Protein AF-0000000077529907 (afdb_homodimer)

Foldseek 3Di:
DFDKDKDFLVPWDKAWDDDDWLDDAFAFPQPCVVQQPDFDWDWQAAPPVRAGATFCLQFWADALLFFQCLLADDDDFQVRDPVQVVVLVVVVFAEEGELVQCLLLLLQLLCQQALQDWFDPPPADPPEDQPDRAADLLSQAKFKWKQAFDPRHTYTGGQLLLAFAFPQVSSFVLVLVVRGDDPVVSSCRTPVRVVVDDPCSSHPDWTWIWIDTHSYIYIATFSHADPVFPWRRTEAEEEFEAPLCVLARPPLVLQLLFAQNDCHDCGSHPSVSVSNCLRYPLSSQLLNCLSRVHFFYKYWYHSSTGTTIIHTAGSLNSCCRSAVGSPCVQVNSSSSVSVVVVVVVVVVQCVLPPRFMWMKMWHWDSDVRIKMKIKIFGDDPVVSCVSVVNSVVNNVVVSCVSNVPPPDDPPPPPPPPPPPPVPPPPDPPPPPPDPPPPPDDPPPVVVVVVCVVVPPTDMKMKMKHKWKDKQRHTDSHDHDDPVPDPPITIMIMMGMGTDDPVVRVVVVVVSVVSNCVSSDDDSVVSVVCSCPPPHRVSSVSSVVSNVVVVVVVVVQVVDQARHYDVDRDGDHPVVSPD/DFDKDKDFLVPWDKAWPDDDWLDDAFAFPQPCVVQQPDFDWDWQAAPPVRAGATFCLQFFAPALLFFQCLLADDDDFQVRDPVQVVVLVVVVFAEEGELVQCLLLLLQLLCFQFLQDWFDPPPADPPADQPDRAADLLSQAKFKWKQAFDPRHTYTGGQLLLAFAFLQVSSFVLVLVVRGDDPVVSSCRTPVRVVVDDPCSSNPDWTWIWIDTHSYIYIATFSHADPVFPWRRTEAEEEFEAPLCVLARPPLVLQLLFAQNDCHDCGSHPSVSVSNCLRYPLSSQLLSCLSRVHFFYKYWYHSSTGTTIIHTAGSLNSCCRSAVGSPCVQVNSSSSVSVVVVVVVVVVLCVLPPRFMWMKMWHWDSDVRIKMKIKIFGDHPVVSCVSVVSSVVSNVVVSCCSNVVVPDDPPPPVPPPVPPPVPPPPPPPDDPDDPDDDDDDPPPPVVVVCCVVPPPGDMKMKMKHKWKDKQNHTDSHDHDDVVPDPPITIMIMMGMGTDDPVVRVVVVVVSVVRNCVSSDDDSVVSVVCSCPPPHNVSSVSSVVSNVVVVVVVVVQVVDQARHYDVDPDGDHPVVSVD

Sequence (1156 aa):
MVDVKVISPRKLKLVPVEEKLAGDVPKLEYNLDRVLFNPGVYQLQDKRSKVFNFDPYLATIMPVEQFDFNALKEYVTSSKDTRLRDLSAKYGKKYCGSTSSLTSMLAHFHFLLSAWRAPSFEHLSRSFNVEFESFTALTRGPAAAFARYKDGVYAIDADKEYDTANILSMLGKSMEKLLTIPKKEFEKYRRTKSHELSEEEKNADEAFHYSTLGDFMLRSQLDAYDPRLPGTGMFDLKTRAVVSIRMDVEGYEKGLGYEIRNRFGEWESFEREYYDMIRAAFLKYSLQVRMGRMDGIFVAFHNTQRIFGFQYISLEEMDRALHGTSDRSVGDQEFKASLKLLNEVLDRASKRFPKRSLRLHIETRPTNPPLTYFFAEPVDEETINRTQETGRTKVEAFEREILGLSRKEKEEESRQLKEELSARVQEDQLDKEALQESTSAEDPQRQKAWDEMMAKRELLGMYITVRNKMDDQVVERVELREDWNEKRRWMVEYSITELPQERAERILAQIRSRRKKTLQSDPEERSRLWYRAWSGGLAKSTAAGQLYRETMKREERKDKGVKVAWTERTIPHRIFRSMVDVKVISPRKLKLVPVEEKLAGDVPKLEYNLDRVLFNPGVYQLQDKRSKVFNFDPYLATIMPVEQFDFNALKEYVTSSKDTRLRDLSAKYGKKYCGSTSSLTSMLAHFHFLLSAWRAPSFEHLSRSFNVEFESFTALTRGPAAAFARYKDGVYAIDADKEYDTANILSMLGKSMEKLLTIPKKEFEKYRRTKSHELSEEEKNADEAFHYSTLGDFMLRSQLDAYDPRLPGTGMFDLKTRAVVSIRMDVEGYEKGLGYEIRNRFGEWESFEREYYDMIRAAFLKYSLQVRMGRMDGIFVAFHNTQRIFGFQYISLEEMDRALHGTSDRSVGDQEFKASLKLLNEVLDRASKRFPKRSLRLHIETRPTNPPLTYFFAEPVDEETINRTQETGRTKVEAFEREILGLSRKEKEEESRQLKEELSARVQEDQLDKEALQESTSAEDPQRQKAWDEMMAKRELLGMYITVRNKMDDQVVERVELREDWNEKRRWMVEYSITELPQERAERILAQIRSRRKKTLQSDPEERSRLWYRAWSGGLAKSTAAGQLYRETMKREERKDKGVKVAWTERTIPHRIFRS

Secondary structure (DSSP, 8-state):
---EEEE-GGG---EE-----SSPPP---TTGGGGGGS-SEEESB-TTT--BSS-GGGGSPPPGGGB-GGGSPPP--GGG-HHHHHHHHHTT-SEEEEHHHHHHHHHHHHHHHTTSPPPP-TTSBTT------S--HHHHS-EEEEEEEETTEEEEEE--TT----HHHHHHHHHHHHHHS-HHHHHTTBTTTGGGS-HHHHTPPPPEEEEEETTEEEEEE--EE-TTSSTT-EEEEEEEE-HHHHTTSTTGGGGTT----BSSSSSSBHHHHHHHHHHHTHHHHHHHHHHTT--EEEEEEE-SS-EEEEEEEEHHHHHHHHHS-S-HHHHHHHHHHHHHHHHHHHHHHHHHSTT--EEEEEEEE--SS-EEEEEEEE--HHHHHHHHHHHHHHHHHHHHHHHHTTSS-TTTTTTTHHHHTTTTTTTTT---SSTT-TT----THHHHHHHHHSTT---EEEEEEEEEEETTEEESS----TT--TTPPEEEEEEEEEPPHHHHHHHHHHHHHHHHHHH---HHHHHHHHHHGGGGHHHHHHHHHHHHHHHHHHHHHHSSSEEETTEEEEEPGGGT--/---EEEE-GGG---EE-----SSPPP---TTGGGGGGS-SEEESB-TTT--BSS-GGGGSPPPGGGB-GGGSPPP--GGG-HHHHHHHHHTT-SEEEEHHHHHHHHHHHHHHHTTSPPPP-TTSBTT------SPPHHHHS-EEEEEEEETTEEEEEE--TT----HHHHHHHHHHHHHHS-HHHHHTTBTTTGGGS-HHHHTPPPPEEEEEETTEEEEEE--EE-TTSSTT-EEEEEEEE-HHHHTTSTTGGGGTT----BSSSSSSBHHHHHHHHHHHTHHHHHHHHHHTT--EEEEEEE-SS-EEEEEEEEHHHHHHHHHS-S-HHHHHHHHHHHHHHHHHHHHHHHHHSTT--EEEEEEEE--SS-EEEEEEEE--HHHHHHHHHHHHHHHHHHHHHHHHTTSS-TTSGGGTHHHHTTTTTTTTT----S---------TTHHHHHHHHSTT---EEEEEEEEEEETTEEESS----TT--TTPPEEEEEEEEEPPHHHHHHHHHHHHHHHHHHH---HHHHHHHHHHGGGGHHHHHHHHHHHHHHHHHHHHHHSSSEEETTEEEEEPGGGT--

Solvent-accessible surface area (backbone atoms only — not comparable to full-atom values): 62400 Å² total; per-residue (Å²): 130,87,64,75,43,79,45,51,27,82,77,56,62,81,39,73,51,90,59,84,55,83,41,86,58,38,37,65,34,77,74,49,58,46,43,71,53,40,75,54,68,44,47,34,50,20,84,82,52,56,28,19,68,42,61,73,60,60,44,53,45,80,50,73,67,46,45,37,67,81,55,44,63,76,85,75,53,39,71,72,28,62,62,61,51,48,51,18,56,74,67,69,20,46,30,32,31,32,47,80,37,45,41,59,56,44,49,34,38,48,37,43,60,39,52,59,59,57,51,50,66,48,80,40,37,51,66,46,76,79,86,67,65,51,59,38,68,70,66,66,42,49,30,52,30,30,34,43,54,56,94,78,28,27,18,29,31,59,56,30,64,69,46,67,56,46,65,64,64,56,48,42,53,56,48,54,49,50,46,41,38,54,67,76,64,46,56,31,39,23,59,92,32,39,83,73,53,47,68,63,67,31,58,49,68,76,24,55,45,41,27,33,45,91,46,34,31,37,38,20,82,53,58,27,43,41,88,65,42,53,87,75,13,28,28,42,73,45,67,42,66,39,69,53,26,68,68,31,53,89,62,29,76,79,19,45,33,35,51,68,81,33,68,64,42,79,56,45,14,55,40,33,54,50,56,48,32,58,33,62,39,39,66,57,50,48,48,42,25,58,68,42,55,35,43,26,37,39,37,39,33,26,40,78,46,35,45,48,29,38,33,35,46,41,45,37,59,45,30,28,28,60,60,68,32,51,62,56,64,59,60,54,32,50,51,47,40,32,52,51,52,52,48,53,53,51,51,49,44,42,66,76,41,65,92,47,18,29,41,35,41,37,42,46,43,94,47,94,72,32,35,31,38,40,36,41,28,70,46,56,69,68,59,50,49,51,39,43,45,58,12,47,51,48,24,51,50,46,51,46,50,59,55,61,64,73,79,80,72,85,80,73,69,80,70,65,69,72,69,61,68,75,67,65,76,73,68,75,80,55,96,78,81,65,90,74,64,89,74,69,88,72,66,66,70,66,54,53,60,49,49,66,75,59,50,95,70,71,64,47,27,33,39,36,39,73,46,35,24,51,71,84,36,76,38,77,40,87,68,72,56,92,77,66,51,92,75,67,45,58,35,38,36,34,35,71,44,75,45,57,64,74,55,29,53,52,52,49,53,51,47,53,50,51,30,46,58,63,64,51,73,57,67,67,57,42,53,54,46,43,52,49,34,80,81,28,45,50,54,52,48,13,52,50,26,40,53,48,49,54,53,50,50,55,53,52,66,70,39,86,38,44,43,39,54,89,46,91,60,65,39,51,57,72,78,62,54,124,130,85,64,73,45,77,42,51,27,84,77,56,60,82,39,71,50,89,58,82,54,82,38,85,58,38,37,65,35,78,73,49,59,47,44,71,56,40,75,54,68,45,47,34,51,21,85,82,52,55,29,19,67,43,59,72,62,58,44,54,45,80,48,74,69,46,45,36,70,80,52,45,62,74,87,74,54,39,72,73,29,61,64,60,48,48,49,18,56,73,70,68,19,46,30,32,30,31,48,82,38,45,39,60,56,43,49,34,39,48,38,44,58,38,51,58,58,57,50,49,67,49,80,39,37,51,65,46,75,79,86,66,63,52,60,39,66,72,67,65,42,50,30,53,28,30,36,43,52,57,93,77,27,28,19,29,31,58,55,29,65,69,45,65,56,44,66,63,64,56,46,40,56,54,49,52,50,51,46,40,36,53,67,77,64,46,56,30,38,24,60,91,33,38,81,75,50,48,68,62,66,32,57,48,67,75,22,54,43,40,27,32,44,91,44,34,31,35,39,18,82,51,59,27,43,41,85,65,42,54,87,75,12,28,29,43,72,44,67,43,64,38,68,53,28,66,66,33,52,90,61,29,74,80,20,45,31,35,50,68,78,34,67,65,42,78,56,46,13,55,41,33,54,50,55,50,31,59,34,60,38,38,66,55,50,50,50,39,25,58,67,44,54,34,42,28,37,39,38,40,34,25,39,78,45,34,45,48,28,38,33,37,46,41,46,37,57,44,29,28,28,58,60,68,31,54,61,55,65,61,61,53,29,50,50,46,41,32,53,51,53,52,50,52,53,49,50,53,45,43,65,73,42,65,90,45,20,28,43,33,40,38,40,46,44,90,48,91,71,32,36,33,40,40,34,38,28,71,45,55,66,66,58,50,48,51,38,44,44,58,12,45,53,46,21,50,50,42,49,45,49,58,56,55,58,70,75,76,67,88,81,68,67,87,66,64,69,70,68,60,66,71,64,62,73,70,66,83,74,69,89,82,72,92,75,71,97,78,83,74,92,75,70,73,71,71,60,57,62,53,56,64,73,62,53,89,75,70,67,47,26,32,37,36,39,72,48,34,23,49,72,84,36,79,38,77,41,87,69,72,55,92,78,64,50,93,74,68,47,60,36,38,36,34,35,74,44,76,45,57,61,73,56,30,53,52,51,50,53,50,47,54,51,50,28,46,60,61,62,53,71,56,66,69,56,43,53,53,45,45,52,47,34,78,81,29,44,47,54,52,47,12,52,50,26,40,52,48,49,54,51,49,51,55,52,52,68,70,38,86,38,43,42,39,55,90,45,91,59,64,37,51,58,71,76,61,52,124

Radius of gyration: 35.5 Å; Cα contacts (8 Å, |Δi|>4): 2057; chains: 2; bounding box: 93×97×99 Å

Structure (mmCIF, N/CA/C/O backbone):
data_AF-0000000077529907-model_v1
#
loop_
_entity.id
_entity.type
_entity.pdbx_description
1 polymer 'Mitochondrial protein Pet127-domain-containing protein'
#
loop_
_atom_site.group_PDB
_atom_site.id
_atom_site.type_symbol
_atom_site.label_atom_id
_atom_site.label_alt_id
_atom_site.label_comp_id
_atom_site.label_asym_id
_atom_site.label_entity_id
_atom_site.label_seq_id
_atom_site.pdbx_PDB_ins_code
_atom_site.Cartn_x
_atom_site.Cartn_y
_atom_site.Cartn_z
_atom_site.occupancy
_atom_site.B_iso_or_equiv
_atom_site.auth_seq_id
_atom_site.auth_comp_id
_atom_site.auth_asym_id
_atom_site.auth_atom_id
_atom_site.pdbx_PDB_model_num
ATOM 1 N N . MET A 1 1 ? -5.785 52.844 17.109 1 43.31 1 MET A N 1
ATOM 2 C CA . MET A 1 1 ? -6.059 52.25 15.805 1 43.31 1 MET A CA 1
ATOM 3 C C . MET A 1 1 ? -5.086 51.094 15.516 1 43.31 1 MET A C 1
ATOM 5 O O . MET A 1 1 ? -3.875 51.25 15.672 1 43.31 1 MET A O 1
ATOM 9 N N . VAL A 1 2 ? -5.59 49.906 15.523 1 66.69 2 VAL A N 1
ATOM 10 C CA . VAL A 1 2 ? -4.734 48.75 15.398 1 66.69 2 VAL A CA 1
ATOM 11 C C . VAL A 1 2 ? -3.998 48.781 14.055 1 66.69 2 VAL A C 1
ATOM 13 O O . VAL A 1 2 ? -4.617 48.969 13.008 1 66.69 2 VAL A O 1
ATOM 16 N N . ASP A 1 3 ? -2.801 48.844 14.023 1 84.44 3 ASP A N 1
ATOM 17 C CA . ASP A 1 3 ? -1.943 48.875 12.844 1 84.44 3 ASP A CA 1
ATOM 18 C C . ASP A 1 3 ? -1.879 47.5 12.172 1 84.44 3 ASP A C 1
ATOM 20 O O . ASP A 1 3 ? -1.378 46.531 12.758 1 84.44 3 ASP A O 1
ATOM 24 N N . VAL A 1 4 ? -2.586 47.438 10.898 1 89.19 4 VAL A N 1
ATOM 25 C CA . VAL A 1 4 ? -2.682 46.188 10.141 1 89.19 4 VAL A CA 1
ATOM 26 C C . VAL A 1 4 ? -1.636 46.188 9.031 1 89.19 4 VAL A C 1
ATOM 28 O O . VAL A 1 4 ? -1.512 47.156 8.281 1 89.19 4 VAL A O 1
ATOM 31 N N . LYS A 1 5 ? -0.941 45.094 9.039 1 95.75 5 LYS A N 1
ATOM 32 C CA . LYS A 1 5 ? 0.073 44.906 8.008 1 95.75 5 LYS A CA 1
ATOM 33 C C . LYS A 1 5 ? -0.243 43.719 7.137 1 95.75 5 LYS A C 1
ATOM 35 O O . LYS A 1 5 ? -1.096 42.875 7.488 1 95.75 5 LYS A O 1
ATOM 40 N N . VAL A 1 6 ? 0.439 43.719 5.82 1 93.5 6 VAL A N 1
ATOM 41 C CA . VAL A 1 6 ? 0.106 42.656 4.859 1 93.5 6 VAL A CA 1
ATOM 42 C C . VAL A 1 6 ? 1.376 41.938 4.43 1 93.5 6 VAL A C 1
ATOM 44 O O . VAL A 1 6 ? 2.412 42.562 4.195 1 93.5 6 VAL A O 1
ATOM 47 N N . ILE A 1 7 ? 1.321 40.594 4.512 1 96.31 7 ILE A N 1
ATOM 48 C CA . ILE A 1 7 ? 2.383 39.75 3.986 1 96.31 7 ILE A CA 1
ATOM 49 C C . ILE A 1 7 ? 1.905 39.062 2.713 1 96.31 7 ILE A C 1
ATOM 51 O O . ILE A 1 7 ? 0.792 38.531 2.664 1 96.31 7 ILE A O 1
ATOM 55 N N . SER A 1 8 ? 2.627 39.219 1.665 1 94.31 8 SER A N 1
ATOM 56 C CA . SER A 1 8 ? 2.477 38.344 0.486 1 94.31 8 SER A CA 1
ATOM 57 C C . SER A 1 8 ? 3.496 37.219 0.486 1 94.31 8 SER A C 1
ATOM 59 O O . SER A 1 8 ? 4.637 37.406 0.062 1 94.31 8 SER A O 1
ATOM 61 N N . PRO A 1 9 ? 3.092 36.125 0.88 1 94.44 9 PRO A N 1
ATOM 62 C CA . PRO A 1 9 ? 4.043 35.031 1.062 1 94.44 9 PRO A CA 1
ATOM 63 C C . PRO A 1 9 ? 4.805 34.688 -0.216 1 94.44 9 PRO A C 1
ATOM 65 O O . PRO A 1 9 ? 5.977 34.312 -0.158 1 94.44 9 PRO A O 1
ATOM 68 N N . ARG A 1 10 ? 4.137 34.781 -1.307 1 92.75 10 ARG A N 1
ATOM 69 C CA . ARG A 1 10 ? 4.762 34.469 -2.584 1 92.75 10 ARG A CA 1
ATOM 70 C C . ARG A 1 10 ? 5.988 35.344 -2.834 1 92.75 10 ARG A C 1
ATOM 72 O O . ARG A 1 10 ? 6.906 34.938 -3.553 1 92.75 10 ARG A O 1
ATOM 79 N N . LYS A 1 11 ? 6.055 36.469 -2.324 1 93.19 11 LYS A N 1
ATOM 80 C CA . LYS A 1 11 ? 7.137 37.438 -2.541 1 93.19 11 LYS A CA 1
ATOM 81 C C . LYS A 1 11 ? 8.32 37.125 -1.621 1 93.19 11 LYS A C 1
ATOM 83 O O . LYS A 1 11 ? 9.414 37.656 -1.824 1 93.19 11 LYS A O 1
ATOM 88 N N . LEU A 1 12 ? 7.973 36.344 -0.637 1 95.69 12 LEU A N 1
ATOM 89 C CA . LEU A 1 12 ? 9.047 35.969 0.279 1 95.69 12 LEU A CA 1
ATOM 90 C C . LEU A 1 12 ? 9.891 34.844 -0.309 1 95.69 12 LEU A C 1
ATOM 92 O O . LEU A 1 12 ? 9.352 33.875 -0.852 1 95.69 12 LEU A O 1
ATOM 96 N N . LYS A 1 13 ? 11.219 35.062 -0.237 1 94.31 13 LYS A N 1
ATOM 97 C CA . LYS A 1 13 ? 12.102 34.062 -0.819 1 94.31 13 LYS A CA 1
ATOM 98 C C . LYS A 1 13 ? 13.18 33.656 0.177 1 94.31 13 LYS A C 1
ATOM 100 O O . LYS A 1 13 ? 13.82 34.5 0.805 1 94.31 13 LYS A O 1
ATOM 105 N N . LEU A 1 14 ? 13.211 32.344 0.325 1 94.19 14 LEU A N 1
ATOM 106 C CA . LEU A 1 14 ? 14.336 31.75 1.045 1 94.19 14 LEU A CA 1
ATOM 107 C C . LEU A 1 14 ? 15.57 31.672 0.149 1 94.19 14 LEU A C 1
ATOM 109 O O . LEU A 1 14 ? 15.562 30.969 -0.866 1 94.19 14 LEU A O 1
ATOM 113 N N . VAL A 1 15 ? 16.641 32.344 0.539 1 93.56 15 VAL A N 1
ATOM 114 C CA . VAL A 1 15 ? 17.797 32.438 -0.338 1 93.56 15 VAL A CA 1
ATOM 115 C C . VAL A 1 15 ? 18.969 31.688 0.258 1 93.56 15 VAL A C 1
ATOM 117 O O . VAL A 1 15 ? 19.391 31.953 1.389 1 93.56 15 VAL A O 1
ATOM 120 N N . PRO A 1 16 ? 19.453 30.797 -0.426 1 93.12 16 PRO A N 1
ATOM 121 C CA . PRO A 1 16 ? 20.656 30.109 0.057 1 93.12 16 PRO A CA 1
ATOM 122 C C . PRO A 1 16 ? 21.875 31.016 0.134 1 93.12 16 PRO A C 1
ATOM 124 O O . PRO A 1 16 ? 22.047 31.906 -0.712 1 93.12 16 PRO A O 1
ATOM 127 N N . VAL A 1 17 ? 22.547 30.891 1.138 1 90.31 17 VAL A N 1
ATOM 128 C CA . VAL A 1 17 ? 23.781 31.625 1.302 1 90.31 17 VAL A CA 1
ATOM 129 C C . VAL A 1 17 ? 24.969 30.75 0.883 1 90.31 17 VAL A C 1
ATOM 131 O O . VAL A 1 17 ? 25.156 29.641 1.415 1 90.31 17 VAL A O 1
ATOM 134 N N . GLU A 1 18 ? 25.266 30.797 -0.386 1 68 18 GLU A N 1
ATOM 135 C CA . GLU A 1 18 ? 26.234 29.938 -1.055 1 68 18 GLU A CA 1
ATOM 136 C C . GLU A 1 18 ? 27.562 29.922 -0.309 1 68 18 GLU A C 1
ATOM 138 O O . GLU A 1 18 ? 28.219 30.969 -0.189 1 68 18 GLU A O 1
ATOM 143 N N . GLU A 1 19 ? 27.641 29.094 0.689 1 65.56 19 GLU A N 1
ATOM 144 C CA . GLU A 1 19 ? 29 28.859 1.199 1 65.56 19 GLU A CA 1
ATOM 145 C C . GLU A 1 19 ? 29.453 27.438 0.902 1 65.56 19 GLU A C 1
ATOM 147 O O . GLU A 1 19 ? 28.625 26.547 0.673 1 65.56 19 GLU A O 1
ATOM 152 N N . LYS A 1 20 ? 30.672 27.344 0.369 1 66.56 20 LYS A N 1
ATOM 153 C CA . LYS A 1 20 ? 31.281 26.031 0.171 1 66.56 20 LYS A CA 1
ATOM 154 C C . LYS A 1 20 ? 30.969 25.109 1.341 1 66.56 20 LYS A C 1
ATOM 156 O O . LYS A 1 20 ? 31.141 25.484 2.502 1 66.56 20 LYS A O 1
ATOM 161 N N . LEU A 1 21 ? 30.234 24.094 1.104 1 69 21 LEU A N 1
ATOM 162 C CA . LEU A 1 21 ? 29.953 23.109 2.129 1 69 21 LEU A CA 1
ATOM 163 C C . LEU A 1 21 ? 31.234 22.609 2.775 1 69 21 LEU A C 1
ATOM 165 O O . LEU A 1 21 ? 32.219 22.328 2.08 1 69 21 LEU A O 1
ATOM 169 N N . ALA A 1 22 ? 31.469 22.844 4.176 1 62.28 22 ALA A N 1
ATOM 170 C CA . ALA A 1 22 ? 32.688 22.484 4.918 1 62.28 22 ALA A CA 1
ATOM 171 C C . ALA A 1 22 ? 33.031 21 4.711 1 62.28 22 ALA A C 1
ATOM 173 O O . ALA A 1 22 ? 34.188 20.594 4.859 1 62.28 22 ALA A O 1
ATOM 174 N N . GLY A 1 23 ? 32.188 20.141 3.844 1 71.5 23 GLY A N 1
ATOM 175 C CA . GLY A 1 23 ? 32.438 18.719 3.635 1 71.5 23 GLY A CA 1
ATOM 176 C C . GLY A 1 23 ? 31.344 18.047 2.812 1 71.5 23 GLY A C 1
ATOM 177 O O . GLY A 1 23 ? 30.312 18.656 2.498 1 71.5 23 GLY A O 1
ATOM 178 N N . ASP A 1 24 ? 31.812 16.703 2.5 1 83.75 24 ASP A N 1
ATOM 179 C CA . ASP A 1 24 ? 30.875 15.938 1.697 1 83.75 24 ASP A CA 1
ATOM 180 C C . ASP A 1 24 ? 29.719 15.414 2.555 1 83.75 24 ASP A C 1
ATOM 182 O O . ASP A 1 24 ? 29.938 14.984 3.693 1 83.75 24 ASP A O 1
ATOM 186 N N . VAL A 1 25 ? 28.547 15.523 2.186 1 91.56 25 VAL A N 1
ATOM 187 C CA . VAL A 1 25 ? 27.375 15 2.871 1 91.56 25 VAL A CA 1
ATOM 188 C C . VAL A 1 25 ? 27.266 13.5 2.635 1 91.56 25 VAL A C 1
ATOM 190 O O . VAL A 1 25 ? 27.359 13.031 1.496 1 91.56 25 VAL A O 1
ATOM 193 N N . PRO A 1 26 ? 27.109 12.766 3.66 1 92.94 26 PRO A N 1
ATOM 194 C CA . PRO A 1 26 ? 27.109 11.305 3.553 1 92.94 26 PRO A CA 1
ATOM 195 C C . PRO A 1 26 ? 25.969 10.781 2.693 1 92.94 26 PRO A C 1
ATOM 197 O O . PRO A 1 26 ? 24.984 11.492 2.467 1 92.94 26 PRO A O 1
ATOM 200 N N . LYS A 1 27 ? 26.203 9.586 2.244 1 95.06 27 LYS A N 1
ATOM 201 C CA . LYS A 1 27 ? 25.172 8.844 1.516 1 95.06 27 LYS A CA 1
ATOM 202 C C . LYS A 1 27 ? 24.75 7.594 2.281 1 95.06 27 LYS A C 1
ATOM 204 O O . LYS A 1 27 ? 25.469 7.133 3.17 1 95.06 27 LYS A O 1
ATOM 209 N N . LEU A 1 28 ? 23.625 7.051 1.925 1 97.19 28 LEU A N 1
ATOM 210 C CA . LEU A 1 28 ? 23.156 5.84 2.584 1 97.19 28 LEU A CA 1
ATOM 211 C C . LEU A 1 28 ? 24.016 4.645 2.215 1 97.19 28 LEU A C 1
ATOM 213 O O . LEU A 1 28 ? 24.5 4.543 1.082 1 97.19 28 LEU A O 1
ATOM 217 N N . GLU A 1 29 ? 24.172 3.77 3.154 1 96.69 29 GLU A N 1
ATOM 218 C CA . GLU A 1 29 ? 24.922 2.529 2.969 1 96.69 29 GLU A CA 1
ATOM 219 C C . GLU A 1 29 ? 24 1.317 2.998 1 96.69 29 GLU A C 1
ATOM 221 O O . GLU A 1 29 ? 22.797 1.456 3.215 1 96.69 29 GLU A O 1
ATOM 226 N N . TYR A 1 30 ? 24.5 0.089 2.643 1 96.06 30 TYR A N 1
ATOM 227 C CA . TYR A 1 30 ? 23.797 -1.185 2.713 1 96.06 30 TYR A CA 1
ATOM 228 C C . TYR A 1 30 ? 22.688 -1.253 1.665 1 96.06 30 TYR A C 1
ATOM 230 O O . TYR A 1 30 ? 21.656 -1.879 1.89 1 96.06 30 TYR A O 1
ATOM 238 N N . ASN A 1 31 ? 22.766 -0.486 0.601 1 95.38 31 ASN A N 1
ATOM 239 C CA . ASN A 1 31 ? 21.812 -0.432 -0.502 1 95.38 31 ASN A CA 1
ATOM 240 C C . ASN A 1 31 ? 20.469 0.116 -0.05 1 95.38 31 ASN A C 1
ATOM 242 O O . ASN A 1 31 ? 19.422 -0.232 -0.617 1 95.38 31 ASN A O 1
ATOM 246 N N . LEU A 1 32 ? 20.547 0.954 0.998 1 97.69 32 LEU A N 1
ATOM 247 C CA . LEU A 1 32 ? 19.328 1.548 1.53 1 97.69 32 LEU A CA 1
ATOM 248 C C . LEU A 1 32 ? 18.812 2.656 0.613 1 97.69 32 LEU A C 1
ATOM 250 O O . LEU A 1 32 ? 17.688 3.111 0.755 1 97.69 32 LEU A O 1
ATOM 254 N N . ASP A 1 33 ? 19.609 3.045 -0.382 1 96.38 33 ASP A N 1
ATOM 255 C CA . ASP A 1 33 ? 19.219 4.121 -1.286 1 96.38 33 ASP A CA 1
ATOM 256 C C . ASP A 1 33 ? 17.984 3.736 -2.102 1 96.38 33 ASP A C 1
ATOM 258 O O . ASP A 1 33 ? 17.234 4.602 -2.549 1 96.38 33 ASP A O 1
ATOM 262 N N . ARG A 1 34 ? 17.703 2.447 -2.268 1 95.25 34 ARG A N 1
ATOM 263 C CA . ARG A 1 34 ? 16.547 2.027 -3.055 1 95.25 34 ARG A CA 1
ATOM 264 C C . ARG A 1 34 ? 15.25 2.428 -2.371 1 95.25 34 ARG A C 1
ATOM 266 O O . ARG A 1 34 ? 14.219 2.588 -3.031 1 95.25 34 ARG A O 1
ATOM 273 N N . VAL A 1 35 ? 15.305 2.588 -1.067 1 97.62 35 VAL A N 1
ATOM 274 C CA . VAL A 1 35 ? 14.133 2.973 -0.288 1 97.62 35 VAL A CA 1
ATOM 275 C C . VAL A 1 35 ? 13.672 4.367 -0.703 1 97.62 35 VAL A C 1
ATOM 277 O O . VAL A 1 35 ? 12.484 4.691 -0.592 1 97.62 35 VAL A O 1
ATOM 280 N N . LEU A 1 36 ? 14.555 5.164 -1.276 1 98.12 36 LEU A N 1
ATOM 281 C CA . LEU A 1 36 ? 14.281 6.562 -1.598 1 98.12 36 LEU A CA 1
ATOM 282 C C . LEU A 1 36 ? 13.312 6.672 -2.77 1 98.12 36 LEU A C 1
ATOM 284 O O . LEU A 1 36 ? 12.656 7.703 -2.943 1 98.12 36 LEU A O 1
ATOM 288 N N . PHE A 1 37 ? 13.195 5.57 -3.586 1 97.25 37 PHE A N 1
ATOM 289 C CA . PHE A 1 37 ? 12.555 5.754 -4.883 1 97.25 37 PHE A CA 1
ATOM 290 C C . PHE A 1 37 ? 11.312 4.887 -5.004 1 97.25 37 PHE A C 1
ATOM 292 O O . PHE A 1 37 ? 10.695 4.82 -6.07 1 97.25 37 PHE A O 1
ATOM 299 N N . ASN A 1 38 ? 10.93 4.203 -3.979 1 95 38 ASN A N 1
ATOM 300 C CA . ASN A 1 38 ? 9.688 3.432 -3.945 1 95 38 ASN A CA 1
ATOM 301 C C . ASN A 1 38 ? 8.875 3.73 -2.689 1 95 38 ASN A C 1
ATOM 303 O O . ASN A 1 38 ? 9.188 3.223 -1.61 1 95 38 ASN A O 1
ATOM 307 N N . PRO A 1 39 ? 7.793 4.516 -2.879 1 93.38 39 PRO A N 1
ATOM 308 C CA . PRO A 1 39 ? 6.988 4.91 -1.721 1 93.38 39 PRO A CA 1
ATOM 309 C C . PRO A 1 39 ? 6.406 3.711 -0.973 1 93.38 39 PRO A C 1
ATOM 311 O O . PRO A 1 39 ? 6.035 2.713 -1.595 1 93.38 39 PRO A O 1
ATOM 314 N N . GLY A 1 40 ? 6.332 3.863 0.361 1 93.75 40 GLY A N 1
ATOM 315 C CA . GLY A 1 40 ? 5.879 2.789 1.23 1 93.75 40 GLY A CA 1
ATOM 316 C C . GLY A 1 40 ? 6.988 2.209 2.088 1 93.75 40 GLY A C 1
ATOM 317 O O . GLY A 1 40 ? 8.133 2.674 2.035 1 93.75 40 GLY A O 1
ATOM 318 N N . VAL A 1 41 ? 6.625 1.144 2.807 1 96.31 41 VAL A N 1
ATOM 319 C CA . VAL A 1 41 ? 7.551 0.579 3.787 1 96.31 41 VAL A CA 1
ATOM 320 C C . VAL A 1 41 ? 8.328 -0.573 3.156 1 96.31 41 VAL A C 1
ATOM 322 O O . VAL A 1 41 ? 7.766 -1.379 2.412 1 96.31 41 VAL A O 1
ATOM 325 N N . TYR A 1 42 ? 9.641 -0.558 3.395 1 97.44 42 TYR A N 1
ATOM 326 C CA . TYR A 1 42 ? 10.484 -1.73 3.182 1 97.44 42 TYR A CA 1
ATOM 327 C C . TYR A 1 42 ? 10.742 -2.463 4.492 1 97.44 42 TYR A C 1
ATOM 329 O O . TYR A 1 42 ? 11.297 -1.89 5.434 1 97.44 42 TYR A O 1
ATOM 337 N N . GLN A 1 43 ? 10.289 -3.656 4.508 1 97.12 43 GLN A N 1
ATOM 338 C CA . GLN A 1 43 ? 10.594 -4.477 5.676 1 97.12 43 GLN A CA 1
ATOM 339 C C . GLN A 1 43 ? 12.031 -4.988 5.633 1 97.12 43 GLN A C 1
ATOM 341 O O . GLN A 1 43 ? 12.523 -5.371 4.57 1 97.12 43 GLN A O 1
ATOM 346 N N . LEU A 1 44 ? 12.633 -4.914 6.762 1 97.69 44 LEU A N 1
ATOM 347 C CA . LEU A 1 44 ? 13.992 -5.441 6.789 1 97.69 44 LEU A CA 1
ATOM 348 C C . LEU A 1 44 ? 14.008 -6.934 6.477 1 97.69 44 LEU A C 1
ATOM 350 O O . LEU A 1 44 ? 14.836 -7.402 5.691 1 97.69 44 LEU A O 1
ATOM 354 N N . GLN A 1 45 ? 13.125 -7.605 7.023 1 96 45 GLN A N 1
ATOM 355 C CA . GLN A 1 45 ? 12.961 -9.039 6.812 1 96 45 GLN A CA 1
ATOM 356 C C . GLN A 1 45 ? 11.484 -9.406 6.629 1 96 45 GLN A C 1
ATOM 358 O O . GLN A 1 45 ? 10.633 -8.984 7.414 1 96 45 GLN A O 1
ATOM 363 N N . ASP A 1 46 ? 11.234 -10.141 5.582 1 95.44 46 ASP A N 1
ATOM 364 C CA . ASP A 1 46 ? 9.875 -10.602 5.324 1 95.44 46 ASP A CA 1
ATOM 365 C C . ASP A 1 46 ? 9.461 -11.672 6.336 1 95.44 46 ASP A C 1
ATOM 367 O O . ASP A 1 46 ? 10.148 -12.68 6.496 1 95.44 46 ASP A O 1
ATOM 371 N N . LYS A 1 47 ? 8.312 -11.461 6.969 1 90.38 47 LYS A N 1
ATOM 372 C CA . LYS A 1 47 ? 7.844 -12.336 8.039 1 90.38 47 LYS A CA 1
ATOM 373 C C . LYS A 1 47 ? 7.469 -13.711 7.496 1 90.38 47 LYS A C 1
ATOM 375 O O . LYS A 1 47 ? 7.672 -14.727 8.172 1 90.38 47 LYS A O 1
ATOM 380 N N . ARG A 1 48 ? 6.992 -13.852 6.277 1 92.19 48 ARG A N 1
ATOM 381 C CA . ARG A 1 48 ? 6.48 -15.102 5.723 1 92.19 48 ARG A CA 1
ATOM 382 C C . ARG A 1 48 ? 7.617 -15.977 5.215 1 92.19 48 ARG A C 1
ATOM 384 O O . ARG A 1 48 ? 7.734 -17.141 5.613 1 92.19 48 ARG A O 1
ATOM 391 N N . SER A 1 49 ? 8.469 -15.352 4.391 1 93.25 49 SER A N 1
ATOM 392 C CA . SER A 1 49 ? 9.523 -16.125 3.752 1 93.25 49 SER A CA 1
ATOM 393 C C . SER A 1 49 ? 10.797 -16.109 4.594 1 93.25 49 SER A C 1
ATOM 395 O O . SER A 1 49 ? 11.711 -16.906 4.359 1 93.25 49 SER A O 1
ATOM 397 N N . LYS A 1 50 ? 10.953 -15.117 5.555 1 92.75 50 LYS A N 1
ATOM 398 C CA . LYS A 1 50 ? 12.109 -14.922 6.418 1 92.75 50 LYS A CA 1
ATOM 399 C C . LYS A 1 50 ? 13.305 -14.414 5.625 1 92.75 50 LYS A C 1
ATOM 401 O O . LYS A 1 50 ? 14.445 -14.492 6.09 1 92.75 50 LYS A O 1
ATOM 406 N N . VAL A 1 51 ? 13 -13.969 4.398 1 95.94 51 VAL A N 1
ATOM 407 C CA . VAL A 1 51 ? 14.047 -13.43 3.539 1 95.94 51 VAL A CA 1
ATOM 408 C C . VAL A 1 51 ? 14.375 -12.008 3.965 1 95.94 51 VAL A C 1
ATOM 410 O O . VAL A 1 51 ? 13.477 -11.188 4.188 1 95.94 51 VAL A O 1
ATOM 413 N N . PHE A 1 52 ? 15.695 -11.656 4.098 1 95.94 52 PHE A N 1
ATOM 414 C CA . PHE A 1 52 ? 16.141 -10.297 4.371 1 95.94 52 PHE A CA 1
ATOM 415 C C . PHE A 1 52 ? 16.188 -9.469 3.09 1 95.94 52 PHE A C 1
ATOM 417 O O . PHE A 1 52 ? 16.828 -9.867 2.113 1 95.94 52 PHE A O 1
ATOM 424 N N . ASN A 1 53 ? 15.523 -8.352 3.113 1 97.06 53 ASN A N 1
ATOM 425 C CA . ASN A 1 53 ? 15.531 -7.438 1.976 1 97.06 53 ASN A CA 1
ATOM 426 C C . ASN A 1 53 ? 16.797 -6.578 1.958 1 97.06 53 ASN A C 1
ATOM 428 O O . ASN A 1 53 ? 17.156 -6.027 0.919 1 97.06 53 ASN A O 1
ATOM 432 N N . PHE A 1 54 ? 17.391 -6.457 3.131 1 96.62 54 PHE A N 1
ATOM 433 C CA . PHE A 1 54 ? 18.656 -5.73 3.295 1 96.62 54 PHE A CA 1
ATOM 434 C C . PHE A 1 54 ? 19.625 -6.523 4.148 1 96.62 54 PHE A C 1
ATOM 436 O O . PHE A 1 54 ? 19.312 -7.613 4.625 1 96.62 54 PHE A O 1
ATOM 443 N N . ASP A 1 55 ? 20.859 -5.953 4.371 1 94.81 55 ASP A N 1
ATOM 444 C CA . ASP A 1 55 ? 21.906 -6.637 5.121 1 94.81 55 ASP A CA 1
ATOM 445 C C . ASP A 1 55 ? 21.422 -7.02 6.52 1 94.81 55 ASP A C 1
ATOM 447 O O . ASP A 1 55 ? 21 -6.156 7.297 1 94.81 55 ASP A O 1
ATOM 451 N N . PRO A 1 56 ? 21.5 -8.336 6.82 1 94 56 PRO A N 1
ATOM 452 C CA . PRO A 1 56 ? 21.047 -8.805 8.133 1 94 56 PRO A CA 1
ATOM 453 C C . PRO A 1 56 ? 21.766 -8.117 9.289 1 94 56 PRO A C 1
ATOM 455 O O . PRO A 1 56 ? 21.266 -8.133 10.422 1 94 56 PRO A O 1
ATOM 458 N N . TYR A 1 57 ? 22.922 -7.473 9.023 1 94.25 57 TYR A N 1
ATOM 459 C CA . TYR A 1 57 ? 23.672 -6.719 10.023 1 94.25 57 TYR A CA 1
ATOM 460 C C . TYR A 1 57 ? 22.828 -5.598 10.609 1 94.25 57 TYR A C 1
ATOM 462 O O . TYR A 1 57 ? 22.969 -5.258 11.789 1 94.25 57 TYR A O 1
ATOM 470 N N . LEU A 1 58 ? 21.891 -5.125 9.859 1 96.31 58 LEU A N 1
ATOM 471 C CA . LEU A 1 58 ? 21.078 -3.992 10.273 1 96.31 58 LEU A CA 1
ATOM 472 C C . LEU A 1 58 ? 20 -4.43 11.273 1 96.31 58 LEU A C 1
ATOM 474 O O . LEU A 1 58 ? 19.375 -3.59 11.914 1 96.31 58 LEU A O 1
ATOM 478 N N . ALA A 1 59 ? 19.812 -5.738 11.438 1 93.44 59 ALA A N 1
ATOM 479 C CA . ALA A 1 59 ? 18.719 -6.258 12.258 1 93.44 59 ALA A CA 1
ATOM 480 C C . ALA A 1 59 ? 18.969 -6.008 13.742 1 93.44 59 ALA A C 1
ATOM 482 O O . ALA A 1 59 ? 18.031 -5.98 14.539 1 93.44 59 ALA A O 1
ATOM 483 N N . THR A 1 60 ? 20.234 -5.82 14.078 1 92.44 60 THR A N 1
ATOM 484 C CA . THR A 1 60 ? 20.578 -5.605 15.477 1 92.44 60 THR A CA 1
ATOM 485 C C . THR A 1 60 ? 21.25 -4.254 15.672 1 92.44 60 THR A C 1
ATOM 487 O O . THR A 1 60 ? 22.25 -3.957 15.016 1 92.44 60 THR A O 1
ATOM 490 N N . ILE A 1 61 ? 20.734 -3.525 16.625 1 95.06 61 ILE A N 1
ATOM 491 C CA . ILE A 1 61 ? 21.297 -2.209 16.938 1 95.06 61 ILE A CA 1
ATOM 492 C C . ILE A 1 61 ? 22.359 -2.338 18.016 1 95.06 61 ILE A C 1
ATOM 494 O O . ILE A 1 61 ? 22.141 -2.986 19.047 1 95.06 61 ILE A O 1
ATOM 498 N N . MET A 1 62 ? 23.547 -1.754 17.766 1 93.75 62 MET A N 1
ATOM 499 C CA . MET A 1 62 ? 24.562 -1.729 18.812 1 93.75 62 MET A CA 1
ATOM 500 C C . MET A 1 62 ? 24.047 -1.055 20.078 1 93.75 62 MET A C 1
ATOM 502 O O . MET A 1 62 ? 23.562 0.079 20.031 1 93.75 62 MET A O 1
ATOM 506 N N . PRO A 1 63 ? 24.062 -1.771 21.141 1 91.5 63 PRO A N 1
ATOM 507 C CA . PRO A 1 63 ? 23.594 -1.159 22.391 1 91.5 63 PRO A CA 1
ATOM 508 C C . PRO A 1 63 ? 24.344 0.129 22.734 1 91.5 63 PRO A C 1
ATOM 510 O O . PRO A 1 63 ? 25.547 0.243 22.453 1 91.5 63 PRO A O 1
ATOM 513 N N . VAL A 1 64 ? 23.672 1.065 23.391 1 89.5 64 VAL A N 1
ATOM 514 C CA . VAL A 1 64 ? 24.219 2.385 23.688 1 89.5 64 VAL A CA 1
ATOM 515 C C . VAL A 1 64 ? 25.438 2.246 24.594 1 89.5 64 VAL A C 1
ATOM 517 O O . VAL A 1 64 ? 26.359 3.057 24.531 1 89.5 64 VAL A O 1
ATOM 520 N N . GLU A 1 65 ? 25.453 1.209 25.344 1 88.25 65 GLU A N 1
ATOM 521 C CA . GLU A 1 65 ? 26.547 1.002 26.281 1 88.25 65 GLU A CA 1
ATOM 522 C C . GLU A 1 65 ? 27.844 0.623 25.562 1 88.25 65 GLU A C 1
ATOM 524 O O . GLU A 1 65 ? 28.938 0.772 26.094 1 88.25 65 GLU A O 1
ATOM 529 N N . GLN A 1 66 ? 27.641 0.196 24.422 1 92.94 66 GLN A N 1
ATOM 530 C CA . GLN A 1 66 ? 28.797 -0.283 23.672 1 92.94 66 GLN A CA 1
ATOM 531 C C . GLN A 1 66 ? 29.266 0.755 22.656 1 92.94 66 GLN A C 1
ATOM 533 O O . GLN A 1 66 ? 30.344 0.617 22.078 1 92.94 66 GLN A O 1
ATOM 538 N N . PHE A 1 67 ? 28.578 1.776 22.453 1 93.25 67 PHE A N 1
ATOM 539 C CA . PHE A 1 67 ? 28.906 2.805 21.469 1 93.25 67 PHE A CA 1
ATOM 540 C C . PHE A 1 67 ? 29.688 3.941 22.125 1 93.25 67 PHE A C 1
ATOM 542 O O . PHE A 1 67 ? 29.328 4.402 23.219 1 93.25 67 PHE A O 1
ATOM 549 N N . ASP A 1 68 ? 30.703 4.355 21.453 1 91.31 68 ASP A N 1
ATOM 550 C CA . ASP A 1 68 ? 31.5 5.469 21.969 1 91.31 68 ASP A CA 1
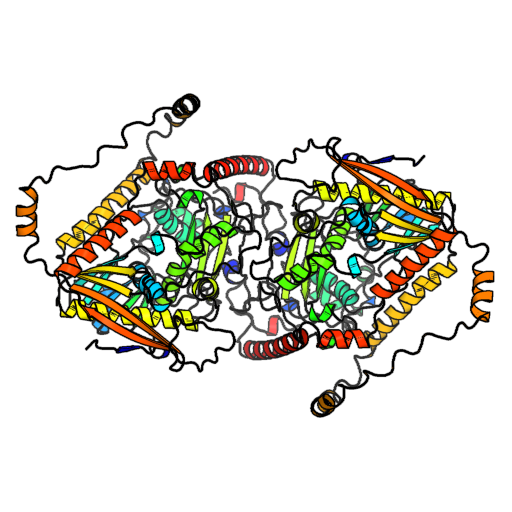ATOM 551 C C . ASP A 1 68 ? 30.969 6.805 21.453 1 91.31 68 ASP A C 1
ATOM 553 O O . ASP A 1 68 ? 31.422 7.293 20.406 1 91.31 68 ASP A O 1
ATOM 557 N N . PHE A 1 69 ? 30.172 7.477 22.188 1 88.06 69 PHE A N 1
ATOM 558 C CA . PHE A 1 69 ? 29.531 8.727 21.797 1 88.06 69 PHE A CA 1
ATOM 559 C C . PHE A 1 69 ? 30.547 9.867 21.797 1 88.06 69 PHE A C 1
ATOM 561 O O . PHE A 1 69 ? 30.312 10.906 21.172 1 88.06 69 PHE A O 1
ATOM 568 N N . ASN A 1 70 ? 31.562 9.734 22.453 1 84.06 70 ASN A N 1
ATOM 569 C CA . ASN A 1 70 ? 32.594 10.766 22.484 1 84.06 70 ASN A CA 1
ATOM 570 C C . ASN A 1 70 ? 33.344 10.844 21.156 1 84.06 70 ASN A C 1
ATOM 572 O O . ASN A 1 70 ? 34.031 11.828 20.875 1 84.06 70 ASN A O 1
ATOM 576 N N . ALA A 1 71 ? 33.219 9.719 20.469 1 86.38 71 ALA A N 1
ATOM 577 C CA . ALA A 1 71 ? 33.875 9.688 19.156 1 86.38 71 ALA A CA 1
ATOM 578 C C . ALA A 1 71 ? 33.062 10.469 18.125 1 86.38 71 ALA A C 1
ATOM 580 O O . ALA A 1 71 ? 33.531 10.664 17 1 86.38 71 ALA A O 1
ATOM 581 N N . LEU A 1 72 ? 31.859 11.031 18.594 1 85.31 72 LEU A N 1
ATOM 582 C CA . LEU A 1 72 ? 31.047 11.828 17.703 1 85.31 72 LEU A CA 1
ATOM 583 C C . LEU A 1 72 ? 31.266 13.32 17.922 1 85.31 72 LEU A C 1
ATOM 585 O O . LEU A 1 72 ? 31.562 13.75 19.031 1 85.31 72 LEU A O 1
ATOM 589 N N . LYS A 1 73 ? 31.156 13.875 16.828 1 78.81 73 LYS A N 1
ATOM 590 C CA . LYS A 1 73 ? 31.266 15.328 16.984 1 78.81 73 LYS A CA 1
ATOM 591 C C . LYS A 1 73 ? 30.047 15.883 17.719 1 78.81 73 LYS A C 1
ATOM 593 O O . LYS A 1 73 ? 28.906 15.461 17.469 1 78.81 73 LYS A O 1
ATOM 598 N N . GLU A 1 74 ? 30.312 16.797 18.625 1 75.38 74 GLU A N 1
ATOM 599 C CA . GLU A 1 74 ? 29.25 17.375 19.453 1 75.38 74 GLU A CA 1
ATOM 600 C C . GLU A 1 74 ? 28.406 18.375 18.672 1 75.38 74 GLU A C 1
ATOM 602 O O . GLU A 1 74 ? 28.938 19.109 17.828 1 75.38 74 GLU A O 1
ATOM 607 N N . TYR A 1 75 ? 27.203 18.312 18.922 1 70.44 75 TYR A N 1
ATOM 608 C CA . TYR A 1 75 ? 26.281 19.297 18.359 1 70.44 75 TYR A CA 1
ATOM 609 C C . TYR A 1 75 ? 26.578 20.688 18.875 1 70.44 75 TYR A C 1
ATOM 611 O O . TYR A 1 75 ? 26.766 20.875 20.078 1 70.44 75 TYR A O 1
ATOM 619 N N . VAL A 1 76 ? 26.594 21.688 17.938 1 76.62 76 VAL A N 1
ATOM 620 C CA . VAL A 1 76 ? 26.891 23.062 18.344 1 76.62 76 VAL A CA 1
ATOM 621 C C . VAL A 1 76 ? 25.625 23.906 18.281 1 76.62 76 VAL A C 1
ATOM 623 O O . VAL A 1 76 ? 25.016 24.031 17.203 1 76.62 76 VAL A O 1
ATOM 626 N N . THR A 1 77 ? 25.234 24.438 19.391 1 80.69 77 THR A N 1
ATOM 627 C CA . THR A 1 77 ? 24.062 25.297 19.453 1 80.69 77 THR A CA 1
ATOM 628 C C . THR A 1 77 ? 24.312 26.594 18.688 1 80.69 77 THR A C 1
ATOM 630 O O . THR A 1 77 ? 25.453 26.969 18.453 1 80.69 77 THR A O 1
ATOM 633 N N . SER A 1 78 ? 23.25 27.328 18.375 1 83.5 78 SER A N 1
ATOM 634 C CA . SER A 1 78 ? 23.344 28.531 17.531 1 83.5 78 SER A CA 1
ATOM 635 C C . SER A 1 78 ? 24.172 29.609 18.203 1 83.5 78 SER A C 1
ATOM 637 O O . SER A 1 78 ? 25.016 30.25 17.547 1 83.5 78 SER A O 1
ATOM 639 N N . SER A 1 79 ? 23.984 29.797 19.422 1 85.38 79 SER A N 1
ATOM 640 C CA . SER A 1 79 ? 24.672 30.891 20.125 1 85.38 79 SER A CA 1
ATOM 641 C C . SER A 1 79 ? 26.172 30.609 20.25 1 85.38 79 SER A C 1
ATOM 643 O O . SER A 1 79 ? 26.969 31.531 20.422 1 85.38 79 SER A O 1
ATOM 645 N N . LYS A 1 80 ? 26.562 29.375 20.141 1 85.12 80 LYS A N 1
ATOM 646 C CA . LYS A 1 80 ? 27.969 28.984 20.281 1 85.12 80 LYS A CA 1
ATOM 647 C C . LYS A 1 80 ? 28.625 28.812 18.922 1 85.12 80 LYS A C 1
ATOM 649 O O . LYS A 1 80 ? 29.844 28.578 18.828 1 85.12 80 LYS A O 1
ATOM 654 N N . ASP A 1 81 ? 27.766 28.953 17.984 1 87.12 81 ASP A N 1
ATOM 655 C CA . ASP A 1 81 ? 28.297 28.812 16.625 1 87.12 81 ASP A CA 1
ATOM 656 C C . ASP A 1 81 ? 28.844 30.141 16.109 1 87.12 81 ASP A C 1
ATOM 658 O O . ASP A 1 81 ? 28.078 30.984 15.633 1 87.12 81 ASP A O 1
ATOM 662 N N . THR A 1 82 ? 30.156 30.219 16.062 1 87.38 82 THR A N 1
ATOM 663 C CA . THR A 1 82 ? 30.797 31.469 15.672 1 87.38 82 THR A CA 1
ATOM 664 C C . THR A 1 82 ? 30.656 31.719 14.172 1 87.38 82 THR A C 1
ATOM 666 O O . THR A 1 82 ? 30.516 32.844 13.734 1 87.38 82 THR A O 1
ATOM 669 N N . ARG A 1 83 ? 30.531 30.672 13.578 1 87.5 83 ARG A N 1
ATOM 670 C CA . ARG A 1 83 ? 30.406 30.828 12.133 1 87.5 83 ARG A CA 1
ATOM 671 C C . ARG A 1 83 ? 29.031 31.344 11.758 1 87.5 83 ARG A C 1
ATOM 673 O O . ARG A 1 83 ? 28.906 32.219 10.891 1 87.5 83 ARG A O 1
ATOM 680 N N . LEU A 1 84 ? 28.188 30.766 12.336 1 91.25 84 LEU A N 1
ATOM 681 C CA . LEU A 1 84 ? 26.812 31.219 12.102 1 91.25 84 LEU A CA 1
ATOM 682 C C . LEU A 1 84 ? 26.672 32.688 12.461 1 91.25 84 LEU A C 1
ATOM 684 O O . LEU A 1 84 ? 26.062 33.469 11.703 1 91.25 84 LEU A O 1
ATOM 688 N N . ARG A 1 85 ? 27.188 33.188 13.5 1 92.06 85 ARG A N 1
ATOM 689 C CA . ARG A 1 85 ? 27.156 34.562 13.922 1 92.06 85 ARG A CA 1
ATOM 690 C C . ARG A 1 85 ? 27.891 35.469 12.938 1 92.06 85 ARG A C 1
ATOM 692 O O . ARG A 1 85 ? 27.406 36.531 12.57 1 92.06 85 ARG A O 1
ATOM 699 N N . ASP A 1 86 ? 29 34.969 12.523 1 89.19 86 ASP A N 1
ATOM 700 C CA . ASP A 1 86 ? 29.812 35.75 11.586 1 89.19 86 ASP A CA 1
ATOM 701 C C . ASP A 1 86 ? 29.078 35.938 10.258 1 89.19 86 ASP A C 1
ATOM 703 O O . ASP A 1 86 ? 29.094 37.031 9.672 1 89.19 86 ASP A O 1
ATOM 707 N N . LEU A 1 87 ? 28.516 34.875 9.914 1 91.75 87 LEU A N 1
ATOM 708 C CA . LEU A 1 87 ? 27.766 34.969 8.664 1 91.75 87 LEU A CA 1
ATOM 709 C C . LEU A 1 87 ? 26.578 35.906 8.812 1 91.75 87 LEU A C 1
ATOM 711 O O . LEU A 1 87 ? 26.281 36.656 7.895 1 91.75 87 LEU A O 1
ATOM 715 N N . SER A 1 88 ? 25.953 35.812 9.867 1 94.06 88 SER A N 1
ATOM 716 C CA . SER A 1 88 ? 24.844 36.719 10.133 1 94.06 88 SER A CA 1
ATOM 717 C C . SER A 1 88 ? 25.297 38.188 10.086 1 94.06 88 SER A C 1
ATOM 719 O O . SER A 1 88 ? 24.641 39.031 9.484 1 94.06 88 SER A O 1
ATOM 721 N N . ALA A 1 89 ? 26.375 38.438 10.773 1 91.75 89 ALA A N 1
ATOM 722 C CA . ALA A 1 89 ? 26.938 39.781 10.781 1 91.75 89 ALA A CA 1
ATOM 723 C C . ALA A 1 89 ? 27.328 40.219 9.367 1 91.75 89 ALA A C 1
ATOM 725 O O . ALA A 1 89 ? 27.031 41.344 8.961 1 91.75 89 ALA A O 1
ATOM 726 N N . LYS A 1 90 ? 27.938 39.312 8.625 1 89.5 90 LYS A N 1
ATOM 727 C CA . LYS A 1 90 ? 28.406 39.594 7.27 1 89.5 90 LYS A CA 1
ATOM 728 C C . LYS A 1 90 ? 27.234 39.969 6.359 1 89.5 90 LYS A C 1
ATOM 730 O O . LYS A 1 90 ? 27.344 40.875 5.531 1 89.5 90 LYS A O 1
ATOM 735 N N . TYR A 1 91 ? 26.203 39.344 6.652 1 93.56 91 TYR A N 1
ATOM 736 C CA . TYR A 1 91 ? 25.062 39.562 5.758 1 93.56 91 TYR A CA 1
ATOM 737 C C . TYR A 1 91 ? 24.062 40.531 6.371 1 93.56 91 TYR A C 1
ATOM 739 O O . TYR A 1 91 ? 22.969 40.719 5.836 1 93.56 91 TYR A O 1
ATOM 747 N N . GLY A 1 92 ? 24.422 41.125 7.453 1 94.06 92 GLY A N 1
ATOM 748 C CA . GLY A 1 92 ? 23.609 42.125 8.094 1 94.06 92 GLY A CA 1
ATOM 749 C C . GLY A 1 92 ? 22.297 41.594 8.633 1 94.06 92 GLY A C 1
ATOM 750 O O . GLY A 1 92 ? 21.266 42.281 8.531 1 94.06 92 GLY A O 1
ATOM 751 N N . LYS A 1 93 ? 22.312 40.406 9.094 1 95.75 93 LYS A N 1
ATOM 752 C CA . LYS A 1 93 ? 21.109 39.781 9.648 1 95.75 93 LYS A CA 1
ATOM 753 C C . LYS A 1 93 ? 21.078 39.938 11.172 1 95.75 93 LYS A C 1
ATOM 755 O O . LYS A 1 93 ? 22.078 39.688 11.844 1 95.75 93 LYS A O 1
ATOM 760 N N . LYS A 1 94 ? 19.984 40.219 11.664 1 96.75 94 LYS A N 1
ATOM 761 C CA . LYS A 1 94 ? 19.828 40.531 13.078 1 96.75 94 LYS A CA 1
ATOM 762 C C . LYS A 1 94 ? 19.641 39.25 13.906 1 96.75 94 LYS A C 1
ATOM 764 O O . LYS A 1 94 ? 20 39.219 15.086 1 96.75 94 LYS A O 1
ATOM 769 N N . TYR A 1 95 ? 19.156 38.281 13.281 1 96.94 95 TYR A N 1
ATOM 770 C CA . TYR A 1 95 ? 18.828 37.062 13.992 1 96.94 95 TYR A CA 1
ATOM 771 C C . TYR A 1 95 ? 19.438 35.844 13.312 1 96.94 95 TYR A C 1
ATOM 773 O O . TYR A 1 95 ? 19.547 35.781 12.086 1 96.94 95 TYR A O 1
ATOM 781 N N . CYS A 1 96 ? 19.766 34.844 14.039 1 95.38 96 CYS A N 1
ATOM 782 C CA . CYS A 1 96 ? 20.219 33.594 13.469 1 95.38 96 CYS A CA 1
ATOM 783 C C . CYS A 1 96 ? 19.75 32.406 14.312 1 95.38 96 CYS A C 1
ATOM 785 O O . CYS A 1 96 ? 19.469 32.562 15.508 1 95.38 96 CYS A O 1
ATOM 787 N N . GLY A 1 97 ? 19.578 31.281 13.742 1 92.88 97 GLY A N 1
ATOM 788 C CA . GLY A 1 97 ? 19.078 30.109 14.461 1 92.88 97 GLY A CA 1
ATOM 789 C C . GLY A 1 97 ? 19.203 28.828 13.672 1 92.88 97 GLY A C 1
ATOM 790 O O . GLY A 1 97 ? 19.328 28.844 12.445 1 92.88 97 GLY A O 1
ATOM 791 N N . SER A 1 98 ? 19.125 27.75 14.328 1 91.38 98 SER A N 1
ATOM 792 C CA . SER A 1 98 ? 19.141 26.422 13.734 1 91.38 98 SER A CA 1
ATOM 793 C C . SER A 1 98 ? 17.734 25.844 13.625 1 91.38 98 SER A C 1
ATOM 795 O O . SER A 1 98 ? 16.797 26.375 14.227 1 91.38 98 SER A O 1
ATOM 797 N N . THR A 1 99 ? 17.594 24.719 12.914 1 88.75 99 THR A N 1
ATOM 798 C CA . THR A 1 99 ? 16.312 24.062 12.688 1 88.75 99 THR A CA 1
ATOM 799 C C . THR A 1 99 ? 15.695 23.609 14.008 1 88.75 99 THR A C 1
ATOM 801 O O . THR A 1 99 ? 14.492 23.766 14.234 1 88.75 99 THR A O 1
ATOM 804 N N . SER A 1 100 ? 16.469 23.203 14.883 1 83.38 100 SER A N 1
ATOM 805 C CA . SER A 1 100 ? 15.961 22.625 16.125 1 83.38 100 SER A CA 1
ATOM 806 C C . SER A 1 100 ? 15.375 23.703 17.031 1 83.38 100 SER A C 1
ATOM 808 O O . SER A 1 100 ? 14.43 23.453 17.781 1 83.38 100 SER A O 1
ATOM 810 N N . SER A 1 101 ? 15.961 24.859 17 1 87.81 101 SER A N 1
ATOM 811 C CA . SER A 1 101 ? 15.547 25.891 17.938 1 87.81 101 SER A CA 1
ATOM 812 C C . SER A 1 101 ? 14.344 26.672 17.406 1 87.81 101 SER A C 1
ATOM 814 O O . SER A 1 101 ? 13.516 27.141 18.188 1 87.81 101 SER A O 1
ATOM 816 N N . LEU A 1 102 ? 14.188 26.719 16.125 1 93.81 102 LEU A N 1
ATOM 817 C CA . LEU A 1 102 ? 13.164 27.562 15.523 1 93.81 102 LEU A CA 1
ATOM 818 C C . LEU A 1 102 ? 11.875 26.781 15.273 1 93.81 102 LEU A C 1
ATOM 820 O O . LEU A 1 102 ? 10.797 27.375 15.195 1 93.81 102 LEU A O 1
ATOM 824 N N . THR A 1 103 ? 11.914 25.469 15.164 1 95.12 103 THR A N 1
ATOM 825 C CA . THR A 1 103 ? 10.812 24.625 14.711 1 95.12 103 THR A CA 1
ATOM 826 C C . THR A 1 103 ? 9.617 24.75 15.648 1 95.12 103 THR A C 1
ATOM 828 O O . THR A 1 103 ? 8.477 24.891 15.195 1 95.12 103 THR A O 1
ATOM 831 N N . SER A 1 104 ? 9.883 24.734 16.891 1 93.62 104 SER A N 1
ATOM 832 C CA . SER A 1 104 ? 8.773 24.766 17.828 1 93.62 104 SER A CA 1
ATOM 833 C C . SER A 1 104 ? 8.039 26.109 17.766 1 93.62 104 SER A C 1
ATOM 835 O O . SER A 1 104 ? 6.812 26.156 17.906 1 93.62 104 SER A O 1
ATOM 837 N N . MET A 1 105 ? 8.766 27.141 17.641 1 96.75 105 MET A N 1
ATOM 838 C CA . MET A 1 105 ? 8.125 28.453 17.516 1 96.75 105 MET A CA 1
ATOM 839 C C . MET A 1 105 ? 7.355 28.562 16.203 1 96.75 105 MET A C 1
ATOM 841 O O . MET A 1 105 ? 6.223 29.047 16.188 1 96.75 105 MET A O 1
ATOM 845 N N . LEU A 1 106 ? 7.922 28.047 15.164 1 97.94 106 LEU A N 1
ATOM 846 C CA . LEU A 1 106 ? 7.289 28.109 13.852 1 97.94 106 LEU A CA 1
ATOM 847 C C . LEU A 1 106 ? 6.027 27.25 13.812 1 97.94 106 LEU A C 1
ATOM 849 O O . LEU A 1 106 ? 5.086 27.562 13.078 1 97.94 106 LEU A O 1
ATOM 853 N N . ALA A 1 107 ? 6.016 26.188 14.617 1 97.81 107 ALA A N 1
ATOM 854 C CA . ALA A 1 107 ? 4.828 25.344 14.68 1 97.81 107 ALA A CA 1
ATOM 855 C C . ALA A 1 107 ? 3.605 26.156 15.117 1 97.81 107 ALA A C 1
ATOM 857 O O . ALA A 1 107 ? 2.496 25.922 14.633 1 97.81 107 ALA A O 1
ATOM 858 N N . HIS A 1 108 ? 3.814 27.094 15.93 1 98.19 108 HIS A N 1
ATOM 859 C CA . HIS A 1 108 ? 2.689 27.891 16.406 1 98.19 108 HIS A CA 1
ATOM 860 C C . HIS A 1 108 ? 2.152 28.812 15.32 1 98.19 108 HIS A C 1
ATOM 862 O O . HIS A 1 108 ? 0.951 29.078 15.266 1 98.19 108 HIS A O 1
ATOM 868 N N . PHE A 1 109 ? 3.02 29.219 14.516 1 98.44 109 PHE A N 1
ATOM 869 C CA . PHE A 1 109 ? 2.521 30.031 13.414 1 98.44 109 PHE A CA 1
ATOM 870 C C . PHE A 1 109 ? 1.778 29.156 12.398 1 98.44 109 PHE A C 1
ATOM 872 O O . PHE A 1 109 ? 0.882 29.641 11.703 1 98.44 109 PHE A O 1
ATOM 879 N N . HIS A 1 110 ? 2.105 27.891 12.297 1 97.94 110 HIS A N 1
ATOM 880 C CA . HIS A 1 110 ? 1.258 26.969 11.555 1 97.94 110 HIS A CA 1
ATOM 881 C C . HIS A 1 110 ? -0.155 26.938 12.125 1 97.94 110 HIS A C 1
ATOM 883 O O . HIS A 1 110 ? -1.134 27.016 11.383 1 97.94 110 HIS A O 1
ATOM 889 N N . PHE A 1 111 ? -0.182 26.812 13.453 1 98.38 111 PHE A N 1
ATOM 890 C CA . PHE A 1 111 ? -1.489 26.75 14.094 1 98.38 111 PHE A CA 1
ATOM 891 C C . PHE A 1 111 ? -2.271 28.031 13.844 1 98.38 111 PHE A C 1
ATOM 893 O O . PHE A 1 111 ? -3.48 28 13.602 1 98.38 111 PHE A O 1
ATOM 900 N N . LEU A 1 112 ? -1.554 29.109 13.812 1 98.62 112 LEU A N 1
ATOM 901 C CA . LEU A 1 112 ? -2.191 30.406 13.609 1 98.62 112 LEU A CA 1
ATOM 902 C C . LEU A 1 112 ? -2.684 30.547 12.172 1 98.62 112 LEU A C 1
ATOM 904 O O . LEU A 1 112 ? -3.869 30.797 11.938 1 98.62 112 LEU A O 1
ATOM 908 N N . LEU A 1 113 ? -1.863 30.344 11.242 1 97.5 113 LEU A N 1
ATOM 909 C CA . LEU A 1 113 ? -2.152 30.594 9.828 1 97.5 113 LEU A CA 1
ATOM 910 C C . LEU A 1 113 ? -3.15 29.562 9.289 1 97.5 113 LEU A C 1
ATOM 912 O O . LEU A 1 113 ? -3.951 29.891 8.406 1 97.5 113 LEU A O 1
ATOM 916 N N . SER A 1 114 ? -3.078 28.344 9.875 1 97.31 114 SER A N 1
ATOM 917 C CA . SER A 1 114 ? -3.963 27.297 9.391 1 97.31 114 SER A CA 1
ATOM 918 C C . SER A 1 114 ? -5.25 27.234 10.211 1 97.31 114 SER A C 1
ATOM 920 O O . SER A 1 114 ? -6.121 26.406 9.945 1 97.31 114 SER A O 1
ATOM 922 N N . ALA A 1 115 ? -5.328 28.094 11.125 1 97 115 ALA A N 1
ATOM 923 C CA . ALA A 1 115 ? -6.469 28.094 12.031 1 97 115 ALA A CA 1
ATOM 924 C C . ALA A 1 115 ? -6.68 26.703 12.641 1 97 115 ALA A C 1
ATOM 926 O O . ALA A 1 115 ? -7.793 26.172 12.617 1 97 115 ALA A O 1
ATOM 927 N N . TRP A 1 116 ? -5.574 26.125 13.102 1 97.31 116 TRP A N 1
ATOM 928 C CA . TRP A 1 116 ? -5.555 24.844 13.797 1 97.31 116 TRP A CA 1
ATOM 929 C C . TRP A 1 116 ? -6.113 23.734 12.914 1 97.31 116 TRP A C 1
ATOM 931 O O . TRP A 1 116 ? -6.844 22.859 13.391 1 97.31 116 TRP A O 1
ATOM 941 N N . ARG A 1 117 ? -5.77 23.719 11.695 1 96.12 117 ARG A N 1
ATOM 942 C CA . ARG A 1 117 ? -6.145 22.641 10.789 1 96.12 117 ARG A CA 1
ATOM 943 C C . ARG A 1 117 ? -5.742 21.297 11.352 1 96.12 117 ARG A C 1
ATOM 945 O O . ARG A 1 117 ? -4.594 21.094 11.766 1 96.12 117 ARG A O 1
ATOM 952 N N . ALA A 1 118 ? -6.68 20.359 11.305 1 95.81 118 ALA A N 1
ATOM 953 C CA . ALA A 1 118 ? -6.391 19 11.781 1 95.81 118 ALA A CA 1
ATOM 954 C C . ALA A 1 118 ? -5.57 18.234 10.758 1 95.81 118 ALA A C 1
ATOM 956 O O . ALA A 1 118 ? -5.738 18.406 9.547 1 95.81 118 ALA A O 1
ATOM 957 N N . PRO A 1 119 ? -4.719 17.375 11.234 1 97.31 119 PRO A N 1
ATOM 958 C CA . PRO A 1 119 ? -4.016 16.5 10.289 1 97.31 119 PRO A CA 1
ATOM 959 C C . PRO A 1 119 ? -4.949 15.539 9.57 1 97.31 119 PRO A C 1
ATOM 961 O O . PRO A 1 119 ? -6.016 15.203 10.094 1 97.31 119 PRO A O 1
ATOM 964 N N . SER A 1 120 ? -4.48 15.156 8.375 1 96.75 120 SER A N 1
ATOM 965 C CA . SER A 1 120 ? -5.262 14.227 7.574 1 96.75 120 SER A CA 1
ATOM 966 C C . SER A 1 120 ? -4.742 12.797 7.719 1 96.75 120 SER A C 1
ATOM 968 O O . SER A 1 120 ? -3.529 12.57 7.711 1 96.75 120 SER A O 1
ATOM 970 N N . PHE A 1 121 ? -5.688 11.812 7.855 1 96.75 121 PHE A N 1
ATOM 971 C CA . PHE A 1 121 ? -5.355 10.398 7.996 1 96.75 121 PHE A CA 1
ATOM 972 C C . PHE A 1 121 ? -5.926 9.594 6.836 1 96.75 121 PHE A C 1
ATOM 974 O O . PHE A 1 121 ? -6.195 8.398 6.977 1 96.75 121 PHE A O 1
ATOM 981 N N . GLU A 1 122 ? -6.094 10.219 5.73 1 95.5 122 GLU A N 1
ATOM 982 C CA . GLU A 1 122 ? -6.848 9.672 4.602 1 95.5 122 GLU A CA 1
ATOM 983 C C . GLU A 1 122 ? -6.125 8.477 3.984 1 95.5 122 GLU A C 1
ATOM 985 O O . GLU A 1 122 ? -6.758 7.605 3.389 1 95.5 122 GLU A O 1
ATOM 990 N N . HIS A 1 123 ? -4.875 8.344 4.113 1 94.25 123 HIS A N 1
ATOM 991 C CA . HIS A 1 123 ? -4.125 7.289 3.443 1 94.25 123 HIS A CA 1
ATOM 992 C C . HIS A 1 123 ? -3.877 6.109 4.379 1 94.25 123 HIS A C 1
ATOM 994 O O . HIS A 1 123 ? -3.201 5.148 4.008 1 94.25 123 HIS A O 1
ATOM 1000 N N . LEU A 1 124 ? -4.453 6.141 5.594 1 97 124 LEU A N 1
ATOM 1001 C CA . LEU A 1 124 ? -4.484 4.953 6.441 1 97 124 LEU A CA 1
ATOM 1002 C C . LEU A 1 124 ? -5.539 3.965 5.949 1 97 124 LEU A C 1
ATOM 1004 O O . LEU A 1 124 ? -6.418 4.328 5.164 1 97 124 LEU A O 1
ATOM 1008 N N . SER A 1 125 ? -5.344 2.748 6.414 1 96.88 125 SER A N 1
ATOM 1009 C CA . SER A 1 125 ? -6.293 1.73 5.98 1 96.88 125 SER A CA 1
ATOM 1010 C C . SER A 1 125 ? -7.68 1.985 6.562 1 96.88 125 SER A C 1
ATOM 1012 O O . SER A 1 125 ? -7.812 2.635 7.602 1 96.88 125 SER A O 1
ATOM 1014 N N . ARG A 1 126 ? -8.688 1.462 5.902 1 93.88 126 ARG A N 1
ATOM 1015 C CA . ARG A 1 126 ? -10.078 1.613 6.328 1 93.88 126 ARG A CA 1
ATOM 1016 C C . ARG A 1 126 ? -10.305 0.961 7.688 1 93.88 126 ARG A C 1
ATOM 1018 O O . ARG A 1 126 ? -11.164 1.403 8.461 1 93.88 126 ARG A O 1
ATOM 1025 N N . SER A 1 127 ? -9.523 0.036 8.023 1 93.06 127 SER A N 1
ATOM 1026 C CA . SER A 1 127 ? -9.727 -0.722 9.25 1 93.06 127 SER A CA 1
ATOM 1027 C C . SER A 1 127 ? -9.039 -0.045 10.438 1 93.06 127 SER A C 1
ATOM 1029 O O . SER A 1 127 ? -9.281 -0.4 11.586 1 93.06 127 SER A O 1
ATOM 1031 N N . PHE A 1 128 ? -8.203 0.945 10.141 1 96.12 128 PHE A N 1
ATOM 1032 C CA . PHE A 1 128 ? -7.473 1.605 11.219 1 96.12 128 PHE A CA 1
ATOM 1033 C C . PHE A 1 128 ? -8.398 2.518 12.016 1 96.12 128 PHE A C 1
ATOM 1035 O O . PHE A 1 128 ? -9.031 3.414 11.461 1 96.12 128 PHE A O 1
ATOM 1042 N N . ASN A 1 129 ? -8.406 2.293 13.25 1 93.94 129 ASN A N 1
ATOM 1043 C CA . ASN A 1 129 ? -9.203 3.154 14.117 1 93.94 129 ASN A CA 1
ATOM 1044 C C . ASN A 1 129 ? -8.422 4.395 14.547 1 93.94 129 ASN A C 1
ATOM 1046 O O . ASN A 1 129 ? -7.512 4.309 15.367 1 93.94 129 ASN A O 1
ATOM 1050 N N . VAL A 1 130 ? -8.766 5.516 14.031 1 93.94 130 VAL A N 1
ATOM 1051 C CA . VAL A 1 130 ? -8.125 6.781 14.375 1 93.94 130 VAL A CA 1
ATOM 1052 C C . VAL A 1 130 ? -8.633 7.27 15.734 1 93.94 130 VAL A C 1
ATOM 1054 O O . VAL A 1 130 ? -9.727 7.832 15.828 1 93.94 130 VAL A O 1
ATOM 1057 N N . GLU A 1 131 ? -7.855 7.164 16.672 1 91.38 131 GLU A N 1
ATOM 1058 C CA . GLU A 1 131 ? -8.211 7.48 18.062 1 91.38 131 GLU A CA 1
ATOM 1059 C C . GLU A 1 131 ? -8.242 8.984 18.297 1 91.38 131 GLU A C 1
ATOM 1061 O O . GLU A 1 131 ? -9.117 9.492 19 1 91.38 131 GLU A O 1
ATOM 1066 N N . PHE A 1 132 ? -7.277 9.656 17.812 1 94.12 132 PHE A N 1
ATOM 1067 C CA . PHE A 1 132 ? -7.145 11.102 17.938 1 94.12 132 PHE A CA 1
ATOM 1068 C C . PHE A 1 132 ? -6.926 11.75 16.578 1 94.12 132 PHE A C 1
ATOM 1070 O O . PHE A 1 132 ? -6.066 11.32 15.805 1 94.12 132 PHE A O 1
ATOM 1077 N N . GLU A 1 133 ? -7.613 12.766 16.375 1 94.75 133 GLU A N 1
ATOM 1078 C CA . GLU A 1 133 ? -7.523 13.438 15.078 1 94.75 133 GLU A CA 1
ATOM 1079 C C . GLU A 1 133 ? -6.695 14.719 15.172 1 94.75 133 GLU A C 1
ATOM 1081 O O . GLU A 1 133 ? -6.492 15.406 14.172 1 94.75 133 GLU A O 1
ATOM 1086 N N . SER A 1 134 ? -6.219 15.016 16.344 1 96.81 134 SER A N 1
ATOM 1087 C CA . SER A 1 134 ? -5.441 16.234 16.562 1 96.81 134 SER A CA 1
ATOM 1088 C C . SER A 1 134 ? -3.959 15.922 16.719 1 96.81 134 SER A C 1
ATOM 1090 O O . SER A 1 134 ? -3.58 14.766 16.891 1 96.81 134 SER A O 1
ATOM 1092 N N . PHE A 1 135 ? -3.201 16.984 16.609 1 97.38 135 PHE A N 1
ATOM 1093 C CA . PHE A 1 135 ? -1.802 16.875 17 1 97.38 135 PHE A CA 1
ATOM 1094 C C . PHE A 1 135 ? -1.68 16.484 18.469 1 97.38 135 PHE A C 1
ATOM 1096 O O . PHE A 1 135 ? -2.615 16.672 19.25 1 97.38 135 PHE A O 1
ATOM 1103 N N . THR A 1 136 ? -0.616 15.922 18.875 1 95.81 136 THR A N 1
ATOM 1104 C CA . THR A 1 136 ? -0.404 15.547 20.266 1 95.81 136 THR A CA 1
ATOM 1105 C C . THR A 1 136 ? -0.305 16.781 21.156 1 95.81 136 THR A C 1
ATOM 1107 O O . THR A 1 136 ? -0.036 17.875 20.672 1 95.81 136 THR A O 1
ATOM 1110 N N . ALA A 1 137 ? -0.466 16.562 22.438 1 93.19 137 ALA A N 1
ATOM 1111 C CA . ALA A 1 137 ? -0.367 17.641 23.406 1 93.19 137 ALA A CA 1
ATOM 1112 C C . ALA A 1 137 ? 1.032 18.25 23.406 1 93.19 137 ALA A C 1
ATOM 1114 O O . ALA A 1 137 ? 1.187 19.469 23.562 1 93.19 137 ALA A O 1
ATOM 1115 N N . LEU A 1 138 ? 1.948 17.516 23.188 1 91.06 138 LEU A N 1
ATOM 1116 C CA . LEU A 1 138 ? 3.328 17.984 23.156 1 91.06 138 LEU A CA 1
ATOM 1117 C C . LEU A 1 138 ? 3.561 18.922 21.984 1 91.06 138 LEU A C 1
ATOM 1119 O O . LEU A 1 138 ? 4.238 19.938 22.109 1 91.06 138 LEU A O 1
ATOM 1123 N N . THR A 1 139 ? 2.984 18.562 20.922 1 93.38 139 THR A N 1
ATOM 1124 C CA . THR A 1 139 ? 3.146 19.359 19.719 1 93.38 139 THR A CA 1
ATOM 1125 C C . THR A 1 139 ? 2.383 20.688 19.844 1 93.38 139 THR A C 1
ATOM 1127 O O . THR A 1 139 ? 2.85 21.719 19.375 1 93.38 139 THR A O 1
ATOM 1130 N N . ARG A 1 140 ? 1.329 20.703 20.422 1 96.56 140 ARG A N 1
ATOM 1131 C CA . ARG A 1 140 ? 0.463 21.875 20.531 1 96.56 140 ARG A CA 1
ATOM 1132 C C . ARG A 1 140 ? 0.9 22.781 21.672 1 96.56 140 ARG A C 1
ATOM 1134 O O . ARG A 1 140 ? 0.496 23.938 21.75 1 96.56 140 ARG A O 1
ATOM 1141 N N . GLY A 1 141 ? 1.724 22.266 22.688 1 95.81 141 GLY A N 1
ATOM 1142 C CA . GLY A 1 141 ? 2.092 23 23.875 1 95.81 141 GLY A CA 1
ATOM 1143 C C . GLY A 1 141 ? 2.938 24.234 23.578 1 95.81 141 GLY A C 1
ATOM 1144 O O . GLY A 1 141 ? 3.527 24.328 22.5 1 95.81 141 GLY A O 1
ATOM 1145 N N . PRO A 1 142 ? 3.035 25.141 24.531 1 97.06 142 PRO A N 1
ATOM 1146 C CA . PRO A 1 142 ? 3.816 26.359 24.359 1 97.06 142 PRO A CA 1
ATOM 1147 C C . PRO A 1 142 ? 5.301 26.094 24.125 1 97.06 142 PRO A C 1
ATOM 1149 O O . PRO A 1 142 ? 5.828 25.078 24.594 1 97.06 142 PRO A O 1
ATOM 1152 N N . ALA A 1 143 ? 5.875 27 23.406 1 96.62 143 ALA A N 1
ATOM 1153 C CA . ALA A 1 143 ? 7.301 26.906 23.109 1 96.62 143 ALA A CA 1
ATOM 1154 C C . ALA A 1 143 ? 8.078 28.047 23.734 1 96.62 143 ALA A C 1
ATOM 1156 O O . ALA A 1 143 ? 7.527 29.125 23.969 1 96.62 143 ALA A O 1
ATOM 1157 N N . ALA A 1 144 ? 9.328 27.812 24.078 1 96 144 ALA A N 1
ATOM 1158 C CA . ALA A 1 144 ? 10.211 28.828 24.641 1 96 144 ALA A CA 1
ATOM 1159 C C . ALA A 1 144 ? 11.602 28.75 24.016 1 96 144 ALA A C 1
ATOM 1161 O O . ALA A 1 144 ? 12.031 27.672 23.578 1 96 144 ALA A O 1
ATOM 1162 N N . ALA A 1 145 ? 12.258 29.922 23.922 1 96.75 145 ALA A N 1
ATOM 1163 C CA . ALA A 1 145 ? 13.602 30.047 23.359 1 96.75 145 ALA A CA 1
ATOM 1164 C C . ALA A 1 145 ? 14.328 31.266 23.938 1 96.75 145 ALA A C 1
ATOM 1166 O O . ALA A 1 145 ? 13.727 32.062 24.656 1 96.75 145 ALA A O 1
ATOM 1167 N N . PHE A 1 146 ? 15.578 31.312 23.703 1 96.12 146 PHE A N 1
ATOM 1168 C CA . PHE A 1 146 ? 16.391 32.469 24.047 1 96.12 146 PHE A CA 1
ATOM 1169 C C . PHE A 1 146 ? 16.922 33.156 22.797 1 96.12 146 PHE A C 1
ATOM 1171 O O . PHE A 1 146 ? 17.328 32.469 21.844 1 96.12 146 PHE A O 1
ATOM 1178 N N . ALA A 1 147 ? 16.797 34.406 22.797 1 97.12 147 ALA A N 1
ATOM 1179 C CA . ALA A 1 147 ? 17.547 35.188 21.828 1 97.12 147 ALA A CA 1
ATOM 1180 C C . ALA A 1 147 ? 18.766 35.844 22.484 1 97.12 147 ALA A C 1
ATOM 1182 O O . ALA A 1 147 ? 18.672 36.875 23.156 1 97.12 147 ALA A O 1
ATOM 1183 N N . ARG A 1 148 ? 19.906 35.25 22.234 1 94.56 148 ARG A N 1
ATOM 1184 C CA . ARG A 1 148 ? 21.141 35.688 22.891 1 94.56 148 ARG A CA 1
ATOM 1185 C C . ARG A 1 148 ? 21.875 36.719 22.047 1 94.56 148 ARG A C 1
ATOM 1187 O O . ARG A 1 148 ? 22.266 36.438 20.906 1 94.56 148 ARG A O 1
ATOM 1194 N N . TYR A 1 149 ? 22.078 37.844 22.703 1 94.88 149 TYR A N 1
ATOM 1195 C CA . TYR A 1 149 ? 22.703 38.969 21.969 1 94.88 149 TYR A CA 1
ATOM 1196 C C . TYR A 1 149 ? 24.219 38.938 22.125 1 94.88 149 TYR A C 1
ATOM 1198 O O . TYR A 1 149 ? 24.734 38.875 23.25 1 94.88 149 TYR A O 1
ATOM 1206 N N . LYS A 1 150 ? 24.859 38.969 21.109 1 92.56 150 LYS A N 1
ATOM 1207 C CA . LYS A 1 150 ? 26.312 39.094 21.078 1 92.56 150 LYS A CA 1
ATOM 1208 C C . LYS A 1 150 ? 26.781 39.75 19.781 1 92.56 150 LYS A C 1
ATOM 1210 O O . LYS A 1 150 ? 26.469 39.25 18.688 1 92.56 150 LYS A O 1
ATOM 1215 N N . ASP A 1 151 ? 27.422 40.906 19.844 1 89.69 151 ASP A N 1
ATOM 1216 C CA . ASP A 1 151 ? 28.062 41.625 18.734 1 89.69 151 ASP A CA 1
ATOM 1217 C C . ASP A 1 151 ? 27.062 41.969 17.641 1 89.69 151 ASP A C 1
ATOM 1219 O O . ASP A 1 151 ? 27.312 41.719 16.453 1 89.69 151 ASP A O 1
ATOM 1223 N N . GLY A 1 152 ? 25.953 42.25 18.062 1 91.44 152 GLY A N 1
ATOM 1224 C CA . GLY A 1 152 ? 24.984 42.812 17.109 1 91.44 152 GLY A CA 1
ATOM 1225 C C . GLY A 1 152 ? 24.031 41.781 16.562 1 91.44 152 GLY A C 1
ATOM 1226 O O . GLY A 1 152 ? 23.141 42.094 15.773 1 91.44 152 GLY A O 1
ATOM 1227 N N . VAL A 1 153 ? 24.219 40.531 16.922 1 95.38 153 VAL A N 1
ATOM 1228 C CA . VAL A 1 153 ? 23.375 39.469 16.391 1 95.38 153 VAL A CA 1
ATOM 1229 C C . VAL A 1 153 ? 22.672 38.75 17.547 1 95.38 153 VAL A C 1
ATOM 1231 O O . VAL A 1 153 ? 23.297 38.469 18.578 1 95.38 153 VAL A O 1
ATOM 1234 N N . TYR A 1 154 ? 21.391 38.406 17.438 1 96.38 154 TYR A N 1
ATOM 1235 C CA . TYR A 1 154 ? 20.641 37.594 18.375 1 96.38 154 TYR A CA 1
ATOM 1236 C C . TYR A 1 154 ? 20.594 36.125 17.922 1 96.38 154 TYR A C 1
ATOM 1238 O O . TYR A 1 154 ? 19.984 35.812 16.891 1 96.38 154 TYR A O 1
ATOM 1246 N N . ALA A 1 155 ? 21.172 35.281 18.547 1 95.69 155 ALA A N 1
ATOM 1247 C CA . ALA A 1 155 ? 21.141 33.875 18.25 1 95.69 155 ALA A CA 1
ATOM 1248 C C . ALA A 1 155 ? 20.016 33.156 19.016 1 95.69 155 ALA A C 1
ATOM 1250 O O . ALA A 1 155 ? 19.953 33.25 20.25 1 95.69 155 ALA A O 1
ATOM 1251 N N . ILE A 1 156 ? 19.266 32.406 18.297 1 96 156 ILE A N 1
ATOM 1252 C CA . ILE A 1 156 ? 18.125 31.75 18.906 1 96 156 ILE A CA 1
ATOM 1253 C C . ILE A 1 156 ? 18.531 30.359 19.375 1 96 156 ILE A C 1
ATOM 1255 O O . ILE A 1 156 ? 18.953 29.516 18.578 1 96 156 ILE A O 1
ATOM 1259 N N . ASP A 1 157 ? 18.359 30.141 20.562 1 93 157 ASP A N 1
ATOM 1260 C CA . ASP A 1 157 ? 18.641 28.844 21.172 1 93 157 ASP A CA 1
ATOM 1261 C C . ASP A 1 157 ? 17.375 28.234 21.766 1 93 157 ASP A C 1
ATOM 1263 O O . ASP A 1 157 ? 16.547 28.953 22.344 1 93 157 ASP A O 1
ATOM 1267 N N . ALA A 1 158 ? 17.312 26.984 21.766 1 89.75 158 ALA A N 1
ATOM 1268 C CA . ALA A 1 158 ? 16.188 26.297 22.391 1 89.75 158 ALA A CA 1
ATOM 1269 C C . ALA A 1 158 ? 16.266 26.375 23.906 1 89.75 158 ALA A C 1
ATOM 1271 O O . ALA A 1 158 ? 17.359 26.297 24.484 1 89.75 158 ALA A O 1
ATOM 1272 N N . ASP A 1 159 ? 15.172 26.656 24.438 1 91.38 159 ASP A N 1
ATOM 1273 C CA . ASP A 1 159 ? 15.078 26.641 25.906 1 91.38 159 ASP A CA 1
ATOM 1274 C C . ASP A 1 159 ? 15.062 25.219 26.438 1 91.38 159 ASP A C 1
ATOM 1276 O O . ASP A 1 159 ? 14.086 24.5 26.25 1 91.38 159 ASP A O 1
ATOM 1280 N N . LYS A 1 160 ? 16.062 24.797 27.234 1 85.69 160 LYS A N 1
ATOM 1281 C CA . LYS A 1 160 ? 16.234 23.406 27.672 1 85.69 160 LYS A CA 1
ATOM 1282 C C . LYS A 1 160 ? 15.859 23.234 29.141 1 85.69 160 LYS A C 1
ATOM 1284 O O . LYS A 1 160 ? 16.359 22.328 29.797 1 85.69 160 LYS A O 1
ATOM 1289 N N . GLU A 1 161 ? 15.055 24.109 29.578 1 85.06 161 GLU A N 1
ATOM 1290 C CA . GLU A 1 161 ? 14.656 24.078 30.969 1 85.06 161 GLU A CA 1
ATOM 1291 C C . GLU A 1 161 ? 14.078 22.719 31.359 1 85.06 161 GLU A C 1
ATOM 1293 O O . GLU A 1 161 ? 14.367 22.203 32.438 1 85.06 161 GLU A O 1
ATOM 1298 N N . TYR A 1 162 ? 13.352 22.141 30.469 1 83.12 162 TYR A N 1
ATOM 1299 C CA . TYR A 1 162 ? 12.648 20.906 30.812 1 83.12 162 TYR A CA 1
ATOM 1300 C C . TYR A 1 162 ? 13.188 19.734 30.016 1 83.12 162 TYR A C 1
ATOM 1302 O O . TYR A 1 162 ? 12.547 18.688 29.922 1 83.12 162 TYR A O 1
ATOM 1310 N N . ASP A 1 163 ? 14.289 19.969 29.406 1 77.44 163 ASP A N 1
ATOM 1311 C CA . ASP A 1 163 ? 14.867 18.906 28.594 1 77.44 163 ASP A CA 1
ATOM 1312 C C . ASP A 1 163 ? 15.367 17.75 29.453 1 77.44 163 ASP A C 1
ATOM 1314 O O . ASP A 1 163 ? 15.906 17.969 30.547 1 77.44 163 ASP A O 1
ATOM 1318 N N . THR A 1 164 ? 14.938 16.547 29.109 1 70.19 164 THR A N 1
ATOM 1319 C CA . THR A 1 164 ? 15.469 15.359 29.766 1 70.19 164 THR A CA 1
ATOM 1320 C C . THR A 1 164 ? 16.172 14.445 28.781 1 70.19 164 THR A C 1
ATOM 1322 O O . THR A 1 164 ? 15.797 14.383 27.609 1 70.19 164 THR A O 1
ATOM 1325 N N . ALA A 1 165 ? 17.453 14.133 29.141 1 64.44 165 ALA A N 1
ATOM 1326 C CA . ALA A 1 165 ? 18.156 13.188 28.266 1 64.44 165 ALA A CA 1
ATOM 1327 C C . ALA A 1 165 ? 17.344 11.906 28.094 1 64.44 165 ALA A C 1
ATOM 1329 O O . ALA A 1 165 ? 16.688 11.445 29.031 1 64.44 165 ALA A O 1
ATOM 1330 N N . ASN A 1 166 ? 17.234 11.469 26.781 1 78.38 166 ASN A N 1
ATOM 1331 C CA . ASN A 1 166 ? 16.531 10.188 26.625 1 78.38 166 ASN A CA 1
ATOM 1332 C C . ASN A 1 166 ? 17.25 9.281 25.625 1 78.38 166 ASN A C 1
ATOM 1334 O O . ASN A 1 166 ? 18.109 9.734 24.875 1 78.38 166 ASN A O 1
ATOM 1338 N N . ILE A 1 167 ? 17.141 8.125 25.812 1 84.56 167 ILE A N 1
ATOM 1339 C CA . ILE A 1 167 ? 17.766 7.031 25.094 1 84.56 167 ILE A CA 1
ATOM 1340 C C . ILE A 1 167 ? 17.562 7.215 23.594 1 84.56 167 ILE A C 1
ATOM 1342 O O . ILE A 1 167 ? 18.422 6.832 22.797 1 84.56 167 ILE A O 1
ATOM 1346 N N . LEU A 1 168 ? 16.547 7.828 23.203 1 88.62 168 LEU A N 1
ATOM 1347 C CA . LEU A 1 168 ? 16.203 7.973 21.797 1 88.62 168 LEU A CA 1
ATOM 1348 C C . LEU A 1 168 ? 17.125 8.977 21.109 1 88.62 168 LEU A C 1
ATOM 1350 O O . LEU A 1 168 ? 17.484 8.805 19.938 1 88.62 168 LEU A O 1
ATOM 1354 N N . SER A 1 169 ? 17.516 10.039 21.797 1 87.38 169 SER A N 1
ATOM 1355 C CA . SER A 1 169 ? 18.469 11 21.234 1 87.38 169 SER A CA 1
ATOM 1356 C C . SER A 1 169 ? 19.828 10.352 21 1 87.38 169 SER A C 1
ATOM 1358 O O . SER A 1 169 ? 20.469 10.594 19.969 1 87.38 169 SER A O 1
ATOM 1360 N N . MET A 1 170 ? 20.234 9.492 21.922 1 88.25 170 MET A N 1
ATOM 1361 C CA . MET A 1 170 ? 21.516 8.789 21.781 1 88.25 170 MET A CA 1
ATOM 1362 C C . MET A 1 170 ? 21.469 7.801 20.625 1 88.25 170 MET A C 1
ATOM 1364 O O . MET A 1 170 ? 22.344 7.805 19.766 1 88.25 170 MET A O 1
ATOM 1368 N N . LEU A 1 171 ? 20.453 7.113 20.625 1 91.94 171 LEU A N 1
ATOM 1369 C CA . LEU A 1 171 ? 20.312 6.113 19.562 1 91.94 171 LEU A CA 1
ATOM 1370 C C . LEU A 1 171 ? 20.172 6.785 18.203 1 91.94 171 LEU A C 1
ATOM 1372 O O . LEU A 1 171 ? 20.641 6.246 17.188 1 91.94 171 LEU A O 1
ATOM 1376 N N . GLY A 1 172 ? 19.5 7.938 18.156 1 92.62 172 GLY A N 1
ATOM 1377 C CA . GLY A 1 172 ? 19.406 8.68 16.922 1 92.62 172 GLY A CA 1
ATOM 1378 C C . GLY A 1 172 ? 20.75 9.016 16.312 1 92.62 172 GLY A C 1
ATOM 1379 O O . GLY A 1 172 ? 20.953 8.844 15.102 1 92.62 172 GLY A O 1
ATOM 1380 N N . LYS A 1 173 ? 21.703 9.328 17.188 1 90.44 173 LYS A N 1
ATOM 1381 C CA . LYS A 1 173 ? 23.031 9.664 16.719 1 90.44 173 LYS A CA 1
ATOM 1382 C C . LYS A 1 173 ? 23.766 8.422 16.219 1 90.44 173 LYS A C 1
ATOM 1384 O O . LYS A 1 173 ? 24.391 8.438 15.156 1 90.44 173 LYS A O 1
ATOM 1389 N N . SER A 1 174 ? 23.703 7.453 17.016 1 94.19 174 SER A N 1
ATOM 1390 C CA . SER A 1 174 ? 24.391 6.219 16.656 1 94.19 174 SER A CA 1
ATOM 1391 C C . SER A 1 174 ? 23.812 5.609 15.391 1 94.19 174 SER A C 1
ATOM 1393 O O . SER A 1 174 ? 24.562 5.172 14.508 1 94.19 174 SER A O 1
ATOM 1395 N N . MET A 1 175 ? 22.531 5.621 15.219 1 96 175 MET A N 1
ATOM 1396 C CA . MET A 1 175 ? 21.891 5 14.055 1 96 175 MET A CA 1
ATOM 1397 C C . MET A 1 175 ? 22.094 5.855 12.805 1 96 175 MET A C 1
ATOM 1399 O O . MET A 1 175 ? 22.172 5.328 11.695 1 96 175 MET A O 1
ATOM 1403 N N . GLU A 1 176 ? 22.125 7.148 12.984 1 94.19 176 GLU A N 1
ATOM 1404 C CA . GLU A 1 176 ? 22.469 8 11.852 1 94.19 176 GLU A CA 1
ATOM 1405 C C . GLU A 1 176 ? 23.828 7.633 11.273 1 94.19 176 GLU A C 1
ATOM 1407 O O . GLU A 1 176 ? 23.984 7.582 10.047 1 94.19 176 GLU A O 1
ATOM 1412 N N . LYS A 1 177 ? 24.766 7.379 12.141 1 93.62 177 LYS A N 1
ATOM 1413 C CA . LYS A 1 177 ? 26.094 6.945 11.711 1 93.62 177 LYS A CA 1
ATOM 1414 C C . LYS A 1 177 ? 26.031 5.559 11.078 1 93.62 177 LYS A C 1
ATOM 1416 O O . LYS A 1 177 ? 26.656 5.316 10.039 1 93.62 177 LYS A O 1
ATOM 1421 N N . LEU A 1 178 ? 25.281 4.73 11.633 1 96.5 178 LEU A N 1
ATOM 1422 C CA . LEU A 1 178 ? 25.125 3.371 11.133 1 96.5 178 LEU A CA 1
ATOM 1423 C C . LEU A 1 178 ? 24.641 3.377 9.688 1 96.5 178 LEU A C 1
ATOM 1425 O O . LEU A 1 178 ? 25.172 2.658 8.844 1 96.5 178 LEU A O 1
ATOM 1429 N N . LEU A 1 179 ? 23.656 4.211 9.336 1 97.62 179 LEU A N 1
ATOM 1430 C CA . LEU A 1 179 ? 22.969 4.199 8.055 1 97.62 179 LEU A CA 1
ATOM 1431 C C . LEU A 1 179 ? 23.844 4.816 6.965 1 97.62 179 LEU A C 1
ATOM 1433 O O . LEU A 1 179 ? 23.562 4.66 5.773 1 97.62 179 LEU A O 1
ATOM 1437 N N . THR A 1 180 ? 25 5.477 7.355 1 96.12 180 THR A N 1
ATOM 1438 C CA . THR A 1 180 ? 25.703 6.273 6.359 1 96.12 180 THR A CA 1
ATOM 1439 C C . THR A 1 180 ? 27.172 5.867 6.285 1 96.12 180 THR A C 1
ATOM 1441 O O . THR A 1 180 ? 27.953 6.496 5.574 1 96.12 180 THR A O 1
ATOM 1444 N N . ILE A 1 181 ? 27.656 4.84 7.055 1 94 181 ILE A N 1
ATOM 1445 C CA . ILE A 1 181 ? 29.031 4.367 6.922 1 94 181 ILE A CA 1
ATOM 1446 C C . ILE A 1 181 ? 29.047 2.848 6.805 1 94 181 ILE A C 1
ATOM 1448 O O . ILE A 1 181 ? 28.141 2.172 7.301 1 94 181 ILE A O 1
ATOM 1452 N N . PRO A 1 182 ? 29.984 2.355 6.172 1 94.69 182 PRO A N 1
ATOM 1453 C CA . PRO A 1 182 ? 30.047 0.901 6.023 1 94.69 182 PRO A CA 1
ATOM 1454 C C . PRO A 1 182 ? 30.219 0.181 7.359 1 94.69 182 PRO A C 1
ATOM 1456 O O . PRO A 1 182 ? 30.719 0.771 8.328 1 94.69 182 PRO A O 1
ATOM 1459 N N . LYS A 1 183 ? 29.891 -1.007 7.387 1 93.5 183 LYS A N 1
ATOM 1460 C CA . LYS A 1 183 ? 29.891 -1.854 8.57 1 93.5 183 LYS A CA 1
ATOM 1461 C C . LYS A 1 183 ? 31.234 -1.821 9.281 1 93.5 183 LYS A C 1
ATOM 1463 O O . LYS A 1 183 ? 31.312 -1.61 10.492 1 93.5 183 LYS A O 1
ATOM 1468 N N . LYS A 1 184 ? 32.344 -2.023 8.492 1 92.81 184 LYS A N 1
ATOM 1469 C CA . LYS A 1 184 ? 33.688 -2.082 9.07 1 92.81 184 LYS A CA 1
ATOM 1470 C C . LYS A 1 184 ? 34.031 -0.777 9.773 1 92.81 184 LYS A C 1
ATOM 1472 O O . LYS A 1 184 ? 34.625 -0.792 10.859 1 92.81 184 LYS A O 1
ATOM 1477 N N . GLU A 1 185 ? 33.656 0.277 9.195 1 93.38 185 GLU A N 1
ATOM 1478 C CA . GLU A 1 185 ? 33.938 1.582 9.789 1 93.38 185 GLU A CA 1
ATOM 1479 C C . GLU A 1 185 ? 33.031 1.849 10.992 1 93.38 185 GLU A C 1
ATOM 1481 O O . GLU A 1 185 ? 33.5 2.428 11.984 1 93.38 185 GLU A O 1
ATOM 1486 N N . PHE A 1 186 ? 31.828 1.415 10.977 1 94 186 PHE A N 1
ATOM 1487 C CA . PHE A 1 186 ? 30.906 1.629 12.078 1 94 186 PHE A CA 1
ATOM 1488 C C . PHE A 1 186 ? 31.344 0.867 13.32 1 94 186 PHE A C 1
ATOM 1490 O O . PHE A 1 186 ? 31.219 1.367 14.438 1 94 186 PHE A O 1
ATOM 1497 N N . GLU A 1 187 ? 31.859 -0.267 13.117 1 93.56 187 GLU A N 1
ATOM 1498 C CA . GLU A 1 187 ? 32.281 -1.1 14.234 1 93.56 187 GLU A CA 1
ATOM 1499 C C . GLU A 1 187 ? 33.438 -0.447 14.992 1 93.56 187 GLU A C 1
ATOM 1501 O O . GLU A 1 187 ? 33.688 -0.779 16.156 1 93.56 187 GLU A O 1
ATOM 1506 N N . LYS A 1 188 ? 34.125 0.438 14.32 1 94.38 188 LYS A N 1
ATOM 1507 C CA . LYS A 1 188 ? 35.219 1.151 14.992 1 94.38 188 LYS A CA 1
ATOM 1508 C C . LYS A 1 188 ? 34.656 2.09 16.062 1 94.38 188 LYS A C 1
ATOM 1510 O O . LYS A 1 188 ? 35.406 2.549 16.938 1 94.38 188 LYS A O 1
ATOM 1515 N N . TYR A 1 189 ? 33.438 2.424 16.031 1 93.75 189 TYR A N 1
ATOM 1516 C CA . TYR A 1 189 ? 32.844 3.328 17.016 1 93.75 189 TYR A CA 1
ATOM 1517 C C . TYR A 1 189 ? 32.469 2.584 18.281 1 93.75 189 TYR A C 1
ATOM 1519 O O . TYR A 1 189 ? 31.953 3.182 19.234 1 93.75 189 TYR A O 1
ATOM 1527 N N . ARG A 1 190 ? 32.719 1.353 18.359 1 93.12 190 ARG A N 1
ATOM 1528 C CA . ARG A 1 190 ? 32.594 0.632 19.625 1 93.12 190 ARG A CA 1
ATOM 1529 C C . ARG A 1 190 ? 33.594 1.155 20.641 1 93.12 190 ARG A C 1
ATOM 1531 O O . ARG A 1 190 ? 34.719 1.491 20.297 1 93.12 190 ARG A O 1
ATOM 1538 N N . ARG A 1 191 ? 33.188 1.126 21.859 1 91.69 191 ARG A N 1
ATOM 1539 C CA . ARG A 1 191 ? 34.062 1.615 22.922 1 91.69 191 ARG A CA 1
ATOM 1540 C C . ARG A 1 191 ? 35.406 0.856 22.938 1 91.69 191 ARG A C 1
ATOM 1542 O O . ARG A 1 191 ? 36.438 1.438 23.203 1 91.69 191 ARG A O 1
ATOM 1549 N N . THR A 1 192 ? 35.344 -0.361 22.578 1 91.44 192 THR A N 1
ATOM 1550 C CA . THR A 1 192 ? 36.531 -1.211 22.609 1 91.44 192 THR A CA 1
ATOM 1551 C C . THR A 1 192 ? 37.438 -0.942 21.406 1 91.44 192 THR A C 1
ATOM 1553 O O . THR A 1 192 ? 38.594 -1.316 21.406 1 91.44 192 THR A O 1
ATOM 1556 N N . LYS A 1 193 ? 36.875 -0.208 20.406 1 91.75 193 LYS A N 1
ATOM 1557 C CA . LYS A 1 193 ? 37.625 -0.059 19.172 1 91.75 193 LYS A CA 1
ATOM 1558 C C . LYS A 1 193 ? 37.781 1.411 18.797 1 91.75 193 LYS A C 1
ATOM 1560 O O . LYS A 1 193 ? 38.406 1.736 17.781 1 91.75 193 LYS A O 1
ATOM 1565 N N . SER A 1 194 ? 37.281 2.281 19.531 1 88.5 194 SER A N 1
ATOM 1566 C CA . SER A 1 194 ? 37.219 3.689 19.172 1 88.5 194 SER A CA 1
ATOM 1567 C C . SER A 1 194 ? 38.594 4.324 19.078 1 88.5 194 SER A C 1
ATOM 1569 O O . SER A 1 194 ? 38.75 5.383 18.469 1 88.5 194 SER A O 1
ATOM 1571 N N . HIS A 1 195 ? 39.531 3.652 19.609 1 87.94 195 HIS A N 1
ATOM 1572 C CA . HIS A 1 195 ? 40.906 4.137 19.516 1 87.94 195 HIS A CA 1
ATOM 1573 C C . HIS A 1 195 ? 41.438 4.031 18.078 1 87.94 195 HIS A C 1
ATOM 1575 O O . HIS A 1 195 ? 42.406 4.691 17.719 1 87.94 195 HIS A O 1
ATOM 1581 N N . GLU A 1 196 ? 40.719 3.283 17.312 1 87.62 196 GLU A N 1
ATOM 1582 C CA . GLU A 1 196 ? 41.125 3.09 15.922 1 87.62 196 GLU A CA 1
ATOM 1583 C C . GLU A 1 196 ? 40.656 4.238 15.039 1 87.62 196 GLU A C 1
ATOM 1585 O O . GLU A 1 196 ? 41.094 4.367 13.891 1 87.62 196 GLU A O 1
ATOM 1590 N N . LEU A 1 197 ? 39.875 5.094 15.555 1 89.81 197 LEU A N 1
ATOM 1591 C CA . LEU A 1 197 ? 39.375 6.238 14.805 1 89.81 197 LEU A CA 1
ATOM 1592 C C . LEU A 1 197 ? 40.406 7.367 14.797 1 89.81 197 LEU A C 1
ATOM 1594 O O . LEU A 1 197 ? 40.969 7.703 15.836 1 89.81 197 LEU A O 1
ATOM 1598 N N . SER A 1 198 ? 40.625 7.809 13.664 1 86.38 198 SER A N 1
ATOM 1599 C CA . SER A 1 198 ? 41.562 8.938 13.57 1 86.38 198 SER A CA 1
ATOM 1600 C C . SER A 1 198 ? 40.906 10.219 14.078 1 86.38 198 SER A C 1
ATOM 1602 O O . SER A 1 198 ? 39.688 10.305 14.18 1 86.38 198 SER A O 1
ATOM 1604 N N . GLU A 1 199 ? 41.656 11.094 14.297 1 83.75 199 GLU A N 1
ATOM 1605 C CA . GLU A 1 199 ? 41.188 12.391 14.773 1 83.75 199 GLU A CA 1
ATOM 1606 C C . GLU A 1 199 ? 40.375 13.102 13.695 1 83.75 199 GLU A C 1
ATOM 1608 O O . GLU A 1 199 ? 39.406 13.812 14.008 1 83.75 199 GLU A O 1
ATOM 1613 N N . GLU A 1 200 ? 40.75 12.797 12.625 1 80.5 200 GLU A N 1
ATOM 1614 C CA . GLU A 1 200 ? 40.031 13.391 11.508 1 80.5 200 GLU A CA 1
ATOM 1615 C C . GLU A 1 200 ? 38.625 12.836 11.406 1 80.5 200 GLU A C 1
ATOM 1617 O O . GLU A 1 200 ? 37.688 13.578 11.148 1 80.5 200 GLU A O 1
ATOM 1622 N N . GLU A 1 201 ? 38.625 11.562 11.742 1 80.44 201 GLU A N 1
ATOM 1623 C CA . GLU A 1 201 ? 37.312 10.922 11.688 1 80.44 201 GLU A CA 1
ATOM 1624 C C . GLU A 1 201 ? 36.406 11.391 12.828 1 80.44 201 GLU A C 1
ATOM 1626 O O . GLU A 1 201 ? 35.219 11.609 12.633 1 80.44 201 GLU A O 1
ATOM 1631 N N . LYS A 1 202 ? 36.938 11.648 13.922 1 80.56 202 LYS A N 1
ATOM 1632 C CA . LYS A 1 202 ? 36.219 12.055 15.109 1 80.56 202 LYS A CA 1
ATOM 1633 C C . LYS A 1 202 ? 35.75 13.516 15.008 1 80.56 202 LYS A C 1
ATOM 1635 O O . LYS A 1 202 ? 34.688 13.875 15.5 1 80.56 202 LYS A O 1
ATOM 1640 N N . ASN A 1 203 ? 36.625 14.242 14.25 1 76.31 203 ASN A N 1
ATOM 1641 C CA . ASN A 1 203 ? 36.375 15.68 14.219 1 76.31 203 ASN A CA 1
ATOM 1642 C C . ASN A 1 203 ? 35.844 16.125 12.859 1 76.31 203 ASN A C 1
ATOM 1644 O O . ASN A 1 203 ? 35.906 17.297 12.516 1 76.31 203 ASN A O 1
ATOM 1648 N N . ALA A 1 204 ? 35.469 15.148 12.234 1 72.94 204 ALA A N 1
ATOM 1649 C CA . ALA A 1 204 ? 34.969 15.5 10.906 1 72.94 204 ALA A CA 1
ATOM 1650 C C . ALA A 1 204 ? 33.781 16.469 11 1 72.94 204 ALA A C 1
ATOM 1652 O O . ALA A 1 204 ? 32.875 16.266 11.812 1 72.94 204 ALA A O 1
ATOM 1653 N N . ASP A 1 205 ? 34 17.531 10.203 1 72.19 205 ASP A N 1
ATOM 1654 C CA . ASP A 1 205 ? 33 18.609 10.266 1 72.19 205 ASP A CA 1
ATOM 1655 C C . ASP A 1 205 ? 31.672 18.156 9.672 1 72.19 205 ASP A C 1
ATOM 1657 O O . ASP A 1 205 ? 31.625 17.391 8.719 1 72.19 205 ASP A O 1
ATOM 1661 N N . GLU A 1 206 ? 30.656 18.609 10.359 1 79.06 206 GLU A N 1
ATOM 1662 C CA . GLU A 1 206 ? 29.312 18.406 9.836 1 79.06 206 GLU A CA 1
ATOM 1663 C C . GLU A 1 206 ? 28.969 19.438 8.773 1 79.06 206 GLU A C 1
ATOM 1665 O O . GLU A 1 206 ? 29.438 20.578 8.836 1 79.06 206 GLU A O 1
ATOM 1670 N N . ALA A 1 207 ? 28.297 18.969 7.734 1 84.12 207 ALA A N 1
ATOM 1671 C CA . ALA A 1 207 ? 27.891 19.859 6.652 1 84.12 207 ALA A CA 1
ATOM 1672 C C . ALA A 1 207 ? 26.578 20.562 6.977 1 84.12 207 ALA A C 1
ATOM 1674 O O . ALA A 1 207 ? 25.656 19.953 7.539 1 84.12 207 ALA A O 1
ATOM 1675 N N . PHE A 1 208 ? 26.625 21.922 6.668 1 88.44 208 PHE A N 1
ATOM 1676 C CA . PHE A 1 208 ? 25.438 22.719 6.941 1 88.44 208 PHE A CA 1
ATOM 1677 C C . PHE A 1 208 ? 24.984 23.469 5.695 1 88.44 208 PHE A C 1
ATOM 1679 O O . PHE A 1 208 ? 25.812 23.875 4.875 1 88.44 208 PHE A O 1
ATOM 1686 N N . HIS A 1 209 ? 23.672 23.641 5.547 1 89.81 209 HIS A N 1
ATOM 1687 C CA . HIS A 1 209 ? 23.094 24.656 4.664 1 89.81 209 HIS A CA 1
ATOM 1688 C C . HIS A 1 209 ? 22.75 25.922 5.434 1 89.81 209 HIS A C 1
ATOM 1690 O O . HIS A 1 209 ? 22.25 25.859 6.562 1 89.81 209 HIS A O 1
ATOM 1696 N N . TYR A 1 210 ? 23.156 27.031 4.844 1 93.19 210 TYR A N 1
ATOM 1697 C CA . TYR A 1 210 ? 22.766 28.344 5.363 1 93.19 210 TYR A CA 1
ATOM 1698 C C . TYR A 1 210 ? 21.797 29.047 4.406 1 93.19 210 TYR A C 1
ATOM 1700 O O . TYR A 1 210 ? 22.031 29.062 3.195 1 93.19 210 TYR A O 1
ATOM 1708 N N . SER A 1 211 ? 20.688 29.5 4.992 1 95.12 211 SER A N 1
ATOM 1709 C CA . SER A 1 211 ? 19.688 30.25 4.211 1 95.12 211 SER A CA 1
ATOM 1710 C C . SER A 1 211 ? 19.219 31.5 4.953 1 95.12 211 SER A C 1
ATOM 1712 O O . SER A 1 211 ? 19.297 31.562 6.18 1 95.12 211 SER A O 1
ATOM 1714 N N . THR A 1 212 ? 18.875 32.438 4.098 1 95.62 212 THR A N 1
ATOM 1715 C CA . THR A 1 212 ? 18.406 33.688 4.734 1 95.62 212 THR A CA 1
ATOM 1716 C C . THR A 1 212 ? 17 34.031 4.254 1 95.62 212 THR A C 1
ATOM 1718 O O . THR A 1 212 ? 16.656 33.75 3.104 1 95.62 212 THR A O 1
ATOM 1721 N N . LEU A 1 213 ? 16.25 34.625 5.168 1 97.19 213 LEU A N 1
ATOM 1722 C CA . LEU A 1 213 ? 14.953 35.219 4.91 1 97.19 213 LEU A CA 1
ATOM 1723 C C . LEU A 1 213 ? 14.664 36.344 5.91 1 97.19 213 LEU A C 1
ATOM 1725 O O . LEU A 1 213 ? 14.773 36.125 7.121 1 97.19 213 LEU A O 1
ATOM 1729 N N . GLY A 1 214 ? 14.391 37.531 5.273 1 95.56 214 GLY A N 1
ATOM 1730 C CA . GLY A 1 214 ? 14.289 38.688 6.156 1 95.56 214 GLY A CA 1
ATOM 1731 C C . GLY A 1 214 ? 15.57 38.969 6.922 1 95.56 214 GLY A C 1
ATOM 1732 O O . GLY A 1 214 ? 16.641 39.094 6.324 1 95.56 214 GLY A O 1
ATOM 1733 N N . ASP A 1 215 ? 15.32 39.031 8.234 1 97.12 215 ASP A N 1
ATOM 1734 C CA . ASP A 1 215 ? 16.5 39.312 9.047 1 97.12 215 ASP A CA 1
ATOM 1735 C C . ASP A 1 215 ? 17.078 38.031 9.664 1 97.12 215 ASP A C 1
ATOM 1737 O O . ASP A 1 215 ? 17.906 38.094 10.57 1 97.12 215 ASP A O 1
ATOM 1741 N N . PHE A 1 216 ? 16.672 36.906 9.055 1 96.06 216 PHE A N 1
ATOM 1742 C CA . PHE A 1 216 ? 17.094 35.656 9.641 1 96.06 216 PHE A CA 1
ATOM 1743 C C . PHE A 1 216 ? 18.234 35.031 8.828 1 96.06 216 PHE A C 1
ATOM 1745 O O . PHE A 1 216 ? 18.203 35.062 7.598 1 96.06 216 PHE A O 1
ATOM 1752 N N . MET A 1 217 ? 19.203 34.469 9.5 1 95.69 217 MET A N 1
ATOM 1753 C CA . MET A 1 217 ? 20.141 33.5 8.992 1 95.69 217 MET A CA 1
ATOM 1754 C C . MET A 1 217 ? 19.859 32.125 9.586 1 95.69 217 MET A C 1
ATOM 1756 O O . MET A 1 217 ? 19.969 31.922 10.797 1 95.69 217 MET A O 1
ATOM 1760 N N . LEU A 1 218 ? 19.531 31.203 8.688 1 94.81 218 LEU A N 1
ATOM 1761 C CA . LEU A 1 218 ? 19.125 29.875 9.125 1 94.81 218 LEU A CA 1
ATOM 1762 C C . LEU A 1 218 ? 20.219 28.859 8.805 1 94.81 218 LEU A C 1
ATOM 1764 O O . LEU A 1 218 ? 20.812 28.891 7.723 1 94.81 218 LEU A O 1
ATOM 1768 N N . ARG A 1 219 ? 20.453 27.984 9.703 1 93.75 219 ARG A N 1
ATOM 1769 C CA . ARG A 1 219 ? 21.406 26.906 9.523 1 93.75 219 ARG A CA 1
ATOM 1770 C C . ARG A 1 219 ? 20.719 25.547 9.641 1 93.75 219 ARG A C 1
ATOM 1772 O O . ARG A 1 219 ? 19.922 25.328 10.562 1 93.75 219 ARG A O 1
ATOM 1779 N N . SER A 1 220 ? 21.016 24.641 8.812 1 91.88 220 SER A N 1
ATOM 1780 C CA . SER A 1 220 ? 20.453 23.297 8.852 1 91.88 220 SER A CA 1
ATOM 1781 C C . SER A 1 220 ? 21.547 22.25 8.648 1 91.88 220 SER A C 1
ATOM 1783 O O . SER A 1 220 ? 22.281 22.297 7.668 1 91.88 220 SER A O 1
ATOM 1785 N N . GLN A 1 221 ? 21.516 21.328 9.594 1 88.81 221 GLN A N 1
ATOM 1786 C CA . GLN A 1 221 ? 22.453 20.219 9.484 1 88.81 221 GLN A CA 1
ATOM 1787 C C . GLN A 1 221 ? 22.031 19.25 8.375 1 88.81 221 GLN A C 1
ATOM 1789 O O . GLN A 1 221 ? 20.844 18.969 8.211 1 88.81 221 GLN A O 1
ATOM 1794 N N . LEU A 1 222 ? 23.016 18.766 7.629 1 91 222 LEU A N 1
ATOM 1795 C CA . LEU A 1 222 ? 22.734 17.859 6.52 1 91 222 LEU A CA 1
ATOM 1796 C C . LEU A 1 222 ? 23.141 16.438 6.871 1 91 222 LEU A C 1
ATOM 1798 O O . LEU A 1 222 ? 24.328 16.156 7.078 1 91 222 LEU A O 1
ATOM 1802 N N . ASP A 1 223 ? 22.172 15.484 6.852 1 93 223 ASP A N 1
ATOM 1803 C CA . ASP A 1 223 ? 22.422 14.102 7.262 1 93 223 ASP A CA 1
ATOM 1804 C C . ASP A 1 223 ? 22.812 13.242 6.066 1 93 223 ASP A C 1
ATOM 1806 O O . ASP A 1 223 ? 23.703 12.383 6.176 1 93 223 ASP A O 1
ATOM 1810 N N . ALA A 1 224 ? 22.078 13.469 4.949 1 96.69 224 ALA A N 1
ATOM 1811 C CA . ALA A 1 224 ? 22.344 12.586 3.818 1 96.69 224 ALA A CA 1
ATOM 1812 C C . ALA A 1 224 ? 21.984 13.258 2.498 1 96.69 224 ALA A C 1
ATOM 1814 O O . ALA A 1 224 ? 21.234 14.242 2.479 1 96.69 224 ALA A O 1
ATOM 1815 N N . TYR A 1 225 ? 22.625 12.703 1.388 1 95.25 225 TYR A N 1
ATOM 1816 C CA . TYR A 1 225 ? 22.531 13.273 0.051 1 95.25 225 TYR A CA 1
ATOM 1817 C C . TYR A 1 225 ? 22.422 12.18 -1.006 1 95.25 225 TYR A C 1
ATOM 1819 O O . TYR A 1 225 ? 23.062 11.133 -0.894 1 95.25 225 TYR A O 1
ATOM 1827 N N . ASP A 1 226 ? 21.516 12.352 -1.93 1 96.88 226 ASP A N 1
ATOM 1828 C CA . ASP A 1 226 ? 21.406 11.523 -3.131 1 96.88 226 ASP A CA 1
ATOM 1829 C C . ASP A 1 226 ? 21.047 12.375 -4.348 1 96.88 226 ASP A C 1
ATOM 1831 O O . ASP A 1 226 ? 19.969 12.969 -4.398 1 96.88 226 ASP A O 1
ATOM 1835 N N . PRO A 1 227 ? 21.969 12.391 -5.312 1 94 227 PRO A N 1
ATOM 1836 C CA . PRO A 1 227 ? 21.766 13.297 -6.441 1 94 227 PRO A CA 1
ATOM 1837 C C . PRO A 1 227 ? 20.547 12.93 -7.277 1 94 227 PRO A C 1
ATOM 1839 O O . PRO A 1 227 ? 20.078 13.727 -8.102 1 94 227 PRO A O 1
ATOM 1842 N N . ARG A 1 228 ? 19.922 11.805 -7.074 1 95.38 228 ARG A N 1
ATOM 1843 C CA . ARG A 1 228 ? 18.797 11.367 -7.883 1 95.38 228 ARG A CA 1
ATOM 1844 C C . ARG A 1 228 ? 17.484 11.906 -7.332 1 95.38 228 ARG A C 1
ATOM 1846 O O . ARG A 1 228 ? 16.453 11.867 -8.016 1 95.38 228 ARG A O 1
ATOM 1853 N N . LEU A 1 229 ? 17.516 12.367 -6.137 1 96.5 229 LEU A N 1
ATOM 1854 C CA . LEU A 1 229 ? 16.312 12.969 -5.547 1 96.5 229 LEU A CA 1
ATOM 1855 C C . LEU A 1 229 ? 16.062 14.359 -6.117 1 96.5 229 LEU A C 1
ATOM 1857 O O . LEU A 1 229 ? 17 15.039 -6.543 1 96.5 229 LEU A O 1
ATOM 1861 N N . PRO A 1 230 ? 14.82 14.844 -6.156 1 94.44 230 PRO A N 1
ATOM 1862 C CA . PRO A 1 230 ? 14.516 16.188 -6.641 1 94.44 230 PRO A CA 1
ATOM 1863 C C . PRO A 1 230 ? 15.148 17.281 -5.777 1 94.44 230 PRO A C 1
ATOM 1865 O O . PRO A 1 230 ? 15.469 17.047 -4.609 1 94.44 230 PRO A O 1
ATOM 1868 N N . GLY A 1 231 ? 15.305 18.438 -6.355 1 93.12 231 GLY A N 1
ATOM 1869 C CA . GLY A 1 231 ? 15.828 19.578 -5.621 1 93.12 231 GLY A CA 1
ATOM 1870 C C . GLY A 1 231 ? 17.312 19.469 -5.324 1 93.12 231 GLY A C 1
ATOM 1871 O O . GLY A 1 231 ? 18.109 19.188 -6.219 1 93.12 231 GLY A O 1
ATOM 1872 N N . THR A 1 232 ? 17.672 19.688 -4.039 1 94.38 232 THR A N 1
ATOM 1873 C CA . THR A 1 232 ? 19.078 19.703 -3.643 1 94.38 232 THR A CA 1
ATOM 1874 C C . THR A 1 232 ? 19.625 18.281 -3.467 1 94.38 232 THR A C 1
ATOM 1876 O O . THR A 1 232 ? 20.828 18.078 -3.359 1 94.38 232 THR A O 1
ATOM 1879 N N . GLY A 1 233 ? 18.719 17.359 -3.428 1 95.94 233 GLY A N 1
ATOM 1880 C CA . GLY A 1 233 ? 19.125 15.977 -3.197 1 95.94 233 GLY A CA 1
ATOM 1881 C C . GLY A 1 233 ? 19.359 15.656 -1.733 1 95.94 233 GLY A C 1
ATOM 1882 O O . GLY A 1 233 ? 19.656 14.516 -1.381 1 95.94 233 GLY A O 1
ATOM 1883 N N . MET A 1 234 ? 19.203 16.688 -0.932 1 96.44 234 MET A N 1
ATOM 1884 C CA . MET A 1 234 ? 19.422 16.531 0.502 1 96.44 234 MET A CA 1
ATOM 1885 C C . MET A 1 234 ? 18.188 15.961 1.179 1 96.44 234 MET A C 1
ATOM 1887 O O . MET A 1 234 ? 17.062 16.281 0.79 1 96.44 234 MET A O 1
ATOM 1891 N N . PHE A 1 235 ? 18.375 15.117 2.17 1 97.81 235 PHE A N 1
ATOM 1892 C CA . PHE A 1 235 ? 17.266 14.633 2.99 1 97.81 235 PHE A CA 1
ATOM 1893 C C . PHE A 1 235 ? 17.75 14.312 4.402 1 97.81 235 PHE A C 1
ATOM 1895 O O . PHE A 1 235 ? 18.953 14.195 4.648 1 97.81 235 PHE A O 1
ATOM 1902 N N . ASP A 1 236 ? 16.781 14.258 5.309 1 97.31 236 ASP A N 1
ATOM 1903 C CA . ASP A 1 236 ? 17.078 14.039 6.723 1 97.31 236 ASP A CA 1
ATOM 1904 C C . ASP A 1 236 ? 16.906 12.562 7.098 1 97.31 236 ASP A C 1
ATOM 1906 O O . ASP A 1 236 ? 16.125 11.844 6.477 1 97.31 236 ASP A O 1
ATOM 1910 N N . LEU A 1 237 ? 17.75 12.094 8.062 1 97.88 237 LEU A N 1
ATOM 1911 C CA . LEU A 1 237 ? 17.656 10.75 8.617 1 97.88 237 LEU A CA 1
ATOM 1912 C C . LEU A 1 237 ? 17.016 10.781 10 1 97.88 237 LEU A C 1
ATOM 1914 O O . LEU A 1 237 ? 17.469 11.516 10.883 1 97.88 237 LEU A O 1
ATOM 1918 N N . LYS A 1 238 ? 15.922 10.078 10.102 1 97.25 238 LYS A N 1
ATOM 1919 C CA . LYS A 1 238 ? 15.234 9.984 11.391 1 97.25 238 LYS A CA 1
ATOM 1920 C C . LYS A 1 238 ? 15.062 8.531 11.82 1 97.25 238 LYS A C 1
ATOM 1922 O O . LYS A 1 238 ? 14.961 7.641 10.977 1 97.25 238 LYS A O 1
ATOM 1927 N N . THR A 1 239 ? 15.102 8.312 13.047 1 97.12 239 THR A N 1
ATOM 1928 C CA . THR A 1 239 ? 14.766 7.02 13.625 1 97.12 239 THR A CA 1
ATOM 1929 C C . THR A 1 239 ? 13.469 7.109 14.43 1 97.12 239 THR A C 1
ATOM 1931 O O . THR A 1 239 ? 13.227 8.102 15.117 1 97.12 239 THR A O 1
ATOM 1934 N N . ARG A 1 240 ? 12.633 6.148 14.266 1 97.25 240 ARG A N 1
ATOM 1935 C CA . ARG A 1 240 ? 11.328 6.145 14.922 1 97.25 240 ARG A CA 1
ATOM 1936 C C . ARG A 1 240 ? 11.164 4.918 15.812 1 97.25 240 ARG A C 1
ATOM 1938 O O . ARG A 1 240 ? 11 3.803 15.312 1 97.25 240 ARG A O 1
ATOM 1945 N N . ALA A 1 241 ? 11.18 5.215 17.125 1 97.19 241 ALA A N 1
ATOM 1946 C CA . ALA A 1 241 ? 10.93 4.133 18.078 1 97.19 241 ALA A CA 1
ATOM 1947 C C . ALA A 1 241 ? 9.461 3.729 18.078 1 97.19 241 ALA A C 1
ATOM 1949 O O . ALA A 1 241 ? 8.578 4.559 17.828 1 97.19 241 ALA A O 1
ATOM 1950 N N . VAL A 1 242 ? 9.188 2.496 18.375 1 97.56 242 VAL A N 1
ATOM 1951 C CA . VAL A 1 242 ? 7.824 1.97 18.422 1 97.56 242 VAL A CA 1
ATOM 1952 C C . VAL A 1 242 ? 7.066 2.596 19.594 1 97.56 242 VAL A C 1
ATOM 1954 O O . VAL A 1 242 ? 7.676 3.152 20.5 1 97.56 242 VAL A O 1
ATOM 1957 N N . VAL A 1 243 ? 5.785 2.494 19.531 1 95.12 243 VAL A N 1
ATOM 1958 C CA . VAL A 1 243 ? 4.867 3.178 20.438 1 95.12 243 VAL A CA 1
ATOM 1959 C C . VAL A 1 243 ? 5.137 2.738 21.875 1 95.12 243 VAL A C 1
ATOM 1961 O O . VAL A 1 243 ? 5.027 3.539 22.812 1 95.12 243 VAL A O 1
ATOM 1964 N N . SER A 1 244 ? 5.574 1.525 22.125 1 95.62 244 SER A N 1
ATOM 1965 C CA . SER A 1 244 ? 5.805 1.037 23.484 1 95.62 244 SER A CA 1
ATOM 1966 C C . SER A 1 244 ? 6.957 1.778 24.156 1 95.62 244 SER A C 1
ATOM 1968 O O . SER A 1 244 ? 6.965 1.958 25.375 1 95.62 244 SER A O 1
ATOM 1970 N N . ILE A 1 245 ? 7.891 2.225 23.344 1 94.69 245 ILE A N 1
ATOM 1971 C CA . ILE A 1 245 ? 9.047 2.957 23.859 1 94.69 245 ILE A CA 1
ATOM 1972 C C . ILE A 1 245 ? 8.695 4.438 24 1 94.69 245 ILE A C 1
ATOM 1974 O O . ILE A 1 245 ? 8.992 5.062 25.016 1 94.69 245 ILE A O 1
ATOM 1978 N N . ARG A 1 246 ? 8.023 5.035 23.047 1 92.81 246 ARG A N 1
ATOM 1979 C CA . ARG A 1 246 ? 7.719 6.461 23.016 1 92.81 246 ARG A CA 1
ATOM 1980 C C . ARG A 1 246 ? 6.789 6.852 24.156 1 92.81 246 ARG A C 1
ATOM 1982 O O . ARG A 1 246 ? 6.84 7.98 24.656 1 92.81 246 ARG A O 1
ATOM 1989 N N . MET A 1 247 ? 5.941 5.879 24.609 1 90.38 247 MET A N 1
ATOM 1990 C CA . MET A 1 247 ? 4.969 6.184 25.656 1 90.38 247 MET A CA 1
ATOM 1991 C C . MET A 1 247 ? 5.66 6.355 27 1 90.38 247 MET A C 1
ATOM 1993 O O . MET A 1 247 ? 5.121 7.004 27.906 1 90.38 247 MET A O 1
ATOM 1997 N N . ASP A 1 248 ? 6.805 5.773 27.094 1 88.56 248 ASP A N 1
ATOM 1998 C CA . ASP A 1 248 ? 7.625 5.98 28.281 1 88.56 248 ASP A CA 1
ATOM 1999 C C . ASP A 1 248 ? 9.109 5.812 27.953 1 88.56 248 ASP A C 1
ATOM 2001 O O . ASP A 1 248 ? 9.688 4.754 28.219 1 88.56 248 ASP A O 1
ATOM 2005 N N . VAL A 1 249 ? 9.727 6.879 27.609 1 87.06 249 VAL A N 1
ATOM 2006 C CA . VAL A 1 249 ? 11.102 6.867 27.125 1 87.06 249 VAL A CA 1
ATOM 2007 C C . VAL A 1 249 ? 12.062 6.66 28.281 1 87.06 249 VAL A C 1
ATOM 2009 O O . VAL A 1 249 ? 13.117 6.039 28.125 1 87.06 249 VAL A O 1
ATOM 2012 N N . GLU A 1 250 ? 11.75 7.168 29.453 1 83.56 250 GLU A N 1
ATOM 2013 C CA . GLU A 1 250 ? 12.617 7.008 30.625 1 83.56 250 GLU A CA 1
ATOM 2014 C C . GLU A 1 250 ? 12.641 5.559 31.094 1 83.56 250 GLU A C 1
ATOM 2016 O O . GLU A 1 250 ? 13.695 5.047 31.5 1 83.56 250 GLU A O 1
ATOM 2021 N N . GLY A 1 251 ? 11.461 4.98 31.031 1 86.5 251 GLY A N 1
ATOM 2022 C CA . GLY A 1 251 ? 11.375 3.566 31.375 1 86.5 251 GLY A CA 1
ATOM 2023 C C . GLY A 1 251 ? 11.227 2.676 30.141 1 86.5 251 GLY A C 1
ATOM 2024 O O . GLY A 1 251 ? 10.352 1.808 30.109 1 86.5 251 GLY A O 1
ATOM 2025 N N . TYR A 1 252 ? 12.117 2.934 29.203 1 88.19 252 TYR A N 1
ATOM 2026 C CA . TYR A 1 252 ? 11.953 2.338 27.891 1 88.19 252 TYR A CA 1
ATOM 2027 C C . TYR A 1 252 ? 12.141 0.827 27.938 1 88.19 252 TYR A C 1
ATOM 2029 O O . TYR A 1 252 ? 11.672 0.102 27.062 1 88.19 252 TYR A O 1
ATOM 2037 N N . GLU A 1 253 ? 12.734 0.247 28.953 1 89.38 253 GLU A N 1
ATOM 2038 C CA . GLU A 1 253 ? 13.109 -1.162 29.016 1 89.38 253 GLU A CA 1
ATOM 2039 C C . GLU A 1 253 ? 11.875 -2.059 29.031 1 89.38 253 GLU A C 1
ATOM 2041 O O . GLU A 1 253 ? 11.906 -3.174 28.516 1 89.38 253 GLU A O 1
ATOM 2046 N N . LYS A 1 254 ? 10.82 -1.525 29.609 1 91 254 LYS A N 1
ATOM 2047 C CA . LYS A 1 254 ? 9.609 -2.344 29.719 1 91 254 LYS A CA 1
ATOM 2048 C C . LYS A 1 254 ? 8.953 -2.533 28.344 1 91 254 LYS A C 1
ATOM 2050 O O . LYS A 1 254 ? 8.109 -3.412 28.188 1 91 254 LYS A O 1
ATOM 2055 N N . GLY A 1 255 ? 9.359 -1.685 27.391 1 94 255 GLY A N 1
ATOM 2056 C CA . GLY A 1 255 ? 8.711 -1.73 26.078 1 94 255 GLY A CA 1
ATOM 2057 C C . GLY A 1 255 ? 9.57 -2.379 25.016 1 94 255 GLY A C 1
ATOM 2058 O O . GLY A 1 255 ? 9.195 -2.41 23.844 1 94 255 GLY A O 1
ATOM 2059 N N . LEU A 1 256 ? 10.68 -3.057 25.359 1 93.25 256 LEU A N 1
ATOM 2060 C CA . LEU A 1 256 ? 11.672 -3.547 24.406 1 93.25 256 LEU A CA 1
ATOM 2061 C C . LEU A 1 256 ? 11.133 -4.727 23.609 1 93.25 256 LEU A C 1
ATOM 2063 O O . LEU A 1 256 ? 11.547 -4.953 22.469 1 93.25 256 LEU A O 1
ATOM 2067 N N . GLY A 1 257 ? 10.234 -5.395 24.125 1 95.19 257 GLY A N 1
ATOM 2068 C CA . GLY A 1 257 ? 9.742 -6.609 23.5 1 95.19 257 GLY A CA 1
ATOM 2069 C C . GLY A 1 257 ? 8.781 -6.344 22.359 1 95.19 257 GLY A C 1
ATOM 2070 O O . GLY A 1 257 ? 8.539 -7.223 21.516 1 95.19 257 GLY A O 1
ATOM 2071 N N . TYR A 1 258 ? 8.234 -5.176 22.312 1 97 258 TYR A N 1
ATOM 2072 C CA . TYR A 1 258 ? 7.266 -4.824 21.281 1 97 258 TYR A CA 1
ATOM 2073 C C . TYR A 1 258 ? 7.906 -4.848 19.891 1 97 258 TYR A C 1
ATOM 2075 O O . TYR A 1 258 ? 8.969 -4.262 19.688 1 97 258 TYR A O 1
ATOM 2083 N N . GLU A 1 259 ? 7.281 -5.578 18.891 1 96.62 259 GLU A N 1
ATOM 2084 C CA . GLU A 1 259 ? 7.809 -5.66 17.531 1 96.62 259 GLU A CA 1
ATOM 2085 C C . GLU A 1 259 ? 6.746 -5.27 16.516 1 96.62 259 GLU A C 1
ATOM 2087 O O . GLU A 1 259 ? 5.551 -5.473 16.734 1 96.62 259 GLU A O 1
ATOM 2092 N N . ILE A 1 260 ? 7.25 -4.676 15.445 1 97.19 260 ILE A N 1
ATOM 2093 C CA . ILE A 1 260 ? 6.379 -4.465 14.289 1 97.19 260 ILE A CA 1
ATOM 2094 C C . ILE A 1 260 ? 6.32 -5.738 13.453 1 97.19 260 ILE A C 1
ATOM 2096 O O . ILE A 1 260 ? 7.336 -6.168 12.898 1 97.19 260 ILE A O 1
ATOM 2100 N N . ARG A 1 261 ? 5.172 -6.262 13.297 1 93.75 261 ARG A N 1
ATOM 2101 C CA . ARG A 1 261 ? 5.051 -7.539 12.594 1 93.75 261 ARG A CA 1
ATOM 2102 C C . ARG A 1 261 ? 4.109 -7.422 11.406 1 93.75 261 ARG A C 1
ATOM 2104 O O . ARG A 1 261 ? 4.07 -8.312 10.547 1 93.75 261 ARG A O 1
ATOM 2111 N N . ASN A 1 262 ? 3.336 -6.289 11.359 1 93.38 262 ASN A N 1
ATOM 2112 C CA . ASN A 1 262 ? 2.316 -6.152 10.328 1 93.38 262 ASN A CA 1
ATOM 2113 C C . ASN A 1 262 ? 2.43 -4.816 9.602 1 93.38 262 ASN A C 1
ATOM 2115 O O . ASN A 1 262 ? 2.91 -3.836 10.164 1 93.38 262 ASN A O 1
ATOM 2119 N N . ARG A 1 263 ? 1.961 -4.789 8.344 1 94.62 263 ARG A N 1
ATOM 2120 C CA . ARG A 1 263 ? 1.907 -3.533 7.602 1 94.62 263 ARG A CA 1
ATOM 2121 C C . ARG A 1 263 ? 0.757 -2.658 8.086 1 94.62 263 ARG A C 1
ATOM 2123 O O . ARG A 1 263 ? 0.922 -1.45 8.266 1 94.62 263 ARG A O 1
ATOM 2130 N N . PHE A 1 264 ? -0.374 -3.352 8.344 1 95.31 264 PHE A N 1
ATOM 2131 C CA . PHE A 1 264 ? -1.587 -2.643 8.734 1 95.31 264 PHE A CA 1
ATOM 2132 C C . PHE A 1 264 ? -2.033 -3.057 10.125 1 95.31 264 PHE A C 1
ATOM 2134 O O . PHE A 1 264 ? -1.718 -4.16 10.586 1 95.31 264 PHE A O 1
ATOM 2141 N N . GLY A 1 265 ? -2.746 -2.16 10.75 1 93.31 265 GLY A N 1
ATOM 2142 C CA . GLY A 1 265 ? -3.338 -2.473 12.039 1 93.31 265 GLY A CA 1
ATOM 2143 C C . GLY A 1 265 ? -3.059 -1.421 13.102 1 93.31 265 GLY A C 1
ATOM 2144 O O . GLY A 1 265 ? -2.113 -0.64 12.969 1 93.31 265 GLY A O 1
ATOM 2145 N N . GLU A 1 266 ? -3.752 -1.518 14.18 1 91.62 266 GLU A N 1
ATOM 2146 C CA . GLU A 1 266 ? -3.656 -0.52 15.242 1 91.62 266 GLU A CA 1
ATOM 2147 C C . GLU A 1 266 ? -2.471 -0.802 16.156 1 91.62 266 GLU A C 1
ATOM 2149 O O . GLU A 1 266 ? -2.049 0.07 16.922 1 91.62 266 GLU A O 1
ATOM 2154 N N . TRP A 1 267 ? -1.972 -2.029 16 1 91.19 267 TRP A N 1
ATOM 2155 C CA . TRP A 1 267 ? -0.843 -2.414 16.844 1 91.19 267 TRP A CA 1
ATOM 2156 C C . TRP A 1 267 ? 0.164 -3.246 16.062 1 91.19 267 TRP A C 1
ATOM 2158 O O . TRP A 1 267 ? -0.188 -3.873 15.062 1 91.19 267 TRP A O 1
ATOM 2168 N N . GLU A 1 268 ? 1.377 -3.17 16.562 1 95.69 268 GLU A N 1
ATOM 2169 C CA . GLU A 1 268 ? 2.451 -3.98 15.992 1 95.69 268 GLU A CA 1
ATOM 2170 C C . GLU A 1 268 ? 2.514 -3.832 14.477 1 95.69 268 GLU A C 1
ATOM 2172 O O . GLU A 1 268 ? 2.65 -4.824 13.758 1 95.69 268 GLU A O 1
ATOM 2177 N N . SER A 1 269 ? 2.254 -2.594 14.047 1 96.81 269 SER A N 1
ATOM 2178 C CA . SER A 1 269 ? 2.201 -2.357 12.602 1 96.81 269 SER A CA 1
ATOM 2179 C C . SER A 1 269 ? 2.941 -1.077 12.227 1 96.81 269 SER A C 1
ATOM 2181 O O . SER A 1 269 ? 3.08 -0.169 13.047 1 96.81 269 SER A O 1
ATOM 2183 N N . PHE A 1 270 ? 3.471 -1.011 11.023 1 97.94 270 PHE A N 1
ATOM 2184 C CA . PHE A 1 270 ? 4.043 0.217 10.484 1 97.94 270 PHE A CA 1
ATOM 2185 C C . PHE A 1 270 ? 2.988 1.315 10.406 1 97.94 270 PHE A C 1
ATOM 2187 O O . PHE A 1 270 ? 3.299 2.494 10.586 1 97.94 270 PHE A O 1
ATOM 2194 N N . GLU A 1 271 ? 1.736 0.895 10.195 1 97.75 271 GLU A N 1
ATOM 2195 C CA . GLU A 1 271 ? 0.635 1.847 10.078 1 97.75 271 GLU A CA 1
ATOM 2196 C C . GLU A 1 271 ? 0.412 2.594 11.391 1 97.75 271 GLU A C 1
ATOM 2198 O O . GLU A 1 271 ? 0.14 3.797 11.383 1 97.75 271 GLU A O 1
ATOM 2203 N N . ARG A 1 272 ? 0.581 1.902 12.484 1 97.25 272 ARG A N 1
ATOM 2204 C CA . ARG A 1 272 ? 0.472 2.543 13.797 1 97.25 272 ARG A CA 1
ATOM 2205 C C . ARG A 1 272 ? 1.537 3.619 13.969 1 97.25 272 ARG A C 1
ATOM 2207 O O . ARG A 1 272 ? 1.235 4.734 14.398 1 97.25 272 ARG A O 1
ATOM 2214 N N . GLU A 1 273 ? 2.688 3.279 13.633 1 98.06 273 GLU A N 1
ATOM 2215 C CA . GLU A 1 273 ? 3.785 4.234 13.75 1 98.06 273 GLU A CA 1
ATOM 2216 C C . GLU A 1 273 ? 3.596 5.414 12.805 1 98.06 273 GLU A C 1
ATOM 2218 O O . GLU A 1 273 ? 3.912 6.555 13.148 1 98.06 273 GLU A O 1
ATOM 2223 N N . TYR A 1 274 ? 3.115 5.141 11.633 1 98.25 274 TYR A N 1
ATOM 2224 C CA . TYR A 1 274 ? 2.842 6.191 10.656 1 98.25 274 TYR A CA 1
ATOM 2225 C C . TYR A 1 274 ? 1.765 7.141 11.172 1 98.25 274 TYR A C 1
ATOM 2227 O O . TYR A 1 274 ? 1.898 8.359 11.055 1 98.25 274 TYR A O 1
ATOM 2235 N N . TYR A 1 275 ? 0.696 6.578 11.766 1 98.31 275 TYR A N 1
ATOM 2236 C CA . TYR A 1 275 ? -0.365 7.363 12.383 1 98.31 275 TYR A CA 1
ATOM 2237 C C . TYR A 1 275 ? 0.195 8.281 13.461 1 98.31 275 TYR A C 1
ATOM 2239 O O . TYR A 1 275 ? -0.113 9.477 13.492 1 98.31 275 TYR A O 1
ATOM 2247 N N . ASP A 1 276 ? 0.987 7.75 14.219 1 97.56 276 ASP A N 1
ATOM 2248 C CA . ASP A 1 276 ? 1.589 8.531 15.297 1 97.56 276 ASP A CA 1
ATOM 2249 C C . ASP A 1 276 ? 2.516 9.609 14.742 1 97.56 276 ASP A C 1
ATOM 2251 O O . ASP A 1 276 ? 2.623 10.695 15.32 1 97.56 276 ASP A O 1
ATOM 2255 N N . MET A 1 277 ? 3.191 9.344 13.672 1 98.25 277 MET A N 1
ATOM 2256 C CA . MET A 1 277 ? 4.082 10.336 13.086 1 98.25 277 MET A CA 1
ATOM 2257 C C . MET A 1 277 ? 3.289 11.5 12.5 1 98.25 277 MET A C 1
ATOM 2259 O O . MET A 1 277 ? 3.715 12.656 12.586 1 98.25 277 MET A O 1
ATOM 2263 N N . ILE A 1 278 ? 2.168 11.195 11.945 1 98.5 278 ILE A N 1
ATOM 2264 C CA . ILE A 1 278 ? 1.323 12.266 11.43 1 98.5 278 ILE A CA 1
ATOM 2265 C C . ILE A 1 278 ? 0.959 13.227 12.555 1 98.5 278 ILE A C 1
ATOM 2267 O O . ILE A 1 278 ? 1.015 14.445 12.383 1 98.5 278 ILE A O 1
ATOM 2271 N N . ARG A 1 279 ? 0.712 12.75 13.711 1 97.94 279 ARG A N 1
ATOM 2272 C CA . ARG A 1 279 ? 0.214 13.562 14.82 1 97.94 279 ARG A CA 1
ATOM 2273 C C . ARG A 1 279 ? 1.358 14.258 15.555 1 97.94 279 ARG A C 1
ATOM 2275 O O . ARG A 1 279 ? 1.214 15.391 16.016 1 97.94 279 ARG A O 1
ATOM 2282 N N . ALA A 1 280 ? 2.484 13.562 15.531 1 96.75 280 ALA A N 1
ATOM 2283 C CA . ALA A 1 280 ? 3.469 14 16.516 1 96.75 280 ALA A CA 1
ATOM 2284 C C . ALA A 1 280 ? 4.758 14.461 15.836 1 96.75 280 ALA A C 1
ATOM 2286 O O . ALA A 1 280 ? 5.539 15.219 16.422 1 96.75 280 ALA A O 1
ATOM 2287 N N . ALA A 1 281 ? 5.031 14.039 14.594 1 97.19 281 ALA A N 1
ATOM 2288 C CA . ALA A 1 281 ? 6.379 14.242 14.07 1 97.19 281 ALA A CA 1
ATOM 2289 C C . ALA A 1 281 ? 6.348 15 12.75 1 97.19 281 ALA A C 1
ATOM 2291 O O . ALA A 1 281 ? 7.234 15.812 12.469 1 97.19 281 ALA A O 1
ATOM 2292 N N . PHE A 1 282 ? 5.332 14.875 11.891 1 98.5 282 PHE A N 1
ATOM 2293 C CA . PHE A 1 282 ? 5.34 15.367 10.516 1 98.5 282 PHE A CA 1
ATOM 2294 C C . PHE A 1 282 ? 5.461 16.891 10.484 1 98.5 282 PHE A C 1
ATOM 2296 O O . PHE A 1 282 ? 6.125 17.438 9.602 1 98.5 282 PHE A O 1
ATOM 2303 N N . LEU A 1 283 ? 4.797 17.578 11.438 1 98.38 283 LEU A N 1
ATOM 2304 C CA . LEU A 1 283 ? 4.891 19.031 11.43 1 98.38 283 LEU A CA 1
ATOM 2305 C C . LEU A 1 283 ? 6.328 19.484 11.664 1 98.38 283 LEU A C 1
ATOM 2307 O O . LEU A 1 283 ? 6.859 20.297 10.906 1 98.38 283 LEU A O 1
ATOM 2311 N N . LYS A 1 284 ? 6.926 18.906 12.625 1 97.12 284 LYS A N 1
ATOM 2312 C CA . LYS A 1 284 ? 8.32 19.203 12.914 1 97.12 284 LYS A CA 1
ATOM 2313 C C . LYS A 1 284 ? 9.219 18.844 11.727 1 97.12 284 LYS A C 1
ATOM 2315 O O . LYS A 1 284 ? 10.055 19.656 11.305 1 97.12 284 LYS A O 1
ATOM 2320 N N . TYR A 1 285 ? 9.008 17.656 11.219 1 98 285 TYR A N 1
ATOM 2321 C CA . TYR A 1 285 ? 9.82 17.172 10.109 1 98 285 TYR A CA 1
ATOM 2322 C C . TYR A 1 285 ? 9.664 18.078 8.891 1 98 285 TYR A C 1
ATOM 2324 O O . TYR A 1 285 ? 10.648 18.422 8.234 1 98 285 TYR A O 1
ATOM 2332 N N . SER A 1 286 ? 8.5 18.531 8.562 1 98.5 286 SER A N 1
ATOM 2333 C CA . SER A 1 286 ? 8.25 19.328 7.375 1 98.5 286 SER A CA 1
ATOM 2334 C C . SER A 1 286 ? 8.922 20.703 7.48 1 98.5 286 SER A C 1
ATOM 2336 O O . SER A 1 286 ? 9.445 21.219 6.492 1 98.5 286 SER A O 1
ATOM 2338 N N . LEU A 1 287 ? 8.953 21.266 8.688 1 98.25 287 LEU A N 1
ATOM 2339 C CA . LEU A 1 287 ? 9.602 22.562 8.906 1 98.25 287 LEU A CA 1
ATOM 2340 C C . LEU A 1 287 ? 11.117 22.438 8.805 1 98.25 287 LEU A C 1
ATOM 2342 O O . LEU A 1 287 ? 11.781 23.297 8.227 1 98.25 287 LEU A O 1
ATOM 2346 N N . GLN A 1 288 ? 11.578 21.375 9.32 1 97.06 288 GLN A N 1
ATOM 2347 C CA . GLN A 1 288 ? 13.016 21.141 9.234 1 97.06 288 GLN A CA 1
ATOM 2348 C C . GLN A 1 288 ? 13.445 20.922 7.785 1 97.06 288 GLN A C 1
ATOM 2350 O O . GLN A 1 288 ? 14.477 21.453 7.359 1 97.06 288 GLN A O 1
ATOM 2355 N N . VAL A 1 289 ? 12.672 20.203 7.02 1 97.69 289 VAL A N 1
ATOM 2356 C CA . VAL A 1 289 ? 12.961 19.938 5.613 1 97.69 289 VAL A CA 1
ATOM 2357 C C . VAL A 1 289 ? 12.953 21.234 4.82 1 97.69 289 VAL A C 1
ATOM 2359 O O . VAL A 1 289 ? 13.828 21.469 3.979 1 97.69 289 VAL A O 1
ATOM 2362 N N . ARG A 1 290 ? 12.039 22.188 5.184 1 97.88 290 ARG A N 1
ATOM 2363 C CA . ARG A 1 290 ? 11.945 23.453 4.465 1 97.88 290 ARG A CA 1
ATOM 2364 C C . ARG A 1 290 ? 13.102 24.375 4.824 1 97.88 290 ARG A C 1
ATOM 2366 O O . ARG A 1 290 ? 13.711 24.984 3.943 1 97.88 290 ARG A O 1
ATOM 2373 N N . MET A 1 291 ? 13.461 24.422 5.996 1 96.06 291 MET A N 1
ATOM 2374 C CA . MET A 1 291 ? 14.578 25.266 6.43 1 96.06 291 MET A CA 1
ATOM 2375 C C . MET A 1 291 ? 15.883 24.781 5.801 1 96.06 291 MET A C 1
ATOM 2377 O O . MET A 1 291 ? 16.75 25.609 5.461 1 96.06 291 MET A O 1
ATOM 2381 N N . GLY A 1 292 ? 15.938 23.453 5.695 1 94.5 292 GLY A N 1
ATOM 2382 C CA . GLY A 1 292 ? 17.156 22.875 5.16 1 94.5 292 GLY A CA 1
ATOM 2383 C C . GLY A 1 292 ? 17.141 22.703 3.654 1 94.5 292 GLY A C 1
ATOM 2384 O O . GLY A 1 292 ? 18.078 22.172 3.068 1 94.5 292 GLY A O 1
ATOM 2385 N N . ARG A 1 293 ? 16.062 23.109 3.033 1 96.06 293 ARG A N 1
ATOM 2386 C CA . ARG A 1 293 ? 15.883 22.938 1.595 1 96.06 293 ARG A CA 1
ATOM 2387 C C . ARG A 1 293 ? 16.125 21.484 1.184 1 96.06 293 ARG A C 1
ATOM 2389 O O . ARG A 1 293 ? 16.875 21.219 0.247 1 96.06 293 ARG A O 1
ATOM 2396 N N . MET A 1 294 ? 15.469 20.641 1.942 1 96.88 294 MET A N 1
ATOM 2397 C CA . MET A 1 294 ? 15.594 19.188 1.737 1 96.88 294 MET A CA 1
ATOM 2398 C C . MET A 1 294 ? 14.375 18.641 1.007 1 96.88 294 MET A C 1
ATOM 2400 O O . MET A 1 294 ? 13.375 19.344 0.849 1 96.88 294 MET A O 1
ATOM 2404 N N . ASP A 1 295 ? 14.562 17.297 0.567 1 98 295 ASP A N 1
ATOM 2405 C CA . ASP A 1 295 ? 13.5 16.656 -0.201 1 98 295 ASP A CA 1
ATOM 2406 C C . ASP A 1 295 ? 12.523 15.938 0.716 1 98 295 ASP A C 1
ATOM 2408 O O . ASP A 1 295 ? 11.32 15.875 0.433 1 98 295 ASP A O 1
ATOM 2412 N N . GLY A 1 296 ? 12.992 15.344 1.649 1 98 296 GLY A N 1
ATOM 2413 C CA . GLY A 1 296 ? 12.164 14.57 2.564 1 98 296 GLY A CA 1
ATOM 2414 C C . GLY A 1 296 ? 12.961 13.93 3.688 1 98 296 GLY A C 1
ATOM 2415 O O . GLY A 1 296 ? 14.039 14.406 4.047 1 98 296 GLY A O 1
ATOM 2416 N N . ILE A 1 297 ? 12.312 12.875 4.297 1 98.44 297 ILE A N 1
ATOM 2417 C CA . ILE A 1 297 ? 12.914 12.234 5.465 1 98.44 297 ILE A CA 1
ATOM 2418 C C . ILE A 1 297 ? 12.969 10.727 5.254 1 98.44 297 ILE A C 1
ATOM 2420 O O . ILE A 1 297 ? 12.016 10.125 4.746 1 98.44 297 ILE A O 1
ATOM 2424 N N . PHE A 1 298 ? 14.188 10.156 5.52 1 98.69 298 PHE A N 1
ATOM 2425 C CA . PHE A 1 298 ? 14.367 8.711 5.598 1 98.69 298 PHE A CA 1
ATOM 2426 C C . PHE A 1 298 ? 14.18 8.219 7.027 1 98.69 298 PHE A C 1
ATOM 2428 O O . PHE A 1 298 ? 14.875 8.664 7.941 1 98.69 298 PHE A O 1
ATOM 2435 N N . VAL A 1 299 ? 13.234 7.234 7.258 1 98.62 299 VAL A N 1
ATOM 2436 C CA . VAL A 1 299 ? 12.891 6.82 8.609 1 98.62 299 VAL A CA 1
ATOM 2437 C C . VAL A 1 299 ? 13.258 5.352 8.812 1 98.62 299 VAL A C 1
ATOM 2439 O O . VAL A 1 299 ? 12.938 4.504 7.973 1 98.62 299 VAL A O 1
ATOM 2442 N N . ALA A 1 300 ? 13.938 5.066 9.867 1 98.69 300 ALA A N 1
ATOM 2443 C CA . ALA A 1 300 ? 14.188 3.701 10.32 1 98.69 300 ALA A CA 1
ATOM 2444 C C . ALA A 1 300 ? 13.344 3.367 11.547 1 98.69 300 ALA A C 1
ATOM 2446 O O . ALA A 1 300 ? 13.445 4.039 12.578 1 98.69 300 ALA A O 1
ATOM 2447 N N . PHE A 1 301 ? 12.531 2.312 11.531 1 98.5 301 PHE A N 1
ATOM 2448 C CA . PHE A 1 301 ? 11.656 1.911 12.625 1 98.5 301 PHE A CA 1
ATOM 2449 C C . PHE A 1 301 ? 12.352 0.896 13.531 1 98.5 301 PHE A C 1
ATOM 2451 O O . PHE A 1 301 ? 12.883 -0.105 13.047 1 98.5 301 PHE A O 1
ATOM 2458 N N . HIS A 1 302 ? 12.289 1.156 14.852 1 98.12 302 HIS A N 1
ATOM 2459 C CA . HIS A 1 302 ? 13.055 0.267 15.719 1 98.12 302 HIS A CA 1
ATOM 2460 C C . HIS A 1 302 ? 12.445 0.205 17.109 1 98.12 302 HIS A C 1
ATOM 2462 O O . HIS A 1 302 ? 11.594 1.027 17.469 1 98.12 302 HIS A O 1
ATOM 2468 N N . ASN A 1 303 ? 12.82 -0.779 17.906 1 96.81 303 ASN A N 1
ATOM 2469 C CA . ASN A 1 303 ? 12.445 -0.876 19.312 1 96.81 303 ASN A CA 1
ATOM 2470 C C . ASN A 1 303 ? 13.656 -0.763 20.234 1 96.81 303 ASN A C 1
ATOM 2472 O O . ASN A 1 303 ? 13.703 -1.395 21.297 1 96.81 303 ASN A O 1
ATOM 2476 N N . THR A 1 304 ? 14.742 -0.043 19.719 1 95.19 304 THR A N 1
ATOM 2477 C CA . THR A 1 304 ? 15.992 0.245 20.406 1 95.19 304 THR A CA 1
ATOM 2478 C C . THR A 1 304 ? 16.953 -0.933 20.281 1 95.19 304 THR A C 1
ATOM 2480 O O . THR A 1 304 ? 18.172 -0.765 20.422 1 95.19 304 THR A O 1
ATOM 2483 N N . GLN A 1 305 ? 16.406 -2.074 19.969 1 94.94 305 GLN A N 1
ATOM 2484 C CA . GLN A 1 305 ? 17.266 -3.25 19.859 1 94.94 305 GLN A CA 1
ATOM 2485 C C . GLN A 1 305 ? 17.359 -3.717 18.406 1 94.94 305 GLN A C 1
ATOM 2487 O O . GLN A 1 305 ? 18.391 -4.227 17.969 1 94.94 305 GLN A O 1
ATOM 2492 N N . ARG A 1 306 ? 16.234 -3.557 17.797 1 96.06 306 ARG A N 1
ATOM 2493 C CA . ARG A 1 306 ? 16.156 -4.09 16.438 1 96.06 306 ARG A CA 1
ATOM 2494 C C . ARG A 1 306 ? 15.484 -3.088 15.492 1 96.06 306 ARG A C 1
ATOM 2496 O O . ARG A 1 306 ? 14.562 -2.375 15.891 1 96.06 306 ARG A O 1
ATOM 2503 N N . ILE A 1 307 ? 15.992 -3.064 14.25 1 97.88 307 ILE A N 1
ATOM 2504 C CA . ILE A 1 307 ? 15.336 -2.307 13.195 1 97.88 307 ILE A CA 1
ATOM 2505 C C . ILE A 1 307 ? 14.344 -3.203 12.461 1 97.88 307 ILE A C 1
ATOM 2507 O O . ILE A 1 307 ? 14.648 -4.352 12.141 1 97.88 307 ILE A O 1
ATOM 2511 N N . PHE A 1 308 ? 13.141 -2.73 12.164 1 98.06 308 PHE A N 1
ATOM 2512 C CA . PHE A 1 308 ? 12.086 -3.529 11.547 1 98.06 308 PHE A CA 1
ATOM 2513 C C . PHE A 1 308 ? 11.945 -3.191 10.07 1 98.06 308 PHE A C 1
ATOM 2515 O O . PHE A 1 308 ? 11.539 -4.039 9.273 1 98.06 308 PHE A O 1
ATOM 2522 N N . GLY A 1 309 ? 12.227 -1.942 9.742 1 98.38 309 GLY A N 1
ATOM 2523 C CA . GLY A 1 309 ? 12.039 -1.523 8.359 1 98.38 309 GLY A CA 1
ATOM 2524 C C . GLY A 1 309 ? 12.336 -0.053 8.141 1 98.38 309 GLY A C 1
ATOM 2525 O O . GLY A 1 309 ? 12.719 0.657 9.07 1 98.38 309 GLY A O 1
ATOM 2526 N N . PHE A 1 310 ? 12.203 0.382 6.879 1 98.5 310 PHE A N 1
ATOM 2527 C CA . PHE A 1 310 ? 12.57 1.72 6.434 1 98.5 310 PHE A CA 1
ATOM 2528 C C . PHE A 1 310 ? 11.477 2.316 5.551 1 98.5 310 PHE A C 1
ATOM 2530 O O . PHE A 1 310 ? 10.727 1.584 4.902 1 98.5 310 PHE A O 1
ATOM 2537 N N . GLN A 1 311 ? 11.43 3.568 5.559 1 98.5 311 GLN A N 1
ATOM 2538 C CA . GLN A 1 311 ? 10.484 4.273 4.699 1 98.5 311 GLN A CA 1
ATOM 2539 C C . GLN A 1 311 ? 11 5.668 4.348 1 98.5 311 GLN A C 1
ATOM 2541 O O . GLN A 1 311 ? 11.586 6.352 5.191 1 98.5 311 GLN A O 1
ATOM 2546 N N . TYR A 1 312 ? 10.922 6.043 3.062 1 98.31 312 TYR A N 1
ATOM 2547 C CA . TYR A 1 312 ? 11.18 7.418 2.66 1 98.31 312 TYR A CA 1
ATOM 2548 C C . TYR A 1 312 ? 9.883 8.211 2.551 1 98.31 312 TYR A C 1
ATOM 2550 O O . TYR A 1 312 ? 8.953 7.797 1.857 1 98.31 312 TYR A O 1
ATOM 2558 N N . ILE A 1 313 ? 9.781 9.266 3.256 1 98.56 313 ILE A N 1
ATOM 2559 C CA . ILE A 1 313 ? 8.602 10.117 3.293 1 98.56 313 ILE A CA 1
ATOM 2560 C C . ILE A 1 313 ? 8.938 11.5 2.727 1 98.56 313 ILE A C 1
ATOM 2562 O O . ILE A 1 313 ? 9.633 12.289 3.373 1 98.56 313 ILE A O 1
ATOM 2566 N N . SER A 1 314 ? 8.406 11.812 1.569 1 98.06 314 SER A N 1
ATOM 2567 C CA . SER A 1 314 ? 8.695 13.07 0.897 1 98.06 314 SER A CA 1
ATOM 2568 C C . SER A 1 314 ? 7.961 14.234 1.556 1 98.06 314 SER A C 1
ATOM 2570 O O . SER A 1 314 ? 7.035 14.023 2.34 1 98.06 314 SER A O 1
ATOM 2572 N N . LEU A 1 315 ? 8.422 15.414 1.311 1 98.5 315 LEU A N 1
ATOM 2573 C CA . LEU A 1 315 ? 7.746 16.609 1.811 1 98.5 315 LEU A CA 1
ATOM 2574 C C . LEU A 1 315 ? 6.312 16.672 1.297 1 98.5 315 LEU A C 1
ATOM 2576 O O . LEU A 1 315 ? 5.402 17.078 2.029 1 98.5 315 LEU A O 1
ATOM 2580 N N . GLU A 1 316 ? 6.102 16.219 0.048 1 97.06 316 GLU A N 1
ATOM 2581 C CA . GLU A 1 316 ? 4.758 16.203 -0.523 1 97.06 316 GLU A CA 1
ATOM 2582 C C . GLU A 1 316 ? 3.834 15.289 0.28 1 97.06 316 GLU A C 1
ATOM 2584 O O . GLU A 1 316 ? 2.672 15.625 0.515 1 97.06 316 GLU A O 1
ATOM 2589 N N . GLU A 1 317 ? 4.391 14.227 0.654 1 97.19 317 GLU A N 1
ATOM 2590 C CA . GLU A 1 317 ? 3.602 13.289 1.438 1 97.19 317 GLU A CA 1
ATOM 2591 C C . GLU A 1 317 ? 3.268 13.852 2.814 1 97.19 317 GLU A C 1
ATOM 2593 O O . GLU A 1 317 ? 2.148 13.695 3.303 1 97.19 317 GLU A O 1
ATOM 2598 N N . MET A 1 318 ? 4.168 14.5 3.43 1 98.44 318 MET A N 1
ATOM 2599 C CA . MET A 1 318 ? 3.889 15.141 4.707 1 98.44 318 MET A CA 1
ATOM 2600 C C . MET A 1 318 ? 2.875 16.266 4.539 1 98.44 318 MET A C 1
ATOM 2602 O O . MET A 1 318 ? 1.988 16.438 5.375 1 98.44 318 MET A O 1
ATOM 2606 N N . ASP A 1 319 ? 3.023 17.016 3.508 1 97.75 319 ASP A N 1
ATOM 2607 C CA . ASP A 1 319 ? 2.092 18.109 3.248 1 97.75 319 ASP A CA 1
ATOM 2608 C C . ASP A 1 319 ? 0.667 17.594 3.074 1 97.75 319 ASP A C 1
ATOM 2610 O O . ASP A 1 319 ? -0.294 18.266 3.467 1 97.75 319 ASP A O 1
ATOM 2614 N N . ARG A 1 320 ? 0.575 16.453 2.467 1 95.94 320 ARG A N 1
ATOM 2615 C CA . ARG A 1 320 ? -0.76 15.875 2.32 1 95.94 320 ARG A CA 1
ATOM 2616 C C . ARG A 1 320 ? -1.417 15.664 3.68 1 95.94 320 ARG A C 1
ATOM 2618 O O . ARG A 1 320 ? -2.607 15.938 3.85 1 95.94 320 ARG A O 1
ATOM 2625 N N . ALA A 1 321 ? -0.698 15.25 4.57 1 97.5 321 ALA A N 1
ATOM 2626 C CA . ALA A 1 321 ? -1.218 15.008 5.914 1 97.5 321 ALA A CA 1
ATOM 2627 C C . ALA A 1 321 ? -1.453 16.328 6.652 1 97.5 321 ALA A C 1
ATOM 2629 O O . ALA A 1 321 ? -2.432 16.469 7.391 1 97.5 321 ALA A O 1
ATOM 2630 N N . LEU A 1 322 ? -0.573 17.344 6.453 1 98.12 322 LEU A N 1
ATOM 2631 C CA . LEU A 1 322 ? -0.582 18.562 7.262 1 98.12 322 LEU A CA 1
ATOM 2632 C C . LEU A 1 322 ? -1.478 19.625 6.637 1 98.12 322 LEU A C 1
ATOM 2634 O O . LEU A 1 322 ? -2.125 20.391 7.352 1 98.12 322 LEU A O 1
ATOM 2638 N N . HIS A 1 323 ? -1.481 19.641 5.254 1 96.62 323 HIS A N 1
ATOM 2639 C CA . HIS A 1 323 ? -2.141 20.75 4.582 1 96.62 323 HIS A CA 1
ATOM 2640 C C . HIS A 1 323 ? -3.281 20.266 3.695 1 96.62 323 HIS A C 1
ATOM 2642 O O . HIS A 1 323 ? -3.967 21.062 3.061 1 96.62 323 HIS A O 1
ATOM 2648 N N . GLY A 1 324 ? -3.49 18.969 3.621 1 92.69 324 GLY A N 1
ATOM 2649 C CA . GLY A 1 324 ? -4.578 18.406 2.832 1 92.69 324 GLY A CA 1
ATOM 2650 C C . GLY A 1 324 ? -4.266 18.344 1.351 1 92.69 324 GLY A C 1
ATOM 2651 O O . GLY A 1 324 ? -5.148 18.047 0.539 1 92.69 324 GLY A O 1
ATOM 2652 N N . THR A 1 325 ? -3.002 18.625 0.946 1 93.19 325 THR A N 1
ATOM 2653 C CA . THR A 1 325 ? -2.592 18.594 -0.453 1 93.19 325 THR A CA 1
ATOM 2654 C C . THR A 1 325 ? -1.107 18.266 -0.574 1 93.19 325 THR A C 1
ATOM 2656 O O . THR A 1 325 ? -0.31 18.625 0.292 1 93.19 325 THR A O 1
ATOM 2659 N N . SER A 1 326 ? -0.779 17.609 -1.603 1 92.5 326 SER A N 1
ATOM 2660 C CA . SER A 1 326 ? 0.619 17.297 -1.874 1 92.5 326 SER A CA 1
ATOM 2661 C C . SER A 1 326 ? 1.315 18.438 -2.602 1 92.5 326 SER A C 1
ATOM 2663 O O . SER A 1 326 ? 2.525 18.391 -2.828 1 92.5 326 SER A O 1
ATOM 2665 N N . ASP A 1 327 ? 0.504 19.391 -3.02 1 92.31 327 ASP A N 1
ATOM 2666 C CA . ASP A 1 327 ? 1.097 20.594 -3.611 1 92.31 327 ASP A CA 1
ATOM 2667 C C . ASP A 1 327 ? 1.88 21.391 -2.57 1 92.31 327 ASP A C 1
ATOM 2669 O O . ASP A 1 327 ? 1.301 21.906 -1.613 1 92.31 327 ASP A O 1
ATOM 2673 N N . ARG A 1 328 ? 3.152 21.609 -2.74 1 94.25 328 ARG A N 1
ATOM 2674 C CA . ARG A 1 328 ? 4.055 22.188 -1.747 1 94.25 328 ARG A CA 1
ATOM 2675 C C . ARG A 1 328 ? 3.824 23.688 -1.604 1 94.25 328 ARG A C 1
ATOM 2677 O O . ARG A 1 328 ? 4.312 24.297 -0.656 1 94.25 328 ARG A O 1
ATOM 2684 N N . SER A 1 329 ? 3.041 24.266 -2.521 1 92.88 329 SER A N 1
ATOM 2685 C CA . SER A 1 329 ? 2.885 25.719 -2.521 1 92.88 329 SER A CA 1
ATOM 2686 C C . SER A 1 329 ? 2.275 26.203 -1.213 1 92.88 329 SER A C 1
ATOM 2688 O O . SER A 1 329 ? 2.713 27.219 -0.657 1 92.88 329 SER A O 1
ATOM 2690 N N . VAL A 1 330 ? 1.37 25.438 -0.71 1 94.25 330 VAL A N 1
ATOM 2691 C CA . VAL A 1 330 ? 0.713 25.859 0.521 1 94.25 330 VAL A CA 1
ATOM 2692 C C . VAL A 1 330 ? 1.698 25.781 1.686 1 94.25 330 VAL A C 1
ATOM 2694 O O . VAL A 1 330 ? 1.891 26.766 2.408 1 94.25 330 VAL A O 1
ATOM 2697 N N . GLY A 1 331 ? 2.307 24.703 1.771 1 96.5 331 GLY A N 1
ATOM 2698 C CA . GLY A 1 331 ? 3.26 24.516 2.854 1 96.5 331 GLY A CA 1
ATOM 2699 C C . GLY A 1 331 ? 4.457 25.438 2.752 1 96.5 331 GLY A C 1
ATOM 2700 O O . GLY A 1 331 ? 4.91 26 3.756 1 96.5 331 GLY A O 1
ATOM 2701 N N . ASP A 1 332 ? 5.004 25.672 1.589 1 96.69 332 ASP A N 1
ATOM 2702 C CA . ASP A 1 332 ? 6.16 26.547 1.384 1 96.69 332 ASP A CA 1
ATOM 2703 C C . ASP A 1 332 ? 5.82 27.984 1.721 1 96.69 332 ASP A C 1
ATOM 2705 O O . ASP A 1 332 ? 6.598 28.672 2.391 1 96.69 332 ASP A O 1
ATOM 2709 N N . GLN A 1 333 ? 4.688 28.438 1.239 1 96 333 GLN A N 1
ATOM 2710 C CA . GLN A 1 333 ? 4.285 29.812 1.502 1 96 333 GLN A CA 1
ATOM 2711 C C . GLN A 1 333 ? 3.971 30.016 2.98 1 96 333 GLN A C 1
ATOM 2713 O O . GLN A 1 333 ? 4.32 31.062 3.557 1 96 333 GLN A O 1
ATOM 2718 N N . GLU A 1 334 ? 3.342 29.047 3.578 1 97.5 334 GLU A N 1
ATOM 2719 C CA . GLU A 1 334 ? 3.059 29.156 5.008 1 97.5 334 GLU A CA 1
ATOM 2720 C C . GLU A 1 334 ? 4.348 29.234 5.82 1 97.5 334 GLU A C 1
ATOM 2722 O O . GLU A 1 334 ? 4.441 30 6.781 1 97.5 334 GLU A O 1
ATOM 2727 N N . PHE A 1 335 ? 5.293 28.5 5.434 1 97.81 335 PHE A N 1
ATOM 2728 C CA . PHE A 1 335 ? 6.594 28.5 6.09 1 97.81 335 PHE A CA 1
ATOM 2729 C C . PHE A 1 335 ? 7.238 29.875 6.016 1 97.81 335 PHE A C 1
ATOM 2731 O O . PHE A 1 335 ? 7.703 30.406 7.027 1 97.81 335 PHE A O 1
ATOM 2738 N N . LYS A 1 336 ? 7.266 30.453 4.879 1 98.12 336 LYS A N 1
ATOM 2739 C CA . LYS A 1 336 ? 7.863 31.781 4.684 1 98.12 336 LYS A CA 1
ATOM 2740 C C . LYS A 1 336 ? 7.094 32.844 5.449 1 98.12 336 LYS A C 1
ATOM 2742 O O . LYS A 1 336 ? 7.695 33.75 6.055 1 98.12 336 LYS A O 1
ATOM 2747 N N . ALA A 1 337 ? 5.828 32.719 5.402 1 97.94 337 ALA A N 1
ATOM 2748 C CA . ALA A 1 337 ? 5.016 33.656 6.172 1 97.94 337 ALA A CA 1
ATOM 2749 C C . ALA A 1 337 ? 5.281 33.531 7.668 1 97.94 337 ALA A C 1
ATOM 2751 O O . ALA A 1 337 ? 5.293 34.531 8.398 1 97.94 337 ALA A O 1
ATOM 2752 N N . SER A 1 338 ? 5.469 32.344 8.133 1 98.31 338 SER A N 1
ATOM 2753 C CA . SER A 1 338 ? 5.773 32.062 9.539 1 98.31 338 SER A CA 1
ATOM 2754 C C . SER A 1 338 ? 7.082 32.75 9.953 1 98.31 338 SER A C 1
ATOM 2756 O O . SER A 1 338 ? 7.152 33.375 11.008 1 98.31 338 SER A O 1
ATOM 2758 N N . LEU A 1 339 ? 8.062 32.688 9.164 1 97.88 339 LEU A N 1
ATOM 2759 C CA . LEU A 1 339 ? 9.352 33.312 9.453 1 97.88 339 LEU A CA 1
ATOM 2760 C C . LEU A 1 339 ? 9.234 34.812 9.477 1 97.88 339 LEU A C 1
ATOM 2762 O O . LEU A 1 339 ? 9.852 35.469 10.32 1 97.88 339 LEU A O 1
ATOM 2766 N N . LYS A 1 340 ? 8.422 35.312 8.547 1 97.88 340 LYS A N 1
ATOM 2767 C CA . LYS A 1 340 ? 8.227 36.781 8.508 1 97.88 340 LYS A CA 1
ATOM 2768 C C . LYS A 1 340 ? 7.527 37.25 9.773 1 97.88 340 LYS A C 1
ATOM 2770 O O . LYS A 1 340 ? 7.902 38.281 10.328 1 97.88 340 LYS A O 1
ATOM 2775 N N . LEU A 1 341 ? 6.598 36.562 10.211 1 98 341 LEU A N 1
ATOM 2776 C CA . LEU A 1 341 ? 5.883 36.938 11.422 1 98 341 LEU A CA 1
ATOM 2777 C C . LEU A 1 341 ? 6.793 36.844 12.641 1 98 341 LEU A C 1
ATOM 2779 O O . LEU A 1 341 ? 6.766 37.719 13.516 1 98 341 LEU A O 1
ATOM 2783 N N . LEU A 1 342 ? 7.535 35.812 12.688 1 98.06 342 LEU A N 1
ATOM 2784 C CA . LEU A 1 342 ? 8.5 35.688 13.773 1 98.06 342 LEU A CA 1
ATOM 2785 C C . LEU A 1 342 ? 9.5 36.844 13.758 1 98.06 342 LEU A C 1
ATOM 2787 O O . LEU A 1 342 ? 9.852 37.375 14.805 1 98.06 342 LEU A O 1
ATOM 2791 N N . ASN A 1 343 ? 9.945 37.25 12.555 1 97.44 343 ASN A N 1
ATOM 2792 C CA . ASN A 1 343 ? 10.836 38.375 12.383 1 97.44 343 ASN A CA 1
ATOM 2793 C C . ASN A 1 343 ? 10.211 39.656 12.953 1 97.44 343 ASN A C 1
ATOM 2795 O O . ASN A 1 343 ? 10.883 40.438 13.648 1 97.44 343 ASN A O 1
ATOM 2799 N N . GLU A 1 344 ? 8.953 39.844 12.734 1 96.94 344 GLU A N 1
ATOM 2800 C CA . GLU A 1 344 ? 8.25 41.062 13.172 1 96.94 344 GLU A CA 1
ATOM 2801 C C . GLU A 1 344 ? 8.211 41.156 14.695 1 96.94 344 GLU A C 1
ATOM 2803 O O . GLU A 1 344 ? 8.477 42.219 15.266 1 96.94 344 GLU A O 1
ATOM 2808 N N . VAL A 1 345 ? 8.016 40.156 15.25 1 97.06 345 VAL A N 1
ATOM 2809 C CA . VAL A 1 345 ? 7.879 40.188 16.703 1 97.06 345 VAL A CA 1
ATOM 2810 C C . VAL A 1 345 ? 9.266 40.281 17.344 1 97.06 345 VAL A C 1
ATOM 2812 O O . VAL A 1 345 ? 9.438 40.938 18.375 1 97.06 345 VAL A O 1
ATOM 2815 N N . LEU A 1 346 ? 10.227 39.656 16.797 1 97.56 346 LEU A N 1
ATOM 2816 C CA . LEU A 1 346 ? 11.586 39.75 17.312 1 97.56 346 LEU A CA 1
ATOM 2817 C C . LEU A 1 346 ? 12.125 41.188 17.141 1 97.56 346 LEU A C 1
ATOM 2819 O O . LEU A 1 346 ? 12.859 41.688 18 1 97.56 346 LEU A O 1
ATOM 2823 N N . ASP A 1 347 ? 11.766 41.812 16.047 1 97.12 347 ASP A N 1
ATOM 2824 C CA . ASP A 1 347 ? 12.172 43.188 15.844 1 97.12 347 ASP A CA 1
ATOM 2825 C C . ASP A 1 347 ? 11.578 44.125 16.922 1 97.12 347 ASP A C 1
ATOM 2827 O O . ASP A 1 347 ? 12.266 45 17.438 1 97.12 347 ASP A O 1
ATOM 2831 N N . ARG A 1 348 ? 10.414 43.844 17.297 1 96.38 348 ARG A N 1
ATOM 2832 C CA . ARG A 1 348 ? 9.781 44.625 18.344 1 96.38 348 ARG A CA 1
ATOM 2833 C C . ARG A 1 348 ? 10.43 44.375 19.703 1 96.38 348 ARG A C 1
ATOM 2835 O O . ARG A 1 348 ? 10.648 45.312 20.484 1 96.38 348 ARG A O 1
ATOM 2842 N N . ALA A 1 349 ? 10.656 43.25 19.844 1 96.81 349 ALA A N 1
ATOM 2843 C CA . ALA A 1 349 ? 11.305 42.906 21.109 1 96.81 349 ALA A CA 1
ATOM 2844 C C . ALA A 1 349 ? 12.695 43.5 21.188 1 96.81 349 ALA A C 1
ATOM 2846 O O . ALA A 1 349 ? 13.078 44.062 22.219 1 96.81 349 ALA A O 1
ATOM 2847 N N . SER A 1 350 ? 13.477 43.406 20.156 1 96.06 350 SER A N 1
ATOM 2848 C CA . SER A 1 350 ? 14.836 43.938 20.188 1 96.06 350 SER A CA 1
ATOM 2849 C C . SER A 1 350 ? 14.836 45.469 20.203 1 96.06 350 SER A C 1
ATOM 2851 O O . SER A 1 350 ? 15.805 46.062 20.656 1 96.06 350 SER A O 1
ATOM 2853 N N . LYS A 1 351 ? 13.797 46.062 19.688 1 95.62 351 LYS A N 1
ATOM 2854 C CA . LYS A 1 351 ? 13.656 47.5 19.781 1 95.62 351 LYS A CA 1
ATOM 2855 C C . LYS A 1 351 ? 13.32 47.938 21.203 1 95.62 351 LYS A C 1
ATOM 2857 O O . LYS A 1 351 ? 13.828 48.938 21.688 1 95.62 351 LYS A O 1
ATOM 2862 N N . ARG A 1 352 ? 12.453 47.156 21.891 1 95.12 352 ARG A N 1
ATOM 2863 C CA . ARG A 1 352 ? 12.055 47.469 23.266 1 95.12 352 ARG A CA 1
ATOM 2864 C C . ARG A 1 352 ? 13.227 47.25 24.219 1 95.12 352 ARG A C 1
ATOM 2866 O O . ARG A 1 352 ? 13.398 48.031 25.172 1 95.12 352 ARG A O 1
ATOM 2873 N N . PHE A 1 353 ? 13.969 46.281 23.906 1 95 353 PHE A N 1
ATOM 2874 C CA . PHE A 1 353 ? 15.109 45.938 24.75 1 95 353 PHE A CA 1
ATOM 2875 C C . PHE A 1 353 ? 16.375 45.844 23.922 1 95 353 PHE A C 1
ATOM 2877 O O . PHE A 1 353 ? 16.906 44.75 23.75 1 95 353 PHE A O 1
ATOM 2884 N N . PRO A 1 354 ? 17 46.875 23.547 1 94.31 354 PRO A N 1
ATOM 2885 C CA . PRO A 1 354 ? 18.125 46.844 22.625 1 94.31 354 PRO A CA 1
ATOM 2886 C C . PRO A 1 354 ? 19.391 46.25 23.25 1 94.31 354 PRO A C 1
ATOM 2888 O O . PRO A 1 354 ? 19.719 46.562 24.391 1 94.31 354 PRO A O 1
ATOM 2891 N N . LYS A 1 355 ? 20 45.406 22.562 1 93.88 355 LYS A N 1
ATOM 2892 C CA . LYS A 1 355 ? 21.312 44.812 22.859 1 93.88 355 LYS A CA 1
ATOM 2893 C C . LYS A 1 355 ? 21.266 44.031 24.156 1 93.88 355 LYS A C 1
ATOM 2895 O O . LYS A 1 355 ? 22.234 44 24.922 1 93.88 355 LYS A O 1
ATOM 2900 N N . ARG A 1 356 ? 20.125 43.344 24.5 1 94.5 356 ARG A N 1
ATOM 2901 C CA . ARG A 1 356 ? 19.969 42.438 25.641 1 94.5 356 ARG A CA 1
ATOM 2902 C C . ARG A 1 356 ? 19.484 41.062 25.203 1 94.5 356 ARG A C 1
ATOM 2904 O O . ARG A 1 356 ? 18.688 40.938 24.281 1 94.5 356 ARG A O 1
ATOM 2911 N N . SER A 1 357 ? 20 40.281 25.719 1 96.12 357 SER A N 1
ATOM 2912 C CA . SER A 1 357 ? 19.469 38.938 25.5 1 96.12 357 SER A CA 1
ATOM 2913 C C . SER A 1 357 ? 18.047 38.812 26.047 1 96.12 357 SER A C 1
ATOM 2915 O O . SER A 1 357 ? 17.703 39.469 27.047 1 96.12 357 SER A O 1
ATOM 2917 N N . LEU A 1 358 ? 17.266 37.906 25.453 1 97.06 358 LEU A N 1
ATOM 2918 C CA . LEU A 1 358 ? 15.844 37.844 25.766 1 97.06 358 LEU A CA 1
ATOM 2919 C C . LEU A 1 358 ? 15.414 36.375 25.953 1 97.06 358 LEU A C 1
ATOM 2921 O O . LEU A 1 358 ? 15.875 35.5 25.234 1 97.06 358 LEU A O 1
ATOM 2925 N N . ARG A 1 359 ? 14.648 36.156 26.766 1 96.81 359 ARG A N 1
ATOM 2926 C CA . ARG A 1 359 ? 13.9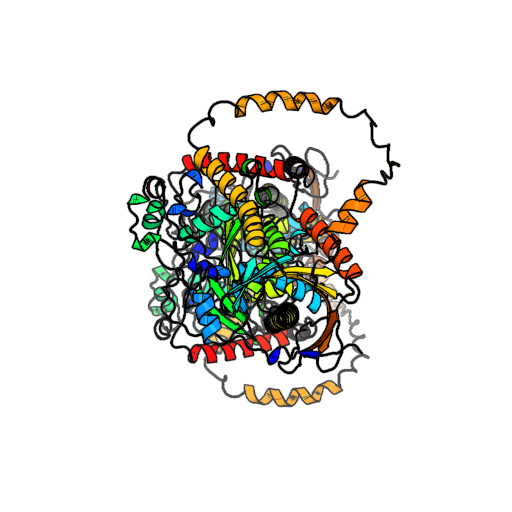06 34.906 26.875 1 96.81 359 ARG A CA 1
ATOM 2927 C C . ARG A 1 359 ? 12.523 35.031 26.234 1 96.81 359 ARG A C 1
ATOM 2929 O O . ARG A 1 359 ? 11.75 35.906 26.594 1 96.81 359 ARG A O 1
ATOM 2936 N N . LEU A 1 360 ? 12.188 34.125 25.438 1 97.62 360 LEU A N 1
ATOM 2937 C CA . LEU A 1 360 ? 10.992 34.219 24.609 1 97.62 360 LEU A CA 1
ATOM 2938 C C . LEU A 1 360 ? 10.008 33.094 24.938 1 97.62 360 LEU A C 1
ATOM 2940 O O . LEU A 1 360 ? 10.422 31.969 25.188 1 97.62 360 LEU A O 1
ATOM 2944 N N . HIS A 1 361 ? 8.703 33.312 24.922 1 97.56 361 HIS A N 1
ATOM 2945 C CA . HIS A 1 361 ? 7.613 32.344 25.016 1 97.56 361 HIS A CA 1
ATOM 2946 C C . HIS A 1 361 ? 6.555 32.625 23.953 1 97.56 361 HIS A C 1
ATOM 2948 O O . HIS A 1 361 ? 6.23 33.781 23.656 1 97.56 361 HIS A O 1
ATOM 2954 N N . ILE A 1 362 ? 6.207 31.5 23.359 1 97.94 362 ILE A N 1
ATOM 2955 C CA . ILE A 1 362 ? 5.199 31.625 22.312 1 97.94 362 ILE A CA 1
ATOM 2956 C C . ILE A 1 362 ? 4.145 30.531 22.469 1 97.94 362 ILE A C 1
ATOM 2958 O O . ILE A 1 362 ? 4.477 29.391 22.781 1 97.94 362 ILE A O 1
ATOM 2962 N N . GLU A 1 363 ? 2.775 30.844 22.234 1 98.25 363 GLU A N 1
ATOM 2963 C CA . GLU A 1 363 ? 1.653 29.906 22.266 1 98.25 363 GLU A CA 1
ATOM 2964 C C . GLU A 1 363 ? 0.49 30.422 21.422 1 98.25 363 GLU A C 1
ATOM 2966 O O . GLU A 1 363 ? 0.125 31.594 21.5 1 98.25 363 GLU A O 1
ATOM 2971 N N . THR A 1 364 ? 0.047 29.516 20.594 1 98.38 364 THR A N 1
ATOM 2972 C CA . THR A 1 364 ? -1.164 29.828 19.844 1 98.38 364 THR A CA 1
ATOM 2973 C C . THR A 1 364 ? -2.389 29.203 20.5 1 98.38 364 THR A C 1
ATOM 2975 O O . THR A 1 364 ? -2.43 28 20.734 1 98.38 364 THR A O 1
ATOM 2978 N N . ARG A 1 365 ? -3.254 30.016 20.797 1 97.69 365 ARG A N 1
ATOM 2979 C CA . ARG A 1 365 ? -4.484 29.562 21.438 1 97.69 365 ARG A CA 1
ATOM 2980 C C . ARG A 1 365 ? -5.59 29.344 20.406 1 97.69 365 ARG A C 1
ATOM 2982 O O . ARG A 1 365 ? -5.73 30.109 19.469 1 97.69 365 ARG A O 1
ATOM 2989 N N . PRO A 1 366 ? -6.348 28.312 20.734 1 94.5 366 PRO A N 1
ATOM 2990 C CA . PRO A 1 366 ? -7.422 28.016 19.781 1 94.5 366 PRO A CA 1
ATOM 2991 C C . PRO A 1 366 ? -8.664 28.875 20 1 94.5 366 PRO A C 1
ATOM 2993 O O . PRO A 1 366 ? -9.773 28.344 20.125 1 94.5 366 PRO A O 1
ATOM 2996 N N . THR A 1 367 ? -8.453 30.172 19.969 1 94.31 367 THR A N 1
ATOM 2997 C CA . THR A 1 367 ? -9.578 31.094 19.953 1 94.31 367 THR A CA 1
ATOM 2998 C C . THR A 1 367 ? -10.148 31.219 18.531 1 94.31 367 THR A C 1
ATOM 3000 O O . THR A 1 367 ? -9.609 30.641 17.594 1 94.31 367 THR A O 1
ATOM 3003 N N . ASN A 1 368 ? -11.266 31.891 18.547 1 90.88 368 ASN A N 1
ATOM 3004 C CA . ASN A 1 368 ? -11.859 32.125 17.219 1 90.88 368 ASN A CA 1
ATOM 3005 C C . ASN A 1 368 ? -11.984 33.594 16.922 1 90.88 368 ASN A C 1
ATOM 3007 O O . ASN A 1 368 ? -12.891 34.281 17.406 1 90.88 368 ASN A O 1
ATOM 3011 N N . PRO A 1 369 ? -11.125 34 15.969 1 91.19 369 PRO A N 1
ATOM 3012 C CA . PRO A 1 369 ? -9.977 33.375 15.305 1 91.19 369 PRO A CA 1
ATOM 3013 C C . PRO A 1 369 ? -8.82 33.094 16.266 1 91.19 369 PRO A C 1
ATOM 3015 O O . PRO A 1 369 ? -8.758 33.688 17.344 1 91.19 369 PRO A O 1
ATOM 3018 N N . PRO A 1 370 ? -7.977 32.344 15.766 1 96.19 370 PRO A N 1
ATOM 3019 C CA . PRO A 1 370 ? -6.844 32.062 16.641 1 96.19 370 PRO A CA 1
ATOM 3020 C C . PRO A 1 370 ? -5.922 33.25 16.844 1 96.19 370 PRO A C 1
ATOM 3022 O O . PRO A 1 370 ? -5.906 34.156 16.031 1 96.19 370 PRO A O 1
ATOM 3025 N N . LEU A 1 371 ? -5.246 33.219 17.953 1 97.56 371 LEU A N 1
ATOM 3026 C CA . LEU A 1 371 ? -4.254 34.25 18.234 1 97.56 371 LEU A CA 1
ATOM 3027 C C . LEU A 1 371 ? -2.982 33.656 18.812 1 97.56 371 LEU A C 1
ATOM 3029 O O . LEU A 1 371 ? -3.041 32.656 19.547 1 97.56 371 LEU A O 1
ATOM 3033 N N . THR A 1 372 ? -1.895 34.219 18.516 1 98.62 372 THR A N 1
ATOM 3034 C CA . THR A 1 372 ? -0.598 33.781 19.031 1 98.62 372 THR A CA 1
ATOM 3035 C C . THR A 1 372 ? -0.042 34.812 20.016 1 98.62 372 THR A C 1
ATOM 3037 O O . THR A 1 372 ? 0.121 35.969 19.688 1 98.62 372 THR A O 1
ATOM 3040 N N . TYR A 1 373 ? 0.182 34.312 21.156 1 98.5 373 TYR A N 1
ATOM 3041 C CA . TYR A 1 373 ? 0.869 35.125 22.156 1 98.5 373 TYR A CA 1
ATOM 3042 C C . TYR A 1 373 ? 2.381 35.031 22 1 98.5 373 TYR A C 1
ATOM 3044 O O . TYR A 1 373 ? 2.91 33.938 21.734 1 98.5 373 TYR A O 1
ATOM 3052 N N . PHE A 1 374 ? 3.035 36.125 22.234 1 98.69 374 PHE A N 1
ATOM 3053 C CA . PHE A 1 374 ? 4.492 36.219 22.188 1 98.69 374 PHE A CA 1
ATOM 3054 C C . PHE A 1 374 ? 5.023 37.094 23.312 1 98.69 374 PHE A C 1
ATOM 3056 O O . PHE A 1 374 ? 4.578 38.25 23.469 1 98.69 374 PHE A O 1
ATOM 3063 N N . PHE A 1 375 ? 5.973 36.625 24 1 98.25 375 PHE A N 1
ATOM 3064 C CA . PHE A 1 375 ? 6.531 37.344 25.125 1 98.25 375 PHE A CA 1
ATOM 3065 C C . PHE A 1 375 ? 8.055 37.375 25.047 1 98.25 375 PHE A C 1
ATOM 3067 O O . PHE A 1 375 ? 8.68 36.406 24.672 1 98.25 375 PHE A O 1
ATOM 3074 N N . ALA A 1 376 ? 8.641 38.5 25.438 1 98.25 376 ALA A N 1
ATOM 3075 C CA . ALA A 1 376 ? 10.086 38.688 25.531 1 98.25 376 ALA A CA 1
ATOM 3076 C C . ALA A 1 376 ? 10.477 39.344 26.859 1 98.25 376 ALA A C 1
ATOM 3078 O O . ALA A 1 376 ? 9.953 40.406 27.219 1 98.25 376 ALA A O 1
ATOM 3079 N N . GLU A 1 377 ? 11.352 38.688 27.531 1 95.62 377 GLU A N 1
ATOM 3080 C CA . GLU A 1 377 ? 11.891 39.156 28.797 1 95.62 377 GLU A CA 1
ATOM 3081 C C . GLU A 1 377 ? 13.414 39.281 28.75 1 95.62 377 GLU A C 1
ATOM 3083 O O . GLU A 1 377 ? 14.094 38.312 28.406 1 95.62 377 GLU A O 1
ATOM 3088 N N . PRO A 1 378 ? 13.961 40.5 29.016 1 96.31 378 PRO A N 1
ATOM 3089 C CA . PRO A 1 378 ? 15.422 40.562 29.078 1 96.31 378 PRO A CA 1
ATOM 3090 C C . PRO A 1 378 ? 16.016 39.719 30.203 1 96.31 378 PRO A C 1
ATOM 3092 O O . PRO A 1 378 ? 15.484 39.688 31.312 1 96.31 378 PRO A O 1
ATOM 3095 N N . VAL A 1 379 ? 16.984 39.094 29.781 1 94.25 379 VAL A N 1
ATOM 3096 C CA . VAL A 1 379 ? 17.641 38.219 30.75 1 94.25 379 VAL A CA 1
ATOM 3097 C C . VAL A 1 379 ? 19.156 38.344 30.594 1 94.25 379 VAL A C 1
ATOM 3099 O O . VAL A 1 379 ? 19.656 38.594 29.5 1 94.25 379 VAL A O 1
ATOM 3102 N N . ASP A 1 380 ? 19.828 38.156 31.75 1 92.62 380 ASP A N 1
ATOM 3103 C CA . ASP A 1 380 ? 21.281 38.188 31.703 1 92.62 380 ASP A CA 1
ATOM 3104 C C . ASP A 1 380 ? 21.859 36.844 31.328 1 92.62 380 ASP A C 1
ATOM 3106 O O . ASP A 1 380 ? 21.156 35.812 31.375 1 92.62 380 ASP A O 1
ATOM 3110 N N . GLU A 1 381 ? 23.031 36.875 30.953 1 90.69 381 GLU A N 1
ATOM 3111 C CA . GLU A 1 381 ? 23.703 35.656 30.484 1 90.69 381 GLU A CA 1
ATOM 3112 C C . GLU A 1 381 ? 23.797 34.625 31.578 1 90.69 381 GLU A C 1
ATOM 3114 O O . GLU A 1 381 ? 23.734 33.406 31.312 1 90.69 381 GLU A O 1
ATOM 3119 N N . GLU A 1 382 ? 24 34.969 32.75 1 89.12 382 GLU A N 1
ATOM 3120 C CA . GLU A 1 382 ? 24.078 34.031 33.875 1 89.12 382 GLU A CA 1
ATOM 3121 C C . GLU A 1 382 ? 22.781 33.25 34.031 1 89.12 382 GLU A C 1
ATOM 3123 O O . GLU A 1 382 ? 22.797 32.031 34.281 1 89.12 382 GLU A O 1
ATOM 3128 N N . THR A 1 383 ? 21.688 34 33.938 1 88.56 383 THR A N 1
ATOM 3129 C CA . THR A 1 383 ? 20.375 33.375 34.062 1 88.56 383 THR A CA 1
ATOM 3130 C C . THR A 1 383 ? 20.156 32.375 32.906 1 88.56 383 THR A C 1
ATOM 3132 O O . THR A 1 383 ? 19.609 31.281 33.125 1 88.56 383 THR A O 1
ATOM 3135 N N . ILE A 1 384 ? 20.531 32.688 31.75 1 91.5 384 ILE A N 1
ATOM 3136 C CA . ILE A 1 384 ? 20.422 31.797 30.594 1 91.5 384 ILE A CA 1
ATOM 3137 C C . ILE A 1 384 ? 21.234 30.531 30.828 1 91.5 384 ILE A C 1
ATOM 3139 O O . ILE A 1 384 ? 20.734 29.422 30.656 1 91.5 384 ILE A O 1
ATOM 3143 N N . ASN A 1 385 ? 22.453 30.734 31.234 1 89.25 385 ASN A N 1
ATOM 3144 C CA . ASN A 1 385 ? 23.344 29.609 31.453 1 89.25 385 ASN A CA 1
ATOM 3145 C C . ASN A 1 385 ? 22.812 28.703 32.562 1 89.25 385 ASN A C 1
ATOM 3147 O O . ASN A 1 385 ? 22.922 27.469 32.469 1 89.25 385 ASN A O 1
ATOM 3151 N N . ARG A 1 386 ? 22.234 29.234 33.531 1 86.94 386 ARG A N 1
ATOM 3152 C CA . ARG A 1 386 ? 21.656 28.438 34.625 1 86.94 386 ARG A CA 1
ATOM 3153 C C . ARG A 1 386 ? 20.5 27.594 34.125 1 86.94 386 ARG A C 1
ATOM 3155 O O . ARG A 1 386 ? 20.391 26.406 34.469 1 86.94 386 ARG A O 1
ATOM 3162 N N . THR A 1 387 ? 19.766 28.25 33.312 1 86 387 THR A N 1
ATOM 3163 C CA . THR A 1 387 ? 18.625 27.516 32.75 1 86 387 THR A CA 1
ATOM 3164 C C . THR A 1 387 ? 19.078 26.391 31.828 1 86 387 THR A C 1
ATOM 3166 O O . THR A 1 387 ? 18.578 25.266 31.906 1 86 387 THR A O 1
ATOM 3169 N N . GLN A 1 388 ? 20.016 26.688 31.031 1 85.06 388 GLN A N 1
ATOM 3170 C CA . GLN A 1 388 ? 20.547 25.719 30.078 1 85.06 388 GLN A CA 1
ATOM 3171 C C . GLN A 1 388 ? 21.281 24.594 30.781 1 85.06 388 GLN A C 1
ATOM 3173 O O . GLN A 1 388 ? 21.234 23.438 30.328 1 85.06 388 GLN A O 1
ATOM 3178 N N . GLU A 1 389 ? 22 24.938 31.844 1 80.81 389 GLU A N 1
ATOM 3179 C CA . GLU A 1 389 ? 22.797 23.953 32.594 1 80.81 389 GLU A CA 1
ATOM 3180 C C . GLU A 1 389 ? 21.906 23 33.375 1 80.81 389 GLU A C 1
ATOM 3182 O O . GLU A 1 389 ? 22.25 21.828 33.531 1 80.81 389 GLU A O 1
ATOM 3187 N N . THR A 1 390 ? 20.828 23.547 33.875 1 77.19 390 THR A N 1
ATOM 3188 C CA . THR A 1 390 ? 19.906 22.672 34.594 1 77.19 390 THR A CA 1
ATOM 3189 C C . THR A 1 390 ? 19.453 21.516 33.688 1 77.19 390 THR A C 1
ATOM 3191 O O . THR A 1 390 ? 19.438 20.359 34.125 1 77.19 390 THR A O 1
ATOM 3194 N N . GLY A 1 391 ? 19.156 21.781 32.531 1 68.69 391 GLY A N 1
ATOM 3195 C CA . GLY A 1 391 ? 18.781 20.75 31.578 1 68.69 391 GLY A CA 1
ATOM 3196 C C . GLY A 1 391 ? 19.922 19.828 31.203 1 68.69 391 GLY A C 1
ATOM 3197 O O . GLY A 1 391 ? 19.75 18.609 31.125 1 68.69 391 GLY A O 1
ATOM 3198 N N . ARG A 1 392 ? 21.156 20.344 31.062 1 72 392 ARG A N 1
ATOM 3199 C CA . ARG A 1 392 ? 22.328 19.578 30.672 1 72 392 ARG A CA 1
ATOM 3200 C C . ARG A 1 392 ? 22.734 18.594 31.766 1 72 392 ARG A C 1
ATOM 3202 O O . ARG A 1 392 ? 23.125 17.453 31.453 1 72 392 ARG A O 1
ATOM 3209 N N . THR A 1 393 ? 22.609 18.984 33 1 72.94 393 THR A N 1
ATOM 3210 C CA . THR A 1 393 ? 22.969 18.109 34.094 1 72.94 393 THR A CA 1
ATOM 3211 C C . THR A 1 393 ? 22.078 16.875 34.156 1 72.94 393 THR A C 1
ATOM 3213 O O . THR A 1 393 ? 22.547 15.773 34.438 1 72.94 393 THR A O 1
ATOM 3216 N N . LYS A 1 394 ? 20.875 17.109 33.844 1 71.44 394 LYS A N 1
ATOM 3217 C CA . LYS A 1 394 ? 19.969 15.977 33.844 1 71.44 394 LYS A CA 1
ATOM 3218 C C . LYS A 1 394 ? 20.281 15.023 32.688 1 71.44 394 LYS A C 1
ATOM 3220 O O . LYS A 1 394 ? 20.25 13.797 32.844 1 71.44 394 LYS A O 1
ATOM 3225 N N . VAL A 1 395 ? 20.641 15.586 31.609 1 69.62 395 VAL A N 1
ATOM 3226 C CA . VAL A 1 395 ? 21 14.789 30.438 1 69.62 395 VAL A CA 1
ATOM 3227 C C . VAL A 1 395 ? 22.297 14.031 30.703 1 69.62 395 VAL A C 1
ATOM 3229 O O . VAL A 1 395 ? 22.375 12.828 30.422 1 69.62 395 VAL A O 1
ATOM 3232 N N . GLU A 1 396 ? 23.25 14.727 31.297 1 71.5 396 GLU A N 1
ATOM 3233 C CA . GLU A 1 396 ? 24.531 14.094 31.609 1 71.5 396 GLU A CA 1
ATOM 3234 C C . GLU A 1 396 ? 24.359 12.992 32.656 1 71.5 396 GLU A C 1
ATOM 3236 O O . GLU A 1 396 ? 25.016 11.953 32.562 1 71.5 396 GLU A O 1
ATOM 3241 N N . ALA A 1 397 ? 23.547 13.266 33.594 1 72.06 397 ALA A N 1
ATOM 3242 C CA . ALA A 1 397 ? 23.297 12.25 34.625 1 72.06 397 ALA A CA 1
ATOM 3243 C C . ALA A 1 397 ? 22.703 10.984 34 1 72.06 397 ALA A C 1
ATOM 3245 O O . ALA A 1 397 ? 23.109 9.867 34.344 1 72.06 397 ALA A O 1
ATOM 3246 N N . PHE A 1 398 ? 21.844 11.164 33.156 1 70.88 398 PHE A N 1
ATOM 3247 C CA . PHE A 1 398 ? 21.25 10.023 32.469 1 70.88 398 PHE A CA 1
ATOM 3248 C C . PHE A 1 398 ? 22.281 9.289 31.641 1 70.88 398 PHE A C 1
ATOM 3250 O O . PHE A 1 398 ? 22.344 8.055 31.656 1 70.88 398 PHE A O 1
ATOM 3257 N N . GLU A 1 399 ? 23.078 9.984 30.875 1 72.5 399 GLU A N 1
ATOM 3258 C CA . GLU A 1 399 ? 24.109 9.383 30.047 1 72.5 399 GLU A CA 1
ATOM 3259 C C . GLU A 1 399 ? 25.109 8.594 30.891 1 72.5 399 GLU A C 1
ATOM 3261 O O . GLU A 1 399 ? 25.516 7.5 30.516 1 72.5 399 GLU A O 1
ATOM 3266 N N . ARG A 1 400 ? 25.438 9.117 32.062 1 72.31 400 ARG A N 1
ATOM 3267 C CA . ARG A 1 400 ? 26.344 8.438 32.969 1 72.31 400 ARG A CA 1
ATOM 3268 C C . ARG A 1 400 ? 25.719 7.16 33.5 1 72.31 400 ARG A C 1
ATOM 3270 O O . ARG A 1 400 ? 26.406 6.141 33.656 1 72.31 400 ARG A O 1
ATOM 3277 N N . GLU A 1 401 ? 24.531 7.305 33.844 1 69.75 401 GLU A N 1
ATOM 3278 C CA . GLU A 1 401 ? 23.844 6.137 34.375 1 69.75 401 GLU A CA 1
ATOM 3279 C C . GLU A 1 401 ? 23.781 5.012 33.344 1 69.75 401 GLU A C 1
ATOM 3281 O O . GLU A 1 401 ? 24.016 3.85 33.688 1 69.75 401 GLU A O 1
ATOM 3286 N N . ILE A 1 402 ? 23.406 5.371 32.156 1 65.88 402 ILE A N 1
ATOM 3287 C CA . ILE A 1 402 ? 23.25 4.367 31.125 1 65.88 402 ILE A CA 1
ATOM 3288 C C . ILE A 1 402 ? 24.625 3.82 30.734 1 65.88 402 ILE A C 1
ATOM 3290 O O . ILE A 1 402 ? 24.766 2.615 30.516 1 65.88 402 ILE A O 1
ATOM 3294 N N . LEU A 1 403 ? 25.625 4.672 30.641 1 64.81 403 LEU A N 1
ATOM 3295 C CA . LEU A 1 403 ? 26.953 4.246 30.219 1 64.81 403 LEU A CA 1
ATOM 3296 C C . LEU A 1 403 ? 27.688 3.555 31.359 1 64.81 403 LEU A C 1
ATOM 3298 O O . LEU A 1 403 ? 28.578 2.729 31.141 1 64.81 403 LEU A O 1
ATOM 3302 N N . GLY A 1 404 ? 27.547 3.812 32.719 1 51.69 404 GLY A N 1
ATOM 3303 C CA . GLY A 1 404 ? 28.141 3.193 33.875 1 51.69 404 GLY A CA 1
ATOM 3304 C C . GLY A 1 404 ? 27.5 1.866 34.25 1 51.69 404 GLY A C 1
ATOM 3305 O O . GLY A 1 404 ? 28.109 1.063 34.969 1 51.69 404 GLY A O 1
ATOM 3306 N N . LEU A 1 405 ? 26.156 1.63 34.25 1 45.12 405 LEU A N 1
ATOM 3307 C CA . LEU A 1 405 ? 25.453 0.408 34.625 1 45.12 405 LEU A CA 1
ATOM 3308 C C . LEU A 1 405 ? 25.984 -0.786 33.844 1 45.12 405 LEU A C 1
ATOM 3310 O O . LEU A 1 405 ? 25.484 -1.905 34 1 45.12 405 LEU A O 1
ATOM 3314 N N . SER A 1 406 ? 26.688 -0.807 32.844 1 40.06 406 SER A N 1
ATOM 3315 C CA . SER A 1 406 ? 27.047 -2.008 32.094 1 40.06 406 SER A CA 1
ATOM 3316 C C . SER A 1 406 ? 27.734 -3.031 32.969 1 40.06 406 SER A C 1
ATOM 3318 O O . SER A 1 406 ? 28.062 -4.137 32.531 1 40.06 406 SER A O 1
ATOM 3320 N N . ARG A 1 407 ? 28.703 -2.766 33.969 1 34.66 407 ARG A N 1
ATOM 3321 C CA . ARG A 1 407 ? 29.531 -3.768 34.625 1 34.66 407 ARG A CA 1
ATOM 3322 C C . ARG A 1 407 ? 28.703 -4.699 35.5 1 34.66 407 ARG A C 1
ATOM 3324 O O . ARG A 1 407 ? 29.016 -5.883 35.625 1 34.66 407 ARG A O 1
ATOM 3331 N N . LYS A 1 408 ? 27.812 -4.297 36.594 1 32.69 408 LYS A N 1
ATOM 3332 C CA . LYS A 1 408 ? 27.547 -5.105 37.781 1 32.69 408 LYS A CA 1
ATOM 3333 C C . LYS A 1 408 ? 26.453 -6.137 37.5 1 32.69 408 LYS A C 1
ATOM 3335 O O . LYS A 1 408 ? 26.641 -7.328 37.75 1 32.69 408 LYS A O 1
ATOM 3340 N N . GLU A 1 409 ? 25.109 -6.121 38.031 1 31.38 409 GLU A N 1
ATOM 3341 C CA . GLU A 1 409 ? 24.141 -6.938 38.75 1 31.38 409 GLU A CA 1
ATOM 3342 C C . GLU A 1 409 ? 23.141 -7.582 37.812 1 31.38 409 GLU A C 1
ATOM 3344 O O . GLU A 1 409 ? 22.016 -7.906 38.219 1 31.38 409 GLU A O 1
ATOM 3349 N N . LYS A 1 410 ? 23.328 -7.758 36.531 1 33.47 410 LYS A N 1
ATOM 3350 C CA . LYS A 1 410 ? 22.172 -8.273 35.812 1 33.47 410 LYS A CA 1
ATOM 3351 C C . LYS A 1 410 ? 21.766 -9.648 36.344 1 33.47 410 LYS A C 1
ATOM 3353 O O . LYS A 1 410 ? 20.875 -10.305 35.781 1 33.47 410 LYS A O 1
ATOM 3358 N N . GLU A 1 411 ? 22.578 -10.484 37.031 1 30.94 411 GLU A N 1
ATOM 3359 C CA . GLU A 1 411 ? 22.234 -11.875 37.281 1 30.94 411 GLU A CA 1
ATOM 3360 C C . GLU A 1 411 ? 20.969 -11.969 38.125 1 30.94 411 GLU A C 1
ATOM 3362 O O . GLU A 1 411 ? 20.141 -12.859 37.938 1 30.94 411 GLU A O 1
ATOM 3367 N N . GLU A 1 412 ? 20.844 -11.359 39.438 1 29.62 412 GLU A N 1
ATOM 3368 C CA . GLU A 1 412 ? 20.062 -11.82 40.594 1 29.62 412 GLU A CA 1
ATOM 3369 C C . GLU A 1 412 ? 18.578 -11.539 40.406 1 29.62 412 GLU A C 1
ATOM 3371 O O . GLU A 1 412 ? 17.734 -12.336 40.812 1 29.62 412 GLU A O 1
ATOM 3376 N N . GLU A 1 413 ? 18.125 -10.359 40 1 29.31 413 GLU A N 1
ATOM 3377 C CA . GLU A 1 413 ? 16.844 -9.812 40.406 1 29.31 413 GLU A CA 1
ATOM 3378 C C . GLU A 1 413 ? 15.711 -10.305 39.531 1 29.31 413 GLU A C 1
ATOM 3380 O O . GLU A 1 413 ? 14.539 -10.039 39.781 1 29.31 413 GLU A O 1
ATOM 3385 N N . SER A 1 414 ? 15.945 -10.977 38.469 1 27.78 414 SER A N 1
ATOM 3386 C CA . SER A 1 414 ? 14.805 -11.234 37.625 1 27.78 414 SER A CA 1
ATOM 3387 C C . SER A 1 414 ? 13.852 -12.25 38.219 1 27.78 414 SER A C 1
ATOM 3389 O O . SER A 1 414 ? 12.75 -12.461 37.719 1 27.78 414 SER A O 1
ATOM 3391 N N . ARG A 1 415 ? 14.336 -13.109 39.156 1 29.91 415 ARG A N 1
ATOM 3392 C CA . ARG A 1 415 ? 13.523 -14.211 39.656 1 29.91 415 ARG A CA 1
ATOM 3393 C C . ARG A 1 415 ? 12.383 -13.703 40.562 1 29.91 415 ARG A C 1
ATOM 3395 O O . ARG A 1 415 ? 11.328 -14.328 40.625 1 29.91 415 ARG A O 1
ATOM 3402 N N . GLN A 1 416 ? 12.547 -12.75 41.469 1 27.84 416 GLN A N 1
ATOM 3403 C CA . GLN A 1 416 ? 11.688 -12.492 42.625 1 27.84 416 GLN A CA 1
ATOM 3404 C C . GLN A 1 416 ? 10.352 -11.906 42.188 1 27.84 416 GLN A C 1
ATOM 3406 O O . GLN A 1 416 ? 9.344 -12.055 42.906 1 27.84 416 GLN A O 1
ATOM 3411 N N . LEU A 1 417 ? 10.188 -11.141 41.156 1 26.3 417 LEU A N 1
ATOM 3412 C CA . LEU A 1 417 ? 9.023 -10.266 41.031 1 26.3 417 LEU A CA 1
ATOM 3413 C C . LEU A 1 417 ? 7.797 -11.047 40.562 1 26.3 417 LEU A C 1
ATOM 3415 O O . LEU A 1 417 ? 6.695 -10.492 40.5 1 26.3 417 LEU A O 1
ATOM 3419 N N . LYS A 1 418 ? 7.918 -12.398 40.156 1 30.56 418 LYS A N 1
ATOM 3420 C CA . LYS A 1 418 ? 6.719 -13.125 39.75 1 30.56 418 LYS A CA 1
ATOM 3421 C C . LYS A 1 418 ? 5.723 -13.242 40.906 1 30.56 418 LYS A C 1
ATOM 3423 O O . LYS A 1 418 ? 4.516 -13.344 40.688 1 30.56 418 LYS A O 1
ATOM 3428 N N . GLU A 1 419 ? 6.219 -13.578 42.125 1 27.92 419 GLU A N 1
ATOM 3429 C CA . GLU A 1 419 ? 5.414 -14.023 43.25 1 27.92 419 GLU A CA 1
ATOM 3430 C C . GLU A 1 419 ? 4.484 -12.914 43.75 1 27.92 419 GLU A C 1
ATOM 3432 O O . GLU A 1 419 ? 3.363 -13.18 44.188 1 27.92 419 GLU A O 1
ATOM 3437 N N . GLU A 1 420 ? 4.906 -11.633 43.75 1 27.92 420 GLU A N 1
ATOM 3438 C CA . GLU A 1 420 ? 4.223 -10.664 44.625 1 27.92 420 GLU A CA 1
ATOM 3439 C C . GLU A 1 420 ? 2.963 -10.133 43.938 1 27.92 420 GLU A C 1
ATOM 3441 O O . GLU A 1 420 ? 2.068 -9.609 44.625 1 27.92 420 GLU A O 1
ATOM 3446 N N . LEU A 1 421 ? 2.84 -10.188 42.625 1 29.03 421 LEU A N 1
ATOM 3447 C CA . LEU A 1 421 ? 1.736 -9.422 42.031 1 29.03 421 LEU A CA 1
ATOM 3448 C C . LEU A 1 421 ? 0.406 -10.133 42.281 1 29.03 421 LEU A C 1
ATOM 3450 O O . LEU A 1 421 ? -0.652 -9.602 41.938 1 29.03 421 LEU A O 1
ATOM 3454 N N . SER A 1 422 ? 0.408 -11.484 42.625 1 27.36 422 SER A N 1
ATOM 3455 C CA . SER A 1 422 ? -0.876 -12.125 42.875 1 27.36 422 SER A CA 1
ATOM 3456 C C . SER A 1 422 ? -1.63 -11.406 44 1 27.36 422 SER A C 1
ATOM 3458 O O . SER A 1 422 ? -2.855 -11.508 44.094 1 27.36 422 SER A O 1
ATOM 3460 N N . ALA A 1 423 ? -0.888 -10.938 45.062 1 26.2 423 ALA A N 1
ATOM 3461 C CA . ALA A 1 423 ? -1.558 -10.625 46.312 1 26.2 423 ALA A CA 1
ATOM 3462 C C . ALA A 1 423 ? -2.352 -9.328 46.219 1 26.2 423 ALA A C 1
ATOM 3464 O O . ALA A 1 423 ? -3.41 -9.188 46.844 1 26.2 423 ALA A O 1
ATOM 3465 N N . ARG A 1 424 ? -1.806 -8.188 45.562 1 26.61 424 ARG A N 1
ATOM 3466 C CA . ARG A 1 424 ? -2.256 -6.871 46 1 26.61 424 ARG A CA 1
ATOM 3467 C C . ARG A 1 424 ? -3.541 -6.469 45.281 1 26.61 424 ARG A C 1
ATOM 3469 O O . ARG A 1 424 ? -3.936 -5.301 45.312 1 26.61 424 ARG A O 1
ATOM 3476 N N . VAL A 1 425 ? -4.172 -7.293 44.344 1 26.09 425 VAL A N 1
ATOM 3477 C CA . VAL A 1 425 ? -5.332 -6.777 43.625 1 26.09 425 VAL A CA 1
ATOM 3478 C C . VAL A 1 425 ? -6.441 -6.434 44.594 1 26.09 425 VAL A C 1
ATOM 3480 O O . VAL A 1 425 ? -7.5 -5.934 44.219 1 26.09 425 VAL A O 1
ATOM 3483 N N . GLN A 1 426 ? -6.336 -7.07 45.812 1 23.22 426 GLN A N 1
ATOM 3484 C CA . GLN A 1 426 ? -7.555 -6.969 46.625 1 23.22 426 GLN A CA 1
ATOM 3485 C C . GLN A 1 426 ? -7.828 -5.523 47.031 1 23.22 426 GLN A C 1
ATOM 3487 O O . GLN A 1 426 ? -8.984 -5.094 47.062 1 23.22 426 GLN A O 1
ATOM 3492 N N . GLU A 1 427 ? -6.727 -4.75 47.562 1 22.73 427 GLU A N 1
ATOM 3493 C CA . GLU A 1 427 ? -7.066 -3.75 48.562 1 22.73 427 GLU A CA 1
ATOM 3494 C C . GLU A 1 427 ? -7.5 -2.438 47.906 1 22.73 427 GLU A C 1
ATOM 3496 O O . GLU A 1 427 ? -8.07 -1.57 48.562 1 22.73 427 GLU A O 1
ATOM 3501 N N . ASP A 1 428 ? -7.082 -2.068 46.656 1 22.61 428 ASP A N 1
ATOM 3502 C CA . ASP A 1 428 ? -6.961 -0.636 46.375 1 22.61 428 ASP A CA 1
ATOM 3503 C C . ASP A 1 428 ? -8.32 -0.02 46.062 1 22.61 428 ASP A C 1
ATOM 3505 O O . ASP A 1 428 ? -8.398 1.063 45.5 1 22.61 428 ASP A O 1
ATOM 3509 N N . GLN A 1 429 ? -9.414 -0.649 46.312 1 23.03 429 GLN A N 1
ATOM 3510 C CA . GLN A 1 429 ? -10.672 0.046 46.062 1 23.03 429 GLN A CA 1
ATOM 3511 C C . GLN A 1 429 ? -10.727 1.377 46.781 1 23.03 429 GLN A C 1
ATOM 3513 O O . GLN A 1 429 ? -11.617 2.195 46.531 1 23.03 429 GLN A O 1
ATOM 3518 N N . LEU A 1 430 ? -9.93 1.538 48 1 18.12 430 LEU A N 1
ATOM 3519 C CA . LEU A 1 430 ? -10.5 2.457 49 1 18.12 430 LEU A CA 1
ATOM 3520 C C . LEU A 1 430 ? -10.242 3.906 48.594 1 18.12 430 LEU A C 1
ATOM 3522 O O . LEU A 1 430 ? -11.109 4.762 48.75 1 18.12 430 LEU A O 1
ATOM 3526 N N . ASP A 1 431 ? -8.805 4.598 48.406 1 19.59 431 ASP A N 1
ATOM 3527 C CA . ASP A 1 431 ? -8.383 5.824 49.062 1 19.59 431 ASP A CA 1
ATOM 3528 C C . ASP A 1 431 ? -8.703 7.051 48.219 1 19.59 431 ASP A C 1
ATOM 3530 O O . ASP A 1 431 ? -7.812 7.625 47.594 1 19.59 431 ASP A O 1
ATOM 3534 N N . LYS A 1 432 ? -10.164 7.281 47.812 1 24.05 432 LYS A N 1
ATOM 3535 C CA . LYS A 1 432 ? -11.609 7.469 47.906 1 24.05 432 LYS A CA 1
ATOM 3536 C C . LYS A 1 432 ? -11.992 8.102 49.25 1 24.05 432 LYS A C 1
ATOM 3538 O O . LYS A 1 432 ? -13.164 8.422 49.469 1 24.05 432 LYS A O 1
ATOM 3543 N N . GLU A 1 433 ? -11.586 8.43 50.531 1 20.84 433 GLU A N 1
ATOM 3544 C CA . GLU A 1 433 ? -11.953 9.656 51.219 1 20.84 433 GLU A CA 1
ATOM 3545 C C . GLU A 1 433 ? -11.07 10.82 50.781 1 20.84 433 GLU A C 1
ATOM 3547 O O . GLU A 1 433 ? -11.555 11.93 50.531 1 20.84 433 GLU A O 1
ATOM 3552 N N . ALA A 1 434 ? -9.703 11.016 51.25 1 21 434 ALA A N 1
ATOM 3553 C CA . ALA A 1 434 ? -9.094 12.133 51.938 1 21 434 ALA A CA 1
ATOM 3554 C C . ALA A 1 434 ? -8.578 13.195 50.969 1 21 434 ALA A C 1
ATOM 3556 O O . ALA A 1 434 ? -8.078 14.242 51.406 1 21 434 ALA A O 1
ATOM 3557 N N . LEU A 1 435 ? -8.148 12.922 49.781 1 19.81 435 LEU A N 1
ATOM 3558 C CA . LEU A 1 435 ? -7.047 13.805 49.406 1 19.81 435 LEU A CA 1
ATOM 3559 C C . LEU A 1 435 ? -7.551 15.211 49.094 1 19.81 435 LEU A C 1
ATOM 3561 O O . LEU A 1 435 ? -7.441 15.688 47.969 1 19.81 435 LEU A O 1
ATOM 3565 N N . GLN A 1 436 ? -8.844 15.57 49.656 1 18.94 436 GLN A N 1
ATOM 3566 C CA . GLN A 1 436 ? -9.414 16.875 49.344 1 18.94 436 GLN A CA 1
ATOM 3567 C C . GLN A 1 436 ? -8.539 18 49.875 1 18.94 436 GLN A C 1
ATOM 3569 O O . GLN A 1 436 ? -8.812 19.188 49.625 1 18.94 436 GLN A O 1
ATOM 3574 N N . GLU A 1 437 ? -7.871 17.781 51.094 1 19.33 437 GLU A N 1
ATOM 3575 C CA . GLU A 1 437 ? -7.703 18.938 51.969 1 19.33 437 GLU A CA 1
ATOM 3576 C C . GLU A 1 437 ? -6.691 19.922 51.406 1 19.33 437 GLU A C 1
ATOM 3578 O O . GLU A 1 437 ? -6.414 20.953 52.031 1 19.33 437 GLU A O 1
ATOM 3583 N N . SER A 1 438 ? -5.578 19.594 50.656 1 19.86 438 SER A N 1
ATOM 3584 C CA . SER A 1 438 ? -4.387 20.391 50.938 1 19.86 438 SER A CA 1
ATOM 3585 C C . SER A 1 438 ? -4.523 21.812 50.375 1 19.86 438 SER A C 1
ATOM 3587 O O . SER A 1 438 ? -3.91 22.156 49.375 1 19.86 438 SER A O 1
ATOM 3589 N N . THR A 1 439 ? -5.695 22.609 50.375 1 20.8 439 THR A N 1
ATOM 3590 C CA . THR A 1 439 ? -5.848 23.938 49.812 1 20.8 439 THR A CA 1
ATOM 3591 C C . THR A 1 439 ? -4.977 24.953 50.531 1 20.8 439 THR A C 1
ATOM 3593 O O . THR A 1 439 ? -4.926 26.125 50.156 1 20.8 439 THR A O 1
ATOM 3596 N N . SER A 1 440 ? -4.754 24.844 51.875 1 21.12 440 SER A N 1
ATOM 3597 C CA . SER A 1 440 ? -4.723 26.078 52.656 1 21.12 440 SER A CA 1
ATOM 3598 C C . SER A 1 440 ? -3.521 26.938 52.281 1 21.12 440 SER A C 1
ATOM 3600 O O . SER A 1 440 ? -3.648 28.156 52.156 1 21.12 440 SER A O 1
ATOM 3602 N N . ALA A 1 441 ? -2.264 26.766 52.844 1 26.58 441 ALA A N 1
ATOM 3603 C CA . ALA A 1 441 ? -1.658 27.703 53.781 1 26.58 441 ALA A CA 1
ATOM 3604 C C . ALA A 1 441 ? -0.891 28.797 53.031 1 26.58 441 ALA A C 1
ATOM 3606 O O . ALA A 1 441 ? 0.021 28.5 52.281 1 26.58 441 ALA A O 1
ATOM 3607 N N . GLU A 1 442 ? -1.523 30.062 52.812 1 28.98 442 GLU A N 1
ATOM 3608 C CA . GLU A 1 442 ? -1.214 31.391 52.312 1 28.98 442 GLU A CA 1
ATOM 3609 C C . GLU A 1 442 ? 0.107 31.922 52.875 1 28.98 442 GLU A C 1
ATOM 3611 O O . GLU A 1 442 ? 0.14 32.5 53.938 1 28.98 442 GLU A O 1
ATOM 3616 N N . ASP A 1 443 ? 1.182 31.125 53.094 1 28.38 443 ASP A N 1
ATOM 3617 C CA . ASP A 1 443 ? 2.031 31.844 54.031 1 28.38 443 ASP A CA 1
ATOM 3618 C C . ASP A 1 443 ? 2.363 33.25 53.531 1 28.38 443 ASP A C 1
ATOM 3620 O O . ASP A 1 443 ? 2.787 33.406 52.406 1 28.38 443 ASP A O 1
ATOM 3624 N N . PRO A 1 444 ? 1.887 34.344 54.031 1 33.41 444 PRO A N 1
ATOM 3625 C CA . PRO A 1 444 ? 1.924 35.781 53.781 1 33.41 444 PRO A CA 1
ATOM 3626 C C . PRO A 1 444 ? 3.297 36.281 53.344 1 33.41 444 PRO A C 1
ATOM 3628 O O . PRO A 1 444 ? 3.395 37.281 52.594 1 33.41 444 PRO A O 1
ATOM 3631 N N . GLN A 1 445 ? 4.355 35.75 54.031 1 33.84 445 GLN A N 1
ATOM 3632 C CA . GLN A 1 445 ? 5.648 36.438 54.094 1 33.84 445 GLN A CA 1
ATOM 3633 C C . GLN A 1 445 ? 6.367 36.344 52.75 1 33.84 445 GLN A C 1
ATOM 3635 O O . GLN A 1 445 ? 7.25 37.156 52.438 1 33.84 445 GLN A O 1
ATOM 3640 N N . ARG A 1 446 ? 6.18 35.219 52 1 33.06 446 ARG A N 1
ATOM 3641 C CA . ARG A 1 446 ? 6.648 34.75 50.688 1 33.06 446 ARG A CA 1
ATOM 3642 C C . ARG A 1 446 ? 6.004 35.562 49.562 1 33.06 446 ARG A C 1
ATOM 3644 O O . ARG A 1 446 ? 6.426 35.5 48.406 1 33.06 446 ARG A O 1
ATOM 3651 N N . GLN A 1 447 ? 4.738 36.031 49.75 1 35.06 447 GLN A N 1
ATOM 3652 C CA . GLN A 1 447 ? 4.145 36.969 48.812 1 35.06 447 GLN A CA 1
ATOM 3653 C C . GLN A 1 447 ? 4.961 38.281 48.75 1 35.06 447 GLN A C 1
ATOM 3655 O O . GLN A 1 447 ? 5.113 38.875 47.688 1 35.06 447 GLN A O 1
ATOM 3660 N N . LYS A 1 448 ? 5.375 38.781 50.031 1 37.56 448 LYS A N 1
ATOM 3661 C CA . LYS A 1 448 ? 6.016 40.094 50.188 1 37.56 448 LYS A CA 1
ATOM 3662 C C . LYS A 1 448 ? 7.32 40.188 49.406 1 37.56 448 LYS A C 1
ATOM 3664 O O . LYS A 1 448 ? 7.598 41.188 48.781 1 37.56 448 LYS A O 1
ATOM 3669 N N . ALA A 1 449 ? 8.234 39.125 49.688 1 37.53 449 ALA A N 1
ATOM 3670 C CA . ALA A 1 449 ? 9.578 39.062 49.125 1 37.53 449 ALA A CA 1
ATOM 3671 C C . ALA A 1 449 ? 9.523 38.969 47.594 1 37.53 449 ALA A C 1
ATOM 3673 O O . ALA A 1 449 ? 10.438 39.406 46.906 1 37.53 449 ALA A O 1
ATOM 3674 N N . TRP A 1 450 ? 8.492 38.188 47.062 1 35.28 450 TRP A N 1
ATOM 3675 C CA . TRP A 1 450 ? 8.094 38 45.656 1 35.28 450 TRP A CA 1
ATOM 3676 C C . TRP A 1 450 ? 7.703 39.344 45.031 1 35.28 450 TRP A C 1
ATOM 3678 O O . TRP A 1 450 ? 8.102 39.656 43.906 1 35.28 450 TRP A O 1
ATOM 3688 N N . ASP A 1 451 ? 6.789 40.062 45.75 1 37.66 451 ASP A N 1
ATOM 3689 C CA . ASP A 1 451 ? 6.328 41.375 45.312 1 37.66 451 ASP A CA 1
ATOM 3690 C C . ASP A 1 451 ? 7.5 42.344 45.125 1 37.66 451 ASP A C 1
ATOM 3692 O O . ASP A 1 451 ? 7.512 43.125 44.188 1 37.66 451 ASP A O 1
ATOM 3696 N N . GLU A 1 452 ? 8.391 42.469 46.219 1 39.34 452 GLU A N 1
ATOM 3697 C CA . GLU A 1 452 ? 9.5 43.406 46.219 1 39.34 452 GLU A CA 1
ATOM 3698 C C . GLU A 1 452 ? 10.484 43.094 45.094 1 39.34 452 GLU A C 1
ATOM 3700 O O . GLU A 1 452 ? 11.07 44 44.5 1 39.34 452 GLU A O 1
ATOM 3705 N N . MET A 1 453 ? 10.891 41.719 44.906 1 36.5 453 MET A N 1
ATOM 3706 C CA . MET A 1 453 ? 11.766 41.281 43.844 1 36.5 453 MET A CA 1
ATOM 3707 C C . MET A 1 453 ? 11.102 41.469 42.469 1 36.5 453 MET A C 1
ATOM 3709 O O . MET A 1 453 ? 11.781 41.5 41.438 1 36.5 453 MET A O 1
ATOM 3713 N N . MET A 1 454 ? 9.68 41.156 42.281 1 39.78 454 MET A N 1
ATOM 3714 C CA . MET A 1 454 ? 8.852 41.344 41.062 1 39.78 454 MET A CA 1
ATOM 3715 C C . MET A 1 454 ? 8.758 42.812 40.688 1 39.78 454 MET A C 1
ATOM 3717 O O . MET A 1 454 ? 7.965 43.188 39.844 1 39.78 454 MET A O 1
ATOM 3721 N N . ALA A 1 455 ? 8.867 43.719 41.562 1 42.47 455 ALA A N 1
ATOM 3722 C CA . ALA A 1 455 ? 8.781 45.156 41.312 1 42.47 455 ALA A CA 1
ATOM 3723 C C . ALA A 1 455 ? 9.227 45.5 39.906 1 42.47 455 ALA A C 1
ATOM 3725 O O . ALA A 1 455 ? 8.438 46.031 39.125 1 42.47 455 ALA A O 1
ATOM 3726 N N . LYS A 1 456 ? 10.391 46.219 39.562 1 49.56 456 LYS A N 1
ATOM 3727 C CA . LYS A 1 456 ? 10.617 47.031 38.375 1 49.56 456 LYS A CA 1
ATOM 3728 C C . LYS A 1 456 ? 10.906 46.156 37.156 1 49.56 456 LYS A C 1
ATOM 3730 O O . LYS A 1 456 ? 12.023 46.188 36.625 1 49.56 456 LYS A O 1
ATOM 3735 N N . ARG A 1 457 ? 10.305 44.656 36.906 1 64.31 457 ARG A N 1
ATOM 3736 C CA . ARG A 1 457 ? 10.805 43.781 35.844 1 64.31 457 ARG A CA 1
ATOM 3737 C C . ARG A 1 457 ? 10.383 44.25 34.469 1 64.31 457 ARG A C 1
ATOM 3739 O O . ARG A 1 457 ? 9.219 44.562 34.25 1 64.31 457 ARG A O 1
ATOM 3746 N N . GLU A 1 458 ? 11.125 44.281 33.562 1 88.25 458 GLU A N 1
ATOM 3747 C CA . GLU A 1 458 ? 10.961 44.719 32.188 1 88.25 458 GLU A CA 1
ATOM 3748 C C . GLU A 1 458 ? 10.438 43.562 31.312 1 88.25 458 GLU A C 1
ATOM 3750 O O . GLU A 1 458 ? 11.078 42.5 31.219 1 88.25 458 GLU A O 1
ATOM 3755 N N . LEU A 1 459 ? 9.109 43.438 30.859 1 93.88 459 LEU A N 1
ATOM 3756 C CA . LEU A 1 459 ? 8.43 42.406 30.078 1 93.88 459 LEU A CA 1
ATOM 3757 C C . LEU A 1 459 ? 7.656 43.031 28.922 1 93.88 459 LEU A C 1
ATOM 3759 O O . LEU A 1 459 ? 6.957 44.031 29.109 1 93.88 459 LEU A O 1
ATOM 3763 N N . LEU A 1 460 ? 7.918 42.438 27.781 1 96.81 460 LEU A N 1
ATOM 3764 C CA . LEU A 1 460 ? 7.109 42.781 26.625 1 96.81 460 LEU A CA 1
ATOM 3765 C C . LEU A 1 460 ? 6.164 41.656 26.266 1 96.81 460 LEU A C 1
ATOM 3767 O O . LEU A 1 460 ? 6.602 40.531 26.031 1 96.81 460 LEU A O 1
ATOM 3771 N N . GLY A 1 461 ? 4.949 41.906 26.234 1 97.69 461 GLY A N 1
ATOM 3772 C CA . GLY A 1 461 ? 3.918 40.969 25.828 1 97.69 461 GLY A CA 1
ATOM 3773 C C . GLY A 1 461 ? 3.104 41.469 24.641 1 97.69 461 GLY A C 1
ATOM 3774 O O . GLY A 1 461 ? 2.697 42.656 24.609 1 97.69 461 GLY A O 1
ATOM 3775 N N . MET A 1 462 ? 2.896 40.469 23.703 1 96.81 462 MET A N 1
ATOM 3776 C CA . MET A 1 462 ? 2.111 40.844 22.516 1 96.81 462 MET A CA 1
ATOM 3777 C C . MET A 1 462 ? 1.254 39.656 22.062 1 96.81 462 MET A C 1
ATOM 3779 O O . MET A 1 462 ? 1.506 38.5 22.453 1 96.81 462 MET A O 1
ATOM 3783 N N . TYR A 1 463 ? 0.242 39.938 21.391 1 96.56 463 TYR A N 1
ATOM 3784 C CA . TYR A 1 463 ? -0.474 38.875 20.688 1 96.56 463 TYR A CA 1
ATOM 3785 C C . TYR A 1 463 ? -0.652 39.219 19.203 1 96.56 463 TYR A C 1
ATOM 3787 O O . TYR A 1 463 ? -0.733 40.406 18.859 1 96.56 463 TYR A O 1
ATOM 3795 N N . ILE A 1 464 ? -0.617 38.219 18.344 1 96.88 464 ILE A N 1
ATOM 3796 C CA . ILE A 1 464 ? -0.698 38.344 16.891 1 96.88 464 ILE A CA 1
ATOM 3797 C C . ILE A 1 464 ? -2.008 37.719 16.391 1 96.88 464 ILE A C 1
ATOM 3799 O O . ILE A 1 464 ? -2.381 36.625 16.797 1 96.88 464 ILE A O 1
ATOM 3803 N N . THR A 1 465 ? -2.643 38.469 15.578 1 97.12 465 THR A N 1
ATOM 3804 C CA . THR A 1 465 ? -3.82 38 14.859 1 97.12 465 THR A CA 1
ATOM 3805 C C . THR A 1 465 ? -3.605 38.062 13.352 1 97.12 465 THR A C 1
ATOM 3807 O O . THR A 1 465 ? -2.902 38.969 12.875 1 97.12 465 THR A O 1
ATOM 3810 N N . VAL A 1 466 ? -4.301 36.969 12.727 1 95.06 466 VAL A N 1
ATOM 3811 C CA . VAL A 1 466 ? -4.125 36.969 11.281 1 95.06 466 VAL A CA 1
ATOM 3812 C C . VAL A 1 466 ? -5.477 36.781 10.602 1 95.06 466 VAL A C 1
ATOM 3814 O O . VAL A 1 466 ? -6.395 36.188 11.188 1 95.06 466 VAL A O 1
ATOM 3817 N N . ARG A 1 467 ? -5.512 37.375 9.352 1 95.38 467 ARG A N 1
ATOM 3818 C CA . ARG A 1 467 ? -6.598 37.125 8.406 1 95.38 467 ARG A CA 1
ATOM 3819 C C . ARG A 1 467 ? -6.055 36.719 7.039 1 95.38 467 ARG A C 1
ATOM 3821 O O . ARG A 1 467 ? -5.309 37.469 6.41 1 95.38 467 ARG A O 1
ATOM 3828 N N . ASN A 1 468 ? -6.457 35.5 6.703 1 94.88 468 ASN A N 1
ATOM 3829 C CA . ASN A 1 468 ? -6.023 35 5.41 1 94.88 468 ASN A CA 1
ATOM 3830 C C . ASN A 1 468 ? -6.957 35.438 4.289 1 94.88 468 ASN A C 1
ATOM 3832 O O . ASN A 1 468 ? -8.18 35.438 4.445 1 94.88 468 ASN A O 1
ATOM 3836 N N . LYS A 1 469 ? -6.352 35.844 3.193 1 93.94 469 LYS A N 1
ATOM 3837 C CA . LYS A 1 469 ? -7.113 36.25 2.012 1 93.94 469 LYS A CA 1
ATOM 3838 C C . LYS A 1 469 ? -6.609 35.5 0.768 1 93.94 469 LYS A C 1
ATOM 3840 O O . LYS A 1 469 ? -5.406 35.469 0.505 1 93.94 469 LYS A O 1
ATOM 3845 N N . MET A 1 470 ? -7.473 34.938 0.134 1 90.06 470 MET A N 1
ATOM 3846 C CA . MET A 1 470 ? -7.207 34.375 -1.189 1 90.06 470 MET A CA 1
ATOM 3847 C C . MET A 1 470 ? -7.879 35.219 -2.275 1 90.06 470 MET A C 1
ATOM 3849 O O . MET A 1 470 ? -9.109 35.281 -2.344 1 90.06 470 MET A O 1
ATOM 3853 N N . ASP A 1 471 ? -7.102 35.75 -3.207 1 85.5 471 ASP A N 1
ATOM 3854 C CA . ASP A 1 471 ? -7.609 36.688 -4.215 1 85.5 471 ASP A CA 1
ATOM 3855 C C . ASP A 1 471 ? -8.602 37.656 -3.605 1 85.5 471 ASP A C 1
ATOM 3857 O O . ASP A 1 471 ? -9.703 37.844 -4.117 1 85.5 471 ASP A O 1
ATOM 3861 N N . ASP A 1 472 ? -8.492 38.188 -2.584 1 85.81 472 ASP A N 1
ATOM 3862 C CA . ASP A 1 472 ? -9.18 39.281 -1.888 1 85.81 472 ASP A CA 1
ATOM 3863 C C . ASP A 1 472 ? -10.375 38.75 -1.094 1 85.81 472 ASP A C 1
ATOM 3865 O O . ASP A 1 472 ? -11.172 39.531 -0.57 1 85.81 472 ASP A O 1
ATOM 3869 N N . GLN A 1 473 ? -10.445 37.469 -1.091 1 91.12 473 GLN A N 1
ATOM 3870 C CA . GLN A 1 473 ? -11.477 36.875 -0.245 1 91.12 473 GLN A CA 1
ATOM 3871 C C . GLN A 1 473 ? -10.875 36.312 1.043 1 91.12 473 GLN A C 1
ATOM 3873 O O . GLN A 1 473 ? -9.883 35.594 1.006 1 91.12 473 GLN A O 1
ATOM 3878 N N . VAL A 1 474 ? -11.547 36.656 2 1 93.44 474 VAL A N 1
ATOM 3879 C CA . VAL A 1 474 ? -11.102 36.219 3.314 1 93.44 474 VAL A CA 1
ATOM 3880 C C . VAL A 1 474 ? -11.445 34.75 3.51 1 93.44 474 VAL A C 1
ATOM 3882 O O . VAL A 1 474 ? -12.578 34.312 3.25 1 93.44 474 VAL A O 1
ATOM 3885 N N . VAL A 1 475 ? -10.516 34.062 3.904 1 93.56 475 VAL A N 1
ATOM 3886 C CA . VAL A 1 475 ? -10.719 32.656 4.164 1 93.56 475 VAL A CA 1
ATOM 3887 C C . VAL A 1 475 ? -10.133 32.281 5.527 1 93.56 475 VAL A C 1
ATOM 3889 O O . VAL A 1 475 ? -9.234 32.969 6.027 1 93.56 475 VAL A O 1
ATOM 3892 N N . GLU A 1 476 ? -10.664 31.234 6.062 1 92.06 476 GLU A N 1
ATOM 3893 C CA . GLU A 1 476 ? -10.188 30.766 7.363 1 92.06 476 GLU A CA 1
ATOM 3894 C C . GLU A 1 476 ? -8.75 30.266 7.277 1 92.06 476 GLU A C 1
ATOM 3896 O O . GLU A 1 476 ? -7.941 30.531 8.172 1 92.06 476 GLU A O 1
ATOM 3901 N N . ARG A 1 477 ? -8.609 29.531 6.25 1 92.75 477 ARG A N 1
ATOM 3902 C CA . ARG A 1 477 ? -7.285 29.016 5.934 1 92.75 477 ARG A CA 1
ATOM 3903 C C . ARG A 1 477 ? -7.145 28.734 4.441 1 92.75 477 ARG A C 1
ATOM 3905 O O . ARG A 1 477 ? -8.148 28.641 3.727 1 92.75 477 ARG A O 1
ATOM 3912 N N . VAL A 1 478 ? -5.898 28.641 4.039 1 91.38 478 VAL A N 1
ATOM 3913 C CA . VAL A 1 478 ? -5.652 28.359 2.631 1 91.38 478 VAL A CA 1
ATOM 3914 C C . VAL A 1 478 ? -5.855 26.875 2.361 1 91.38 478 VAL A C 1
ATOM 3916 O O . VAL A 1 478 ? -5.285 26.031 3.053 1 91.38 478 VAL A O 1
ATOM 3919 N N . GLU A 1 479 ? -6.73 26.516 1.442 1 87.56 479 GLU A N 1
ATOM 3920 C CA . GLU A 1 479 ? -6.98 25.156 0.988 1 87.56 479 GLU A CA 1
ATOM 3921 C C . GLU A 1 479 ? -6.895 25.062 -0.533 1 87.56 479 GLU A C 1
ATOM 3923 O O . GLU A 1 479 ? -7.387 25.938 -1.245 1 87.56 479 GLU A O 1
ATOM 3928 N N . LEU A 1 480 ? -5.953 24.281 -0.895 1 78.75 480 LEU A N 1
ATOM 3929 C CA . LEU A 1 480 ? -5.859 24.109 -2.342 1 78.75 480 LEU A CA 1
ATOM 3930 C C . LEU A 1 480 ? -6.777 22.984 -2.822 1 78.75 480 LEU A C 1
ATOM 3932 O O . LEU A 1 480 ? -6.652 21.844 -2.377 1 78.75 480 LEU A O 1
ATOM 3936 N N . ARG A 1 481 ? -7.84 23.406 -3.273 1 64.06 481 ARG A N 1
ATOM 3937 C CA . ARG A 1 481 ? -8.641 22.453 -4.023 1 64.06 481 ARG A CA 1
ATOM 3938 C C . ARG A 1 481 ? -8.086 22.25 -5.43 1 64.06 481 ARG A C 1
ATOM 3940 O O . ARG A 1 481 ? -7.293 23.062 -5.91 1 64.06 481 ARG A O 1
ATOM 3947 N N . GLU A 1 482 ? -8.141 21.203 -6.09 1 55.97 482 GLU A N 1
ATOM 3948 C CA . GLU A 1 482 ? -7.598 20.719 -7.352 1 55.97 482 GLU A CA 1
ATOM 3949 C C . GLU A 1 482 ? -7.328 21.859 -8.32 1 55.97 482 GLU A C 1
ATOM 3951 O O . GLU A 1 482 ? -6.379 21.812 -9.102 1 55.97 482 GLU A O 1
ATOM 3956 N N . ASP A 1 483 ? -8.203 22.922 -8.336 1 51.81 483 ASP A N 1
ATOM 3957 C CA . ASP A 1 483 ? -8.023 23.812 -9.469 1 51.81 483 ASP A CA 1
ATOM 3958 C C . ASP A 1 483 ? -7.059 24.953 -9.117 1 51.81 483 ASP A C 1
ATOM 3960 O O . ASP A 1 483 ? -7.25 26.094 -9.547 1 51.81 483 ASP A O 1
ATOM 3964 N N . TRP A 1 484 ? -6.23 24.75 -8.164 1 53.66 484 TRP A N 1
ATOM 3965 C CA . TRP A 1 484 ? -5.379 25.875 -7.84 1 53.66 484 TRP A CA 1
ATOM 3966 C C . TRP A 1 484 ? -4.5 26.25 -9.031 1 53.66 484 TRP A C 1
ATOM 3968 O O . TRP A 1 484 ? -3.682 25.453 -9.484 1 53.66 484 TRP A O 1
ATOM 3978 N N . ASN A 1 485 ? -5.012 27.109 -9.812 1 57.31 485 ASN A N 1
ATOM 3979 C CA . ASN A 1 485 ? -4.18 27.781 -10.805 1 57.31 485 ASN A CA 1
ATOM 3980 C C . ASN A 1 485 ? -3.148 28.703 -10.148 1 57.31 485 ASN A C 1
ATOM 3982 O O . ASN A 1 485 ? -3.436 29.344 -9.141 1 57.31 485 ASN A O 1
ATOM 3986 N N . GLU A 1 486 ? -1.94 28.469 -10.312 1 57.69 486 GLU A N 1
ATOM 3987 C CA . GLU A 1 486 ? -0.777 29.266 -9.93 1 57.69 486 GLU A CA 1
ATOM 3988 C C . GLU A 1 486 ? -1.13 30.75 -9.828 1 57.69 486 GLU A C 1
ATOM 3990 O O . GLU A 1 486 ? -0.407 31.531 -9.195 1 57.69 486 GLU A O 1
ATOM 3995 N N . LYS A 1 487 ? -2.426 30.906 -10.188 1 63.69 487 LYS A N 1
ATOM 3996 C CA . LYS A 1 487 ? -2.715 32.344 -10.344 1 63.69 487 LYS A CA 1
ATOM 3997 C C . LYS A 1 487 ? -3.334 32.906 -9.07 1 63.69 487 LYS A C 1
ATOM 3999 O O . LYS A 1 487 ? -3.426 34.125 -8.906 1 63.69 487 LYS A O 1
ATOM 4004 N N . ARG A 1 488 ? -3.664 32 -8.133 1 77.19 488 ARG A N 1
ATOM 4005 C CA . ARG A 1 488 ? -4.293 32.562 -6.949 1 77.19 488 ARG A CA 1
ATOM 4006 C C . ARG A 1 488 ? -3.246 33.094 -5.969 1 77.19 488 ARG A C 1
ATOM 4008 O O . ARG A 1 488 ? -2.168 32.5 -5.84 1 77.19 488 ARG A O 1
ATOM 4015 N N . ARG A 1 489 ? -3.734 34.344 -5.523 1 86.75 489 ARG A N 1
ATOM 4016 C CA . ARG A 1 489 ? -2.785 35.062 -4.68 1 86.75 489 ARG A CA 1
ATOM 4017 C C . ARG A 1 489 ? -3.189 34.969 -3.211 1 86.75 489 ARG A C 1
ATOM 4019 O O . ARG A 1 489 ? -4.309 35.344 -2.848 1 86.75 489 ARG A O 1
ATOM 4026 N N . TRP A 1 490 ? -2.283 34.375 -2.381 1 93.25 490 TRP A N 1
ATOM 4027 C CA . TRP A 1 490 ? -2.451 34.281 -0.933 1 93.25 490 TRP A CA 1
ATOM 4028 C C . TRP A 1 490 ? -1.795 35.5 -0.246 1 93.25 490 TRP A C 1
ATOM 4030 O O . TRP A 1 490 ? -0.631 35.812 -0.507 1 93.25 490 TRP A O 1
ATOM 4040 N N . MET A 1 491 ? -2.623 36.25 0.495 1 96.19 491 MET A N 1
ATOM 4041 C CA . MET A 1 491 ? -2.139 37.344 1.323 1 96.19 491 MET A CA 1
ATOM 4042 C C . MET A 1 491 ? -2.504 37.125 2.787 1 96.19 491 MET A C 1
ATOM 4044 O O . MET A 1 491 ? -3.58 36.625 3.094 1 96.19 491 MET A O 1
ATOM 4048 N N . VAL A 1 492 ? -1.627 37.562 3.666 1 97.31 492 VAL A N 1
ATOM 4049 C CA . VAL A 1 492 ? -1.862 37.469 5.105 1 97.31 492 VAL A CA 1
ATOM 4050 C C . VAL A 1 492 ? -1.901 38.875 5.707 1 97.31 492 VAL A C 1
ATOM 4052 O O . VAL A 1 492 ? -0.895 39.594 5.703 1 97.31 492 VAL A O 1
ATOM 4055 N N . GLU A 1 493 ? -3.02 39.219 6.121 1 96.69 493 GLU A N 1
ATOM 4056 C CA . GLU A 1 493 ? -3.127 40.438 6.945 1 96.69 493 GLU A CA 1
ATOM 4057 C C . GLU A 1 493 ? -2.904 40.094 8.422 1 96.69 493 GLU A C 1
ATOM 4059 O O . GLU A 1 493 ? -3.482 39.156 8.945 1 96.69 493 GLU A O 1
ATOM 4064 N N . TYR A 1 494 ? -1.992 40.938 9.047 1 97.69 494 TYR A N 1
ATOM 4065 C CA . TYR A 1 494 ? -1.717 40.625 10.445 1 97.69 494 TYR A CA 1
ATOM 4066 C C . TYR A 1 494 ? -1.593 41.906 11.273 1 97.69 494 TYR A C 1
ATOM 4068 O O . TYR A 1 494 ? -1.346 42.969 10.734 1 97.69 494 TYR A O 1
ATOM 4076 N N . SER A 1 495 ? -1.968 41.719 12.453 1 97.06 495 SER A N 1
ATOM 4077 C CA . SER A 1 495 ? -1.827 42.781 13.438 1 97.06 495 SER A CA 1
ATOM 4078 C C . SER A 1 495 ? -1.12 42.281 14.695 1 97.06 495 SER A C 1
ATOM 4080 O O . SER A 1 495 ? -1.313 41.125 15.109 1 97.06 495 SER A O 1
ATOM 4082 N N . ILE A 1 496 ? -0.275 43.094 15.273 1 96.94 496 ILE A N 1
ATOM 4083 C CA . ILE A 1 496 ? 0.435 42.812 16.516 1 96.94 496 ILE A CA 1
ATOM 4084 C C . ILE A 1 496 ? 0.05 43.875 17.578 1 96.94 496 ILE A C 1
ATOM 4086 O O . ILE A 1 496 ? 0.231 45.062 17.359 1 96.94 496 ILE A O 1
ATOM 4090 N N . THR A 1 497 ? -0.414 43.344 18.625 1 95.5 497 THR A N 1
ATOM 4091 C CA . THR A 1 497 ? -0.882 44.219 19.672 1 95.5 497 THR A CA 1
ATOM 4092 C C . THR A 1 497 ? -0.117 43.969 20.969 1 95.5 497 THR A C 1
ATOM 4094 O O . THR A 1 497 ? 0.033 42.812 21.391 1 95.5 497 THR A O 1
ATOM 4097 N N . GLU A 1 498 ? 0.323 45.062 21.578 1 95.69 498 GLU A N 1
ATOM 4098 C CA . GLU A 1 498 ? 1.034 44.938 22.844 1 95.69 498 GLU A CA 1
ATOM 4099 C C . GLU A 1 498 ? 0.062 44.875 24.031 1 95.69 498 GLU A C 1
ATOM 4101 O O . GLU A 1 498 ? -0.948 45.594 24.031 1 95.69 498 GLU A O 1
ATOM 4106 N N . LEU A 1 499 ? 0.464 44.156 24.922 1 95.12 499 LEU A N 1
ATOM 4107 C CA . LEU A 1 499 ? -0.362 43.969 26.109 1 95.12 499 LEU A CA 1
ATOM 4108 C C . LEU A 1 499 ? 0.101 44.906 27.234 1 95.12 499 LEU A C 1
ATOM 4110 O O . LEU A 1 499 ? 1.3 45.125 27.406 1 95.12 499 LEU A O 1
ATOM 4114 N N . PRO A 1 500 ? -0.938 45.375 28 1 95.12 500 PRO A N 1
ATOM 4115 C CA . PRO A 1 500 ? -0.529 46.062 29.234 1 95.12 500 PRO A CA 1
ATOM 4116 C C . PRO A 1 500 ? 0.282 45.156 30.156 1 95.12 500 PRO A C 1
ATOM 4118 O O . PRO A 1 500 ? 0.074 43.938 30.188 1 95.12 500 PRO A O 1
ATOM 4121 N N . GLN A 1 501 ? 1.371 45.812 30.781 1 90.38 501 GLN A N 1
ATOM 4122 C CA . GLN A 1 501 ? 2.391 45.125 31.578 1 90.38 501 GLN A CA 1
ATOM 4123 C C . GLN A 1 501 ? 1.761 44.125 32.531 1 90.38 501 GLN A C 1
ATOM 4125 O O . GLN A 1 501 ? 2.213 42.969 32.594 1 90.38 501 GLN A O 1
ATOM 4130 N N . GLU A 1 502 ? 0.533 44.469 33.375 1 91.31 502 GLU A N 1
ATOM 4131 C CA . GLU A 1 502 ? -0.098 43.562 34.344 1 91.31 502 GLU A CA 1
ATOM 4132 C C . GLU A 1 502 ? -0.708 42.344 33.656 1 91.31 502 GLU A C 1
ATOM 4134 O O . GLU A 1 502 ? -0.568 41.219 34.125 1 91.31 502 GLU A O 1
ATOM 4139 N N . ARG A 1 503 ? -1.29 42.594 32.5 1 93.19 503 ARG A N 1
ATOM 4140 C CA . ARG A 1 503 ? -1.902 41.5 31.719 1 93.19 503 ARG A CA 1
ATOM 4141 C C . ARG A 1 503 ? -0.84 40.594 31.125 1 93.19 503 ARG A C 1
ATOM 4143 O O . ARG A 1 503 ? -1.009 39.375 31.078 1 93.19 503 ARG A O 1
ATOM 4150 N N . ALA A 1 504 ? 0.069 41.125 30.688 1 95.88 504 ALA A N 1
ATOM 4151 C CA . ALA A 1 504 ? 1.182 40.344 30.125 1 95.88 504 ALA A CA 1
ATOM 4152 C C . ALA A 1 504 ? 1.775 39.406 31.156 1 95.88 504 ALA A C 1
ATOM 4154 O O . ALA A 1 504 ? 2.053 38.25 30.844 1 95.88 504 ALA A O 1
ATOM 4155 N N . GLU A 1 505 ? 1.987 39.969 32.312 1 96.19 505 GLU A N 1
ATOM 4156 C CA . GLU A 1 505 ? 2.559 39.156 33.375 1 96.19 505 GLU A CA 1
ATOM 4157 C C . GLU A 1 505 ? 1.639 37.969 33.719 1 96.19 505 GLU A C 1
ATOM 4159 O O . GLU A 1 505 ? 2.105 36.844 33.938 1 96.19 505 GLU A O 1
ATOM 4164 N N . ARG A 1 506 ? 0.443 38.125 33.75 1 94.44 506 ARG A N 1
ATOM 4165 C CA . ARG A 1 506 ? -0.523 37.062 34.062 1 94.44 506 ARG A CA 1
ATOM 4166 C C . ARG A 1 506 ? -0.547 36 32.969 1 94.44 506 ARG A C 1
ATOM 4168 O O . ARG A 1 506 ? -0.506 34.812 33.25 1 94.44 506 ARG A O 1
ATOM 4175 N N . ILE A 1 507 ? -0.641 36.5 31.75 1 96.69 507 ILE A N 1
ATOM 4176 C CA . ILE A 1 507 ? -0.724 35.562 30.641 1 96.69 507 ILE A CA 1
ATOM 4177 C C . ILE A 1 507 ? 0.571 34.75 30.547 1 96.69 507 ILE A C 1
ATOM 4179 O O . ILE A 1 507 ? 0.544 33.562 30.281 1 96.69 507 ILE A O 1
ATOM 4183 N N . LEU A 1 508 ? 1.682 35.375 30.719 1 97.5 508 LEU A N 1
ATOM 4184 C CA . LEU A 1 508 ? 2.961 34.688 30.688 1 97.5 508 LEU A CA 1
ATOM 4185 C C . LEU A 1 508 ? 3.023 33.625 31.766 1 97.5 508 LEU A C 1
ATOM 4187 O O . LEU A 1 508 ? 3.537 32.5 31.531 1 97.5 508 LEU A O 1
ATOM 4191 N N . ALA A 1 509 ? 2.537 33.969 32.938 1 96.62 509 ALA A N 1
ATOM 4192 C CA . ALA A 1 509 ? 2.516 33 34 1 96.62 509 ALA A CA 1
ATOM 4193 C C . ALA A 1 509 ? 1.67 31.781 33.625 1 96.62 509 ALA A C 1
ATOM 4195 O O . ALA A 1 509 ? 2.025 30.641 33.969 1 96.62 509 ALA A O 1
ATOM 4196 N N . GLN A 1 510 ? 0.598 32 32.969 1 96.75 510 GLN A N 1
ATOM 4197 C CA . GLN A 1 510 ? -0.262 30.906 32.5 1 96.75 510 GLN A CA 1
ATOM 4198 C C . GLN A 1 510 ? 0.44 30.062 31.469 1 96.75 510 GLN A C 1
ATOM 4200 O O . GLN A 1 510 ? 0.335 28.828 31.484 1 96.75 510 GLN A O 1
ATOM 4205 N N . ILE A 1 511 ? 1.163 30.656 30.609 1 97.06 511 ILE A N 1
ATOM 4206 C CA . ILE A 1 511 ? 1.888 29.969 29.547 1 97.06 511 ILE A CA 1
ATOM 4207 C C . ILE A 1 511 ? 2.982 29.094 30.156 1 97.06 511 ILE A C 1
ATOM 4209 O O . ILE A 1 511 ? 3.158 27.938 29.75 1 97.06 511 ILE A O 1
ATOM 4213 N N . ARG A 1 512 ? 3.68 29.688 31.094 1 95.94 512 ARG A N 1
ATOM 4214 C CA . ARG A 1 512 ? 4.73 28.938 31.781 1 95.94 512 ARG A CA 1
ATOM 4215 C C . ARG A 1 512 ? 4.156 27.719 32.5 1 95.94 512 ARG A C 1
ATOM 4217 O O . ARG A 1 512 ? 4.766 26.656 32.5 1 95.94 512 ARG A O 1
ATOM 4224 N N . SER A 1 513 ? 3.012 27.891 33.031 1 95.75 513 SER A N 1
ATOM 4225 C CA . SER A 1 513 ? 2.355 26.797 33.75 1 95.75 513 SER A CA 1
ATOM 4226 C C . SER A 1 513 ? 1.935 25.688 32.781 1 95.75 513 SER A C 1
ATOM 4228 O O . SER A 1 513 ? 2.131 24.5 33.062 1 95.75 513 SER A O 1
ATOM 4230 N N . ARG A 1 514 ? 1.34 25.953 31.672 1 94.62 514 ARG A N 1
ATOM 4231 C CA . ARG A 1 514 ? 0.925 24.969 30.688 1 94.62 514 ARG A CA 1
ATOM 4232 C C . ARG A 1 514 ? 2.131 24.25 30.094 1 94.62 514 ARG A C 1
ATOM 4234 O O . ARG A 1 514 ? 2.07 23.047 29.812 1 94.62 514 ARG A O 1
ATOM 4241 N N . ARG A 1 515 ? 3.207 25.047 29.891 1 95.25 515 ARG A N 1
ATOM 4242 C CA . ARG A 1 515 ? 4.438 24.453 29.375 1 95.25 515 ARG A CA 1
ATOM 4243 C C . ARG A 1 515 ? 4.988 23.422 30.359 1 95.25 515 ARG A C 1
ATOM 4245 O O . ARG A 1 515 ? 5.371 22.328 29.953 1 95.25 515 ARG A O 1
ATOM 4252 N N . LYS A 1 516 ? 4.992 23.797 31.609 1 91.75 516 LYS A N 1
ATOM 4253 C CA . LYS A 1 516 ? 5.457 22.891 32.656 1 91.75 516 LYS A CA 1
ATOM 4254 C C . LYS A 1 516 ? 4.598 21.625 32.688 1 91.75 516 LYS A C 1
ATOM 4256 O O . LYS A 1 516 ? 5.121 20.516 32.781 1 91.75 516 LYS A O 1
ATOM 4261 N N . LYS A 1 517 ? 3.332 21.797 32.594 1 89.75 517 LYS A N 1
ATOM 4262 C CA . LYS A 1 517 ? 2.404 20.672 32.656 1 89.75 517 LYS A CA 1
ATOM 4263 C C . LYS A 1 517 ? 2.586 19.734 31.453 1 89.75 517 LYS A C 1
ATOM 4265 O O . LYS A 1 517 ? 2.484 18.516 31.594 1 89.75 517 LYS A O 1
ATOM 4270 N N . THR A 1 518 ? 2.814 20.297 30.375 1 89.19 518 THR A N 1
ATOM 4271 C CA . THR A 1 518 ? 2.947 19.531 29.141 1 89.19 518 THR A CA 1
ATOM 4272 C C . THR A 1 518 ? 4.27 18.766 29.125 1 89.19 518 THR A C 1
ATOM 4274 O O . THR A 1 518 ? 4.328 17.625 28.656 1 89.19 518 THR A O 1
ATOM 4277 N N . LEU A 1 519 ? 5.387 19.344 29.641 1 87.31 519 LEU A N 1
ATOM 4278 C CA . LEU A 1 519 ? 6.727 18.797 29.469 1 87.31 519 LEU A CA 1
ATOM 4279 C C . LEU A 1 519 ? 7.164 18 30.703 1 87.31 519 LEU A C 1
ATOM 4281 O O . LEU A 1 519 ? 8.062 17.172 30.625 1 87.31 519 LEU A O 1
ATOM 4285 N N . GLN A 1 520 ? 6.52 18.359 31.766 1 83.31 520 GLN A N 1
ATOM 4286 C CA . GLN A 1 520 ? 6.938 17.688 33 1 83.31 520 GLN A CA 1
ATOM 4287 C C . GLN A 1 520 ? 5.91 16.656 33.438 1 83.31 520 GLN A C 1
ATOM 4289 O O . GLN A 1 520 ? 4.711 16.938 33.5 1 83.31 520 GLN A O 1
ATOM 4294 N N . SER A 1 521 ? 6.371 15.438 33.5 1 78.88 521 SER A N 1
ATOM 4295 C CA . SER A 1 521 ? 5.5 14.383 34 1 78.88 521 SER A CA 1
ATOM 4296 C C . SER A 1 521 ? 6.203 13.562 35.094 1 78.88 521 SER A C 1
ATOM 4298 O O . SER A 1 521 ? 7.426 13.414 35.062 1 78.88 521 SER A O 1
ATOM 4300 N N . ASP A 1 522 ? 5.43 13.18 35.906 1 81.5 522 ASP A N 1
ATOM 4301 C CA . ASP A 1 522 ? 5.93 12.305 36.969 1 81.5 522 ASP A CA 1
ATOM 4302 C C . ASP A 1 522 ? 6.254 10.914 36.406 1 81.5 522 ASP A C 1
ATOM 4304 O O . ASP A 1 522 ? 5.391 10.25 35.844 1 81.5 522 ASP A O 1
ATOM 4308 N N . PRO A 1 523 ? 7.457 10.477 36.688 1 81.19 523 PRO A N 1
ATOM 4309 C CA . PRO A 1 523 ? 7.871 9.188 36.156 1 81.19 523 PRO A CA 1
ATOM 4310 C C . PRO A 1 523 ? 6.988 8.031 36.625 1 81.19 523 PRO A C 1
ATOM 4312 O O . PRO A 1 523 ? 6.699 7.113 35.844 1 81.19 523 PRO A O 1
ATOM 4315 N N . GLU A 1 524 ? 6.602 8.086 37.781 1 82.44 524 GLU A N 1
ATOM 4316 C CA . GLU A 1 524 ? 5.75 7.023 38.312 1 82.44 524 GLU A CA 1
ATOM 4317 C C . GLU A 1 524 ? 4.375 7.039 37.656 1 82.44 524 GLU A C 1
ATOM 4319 O O . GLU A 1 524 ? 3.83 5.988 37.312 1 82.44 524 GLU A O 1
ATOM 4324 N N . GLU A 1 525 ? 3.934 8.133 37.5 1 84.56 525 GLU A N 1
ATOM 4325 C CA . GLU A 1 525 ? 2.639 8.258 36.844 1 84.56 525 GLU A CA 1
ATOM 4326 C C . GLU A 1 525 ? 2.723 7.82 35.375 1 84.56 525 GLU A C 1
ATOM 4328 O O . GLU A 1 525 ? 1.815 7.156 34.875 1 84.56 525 GLU A O 1
ATOM 4333 N N . ARG A 1 526 ? 3.75 8.141 34.844 1 85.62 526 ARG A N 1
ATOM 4334 C CA . ARG A 1 526 ? 3.945 7.754 33.438 1 85.62 526 ARG A CA 1
ATOM 4335 C C . ARG A 1 526 ? 4.008 6.234 33.312 1 85.62 526 ARG A C 1
ATOM 4337 O O . ARG A 1 526 ? 3.428 5.668 32.375 1 85.62 526 ARG A O 1
ATOM 4344 N N . SER A 1 527 ? 4.688 5.633 34.188 1 85.31 527 SER A N 1
ATOM 4345 C CA . SER A 1 527 ? 4.781 4.176 34.156 1 85.31 527 SER A CA 1
ATOM 4346 C C . SER A 1 527 ? 3.42 3.533 34.406 1 85.31 527 SER A C 1
ATOM 4348 O O . SER A 1 527 ? 3.061 2.572 33.719 1 85.31 527 SER A O 1
ATOM 4350 N N . ARG A 1 528 ? 2.646 4.082 35.281 1 84.38 528 ARG A N 1
ATOM 4351 C CA . ARG A 1 528 ? 1.307 3.568 35.531 1 84.38 528 ARG A CA 1
ATOM 4352 C C . ARG A 1 528 ? 0.412 3.73 34.312 1 84.38 528 ARG A C 1
ATOM 4354 O O . ARG A 1 528 ? -0.32 2.809 33.938 1 84.38 528 ARG A O 1
ATOM 4361 N N . LEU A 1 529 ? 0.595 4.789 33.719 1 85.81 529 LEU A N 1
ATOM 4362 C CA . LEU A 1 529 ? -0.216 5.062 32.531 1 85.81 529 LEU A CA 1
ATOM 4363 C C . LEU A 1 529 ? 0.182 4.148 31.391 1 85.81 529 LEU A C 1
ATOM 4365 O O . LEU A 1 529 ? -0.671 3.727 30.609 1 85.81 529 LEU A O 1
ATOM 4369 N N . TRP A 1 530 ? 1.362 3.816 31.344 1 88.19 530 TRP A N 1
ATOM 4370 C CA . TRP A 1 530 ? 1.863 2.916 30.312 1 88.19 530 TRP A CA 1
ATOM 4371 C C . TRP A 1 530 ? 1.229 1.535 30.438 1 88.19 530 TRP A C 1
ATOM 4373 O O . TRP A 1 530 ? 0.767 0.964 29.438 1 88.19 530 TRP A O 1
ATOM 4383 N N . TYR A 1 531 ? 1.102 0.999 31.625 1 85.12 531 TYR A N 1
ATOM 4384 C CA . TYR A 1 531 ? 0.561 -0.339 31.844 1 85.12 531 TYR A CA 1
ATOM 4385 C C . TYR A 1 531 ? -0.954 -0.348 31.672 1 85.12 531 TYR A C 1
ATOM 4387 O O . TYR A 1 531 ? -1.539 -1.37 31.312 1 85.12 531 TYR A O 1
ATOM 4395 N N . ARG A 1 532 ? -1.517 0.827 31.781 1 84.5 532 ARG A N 1
ATOM 4396 C CA . ARG A 1 532 ? -2.971 0.913 31.703 1 84.5 532 ARG A CA 1
ATOM 4397 C C . ARG A 1 532 ? -3.412 1.335 30.297 1 84.5 532 ARG A C 1
ATOM 4399 O O . ARG A 1 532 ? -4.586 1.203 29.953 1 84.5 532 ARG A O 1
ATOM 4406 N N . ALA A 1 533 ? -2.441 1.747 29.641 1 85.44 533 ALA A N 1
ATOM 4407 C CA . ALA A 1 533 ? -2.773 2.277 28.328 1 85.44 533 ALA A CA 1
ATOM 4408 C C . ALA A 1 533 ? -3.467 1.221 27.469 1 85.44 533 ALA A C 1
ATOM 4410 O O . ALA A 1 533 ? -3.031 0.068 27.422 1 85.44 533 ALA A O 1
ATOM 4411 N N 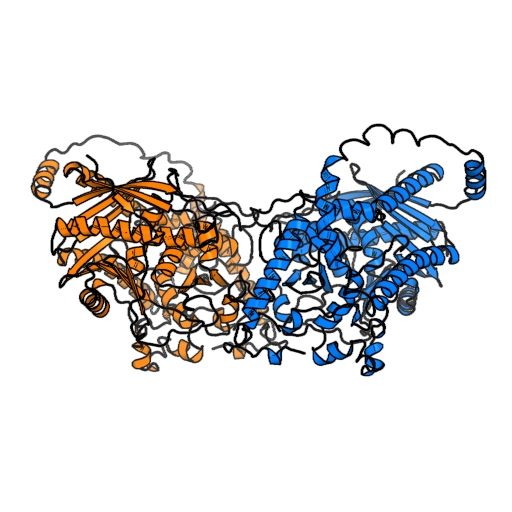. TRP A 1 534 ? -4.617 1.633 26.922 1 86 534 TRP A N 1
ATOM 4412 C CA . TRP A 1 534 ? -5.434 0.792 26.062 1 86 534 TRP A CA 1
ATOM 4413 C C . TRP A 1 534 ? -5.766 -0.531 26.734 1 86 534 TRP A C 1
ATOM 4415 O O . TRP A 1 534 ? -5.629 -1.598 26.141 1 86 534 TRP A O 1
ATOM 4425 N N . SER A 1 535 ? -6.074 -0.429 27.891 1 86.62 535 SER A N 1
ATOM 4426 C CA . SER A 1 535 ? -6.504 -1.55 28.719 1 86.62 535 SER A CA 1
ATOM 4427 C C . SER A 1 535 ? -5.426 -2.627 28.797 1 86.62 535 SER A C 1
ATOM 4429 O O . SER A 1 535 ? -5.715 -3.812 28.609 1 86.62 535 SER A O 1
ATOM 4431 N N . GLY A 1 536 ? -4.199 -2.139 28.953 1 89.06 536 GLY A N 1
ATOM 4432 C CA . GLY A 1 536 ? -3.072 -3.049 29.094 1 89.06 536 GLY A CA 1
ATOM 4433 C C . GLY A 1 536 ? -2.553 -3.564 27.766 1 89.06 536 GLY A C 1
ATOM 4434 O O . GLY A 1 536 ? -1.765 -4.512 27.734 1 89.06 536 GLY A O 1
ATOM 4435 N N . GLY A 1 537 ? -2.975 -3.01 26.766 1 90.06 537 GLY A N 1
ATOM 4436 C CA . GLY A 1 537 ? -2.637 -3.463 25.422 1 90.06 537 GLY A CA 1
ATOM 4437 C C . GLY A 1 537 ? -1.154 -3.371 25.125 1 90.06 537 GLY A C 1
ATOM 4438 O O . GLY A 1 537 ? -0.6 -4.242 24.453 1 90.06 537 GLY A O 1
ATOM 4439 N N . LEU A 1 538 ? -0.52 -2.432 25.672 1 92.75 538 LEU A N 1
ATOM 4440 C CA . LEU A 1 538 ? 0.906 -2.25 25.422 1 92.75 538 LEU A CA 1
ATOM 4441 C C . LEU A 1 538 ? 1.716 -3.377 26.062 1 92.75 538 LEU A C 1
ATOM 4443 O O . LEU A 1 538 ? 2.604 -3.945 25.422 1 92.75 538 LEU A O 1
ATOM 4447 N N . ALA A 1 539 ? 1.389 -3.643 27.25 1 92.69 539 ALA A N 1
ATOM 4448 C CA . ALA A 1 539 ? 2.1 -4.707 27.953 1 92.69 539 ALA A CA 1
ATOM 4449 C C . ALA A 1 539 ? 1.872 -6.059 27.281 1 92.69 539 ALA A C 1
ATOM 4451 O O . ALA A 1 539 ? 2.811 -6.84 27.109 1 92.69 539 ALA A O 1
ATOM 4452 N N . LYS A 1 540 ? 0.66 -6.281 26.891 1 93.38 540 LYS A N 1
ATOM 4453 C CA . LYS A 1 540 ? 0.326 -7.539 26.234 1 93.38 540 LYS A CA 1
ATOM 4454 C C . LYS A 1 540 ? 1.064 -7.676 24.906 1 93.38 540 LYS A C 1
ATOM 4456 O O . LYS A 1 540 ? 1.644 -8.727 24.609 1 93.38 540 LYS A O 1
ATOM 4461 N N . SER A 1 541 ? 1.085 -6.621 24.109 1 94.5 541 SER A N 1
ATOM 4462 C CA . SER A 1 541 ? 1.755 -6.645 22.812 1 94.5 541 SER A CA 1
ATOM 4463 C C . SER A 1 541 ? 3.266 -6.785 22.984 1 94.5 541 SER A C 1
ATOM 4465 O O . SER A 1 541 ? 3.926 -7.43 22.156 1 94.5 541 SER A O 1
ATOM 4467 N N . THR A 1 542 ? 3.803 -6.23 24 1 95.5 542 THR A N 1
ATOM 4468 C CA . THR A 1 542 ? 5.234 -6.336 24.266 1 95.5 542 THR A CA 1
ATOM 4469 C C . THR A 1 542 ? 5.609 -7.77 24.641 1 95.5 542 THR A C 1
ATOM 4471 O O . THR A 1 542 ? 6.605 -8.297 24.141 1 95.5 542 THR A O 1
ATOM 4474 N N . ALA A 1 543 ? 4.816 -8.312 25.469 1 94.31 543 ALA A N 1
ATOM 4475 C CA . ALA A 1 543 ? 5.059 -9.703 25.844 1 94.31 543 ALA A CA 1
ATOM 4476 C C . ALA A 1 543 ? 4.941 -10.633 24.641 1 94.31 543 ALA A C 1
ATOM 4478 O O . ALA A 1 543 ? 5.758 -11.539 24.469 1 94.31 543 ALA A O 1
ATOM 4479 N N . ALA A 1 544 ? 3.943 -10.375 23.859 1 93.31 544 ALA A N 1
ATOM 4480 C CA . ALA A 1 544 ? 3.748 -11.18 22.656 1 93.31 544 ALA A CA 1
ATOM 4481 C C . ALA A 1 544 ? 4.934 -11.039 21.719 1 93.31 544 ALA A C 1
ATOM 4483 O O . ALA A 1 544 ? 5.359 -12.016 21.094 1 93.31 544 ALA A O 1
ATOM 4484 N N . GLY A 1 545 ? 5.445 -9.82 21.609 1 94.25 545 GLY A N 1
ATOM 4485 C CA . GLY A 1 545 ? 6.605 -9.594 20.766 1 94.25 545 GLY A CA 1
ATOM 4486 C C . GLY A 1 545 ? 7.848 -10.32 21.25 1 94.25 545 GLY A C 1
ATOM 4487 O O . GLY A 1 545 ? 8.625 -10.844 20.453 1 94.25 545 GLY A O 1
ATOM 4488 N N . GLN A 1 546 ? 7.984 -10.422 22.531 1 94.19 546 GLN A N 1
ATOM 4489 C CA . GLN A 1 546 ? 9.125 -11.133 23.094 1 94.19 546 GLN A CA 1
ATOM 4490 C C . GLN A 1 546 ? 9.047 -12.625 22.797 1 94.19 546 GLN A C 1
ATOM 4492 O O . GLN A 1 546 ? 10.047 -13.242 22.406 1 94.19 546 GLN A O 1
ATOM 4497 N N . LEU A 1 547 ? 7.867 -13.109 22.984 1 94 547 LEU A N 1
ATOM 4498 C CA . LEU A 1 547 ? 7.668 -14.531 22.703 1 94 547 LEU A CA 1
ATOM 4499 C C . LEU A 1 547 ? 7.883 -14.828 21.219 1 94 547 LEU A C 1
ATOM 4501 O O . LEU A 1 547 ? 8.523 -15.82 20.875 1 94 547 LEU A O 1
ATOM 4505 N N . TYR A 1 548 ? 7.398 -14 20.453 1 92.81 548 TYR A N 1
ATOM 4506 C CA . TYR A 1 548 ? 7.57 -14.148 19.016 1 92.81 548 TYR A CA 1
ATOM 4507 C C . TYR A 1 548 ? 9.047 -14.156 18.641 1 92.81 548 TYR A C 1
ATOM 4509 O O . TYR A 1 548 ? 9.492 -15 17.859 1 92.81 548 TYR A O 1
ATOM 4517 N N . ARG A 1 549 ? 9.766 -13.289 19.156 1 92.75 549 ARG A N 1
ATOM 4518 C CA . ARG A 1 549 ? 11.195 -13.188 18.859 1 92.75 549 ARG A CA 1
ATOM 4519 C C . ARG A 1 549 ? 11.938 -14.438 19.297 1 92.75 549 ARG A C 1
ATOM 4521 O O . ARG A 1 549 ? 12.812 -14.93 18.594 1 92.75 549 ARG A O 1
ATOM 4528 N N . GLU A 1 550 ? 11.594 -14.898 20.422 1 92.81 550 GLU A N 1
ATOM 4529 C CA . GLU A 1 550 ? 12.227 -16.125 20.906 1 92.81 550 GLU A CA 1
ATOM 4530 C C . GLU A 1 550 ? 11.945 -17.297 19.984 1 92.81 550 GLU A C 1
ATOM 4532 O O . GLU A 1 550 ? 12.844 -18.094 19.688 1 92.81 550 GLU A O 1
ATOM 4537 N N . THR A 1 551 ? 10.75 -17.375 19.547 1 91.31 551 THR A N 1
ATOM 4538 C CA . THR A 1 551 ? 10.375 -18.438 18.625 1 91.31 551 THR A CA 1
ATOM 4539 C C . THR A 1 551 ? 11.117 -18.297 17.297 1 91.31 551 THR A C 1
ATOM 4541 O O . THR A 1 551 ? 11.625 -19.281 16.75 1 91.31 551 THR A O 1
ATOM 4544 N N . MET A 1 552 ? 11.234 -17.047 16.828 1 89.38 552 MET A N 1
ATOM 4545 C CA . MET A 1 552 ? 11.922 -16.797 15.562 1 89.38 552 MET A CA 1
ATOM 4546 C C . MET A 1 552 ? 13.398 -17.141 15.672 1 89.38 552 MET A C 1
ATOM 4548 O O . MET A 1 552 ? 13.977 -17.734 14.75 1 89.38 552 MET A O 1
ATOM 4552 N N . LYS A 1 553 ? 13.945 -16.859 16.75 1 87.62 553 LYS A N 1
ATOM 4553 C CA . LYS A 1 553 ? 15.359 -17.156 16.953 1 87.62 553 LYS A CA 1
ATOM 4554 C C . LYS A 1 553 ? 15.594 -18.672 17 1 87.62 553 LYS A C 1
ATOM 4556 O O . LYS A 1 553 ? 16.594 -19.156 16.469 1 87.62 553 LYS A O 1
ATOM 4561 N N . ARG A 1 554 ? 14.711 -19.312 17.594 1 89.75 554 ARG A N 1
ATOM 4562 C CA . ARG A 1 554 ? 14.82 -20.766 17.656 1 89.75 554 ARG A CA 1
ATOM 4563 C C . ARG A 1 554 ? 14.711 -21.375 16.266 1 89.75 554 ARG A C 1
ATOM 4565 O O . ARG A 1 554 ? 15.461 -22.297 15.922 1 89.75 554 ARG A O 1
ATOM 4572 N N . GLU A 1 555 ? 13.805 -20.859 15.516 1 86.75 555 GLU A N 1
ATOM 4573 C CA . GLU A 1 555 ? 13.617 -21.359 14.156 1 86.75 555 GLU A CA 1
ATOM 4574 C C . GLU A 1 555 ? 14.82 -21.031 13.273 1 86.75 555 GLU A C 1
ATOM 4576 O O . GLU A 1 555 ? 15.25 -21.859 12.469 1 86.75 555 GLU A O 1
ATOM 4581 N N . GLU A 1 556 ? 15.328 -19.844 13.398 1 84.25 556 GLU A N 1
ATOM 4582 C CA . GLU A 1 556 ? 16.469 -19.406 12.594 1 84.25 556 GLU A CA 1
ATOM 4583 C C . GLU A 1 556 ? 17.719 -20.219 12.922 1 84.25 556 GLU A C 1
ATOM 4585 O O . GLU A 1 556 ? 18.562 -20.453 12.047 1 84.25 556 GLU A O 1
ATOM 4590 N N . ARG A 1 557 ? 17.812 -20.625 14.133 1 83.75 557 ARG A N 1
ATOM 4591 C CA . ARG A 1 557 ? 18.969 -21.438 14.539 1 83.75 557 ARG A CA 1
ATOM 4592 C C . ARG A 1 557 ? 18.922 -22.812 13.883 1 83.75 557 ARG A C 1
ATOM 4594 O O . ARG A 1 557 ? 19.953 -23.438 13.641 1 83.75 557 ARG A O 1
ATOM 4601 N N . LYS A 1 558 ? 17.719 -23.219 13.617 1 85.75 558 LYS A N 1
ATOM 4602 C CA . LYS A 1 558 ? 17.562 -24.531 12.992 1 85.75 558 LYS A CA 1
ATOM 4603 C C . LYS A 1 558 ? 17.812 -24.453 11.484 1 85.75 558 LYS A C 1
ATOM 4605 O O . LYS A 1 558 ? 18.125 -25.469 10.852 1 85.75 558 LYS A O 1
ATOM 4610 N N . ASP A 1 559 ? 17.797 -23.25 11.023 1 85.25 559 ASP A N 1
ATOM 4611 C CA . ASP A 1 559 ? 17.969 -23.078 9.586 1 85.25 559 ASP A CA 1
ATOM 4612 C C . ASP A 1 559 ? 19.453 -23.156 9.203 1 85.25 559 ASP A C 1
ATOM 4614 O O . ASP A 1 559 ? 20.328 -22.812 10 1 85.25 559 ASP A O 1
ATOM 4618 N N . LYS A 1 560 ? 19.703 -23.688 8.055 1 81.5 560 LYS A N 1
ATOM 4619 C CA . LYS A 1 560 ? 21.078 -23.875 7.574 1 81.5 560 LYS A CA 1
ATOM 4620 C C . LYS A 1 560 ? 21.766 -22.547 7.336 1 81.5 560 LYS A C 1
ATOM 4622 O O . LYS A 1 560 ? 23 -22.469 7.309 1 81.5 560 LYS A O 1
ATOM 4627 N N . GLY A 1 561 ? 20.938 -21.516 7.211 1 89.62 561 GLY A N 1
ATOM 4628 C CA . GLY A 1 561 ? 21.5 -20.203 6.938 1 89.62 561 GLY A CA 1
ATOM 4629 C C . GLY A 1 561 ? 20.453 -19.125 6.836 1 89.62 561 GLY A C 1
ATOM 4630 O O . GLY A 1 561 ? 19.312 -19.312 7.273 1 89.62 561 GLY A O 1
ATOM 4631 N N . VAL A 1 562 ? 20.938 -18.047 6.344 1 91.12 562 VAL A N 1
ATOM 4632 C CA . VAL A 1 562 ? 20.078 -16.875 6.238 1 91.12 562 VAL A CA 1
ATOM 4633 C C . VAL A 1 562 ? 19.703 -16.641 4.781 1 91.12 562 VAL A C 1
ATOM 4635 O O . VAL A 1 562 ? 20.547 -16.688 3.893 1 91.12 562 VAL A O 1
ATOM 4638 N N . LYS A 1 563 ? 18.438 -16.469 4.504 1 93.19 563 LYS A N 1
ATOM 4639 C CA . LYS A 1 563 ? 17.953 -16.156 3.166 1 93.19 563 LYS A CA 1
ATOM 4640 C C . LYS A 1 563 ? 17.922 -14.641 2.932 1 93.19 563 LYS A C 1
ATOM 4642 O O . LYS A 1 563 ? 17.484 -13.883 3.797 1 93.19 563 LYS A O 1
ATOM 4647 N N . VAL A 1 564 ? 18.469 -14.242 1.738 1 92.94 564 VAL A N 1
ATOM 4648 C CA . VAL A 1 564 ? 18.5 -12.828 1.41 1 92.94 564 VAL A CA 1
ATOM 4649 C C . VAL A 1 564 ? 17.891 -12.594 0.032 1 92.94 564 VAL A C 1
ATOM 4651 O O . VAL A 1 564 ? 17.828 -13.508 -0.791 1 92.94 564 VAL A O 1
ATOM 4654 N N . ALA A 1 565 ? 17.453 -11.398 -0.316 1 92.88 565 ALA A N 1
ATOM 4655 C CA . ALA A 1 565 ? 16.656 -11.07 -1.502 1 92.88 565 ALA A CA 1
ATOM 4656 C C . ALA A 1 565 ? 17.547 -11 -2.744 1 92.88 565 ALA A C 1
ATOM 4658 O O . ALA A 1 565 ? 17.047 -11.047 -3.871 1 92.88 565 ALA A O 1
ATOM 4659 N N . TRP A 1 566 ? 18.859 -10.836 -2.623 1 90.38 566 TRP A N 1
ATOM 4660 C CA . TRP A 1 566 ? 19.688 -10.539 -3.787 1 90.38 566 TRP A CA 1
ATOM 4661 C C . TRP A 1 566 ? 20.438 -11.781 -4.254 1 90.38 566 TRP A C 1
ATOM 4663 O O . TRP A 1 566 ? 21.203 -11.727 -5.215 1 90.38 566 TRP A O 1
ATOM 4673 N N . THR A 1 567 ? 20.266 -12.93 -3.523 1 89.75 567 THR A N 1
ATOM 4674 C CA . THR A 1 567 ? 20.797 -14.203 -4 1 89.75 567 THR A CA 1
ATOM 4675 C C . THR A 1 567 ? 19.891 -15.359 -3.58 1 89.75 567 THR A C 1
ATOM 4677 O O . THR A 1 567 ? 19.266 -15.312 -2.518 1 89.75 567 THR A O 1
ATOM 4680 N N . GLU A 1 568 ? 19.859 -16.328 -4.391 1 86.62 568 GLU A N 1
ATOM 4681 C CA . GLU A 1 568 ? 19.016 -17.484 -4.117 1 86.62 568 GLU A CA 1
ATOM 4682 C C . GLU A 1 568 ? 19.672 -18.438 -3.115 1 86.62 568 GLU A C 1
ATOM 4684 O O . GLU A 1 568 ? 19 -19.266 -2.512 1 86.62 568 GLU A O 1
ATOM 4689 N N . ARG A 1 569 ? 20.859 -18.266 -2.949 1 86.38 569 ARG A N 1
ATOM 4690 C CA . ARG A 1 569 ? 21.594 -19.156 -2.057 1 86.38 569 ARG A CA 1
ATOM 4691 C C . ARG A 1 569 ? 21.453 -18.719 -0.604 1 86.38 569 ARG A C 1
ATOM 4693 O O . ARG A 1 569 ? 21.469 -17.516 -0.313 1 86.38 569 ARG A O 1
ATOM 4700 N N . THR A 1 570 ? 21.234 -19.688 0.212 1 86.75 570 THR A N 1
ATOM 4701 C CA . THR A 1 570 ? 21.219 -19.422 1.646 1 86.75 570 THR A CA 1
ATOM 4702 C C . THR A 1 570 ? 22.625 -19.125 2.156 1 86.75 570 THR A C 1
ATOM 4704 O O . THR A 1 570 ? 23.562 -19.875 1.879 1 86.75 570 THR A O 1
ATOM 4707 N N . ILE A 1 571 ? 22.734 -18.016 2.875 1 88.44 571 ILE A N 1
ATOM 4708 C CA . ILE A 1 571 ? 24.047 -17.594 3.363 1 88.44 571 ILE A CA 1
ATOM 4709 C C . ILE A 1 571 ? 24.266 -18.109 4.785 1 88.44 571 ILE A C 1
ATOM 4711 O O . ILE A 1 571 ? 23.406 -17.906 5.652 1 88.44 571 ILE A O 1
ATOM 4715 N N . PRO A 1 572 ? 25.391 -18.75 5.016 1 86.31 572 PRO A N 1
ATOM 4716 C CA . PRO A 1 572 ? 25.672 -19.25 6.363 1 86.31 572 PRO A CA 1
ATOM 4717 C C . PRO A 1 572 ? 25.641 -18.141 7.422 1 86.31 572 PRO A C 1
ATOM 4719 O O . PRO A 1 572 ? 26.031 -17.016 7.141 1 86.31 572 PRO A O 1
ATOM 4722 N N . HIS A 1 573 ? 25.234 -18.422 8.539 1 81.06 573 HIS A N 1
ATOM 4723 C CA . HIS A 1 573 ? 25.078 -17.484 9.648 1 81.06 573 HIS A CA 1
ATOM 4724 C C . HIS A 1 573 ? 26.391 -16.797 9.977 1 81.06 573 HIS A C 1
ATOM 4726 O O . HIS A 1 573 ? 26.391 -15.633 10.398 1 81.06 573 HIS A O 1
ATOM 4732 N N . ARG A 1 574 ? 27.484 -17.484 9.828 1 75.25 574 ARG A N 1
ATOM 4733 C CA . ARG A 1 574 ? 28.797 -17.016 10.234 1 75.25 574 ARG A CA 1
ATOM 4734 C C . ARG A 1 574 ? 29.188 -15.742 9.477 1 75.25 574 ARG A C 1
ATOM 4736 O O . ARG A 1 574 ? 30 -14.953 9.969 1 75.25 574 ARG A O 1
ATOM 4743 N N . ILE A 1 575 ? 28.547 -15.547 8.344 1 70.56 575 ILE A N 1
ATOM 4744 C CA . ILE A 1 575 ? 28.938 -14.422 7.504 1 70.56 575 ILE A CA 1
ATOM 4745 C C . ILE A 1 575 ? 28.375 -13.125 8.086 1 70.56 575 ILE A C 1
ATOM 4747 O O . ILE A 1 575 ? 28.969 -12.055 7.922 1 70.56 575 ILE A O 1
ATOM 4751 N N . PHE A 1 576 ? 27.328 -13.281 8.836 1 70.88 576 PHE A N 1
ATOM 4752 C CA . PHE A 1 576 ? 26.719 -12.055 9.344 1 70.88 576 PHE A CA 1
ATOM 4753 C C . PHE A 1 576 ? 27.047 -11.859 10.812 1 70.88 576 PHE A C 1
ATOM 4755 O O . PHE A 1 576 ? 26.703 -10.836 11.406 1 70.88 576 PHE A O 1
ATOM 4762 N N . ARG A 1 577 ? 27.734 -12.914 11.414 1 58.09 577 ARG A N 1
ATOM 4763 C CA . ARG A 1 577 ? 28.141 -12.789 12.812 1 58.09 577 ARG A CA 1
ATOM 4764 C C . ARG A 1 577 ? 29.391 -11.914 12.938 1 58.09 577 ARG A C 1
ATOM 4766 O O . ARG A 1 577 ? 30.328 -12.055 12.164 1 58.09 577 ARG A O 1
ATOM 4773 N N . SER A 1 578 ? 29.109 -10.562 13.188 1 49.41 578 SER A N 1
ATOM 4774 C CA . SER A 1 578 ? 30.312 -9.797 13.508 1 49.41 578 SER A CA 1
ATOM 4775 C C . SER A 1 578 ? 31.125 -10.492 14.586 1 49.41 578 SER A C 1
ATOM 4777 O O . SER A 1 578 ? 30.594 -11.219 15.422 1 49.41 578 SER A O 1
ATOM 4779 N N . MET B 1 1 ? -37.5 -38.812 1.965 1 45.38 1 MET B N 1
ATOM 4780 C CA . MET B 1 1 ? -36.594 -38.406 3.023 1 45.38 1 MET B CA 1
ATOM 4781 C C . MET B 1 1 ? -35.25 -37.906 2.441 1 45.38 1 MET B C 1
ATOM 4783 O O . MET B 1 1 ? -34.688 -38.562 1.569 1 45.38 1 MET B O 1
ATOM 4787 N N . VAL B 1 2 ? -35.094 -36.625 2.594 1 66.56 2 VAL B N 1
ATOM 4788 C CA . VAL B 1 2 ? -33.938 -36.031 1.99 1 66.56 2 VAL B CA 1
ATOM 4789 C C . VAL B 1 2 ? -32.656 -36.656 2.582 1 66.56 2 VAL B C 1
ATOM 4791 O O . VAL B 1 2 ? -32.531 -36.719 3.805 1 66.56 2 VAL B O 1
ATOM 4794 N N . ASP B 1 3 ? -31.891 -37.375 1.894 1 84.31 3 ASP B N 1
ATOM 4795 C CA . ASP B 1 3 ? -30.641 -38.031 2.277 1 84.31 3 ASP B CA 1
ATOM 4796 C C . ASP B 1 3 ? -29.547 -36.969 2.529 1 84.31 3 ASP B C 1
ATOM 4798 O O . ASP B 1 3 ? -29.156 -36.25 1.614 1 84.31 3 ASP B O 1
ATOM 4802 N N . VAL B 1 4 ? -29.344 -36.781 3.887 1 93.19 4 VAL B N 1
ATOM 4803 C CA . VAL B 1 4 ? -28.359 -35.812 4.32 1 93.19 4 VAL B CA 1
ATOM 4804 C C . VAL B 1 4 ? -27.016 -36.469 4.527 1 93.19 4 VAL B C 1
ATOM 4806 O O . VAL B 1 4 ? -26.922 -37.5 5.195 1 93.19 4 VAL B O 1
ATOM 4809 N N . LYS B 1 5 ? -25.969 -35.906 3.934 1 96.69 5 LYS B N 1
ATOM 4810 C CA . LYS B 1 5 ? -24.594 -36.406 4.062 1 96.69 5 LYS B CA 1
ATOM 4811 C C . LYS B 1 5 ? -23.703 -35.375 4.73 1 96.69 5 LYS B C 1
ATOM 4813 O O . LYS B 1 5 ? -24.078 -34.188 4.848 1 96.69 5 LYS B O 1
ATOM 4818 N N . VAL B 1 6 ? -22.578 -35.875 5.215 1 95.88 6 VAL B N 1
ATOM 4819 C CA . VAL B 1 6 ? -21.703 -35 5.984 1 95.88 6 VAL B CA 1
ATOM 4820 C C . VAL B 1 6 ? -20.297 -35.031 5.406 1 95.88 6 VAL B C 1
ATOM 4822 O O . VAL B 1 6 ? -19.781 -36.094 5.059 1 95.88 6 VAL B O 1
ATOM 4825 N N . ILE B 1 7 ? -19.703 -33.906 5.309 1 97 7 ILE B N 1
ATOM 4826 C CA . ILE B 1 7 ? -18.312 -33.719 4.91 1 97 7 ILE B CA 1
ATOM 4827 C C . ILE B 1 7 ? -17.516 -33.125 6.062 1 97 7 ILE B C 1
ATOM 4829 O O . ILE B 1 7 ? -17.953 -32.156 6.691 1 97 7 ILE B O 1
ATOM 4833 N N . SER B 1 8 ? -16.453 -33.75 6.379 1 95.5 8 SER B N 1
ATOM 4834 C CA . SER B 1 8 ? -15.43 -33.188 7.238 1 95.5 8 SER B CA 1
ATOM 4835 C C . SER B 1 8 ? -14.242 -32.656 6.426 1 95.5 8 SER B C 1
ATOM 4837 O O . SER B 1 8 ? -13.352 -33.438 6.07 1 95.5 8 SER B O 1
ATOM 4839 N N . PRO B 1 9 ? -14.234 -31.375 6.223 1 95.12 9 PRO B N 1
ATOM 4840 C CA . PRO B 1 9 ? -13.227 -30.844 5.309 1 95.12 9 PRO B CA 1
ATOM 4841 C C . PRO B 1 9 ? -11.797 -31.125 5.766 1 95.12 9 PRO B C 1
ATOM 4843 O O . PRO B 1 9 ? -10.906 -31.344 4.938 1 95.12 9 PRO B O 1
ATOM 4846 N N . ARG B 1 10 ? -11.508 -31.188 7.004 1 92.62 10 ARG B N 1
ATOM 4847 C CA . ARG B 1 10 ? -10.172 -31.406 7.547 1 92.62 10 ARG B CA 1
ATOM 4848 C C . ARG B 1 10 ? -9.641 -32.781 7.137 1 92.62 10 ARG B C 1
ATOM 4850 O O . ARG B 1 10 ? -8.43 -33 7.051 1 92.62 10 ARG B O 1
ATOM 4857 N N . LYS B 1 11 ? -10.555 -33.688 6.887 1 94.19 11 LYS B N 1
ATOM 4858 C CA . LYS B 1 11 ? -10.164 -35.062 6.547 1 94.19 11 LYS B CA 1
ATOM 4859 C C . LYS B 1 11 ? -9.836 -35.188 5.062 1 94.19 11 LYS B C 1
ATOM 4861 O O . LYS B 1 11 ? -9.25 -36.188 4.633 1 94.19 11 LYS B O 1
ATOM 4866 N N . LEU B 1 12 ? -10.281 -34.188 4.387 1 96.38 12 LEU B N 1
ATOM 4867 C CA . LEU B 1 12 ? -9.977 -34.188 2.957 1 96.38 12 LEU B CA 1
ATOM 4868 C C . LEU B 1 12 ? -8.555 -33.719 2.697 1 96.38 12 LEU B C 1
ATOM 4870 O O . LEU B 1 12 ? -8.117 -32.719 3.281 1 96.38 12 LEU B O 1
ATOM 4874 N N . LYS B 1 13 ? -7.828 -34.5 1.87 1 94.44 13 LYS B N 1
ATOM 4875 C CA . LYS B 1 13 ? -6.438 -34.125 1.597 1 94.44 13 LYS B CA 1
ATOM 4876 C C . LYS B 1 13 ? -6.168 -34.094 0.095 1 94.44 13 LYS B C 1
ATOM 4878 O O . LYS B 1 13 ? -6.539 -35 -0.638 1 94.44 13 LYS B O 1
ATOM 4883 N N . LEU B 1 14 ? -5.625 -32.938 -0.285 1 94.69 14 LEU B N 1
ATOM 4884 C CA . LEU B 1 14 ? -5.074 -32.844 -1.633 1 94.69 14 LEU B CA 1
ATOM 4885 C C . LEU B 1 14 ? -3.699 -33.5 -1.71 1 94.69 14 LEU B C 1
ATOM 4887 O O . LEU B 1 14 ? -2.76 -33.062 -1.041 1 94.69 14 LEU B O 1
ATOM 4891 N N . VAL B 1 15 ? -3.57 -34.5 -2.531 1 94.25 15 VAL B N 1
ATOM 4892 C CA . VAL B 1 15 ? -2.355 -35.312 -2.561 1 94.25 15 VAL B CA 1
ATOM 4893 C C . VAL B 1 15 ? -1.612 -35.062 -3.875 1 94.25 15 VAL B C 1
ATOM 4895 O O . VAL B 1 15 ? -2.172 -35.281 -4.957 1 94.25 15 VAL B O 1
ATOM 4898 N N . PRO B 1 16 ? -0.43 -34.625 -3.764 1 92.62 16 PRO B N 1
ATOM 4899 C CA . PRO B 1 16 ? 0.351 -34.469 -4.996 1 92.62 16 PRO B CA 1
ATOM 4900 C C . PRO B 1 16 ? 0.656 -35.812 -5.648 1 92.62 16 PRO B C 1
ATOM 4902 O O . PRO B 1 16 ? 0.877 -36.812 -4.949 1 92.62 16 PRO B O 1
ATOM 4905 N N . VAL B 1 17 ? 0.464 -35.906 -6.949 1 89.69 17 VAL B N 1
ATOM 4906 C CA . VAL B 1 17 ? 0.828 -37.094 -7.715 1 89.69 17 VAL B CA 1
ATOM 4907 C C . VAL B 1 17 ? 2.246 -36.938 -8.266 1 89.69 17 VAL B C 1
ATOM 4909 O O . VAL B 1 17 ? 2.545 -35.969 -8.969 1 89.69 17 VAL B O 1
ATOM 4912 N N . GLU B 1 18 ? 3.209 -37.281 -7.387 1 69.94 18 GLU B N 1
ATOM 4913 C CA . GLU B 1 18 ? 4.641 -37.094 -7.629 1 69.94 18 GLU B CA 1
ATOM 4914 C C . GLU B 1 18 ? 5.023 -37.562 -9.031 1 69.94 18 GLU B C 1
ATOM 4916 O O . GLU B 1 18 ? 4.879 -38.719 -9.367 1 69.94 18 GLU B O 1
ATOM 4921 N N . GLU B 1 19 ? 4.859 -36.719 -9.984 1 65.69 19 GLU B N 1
ATOM 4922 C CA . GLU B 1 19 ? 5.523 -37.031 -11.25 1 65.69 19 GLU B CA 1
ATOM 4923 C C . GLU B 1 19 ? 6.656 -36.031 -11.531 1 65.69 19 GLU B C 1
ATOM 4925 O O . GLU B 1 19 ? 6.672 -34.938 -11 1 65.69 19 GLU B O 1
ATOM 4930 N N . LYS B 1 20 ? 7.762 -36.656 -11.922 1 66.19 20 LYS B N 1
ATOM 4931 C CA . LYS B 1 20 ? 8.883 -35.844 -12.367 1 66.19 20 LYS B CA 1
ATOM 4932 C C . LYS B 1 20 ? 8.398 -34.656 -13.219 1 66.19 20 LYS B C 1
ATOM 4934 O O . LYS B 1 20 ? 7.613 -34.875 -14.156 1 66.19 20 LYS B O 1
ATOM 4939 N N . LEU B 1 21 ? 8.578 -33.531 -12.75 1 70.44 21 LEU B N 1
ATOM 4940 C CA . LEU B 1 21 ? 8.227 -32.344 -13.539 1 70.44 21 LEU B CA 1
ATOM 4941 C C . LEU B 1 21 ? 8.891 -32.375 -14.906 1 70.44 21 LEU B C 1
ATOM 4943 O O . LEU B 1 21 ? 10.062 -32.75 -15.031 1 70.44 21 LEU B O 1
ATOM 4947 N N . ALA B 1 22 ? 8.016 -32.469 -16.094 1 62.75 22 ALA B N 1
ATOM 4948 C CA . ALA B 1 22 ? 8.508 -32.562 -17.453 1 62.75 22 ALA B CA 1
ATOM 4949 C C . ALA B 1 22 ? 9.555 -31.484 -17.75 1 62.75 22 ALA B C 1
ATOM 4951 O O . ALA B 1 22 ? 10.43 -31.672 -18.594 1 62.75 22 ALA B O 1
ATOM 4952 N N . GLY B 1 23 ? 9.938 -30.531 -16.719 1 71.44 23 GLY B N 1
ATOM 4953 C CA . GLY B 1 23 ? 10.891 -29.453 -16.953 1 71.44 23 GLY B CA 1
ATOM 4954 C C . GLY B 1 23 ? 11.031 -28.516 -15.773 1 71.44 23 GLY B C 1
ATOM 4955 O O . GLY B 1 23 ? 10.289 -28.625 -14.797 1 71.44 23 GLY B O 1
ATOM 4956 N N . ASP B 1 24 ? 12.133 -27.688 -16.094 1 83.38 24 ASP B N 1
ATOM 4957 C CA . ASP B 1 24 ? 12.391 -26.719 -15.039 1 83.38 24 ASP B CA 1
ATOM 4958 C C . ASP B 1 24 ? 11.367 -25.594 -15.07 1 83.38 24 ASP B C 1
ATOM 4960 O O . ASP B 1 24 ? 10.992 -25.109 -16.141 1 83.38 24 ASP B O 1
ATOM 4964 N N . VAL B 1 25 ? 10.836 -25.266 -13.992 1 91.88 25 VAL B N 1
ATOM 4965 C CA . VAL B 1 25 ? 9.906 -24.141 -13.891 1 91.88 25 VAL B CA 1
ATOM 4966 C C . VAL B 1 25 ? 10.68 -22.828 -13.898 1 91.88 25 VAL B C 1
ATOM 4968 O O . VAL B 1 25 ? 11.656 -22.672 -13.156 1 91.88 25 VAL B O 1
ATOM 4971 N N . PRO B 1 26 ? 10.266 -21.906 -14.742 1 93.38 26 PRO B N 1
ATOM 4972 C CA . PRO B 1 26 ? 11.016 -20.672 -14.914 1 93.38 26 PRO B CA 1
ATOM 4973 C C . PRO B 1 26 ? 11.062 -19.828 -13.633 1 93.38 26 PRO B C 1
ATOM 4975 O O . PRO B 1 26 ? 10.25 -20.031 -12.734 1 93.38 26 PRO B O 1
ATOM 4978 N N . LYS B 1 27 ? 12.086 -18.984 -13.641 1 94.62 27 LYS B N 1
ATOM 4979 C CA . LYS B 1 27 ? 12.234 -18 -12.57 1 94.62 27 LYS B CA 1
ATOM 4980 C C . LYS B 1 27 ? 12.078 -16.578 -13.117 1 94.62 27 LYS B C 1
ATOM 4982 O O . LYS B 1 27 ? 12.188 -16.359 -14.32 1 94.62 27 LYS B O 1
ATOM 4987 N N . LEU B 1 28 ? 11.781 -15.695 -12.203 1 97.25 28 LEU B N 1
ATOM 4988 C CA . LEU B 1 28 ? 11.633 -14.312 -12.633 1 97.25 28 LEU B CA 1
ATOM 4989 C C . LEU B 1 28 ? 12.977 -13.742 -13.086 1 97.25 28 LEU B C 1
ATOM 4991 O O . LEU B 1 28 ? 14.023 -14.07 -12.516 1 97.25 28 LEU B O 1
ATOM 4995 N N . GLU B 1 29 ? 12.938 -12.875 -14.117 1 96.69 29 GLU B N 1
ATOM 4996 C CA . GLU B 1 29 ? 14.102 -12.18 -14.648 1 96.69 29 GLU B CA 1
ATOM 4997 C C . GLU B 1 29 ? 14.062 -10.695 -14.312 1 96.69 29 GLU B C 1
ATOM 4999 O O . GLU B 1 29 ? 13.109 -10.219 -13.695 1 96.69 29 GLU B O 1
ATOM 5004 N N . TYR B 1 30 ? 15.172 -9.945 -14.477 1 96 30 TYR B N 1
ATOM 5005 C CA . TYR B 1 30 ? 15.273 -8.5 -14.312 1 96 30 TYR B CA 1
ATOM 5006 C C . TYR B 1 30 ? 15.25 -8.117 -12.844 1 96 30 TYR B C 1
ATOM 5008 O O . TYR B 1 30 ? 14.75 -7.047 -12.484 1 96 30 TYR B O 1
ATOM 5016 N N . ASN B 1 31 ? 15.594 -9.016 -11.992 1 95.38 31 ASN B N 1
ATOM 5017 C CA . ASN B 1 31 ? 15.648 -8.82 -10.547 1 95.38 31 ASN B CA 1
ATOM 5018 C C . ASN B 1 31 ? 14.258 -8.586 -9.961 1 95.38 31 ASN B C 1
ATOM 5020 O O . ASN B 1 31 ? 14.109 -7.902 -8.945 1 95.38 31 ASN B O 1
ATOM 5024 N N . LEU B 1 32 ? 13.266 -9.125 -10.625 1 97.69 32 LEU B N 1
ATOM 5025 C CA . LEU B 1 32 ? 11.883 -8.977 -10.172 1 97.69 32 LEU B CA 1
ATOM 5026 C C . LEU B 1 32 ? 11.609 -9.859 -8.961 1 97.69 32 LEU B C 1
ATOM 5028 O O . LEU B 1 32 ? 10.586 -9.695 -8.289 1 97.69 32 LEU B O 1
ATOM 5032 N N . ASP B 1 33 ? 12.547 -10.758 -8.648 1 96.31 33 ASP B N 1
ATOM 5033 C CA . ASP B 1 33 ? 12.352 -11.672 -7.531 1 96.31 33 ASP B CA 1
ATOM 5034 C C . ASP B 1 33 ? 12.25 -10.906 -6.211 1 96.31 33 ASP B C 1
ATOM 5036 O O . ASP B 1 33 ? 11.648 -11.391 -5.254 1 96.31 33 ASP B O 1
ATOM 5040 N N . ARG B 1 34 ? 12.805 -9.703 -6.148 1 95.06 34 ARG B N 1
ATOM 5041 C CA . ARG B 1 34 ? 12.758 -8.945 -4.906 1 95.06 34 ARG B CA 1
ATOM 5042 C C . ARG B 1 34 ? 11.32 -8.57 -4.551 1 95.06 34 ARG B C 1
ATOM 5044 O O . ARG B 1 34 ? 11 -8.352 -3.383 1 95.06 34 ARG B O 1
ATOM 5051 N N . VAL B 1 35 ? 10.461 -8.469 -5.504 1 97.56 35 VAL B N 1
ATOM 5052 C CA . VAL B 1 35 ? 9.062 -8.117 -5.309 1 97.56 35 VAL B CA 1
ATOM 5053 C C . VAL B 1 35 ? 8.375 -9.18 -4.461 1 97.56 35 VAL B C 1
ATOM 5055 O O . VAL B 1 35 ? 7.398 -8.891 -3.76 1 97.56 35 VAL B O 1
ATOM 5058 N N . LEU B 1 36 ? 8.93 -10.406 -4.469 1 98.12 36 LEU B N 1
ATOM 5059 C CA . LEU B 1 36 ? 8.297 -11.547 -3.816 1 98.12 36 LEU B CA 1
ATOM 5060 C C . LEU B 1 36 ? 8.344 -11.398 -2.299 1 98.12 36 LEU B C 1
ATOM 5062 O O . LEU B 1 36 ? 7.559 -12.031 -1.588 1 98.12 36 LEU B O 1
ATOM 5066 N N . PHE B 1 37 ? 9.289 -10.539 -1.801 1 97.19 37 PHE B N 1
ATOM 5067 C CA . PHE B 1 37 ? 9.602 -10.641 -0.379 1 97.19 37 PHE B CA 1
ATOM 5068 C C . PHE B 1 37 ? 9.281 -9.336 0.339 1 97.19 37 PHE B C 1
ATOM 5070 O O . PHE B 1 37 ? 9.578 -9.18 1.524 1 97.19 37 PHE B O 1
ATOM 5077 N N . ASN B 1 38 ? 8.727 -8.383 -0.274 1 95.19 38 ASN B N 1
ATOM 5078 C CA . ASN B 1 38 ? 8.273 -7.129 0.331 1 95.19 38 ASN B CA 1
ATOM 5079 C C . ASN B 1 38 ? 6.844 -6.793 -0.076 1 95.19 38 ASN B C 1
ATOM 5081 O O . ASN B 1 38 ? 6.605 -6.332 -1.192 1 95.19 38 ASN B O 1
ATOM 5085 N N . PRO B 1 39 ? 5.914 -6.992 0.845 1 93.62 39 PRO B N 1
ATOM 5086 C CA . PRO B 1 39 ? 4.504 -6.75 0.521 1 93.62 39 PRO B CA 1
ATOM 5087 C C . PRO B 1 39 ? 4.234 -5.309 0.095 1 93.62 39 PRO B C 1
ATOM 5089 O O . PRO B 1 39 ? 4.844 -4.379 0.627 1 93.62 39 PRO B O 1
ATOM 5092 N N . GLY B 1 40 ? 3.289 -5.145 -0.866 1 93.81 40 GLY B N 1
ATOM 5093 C CA . GLY B 1 40 ? 2.973 -3.848 -1.443 1 93.81 40 GLY B CA 1
ATOM 5094 C C . GLY B 1 40 ? 3.424 -3.709 -2.885 1 93.81 40 GLY B C 1
ATOM 5095 O O . GLY B 1 40 ? 3.947 -4.66 -3.471 1 93.81 40 GLY B O 1
ATOM 5096 N N . VAL B 1 41 ? 3.244 -2.521 -3.41 1 96.62 41 VAL B N 1
ATOM 5097 C CA . VAL B 1 41 ? 3.492 -2.301 -4.832 1 96.62 41 VAL B CA 1
ATOM 5098 C C . VAL B 1 41 ? 4.914 -1.784 -5.035 1 96.62 41 VAL B C 1
ATOM 5100 O O . VAL B 1 41 ? 5.395 -0.948 -4.266 1 96.62 41 VAL B O 1
ATOM 5103 N N . TYR B 1 42 ? 5.594 -2.332 -6 1 97.38 42 TYR B N 1
ATOM 5104 C CA . TYR B 1 42 ? 6.805 -1.739 -6.551 1 97.38 42 TYR B CA 1
ATOM 5105 C C . TYR B 1 42 ? 6.504 -0.985 -7.84 1 97.38 42 TYR B C 1
ATOM 5107 O O . TYR B 1 42 ? 6.012 -1.57 -8.805 1 97.38 42 TYR B O 1
ATOM 5115 N N . GLN B 1 43 ? 6.746 0.224 -7.832 1 97.19 43 GLN B N 1
ATOM 5116 C CA . GLN B 1 43 ? 6.602 1.003 -9.062 1 97.19 43 GLN B CA 1
ATOM 5117 C C . GLN B 1 43 ? 7.781 0.778 -10 1 97.19 43 GLN B C 1
ATOM 5119 O O . GLN B 1 43 ? 8.93 0.69 -9.547 1 97.19 43 GLN B O 1
ATOM 5124 N N . LEU B 1 44 ? 7.445 0.634 -11.18 1 97.75 44 LEU B N 1
ATOM 5125 C CA . LEU B 1 44 ? 8.531 0.46 -12.141 1 97.75 44 LEU B CA 1
ATOM 5126 C C . LEU B 1 44 ? 9.438 1.69 -12.164 1 97.75 44 LEU B C 1
ATOM 5128 O O . LEU B 1 44 ? 10.664 1.567 -12.148 1 97.75 44 LEU B O 1
ATOM 5132 N N . GLN B 1 45 ? 8.836 2.805 -12.164 1 95.88 45 GLN B N 1
ATOM 5133 C CA . GLN B 1 45 ? 9.523 4.09 -12.148 1 95.88 45 GLN B CA 1
ATOM 5134 C C . GLN B 1 45 ? 8.867 5.055 -11.164 1 95.88 45 GLN B C 1
ATOM 5136 O O . GLN B 1 45 ? 7.648 5.215 -11.156 1 95.88 45 GLN B O 1
ATOM 5141 N N . ASP B 1 46 ? 9.711 5.617 -10.359 1 95.31 46 ASP B N 1
ATOM 5142 C CA . ASP B 1 46 ? 9.227 6.609 -9.406 1 95.31 46 ASP B CA 1
ATOM 5143 C C . ASP B 1 46 ? 8.844 7.91 -10.109 1 95.31 46 ASP B C 1
ATOM 5145 O O . ASP B 1 46 ? 9.656 8.492 -10.828 1 95.31 46 ASP B O 1
ATOM 5149 N N . LYS B 1 47 ? 7.621 8.398 -9.844 1 90.31 47 LYS B N 1
ATOM 5150 C CA . LYS B 1 47 ? 7.07 9.555 -10.539 1 90.31 47 LYS B CA 1
ATOM 5151 C C . LYS B 1 47 ? 7.805 10.836 -10.133 1 90.31 47 LYS B C 1
ATOM 5153 O O . LYS B 1 47 ? 7.992 11.734 -10.953 1 90.31 47 LYS B O 1
ATOM 5158 N N . ARG B 1 48 ? 8.305 10.898 -8.961 1 92.06 48 ARG B N 1
ATOM 5159 C CA . ARG B 1 48 ? 8.898 12.133 -8.438 1 92.06 48 ARG B CA 1
ATOM 5160 C C . ARG B 1 48 ? 10.344 12.273 -8.898 1 92.06 48 ARG B C 1
ATOM 5162 O O . ARG B 1 48 ? 10.719 13.297 -9.477 1 92.06 48 ARG B O 1
ATOM 5169 N N . SER B 1 49 ? 11.094 11.227 -8.641 1 93.38 49 SER B N 1
ATOM 5170 C CA . SER B 1 49 ? 12.516 11.289 -8.938 1 93.38 49 SER B CA 1
ATOM 5171 C C . SER B 1 49 ? 12.805 10.844 -10.367 1 93.38 49 SER B C 1
ATOM 5173 O O . SER B 1 49 ? 13.898 11.062 -10.883 1 93.38 49 SER B O 1
ATOM 5175 N N . LYS B 1 50 ? 11.852 10.078 -11.047 1 92.62 50 LYS B N 1
ATOM 5176 C CA . LYS B 1 50 ? 11.961 9.516 -12.391 1 92.62 50 LYS B CA 1
ATOM 5177 C C . LYS B 1 50 ? 12.984 8.383 -12.422 1 92.62 50 LYS B C 1
ATOM 5179 O O . LYS B 1 50 ? 13.469 8.008 -13.492 1 92.62 50 LYS B O 1
ATOM 5184 N N . VAL B 1 51 ? 13.312 7.891 -11.188 1 95.88 51 VAL B N 1
ATOM 5185 C CA . VAL B 1 51 ? 14.266 6.785 -11.078 1 95.88 51 VAL B CA 1
ATOM 5186 C C . VAL B 1 51 ? 13.547 5.465 -11.359 1 95.88 51 VAL B C 1
ATOM 5188 O O . VAL B 1 51 ? 12.461 5.215 -10.836 1 95.88 51 VAL B O 1
ATOM 5191 N N . PHE B 1 52 ? 14.141 4.602 -12.227 1 96 52 PHE B N 1
ATOM 5192 C CA . PHE B 1 52 ? 13.625 3.262 -12.477 1 96 52 PHE B CA 1
ATOM 5193 C C . PHE B 1 52 ? 14.062 2.299 -11.375 1 96 52 PHE B C 1
ATOM 5195 O O . PHE B 1 52 ? 15.258 2.166 -11.102 1 96 52 PHE B O 1
ATOM 5202 N N . ASN B 1 53 ? 13.094 1.626 -10.781 1 97.06 53 ASN B N 1
ATOM 5203 C CA . ASN B 1 53 ? 13.383 0.625 -9.758 1 97.06 53 ASN B CA 1
ATOM 5204 C C . ASN B 1 53 ? 13.789 -0.709 -10.375 1 97.06 53 ASN B C 1
ATOM 5206 O O . ASN B 1 53 ? 14.398 -1.545 -9.711 1 97.06 53 ASN B O 1
ATOM 5210 N N . PHE B 1 54 ? 13.391 -0.897 -11.664 1 96.62 54 PHE B N 1
ATOM 5211 C CA . PHE B 1 54 ? 13.75 -2.084 -12.43 1 96.62 54 PHE B CA 1
ATOM 5212 C C . PHE B 1 54 ? 14.219 -1.705 -13.828 1 96.62 54 PHE B C 1
ATOM 5214 O O . PHE B 1 54 ? 14.242 -0.524 -14.188 1 96.62 54 PHE B O 1
ATOM 5221 N N . ASP B 1 55 ? 14.594 -2.707 -14.625 1 94.62 55 ASP B N 1
ATOM 5222 C CA . ASP B 1 55 ? 15.125 -2.461 -15.961 1 94.62 55 ASP B CA 1
ATOM 5223 C C . ASP B 1 55 ? 14.125 -1.662 -16.812 1 94.62 55 ASP B C 1
ATOM 5225 O O . ASP B 1 55 ? 12.992 -2.088 -17 1 94.62 55 ASP B O 1
ATOM 5229 N N . PRO B 1 56 ? 14.609 -0.491 -17.312 1 93.94 56 PRO B N 1
ATOM 5230 C CA . PRO B 1 56 ? 13.734 0.362 -18.109 1 93.94 56 PRO B CA 1
ATOM 5231 C C . PRO B 1 56 ? 13.164 -0.363 -19.328 1 93.94 56 PRO B C 1
ATOM 5233 O O . PRO B 1 56 ? 12.164 0.079 -19.891 1 93.94 56 PRO B O 1
ATOM 5236 N N . TYR B 1 57 ? 13.75 -1.528 -19.734 1 94.31 57 TYR B N 1
ATOM 5237 C CA . TYR B 1 57 ? 13.258 -2.354 -20.828 1 94.31 57 TYR B CA 1
ATOM 5238 C C . TYR B 1 57 ? 11.836 -2.826 -20.562 1 94.31 57 TYR B C 1
ATOM 5240 O O . TYR B 1 57 ? 11.039 -2.975 -21.484 1 94.31 57 TYR B O 1
ATOM 5248 N N . LEU B 1 58 ? 11.492 -2.887 -19.297 1 96.12 58 LEU B N 1
ATOM 5249 C CA . LEU B 1 58 ? 10.188 -3.414 -18.906 1 96.12 58 LEU B CA 1
ATOM 5250 C C . LEU B 1 58 ? 9.102 -2.359 -19.078 1 96.12 58 LEU B C 1
ATOM 5252 O O . LEU B 1 58 ? 7.91 -2.676 -19.047 1 96.12 58 LEU B O 1
ATOM 5256 N N . ALA B 1 59 ? 9.484 -1.12 -19.328 1 93.81 59 ALA B N 1
ATOM 5257 C CA . ALA B 1 59 ? 8.539 -0.008 -19.375 1 93.81 59 ALA B CA 1
ATOM 5258 C C . ALA B 1 59 ? 7.664 -0.08 -20.625 1 93.81 59 ALA B C 1
ATOM 5260 O O . ALA B 1 59 ? 6.57 0.484 -20.656 1 93.81 59 ALA B O 1
ATOM 5261 N N . THR B 1 60 ? 8.164 -0.767 -21.672 1 92.5 60 THR B N 1
ATOM 5262 C CA . THR B 1 60 ? 7.422 -0.865 -22.922 1 92.5 60 THR B CA 1
ATOM 5263 C C . THR B 1 60 ? 7.105 -2.32 -23.25 1 92.5 60 THR B C 1
ATOM 5265 O O . THR B 1 60 ? 8.008 -3.16 -23.312 1 92.5 60 THR B O 1
ATOM 5268 N N . ILE B 1 61 ? 5.836 -2.506 -23.484 1 95.12 61 ILE B N 1
ATOM 5269 C CA . ILE B 1 61 ? 5.387 -3.85 -23.828 1 95.12 61 ILE B CA 1
ATOM 5270 C C . ILE B 1 61 ? 5.461 -4.043 -25.344 1 95.12 61 ILE B C 1
ATOM 5272 O O . ILE B 1 61 ? 4.996 -3.191 -26.109 1 95.12 61 ILE B O 1
ATOM 5276 N N . MET B 1 62 ? 6.102 -5.199 -25.828 1 93.94 62 MET B N 1
ATOM 5277 C CA . MET B 1 62 ? 6.105 -5.508 -27.25 1 93.94 62 MET B CA 1
ATOM 5278 C C . MET B 1 62 ? 4.684 -5.629 -27.781 1 93.94 62 MET B C 1
ATOM 5280 O O . MET B 1 62 ? 3.883 -6.406 -27.266 1 93.94 62 MET B O 1
ATOM 5284 N N . PRO B 1 63 ? 4.375 -4.758 -28.719 1 91.75 63 PRO B N 1
ATOM 5285 C CA . PRO B 1 63 ? 3.031 -4.848 -29.281 1 91.75 63 PRO B CA 1
ATOM 5286 C C . PRO B 1 63 ? 2.693 -6.25 -29.781 1 91.75 63 PRO B C 1
ATOM 5288 O O . PRO B 1 63 ? 3.57 -6.961 -30.281 1 91.75 63 PRO B O 1
ATOM 5291 N N . VAL B 1 64 ? 1.416 -6.617 -29.688 1 89.75 64 VAL B N 1
ATOM 5292 C CA . VAL B 1 64 ? 0.966 -7.961 -30.016 1 89.75 64 VAL B CA 1
ATOM 5293 C C . VAL B 1 64 ? 1.244 -8.242 -31.5 1 89.75 64 VAL B C 1
ATOM 5295 O O . VAL B 1 64 ? 1.504 -9.383 -31.875 1 89.75 64 VAL B O 1
ATOM 5298 N N . GLU B 1 65 ? 1.256 -7.191 -32.281 1 88.38 65 GLU B N 1
ATOM 5299 C CA . GLU B 1 65 ? 1.476 -7.348 -33.719 1 88.38 65 GLU B CA 1
ATOM 5300 C C . GLU B 1 65 ? 2.918 -7.75 -34 1 88.38 65 GLU B C 1
ATOM 5302 O O . GLU B 1 65 ? 3.211 -8.289 -35.094 1 88.38 65 GLU B O 1
ATOM 5307 N N . GLN B 1 66 ? 3.762 -7.488 -33.094 1 92.69 66 GLN B N 1
ATOM 5308 C CA . GLN B 1 66 ? 5.184 -7.742 -33.312 1 92.69 66 GLN B CA 1
ATOM 5309 C C . GLN B 1 66 ? 5.617 -9.047 -32.656 1 92.69 66 GLN B C 1
ATOM 5311 O O . GLN B 1 66 ? 6.723 -9.531 -32.906 1 92.69 66 GLN B O 1
ATOM 5316 N N . PHE B 1 67 ? 4.777 -9.648 -31.891 1 93.38 67 PHE B N 1
ATOM 5317 C CA . PHE B 1 67 ? 5.105 -10.867 -31.172 1 93.38 67 PHE B CA 1
ATOM 5318 C C . PHE B 1 67 ? 4.66 -12.094 -31.953 1 93.38 67 PHE B C 1
ATOM 5320 O O . PHE B 1 67 ? 3.547 -12.133 -32.469 1 93.38 67 PHE B O 1
ATOM 5327 N N . ASP B 1 68 ? 5.559 -13.086 -32 1 91.19 68 ASP B N 1
ATOM 5328 C CA . ASP B 1 68 ? 5.223 -14.32 -32.688 1 91.19 68 ASP B CA 1
ATOM 5329 C C . ASP B 1 68 ? 4.582 -15.336 -31.75 1 91.19 68 ASP B C 1
ATOM 5331 O O . ASP B 1 68 ? 5.273 -16.156 -31.156 1 91.19 68 ASP B O 1
ATOM 5335 N N . PHE B 1 69 ? 3.262 -15.359 -31.719 1 88.12 69 PHE B N 1
ATOM 5336 C CA . PHE B 1 69 ? 2.516 -16.219 -30.812 1 88.12 69 PHE B CA 1
ATOM 5337 C C . PHE B 1 69 ? 2.621 -17.688 -31.234 1 88.12 69 PHE B C 1
ATOM 5339 O O . PHE B 1 69 ? 2.373 -18.594 -30.438 1 88.12 69 PHE B O 1
ATOM 5346 N N . ASN B 1 70 ? 3.012 -17.906 -32.406 1 83.88 70 ASN B N 1
ATOM 5347 C CA . ASN B 1 70 ? 3.17 -19.266 -32.875 1 83.88 70 ASN B CA 1
ATOM 5348 C C . ASN B 1 70 ? 4.426 -19.922 -32.312 1 83.88 70 ASN B C 1
ATOM 5350 O O . ASN B 1 70 ? 4.574 -21.141 -32.344 1 83.88 70 ASN B O 1
ATOM 5354 N N . ALA B 1 71 ? 5.219 -19.062 -31.859 1 86.81 71 ALA B N 1
ATOM 5355 C CA . ALA B 1 71 ? 6.449 -19.578 -31.266 1 86.81 71 ALA B CA 1
ATOM 5356 C C . ALA B 1 71 ? 6.211 -20.078 -29.844 1 86.81 71 ALA B C 1
ATOM 5358 O O . ALA B 1 71 ? 7.102 -20.656 -29.219 1 86.81 71 ALA B O 1
ATOM 5359 N N . LEU B 1 72 ? 4.969 -19.859 -29.406 1 85.75 72 LEU B N 1
ATOM 5360 C CA . LEU B 1 72 ? 4.613 -20.328 -28.062 1 85.75 72 LEU B CA 1
ATOM 5361 C C . LEU B 1 72 ? 3.928 -21.688 -28.141 1 85.75 72 LEU B C 1
ATOM 5363 O O . LEU B 1 72 ? 3.232 -22 -29.109 1 85.75 72 LEU B O 1
ATOM 5367 N N . LYS B 1 73 ? 4.211 -22.391 -27.125 1 78.75 73 LYS B N 1
ATOM 5368 C CA . LYS B 1 73 ? 3.496 -23.672 -27.047 1 78.75 73 LYS B CA 1
ATOM 5369 C C . LYS B 1 73 ? 2.012 -23.453 -26.766 1 78.75 73 LYS B C 1
ATOM 5371 O O . LYS B 1 73 ? 1.645 -22.594 -25.953 1 78.75 73 LYS B O 1
ATOM 5376 N N . GLU B 1 74 ? 1.295 -24.125 -27.469 1 75.56 74 GLU B N 1
ATOM 5377 C CA . GLU B 1 74 ? -0.153 -23.984 -27.344 1 75.56 74 GLU B CA 1
ATOM 5378 C C . GLU B 1 74 ? -0.669 -24.594 -26.047 1 75.56 74 GLU B C 1
ATOM 5380 O O . GLU B 1 74 ? -0.167 -25.625 -25.609 1 75.56 74 GLU B O 1
ATOM 5385 N N . TYR B 1 75 ? -1.633 -23.969 -25.531 1 71.88 75 TYR B N 1
ATOM 5386 C CA . TYR B 1 75 ? -2.328 -24.484 -24.359 1 71.88 75 TYR B CA 1
ATOM 5387 C C . TYR B 1 75 ? -3.113 -25.75 -24.719 1 71.88 75 TYR B C 1
ATOM 5389 O O . TYR B 1 75 ? -3.82 -25.781 -25.719 1 71.88 75 TYR B O 1
ATOM 5397 N N . VAL B 1 76 ? -2.975 -26.75 -23.844 1 77 76 VAL B N 1
ATOM 5398 C CA . VAL B 1 76 ? -3.68 -28 -24.094 1 77 76 VAL B CA 1
ATOM 5399 C C . VAL B 1 76 ? -4.836 -28.156 -23.109 1 77 76 VAL B C 1
ATOM 5401 O O . VAL B 1 76 ? -4.621 -28.172 -21.891 1 77 76 VAL B O 1
ATOM 5404 N N . THR B 1 77 ? -6 -28.219 -23.641 1 80.38 77 THR B N 1
ATOM 5405 C CA . THR B 1 77 ? -7.184 -28.406 -22.812 1 80.38 77 THR B CA 1
ATOM 5406 C C . THR B 1 77 ? -7.16 -29.781 -22.156 1 80.38 77 THR B C 1
ATOM 5408 O O . THR B 1 77 ? -6.449 -30.688 -22.609 1 80.38 77 THR B O 1
ATOM 5411 N N . SER B 1 78 ? -7.961 -29.984 -21.109 1 84.31 78 SER B N 1
ATOM 5412 C CA . SER B 1 78 ? -7.949 -31.219 -20.328 1 84.31 78 SER B CA 1
ATOM 5413 C C . SER B 1 78 ? -8.328 -32.406 -21.172 1 84.31 78 SER B C 1
ATOM 5415 O O . SER B 1 78 ? -7.695 -33.469 -21.094 1 84.31 78 SER B O 1
ATOM 5417 N N . SER B 1 79 ? -9.305 -32.281 -22.031 1 86.38 79 SER B N 1
ATOM 5418 C CA . SER B 1 79 ? -9.797 -33.406 -22.812 1 86.38 79 SER B CA 1
ATOM 5419 C C . SER B 1 79 ? -8.789 -33.844 -23.875 1 86.38 79 SER B C 1
ATOM 5421 O O . SER B 1 79 ? -8.812 -34.969 -24.344 1 86.38 79 SER B O 1
ATOM 5423 N N . LYS B 1 80 ? -7.918 -32.969 -24.203 1 85.56 80 LYS B N 1
ATOM 5424 C CA . LYS B 1 80 ? -6.93 -33.25 -25.234 1 85.56 80 LYS B CA 1
ATOM 5425 C C . LYS B 1 80 ? -5.59 -33.656 -24.609 1 85.56 80 LYS B C 1
ATOM 5427 O O . LYS B 1 80 ? -4.652 -34 -25.328 1 85.56 80 LYS B O 1
ATOM 5432 N N . ASP B 1 81 ? -5.566 -33.594 -23.375 1 87.38 81 ASP B N 1
ATOM 5433 C CA . ASP B 1 81 ? -4.336 -33.938 -22.672 1 87.38 81 ASP B CA 1
ATOM 5434 C C . ASP B 1 81 ? -4.285 -35.438 -22.375 1 87.38 81 ASP B C 1
ATOM 5436 O O . ASP B 1 81 ? -4.883 -35.906 -21.406 1 87.38 81 ASP B O 1
ATOM 5440 N N . THR B 1 82 ? -3.533 -36.094 -23.125 1 87.38 82 THR B N 1
ATOM 5441 C CA . THR B 1 82 ? -3.463 -37.531 -23 1 87.38 82 THR B CA 1
ATOM 5442 C C . THR B 1 82 ? -2.75 -37.938 -21.703 1 87.38 82 THR B C 1
ATOM 5444 O O . THR B 1 82 ? -3.105 -38.938 -21.078 1 87.38 82 THR B O 1
ATOM 5447 N N . ARG B 1 83 ? -1.872 -37.125 -21.391 1 87.56 83 ARG B N 1
ATOM 5448 C CA . ARG B 1 83 ? -1.146 -37.438 -20.172 1 87.56 83 ARG B CA 1
ATOM 5449 C C . ARG B 1 83 ? -2.051 -37.312 -18.953 1 87.56 83 ARG B C 1
ATOM 5451 O O . ARG B 1 83 ? -2.008 -38.156 -18.062 1 87.56 83 ARG B O 1
ATOM 5458 N N . LEU B 1 84 ? -2.758 -36.312 -18.922 1 91.75 84 LEU B N 1
ATOM 5459 C CA . LEU B 1 84 ? -3.709 -36.125 -17.828 1 91.75 84 LEU B CA 1
ATOM 5460 C C . LEU B 1 84 ? -4.691 -37.281 -17.766 1 91.75 84 LEU B C 1
ATOM 5462 O O . LEU B 1 84 ? -4.973 -37.812 -16.688 1 91.75 84 LEU B O 1
ATOM 5466 N N . ARG B 1 85 ? -5.152 -37.75 -18.844 1 92.06 85 ARG B N 1
ATOM 5467 C CA . ARG B 1 85 ? -6.078 -38.875 -18.906 1 92.06 85 ARG B CA 1
ATOM 5468 C C . ARG B 1 85 ? -5.402 -40.156 -18.453 1 92.06 85 ARG B C 1
ATOM 5470 O O . ARG B 1 85 ? -5.984 -40.938 -17.672 1 92.06 85 ARG B O 1
ATOM 5477 N N . ASP B 1 86 ? -4.254 -40.312 -18.938 1 89.69 86 ASP B N 1
ATOM 5478 C CA . ASP B 1 86 ? -3.525 -41.5 -18.578 1 89.69 86 ASP B CA 1
ATOM 5479 C C . ASP B 1 86 ? -3.264 -41.562 -17.078 1 89.69 86 ASP B C 1
ATOM 5481 O O . ASP B 1 86 ? -3.41 -42.625 -16.453 1 89.69 86 ASP B O 1
ATOM 5485 N N . LEU B 1 87 ? -2.914 -40.5 -16.578 1 92.06 87 LEU B N 1
ATOM 5486 C CA . LEU B 1 87 ? -2.68 -40.438 -15.141 1 92.06 87 LEU B CA 1
ATOM 5487 C C . LEU B 1 87 ? -3.969 -40.688 -14.367 1 92.06 87 LEU B C 1
ATOM 5489 O O . LEU B 1 87 ? -3.957 -41.375 -13.344 1 92.06 87 LEU B O 1
ATOM 5493 N N . SER B 1 88 ? -5.016 -40.094 -14.859 1 94.62 88 SER B N 1
ATOM 5494 C CA . SER B 1 88 ? -6.309 -40.344 -14.227 1 94.62 88 SER B CA 1
ATOM 5495 C C . SER B 1 88 ? -6.664 -41.812 -14.227 1 94.62 88 SER B C 1
ATOM 5497 O O . SER B 1 88 ? -7.105 -42.344 -13.211 1 94.62 88 SER B O 1
ATOM 5499 N N . ALA B 1 89 ? -6.434 -42.406 -15.344 1 91.38 89 ALA B N 1
ATOM 5500 C CA . ALA B 1 89 ? -6.711 -43.844 -15.453 1 91.38 89 ALA B CA 1
ATOM 5501 C C . ALA B 1 89 ? -5.805 -44.656 -14.523 1 91.38 89 ALA B C 1
ATOM 5503 O O . ALA B 1 89 ? -6.262 -45.562 -13.828 1 91.38 89 ALA B O 1
ATOM 5504 N N . LYS B 1 90 ? -4.602 -44.25 -14.531 1 90.25 90 LYS B N 1
ATOM 5505 C CA . LYS B 1 90 ? -3.609 -44.969 -13.727 1 90.25 90 LYS B CA 1
ATOM 5506 C C . LYS B 1 90 ? -3.965 -44.906 -12.242 1 90.25 90 LYS B C 1
ATOM 5508 O O . LYS B 1 90 ? -3.805 -45.875 -11.516 1 90.25 90 LYS B O 1
ATOM 5513 N N . TYR B 1 91 ? -4.492 -43.875 -11.852 1 93.69 91 TYR B N 1
ATOM 5514 C CA . TYR B 1 91 ? -4.777 -43.688 -10.438 1 93.69 91 TYR B CA 1
ATOM 5515 C C . TYR B 1 91 ? -6.246 -43.938 -10.133 1 93.69 91 TYR B C 1
ATOM 5517 O O . TYR B 1 91 ? -6.711 -43.719 -9.016 1 93.69 91 TYR B O 1
ATOM 5525 N N . GLY B 1 92 ? -6.934 -44.406 -11.133 1 93.69 92 GLY B N 1
ATOM 5526 C CA . GLY B 1 92 ? -8.32 -44.812 -10.961 1 93.69 92 GLY B CA 1
ATOM 5527 C C . GLY B 1 92 ? -9.242 -43.656 -10.648 1 93.69 92 GLY B C 1
ATOM 5528 O O . GLY B 1 92 ? -10.156 -43.781 -9.828 1 93.69 92 GLY B O 1
ATOM 5529 N N . LYS B 1 93 ? -8.906 -42.531 -11.266 1 96.25 93 LYS B N 1
ATOM 5530 C CA . LYS B 1 93 ? -9.734 -41.344 -11.07 1 96.25 93 LYS B CA 1
ATOM 5531 C C . LYS B 1 93 ? -10.758 -41.219 -12.188 1 96.25 93 LYS B C 1
ATOM 5533 O O . LYS B 1 93 ? -10.414 -41.344 -13.367 1 96.25 93 LYS B O 1
ATOM 5538 N N . LYS B 1 94 ? -11.914 -40.844 -11.852 1 96.69 94 LYS B N 1
ATOM 5539 C CA . LYS B 1 94 ? -13.031 -40.781 -12.797 1 96.69 94 LYS B CA 1
ATOM 5540 C C . LYS B 1 94 ? -13.07 -39.438 -13.523 1 96.69 94 LYS B C 1
ATOM 5542 O O . LYS B 1 94 ? -13.539 -39.375 -14.664 1 96.69 94 LYS B O 1
ATOM 5547 N N . TYR B 1 95 ? -12.633 -38.469 -12.836 1 97.56 95 TYR B N 1
ATOM 5548 C CA . TYR B 1 95 ? -12.703 -37.125 -13.391 1 97.56 95 TYR B CA 1
ATOM 5549 C C . TYR B 1 95 ? -11.328 -36.5 -13.445 1 97.56 95 TYR B C 1
ATOM 5551 O O . TYR B 1 95 ? -10.492 -36.719 -12.562 1 97.56 95 TYR B O 1
ATOM 5559 N N . CYS B 1 96 ? -11.047 -35.656 -14.453 1 96 96 CYS B N 1
ATOM 5560 C CA . CYS B 1 96 ? -9.82 -34.875 -14.508 1 96 96 CYS B CA 1
ATOM 5561 C C . CYS B 1 96 ? -10.086 -33.5 -15.062 1 96 96 CYS B C 1
ATOM 5563 O O . CYS B 1 96 ? -11.062 -33.281 -15.781 1 96 96 CYS B O 1
ATOM 5565 N N . GLY B 1 97 ? -9.336 -32.562 -14.648 1 94.12 97 GLY B N 1
ATOM 5566 C CA . GLY B 1 97 ? -9.547 -31.203 -15.102 1 94.12 97 GLY B CA 1
ATOM 5567 C C . GLY B 1 97 ? -8.383 -30.281 -14.789 1 94.12 97 GLY B C 1
ATOM 5568 O O . GLY B 1 97 ? -7.574 -30.578 -13.906 1 94.12 97 GLY B O 1
ATOM 5569 N N . SER B 1 98 ? -8.328 -29.203 -15.484 1 91.94 98 SER B N 1
ATOM 5570 C CA . SER B 1 98 ? -7.332 -28.156 -15.266 1 91.94 98 SER B CA 1
ATOM 5571 C C . SER B 1 98 ? -7.895 -27.031 -14.398 1 91.94 98 SER B C 1
ATOM 5573 O O . SER B 1 98 ? -9.109 -26.953 -14.188 1 91.94 98 SER B O 1
ATOM 5575 N N . THR B 1 99 ? -7.016 -26.141 -13.914 1 89.44 99 THR B N 1
ATOM 5576 C CA . THR B 1 99 ? -7.398 -25.016 -13.055 1 89.44 99 THR B CA 1
ATOM 5577 C C . THR B 1 99 ? -8.375 -24.094 -13.781 1 89.44 99 THR B C 1
ATOM 5579 O O . THR B 1 99 ? -9.359 -23.641 -13.188 1 89.44 99 THR B O 1
ATOM 5582 N N . SER B 1 100 ? -8.188 -23.875 -15.039 1 83.44 100 SER B N 1
ATOM 5583 C CA . SER B 1 100 ? -9.008 -22.922 -15.781 1 83.44 100 SER B CA 1
ATOM 5584 C C . SER B 1 100 ? -10.438 -23.422 -15.938 1 83.44 100 SER B C 1
ATOM 5586 O O . SER B 1 100 ? -11.383 -22.625 -15.969 1 83.44 100 SER B O 1
ATOM 5588 N N . SER B 1 101 ? -10.664 -24.75 -16.016 1 87.81 101 SER B N 1
ATOM 5589 C CA . SER B 1 101 ? -11.984 -25.297 -16.297 1 87.81 101 SER B CA 1
ATOM 5590 C C . SER B 1 101 ? -12.773 -25.5 -15 1 87.81 101 SER B C 1
ATOM 5592 O O . SER B 1 101 ? -14 -25.391 -15 1 87.81 101 SER B O 1
ATOM 5594 N N . LEU B 1 102 ? -12.07 -25.688 -13.969 1 94.75 102 LEU B N 1
ATOM 5595 C CA . LEU B 1 102 ? -12.742 -26.062 -12.734 1 94.75 102 LEU B CA 1
ATOM 5596 C C . LEU B 1 102 ? -13.031 -24.828 -11.883 1 94.75 102 LEU B C 1
ATOM 5598 O O . LEU B 1 102 ? -13.945 -24.844 -11.055 1 94.75 102 LEU B O 1
ATOM 5602 N N . THR B 1 103 ? -12.344 -23.719 -12.023 1 95.38 103 THR B N 1
ATOM 5603 C CA . THR B 1 103 ? -12.359 -22.562 -11.133 1 95.38 103 THR B CA 1
ATOM 5604 C C . THR B 1 103 ? -13.758 -21.938 -11.086 1 95.38 103 THR B C 1
ATOM 5606 O O . THR B 1 103 ? -14.258 -21.625 -10.008 1 95.38 103 THR B O 1
ATOM 5609 N N . SER B 1 104 ? -14.383 -21.797 -12.266 1 94.31 104 SER B N 1
ATOM 5610 C CA . SER B 1 104 ? -15.695 -21.156 -12.297 1 94.31 104 SER B CA 1
ATOM 5611 C C . SER B 1 104 ? -16.734 -21.984 -11.547 1 94.31 104 SER B C 1
ATOM 5613 O O . SER B 1 104 ? -17.609 -21.438 -10.883 1 94.31 104 SER B O 1
ATOM 5615 N N . MET B 1 105 ? -16.672 -23.297 -11.703 1 96.94 105 MET B N 1
ATOM 5616 C CA . MET B 1 105 ? -17.609 -24.156 -10.984 1 96.94 105 MET B CA 1
ATOM 5617 C C . MET B 1 105 ? -17.344 -24.125 -9.484 1 96.94 105 MET B C 1
ATOM 5619 O O . MET B 1 105 ? -18.281 -24.031 -8.688 1 96.94 105 MET B O 1
ATOM 5623 N N . LEU B 1 106 ? -16.125 -24.125 -9.148 1 98.06 106 LEU B N 1
ATOM 5624 C CA . LEU B 1 106 ? -15.758 -24.125 -7.734 1 98.06 106 LEU B CA 1
ATOM 5625 C C . LEU B 1 106 ? -16.125 -22.812 -7.066 1 98.06 106 LEU B C 1
ATOM 5627 O O . LEU B 1 106 ? -16.422 -22.766 -5.871 1 98.06 106 LEU B O 1
ATOM 5631 N N . ALA B 1 107 ? -16.078 -21.766 -7.812 1 97.94 107 ALA B N 1
ATOM 5632 C CA . ALA B 1 107 ? -16.484 -20.453 -7.281 1 97.94 107 ALA B CA 1
ATOM 5633 C C . ALA B 1 107 ? -17.891 -20.516 -6.715 1 97.94 107 ALA B C 1
ATOM 5635 O O . ALA B 1 107 ? -18.188 -19.891 -5.695 1 97.94 107 ALA B O 1
ATOM 5636 N N . HIS B 1 108 ? -18.797 -21.219 -7.363 1 98.19 108 HIS B N 1
ATOM 5637 C CA . HIS B 1 108 ? -20.172 -21.312 -6.902 1 98.19 108 HIS B CA 1
ATOM 5638 C C . HIS B 1 108 ? -20.266 -22.047 -5.574 1 98.19 108 HIS B C 1
ATOM 5640 O O . HIS B 1 108 ? -21.125 -21.75 -4.746 1 98.19 108 HIS B O 1
ATOM 5646 N N . PHE B 1 109 ? -19.391 -22.984 -5.398 1 98.5 109 PHE B N 1
ATOM 5647 C CA . PHE B 1 109 ? -19.406 -23.641 -4.102 1 98.5 109 PHE B CA 1
ATOM 5648 C C . PHE B 1 109 ? -18.844 -22.734 -3.016 1 98.5 109 PHE B C 1
ATOM 5650 O O . PHE B 1 109 ? -19.219 -22.859 -1.846 1 98.5 109 PHE B O 1
ATOM 5657 N N . HIS B 1 110 ? -17.953 -21.844 -3.342 1 98.12 110 HIS B N 1
ATOM 5658 C CA . HIS B 1 110 ? -17.609 -20.797 -2.396 1 98.12 110 HIS B CA 1
ATOM 5659 C C . HIS B 1 110 ? -18.844 -20 -1.964 1 98.12 110 HIS B C 1
ATOM 5661 O O . HIS B 1 110 ? -19.031 -19.766 -0.771 1 98.12 110 HIS B O 1
ATOM 5667 N N . PHE B 1 111 ? -19.641 -19.562 -2.996 1 98.31 111 PHE B N 1
ATOM 5668 C CA . PHE B 1 111 ? -20.844 -18.812 -2.693 1 98.31 111 PHE B CA 1
ATOM 5669 C C . PHE B 1 111 ? -21.781 -19.609 -1.79 1 98.31 111 PHE B C 1
ATOM 5671 O O . PHE B 1 111 ? -22.391 -19.047 -0.868 1 98.31 111 PHE B O 1
ATOM 5678 N N . LEU B 1 112 ? -21.844 -20.875 -2.041 1 98.56 112 LEU B N 1
ATOM 5679 C CA . LEU B 1 112 ? -22.734 -21.75 -1.268 1 98.56 112 LEU B CA 1
ATOM 5680 C C . LEU B 1 112 ? -22.234 -21.891 0.165 1 98.56 112 LEU B C 1
ATOM 5682 O O . LEU B 1 112 ? -22.953 -21.594 1.115 1 98.56 112 LEU B O 1
ATOM 5686 N N . LEU B 1 113 ? -21.031 -22.281 0.294 1 98.06 113 LEU B N 1
ATOM 5687 C CA . LEU B 1 113 ? -20.469 -22.609 1.598 1 98.06 113 LEU B CA 1
ATOM 5688 C C . LEU B 1 113 ? -20.297 -21.359 2.453 1 98.06 113 LEU B C 1
ATOM 5690 O O . LEU B 1 113 ? -20.406 -21.422 3.68 1 98.06 113 LEU B O 1
ATOM 5694 N N . SER B 1 114 ? -20.016 -20.281 1.826 1 97.19 114 SER B N 1
ATOM 5695 C CA . SER B 1 114 ? -19.797 -19.031 2.557 1 97.19 114 SER B CA 1
ATOM 5696 C C . SER B 1 114 ? -21.078 -18.25 2.723 1 97.19 114 SER B C 1
ATOM 5698 O O . SER B 1 114 ? -21.094 -17.172 3.322 1 97.19 114 SER B O 1
ATOM 5700 N N . ALA B 1 115 ? -22.109 -18.719 2.168 1 97.25 115 ALA B N 1
ATOM 5701 C CA . ALA B 1 115 ? -23.391 -18.016 2.174 1 97.25 115 ALA B CA 1
ATOM 5702 C C . ALA B 1 115 ? -23.234 -16.609 1.6 1 97.25 115 ALA B C 1
ATOM 5704 O O . ALA B 1 115 ? -23.688 -15.633 2.213 1 97.25 115 ALA B O 1
ATOM 5705 N N . TRP B 1 116 ? -22.594 -16.594 0.474 1 97.44 116 TRP B N 1
ATOM 5706 C CA . TRP B 1 116 ? -22.406 -15.359 -0.292 1 97.44 116 TRP B CA 1
ATOM 5707 C C . TRP B 1 116 ? -21.703 -14.297 0.543 1 97.44 116 TRP B C 1
ATOM 5709 O O . TRP B 1 116 ? -22.047 -13.117 0.48 1 97.44 116 TRP B O 1
ATOM 5719 N N . ARG B 1 117 ? -20.688 -14.711 1.311 1 96.06 117 ARG B N 1
ATOM 5720 C CA . ARG B 1 117 ? -19.859 -13.773 2.057 1 96.06 117 ARG B CA 1
ATOM 5721 C C . ARG B 1 117 ? -19.328 -12.672 1.144 1 96.06 117 ARG B C 1
ATOM 5723 O O . ARG B 1 117 ? -18.766 -12.953 0.085 1 96.06 117 ARG B O 1
ATOM 5730 N N . ALA B 1 118 ? -19.484 -11.406 1.591 1 95.56 118 ALA B N 1
ATOM 5731 C CA . ALA B 1 118 ? -18.953 -10.289 0.814 1 95.56 118 ALA B CA 1
ATOM 5732 C C . ALA B 1 118 ? -17.438 -10.172 0.97 1 95.56 118 ALA B C 1
ATOM 5734 O O . ALA B 1 118 ? -16.906 -10.453 2.039 1 95.56 118 ALA B O 1
ATOM 5735 N N . PRO B 1 119 ? -16.734 -9.789 -0.082 1 97.19 119 PRO B N 1
ATOM 5736 C CA . PRO B 1 119 ? -15.305 -9.531 0.06 1 97.19 119 PRO B CA 1
ATOM 5737 C C . PRO B 1 119 ? -15 -8.383 1.028 1 97.19 119 PRO B C 1
ATOM 5739 O O . PRO B 1 119 ? -15.844 -7.508 1.231 1 97.19 119 PRO B O 1
ATOM 5742 N N . SER B 1 120 ? -13.82 -8.477 1.574 1 96.56 120 SER B N 1
ATOM 5743 C CA . SER B 1 120 ? -13.383 -7.453 2.518 1 96.56 120 SER B CA 1
ATOM 5744 C C . SER B 1 120 ? -12.469 -6.434 1.843 1 96.56 120 SER B C 1
ATOM 5746 O O . SER B 1 120 ? -11.594 -6.801 1.06 1 96.56 120 SER B O 1
ATOM 5748 N N . PHE B 1 121 ? -12.68 -5.129 2.166 1 96.62 121 PHE B N 1
ATOM 5749 C CA . PHE B 1 121 ? -11.891 -4.035 1.61 1 96.62 121 PHE B CA 1
ATOM 5750 C C . PHE B 1 121 ? -11.164 -3.275 2.715 1 96.62 121 PHE B C 1
ATOM 5752 O O . PHE B 1 121 ? -10.859 -2.092 2.562 1 96.62 121 PHE B O 1
ATOM 5759 N N . GLU B 1 122 ? -10.883 -3.947 3.764 1 95.31 122 GLU B N 1
ATOM 5760 C CA . GLU B 1 122 ? -10.414 -3.33 5 1 95.31 122 GLU B CA 1
ATOM 5761 C C . GLU B 1 122 ? -9.023 -2.736 4.828 1 95.31 122 GLU B C 1
ATOM 5763 O O . GLU B 1 122 ? -8.656 -1.789 5.523 1 95.31 122 GLU B O 1
ATOM 5768 N N . HIS B 1 123 ? -8.234 -3.16 3.941 1 94.06 123 HIS B N 1
ATOM 5769 C CA . HIS B 1 123 ? -6.852 -2.707 3.811 1 94.06 123 HIS B CA 1
ATOM 5770 C C . HIS B 1 123 ? -6.723 -1.636 2.734 1 94.06 123 HIS B C 1
ATOM 5772 O O . HIS B 1 123 ? -5.613 -1.18 2.436 1 94.06 123 HIS B O 1
ATOM 5778 N N . LEU B 1 124 ? -7.859 -1.186 2.123 1 97.19 124 LEU B N 1
ATOM 5779 C CA . LEU B 1 124 ? -7.848 0.01 1.288 1 97.19 124 LEU B CA 1
ATOM 5780 C C . LEU B 1 124 ? -7.758 1.27 2.143 1 97.19 124 LEU B C 1
ATOM 5782 O O . LEU B 1 124 ? -8.008 1.225 3.35 1 97.19 124 LEU B O 1
ATOM 5786 N N . SER B 1 125 ? -7.32 2.299 1.501 1 96.75 125 SER B N 1
ATOM 5787 C CA . SER B 1 125 ? -7.188 3.551 2.24 1 96.75 125 SER B CA 1
ATOM 5788 C C . SER B 1 125 ? -8.547 4.07 2.699 1 96.75 125 SER B C 1
ATOM 5790 O O . SER B 1 125 ? -9.57 3.746 2.1 1 96.75 125 SER B O 1
ATOM 5792 N N . ARG B 1 126 ? -8.539 4.887 3.676 1 94.12 126 ARG B N 1
ATOM 5793 C CA . ARG B 1 126 ? -9.75 5.484 4.23 1 94.12 126 ARG B CA 1
ATOM 5794 C C . ARG B 1 126 ? -10.43 6.391 3.211 1 94.12 126 ARG B C 1
ATOM 5796 O O . ARG B 1 126 ? -11.648 6.543 3.229 1 94.12 126 ARG B O 1
ATOM 5803 N N . SER B 1 127 ? -9.711 6.871 2.354 1 92.81 127 SER B N 1
ATOM 5804 C CA . SER B 1 127 ? -10.25 7.832 1.396 1 92.81 127 SER B CA 1
ATOM 5805 C C . SER B 1 127 ? -10.852 7.129 0.185 1 92.81 127 SER B C 1
ATOM 5807 O O . SER B 1 127 ? -11.555 7.75 -0.613 1 92.81 127 SER B O 1
ATOM 5809 N N . PHE B 1 128 ? -10.594 5.848 0.045 1 96.19 128 PHE B N 1
ATOM 5810 C CA . PHE B 1 128 ? -11.102 5.129 -1.118 1 96.19 128 PHE B CA 1
ATOM 5811 C C . PHE B 1 128 ? -12.602 4.91 -1.004 1 96.19 128 PHE B C 1
ATOM 5813 O O . PHE B 1 128 ? -13.078 4.328 -0.026 1 96.19 128 PHE B O 1
ATOM 5820 N N . ASN B 1 129 ? -13.281 5.344 -1.998 1 94.12 129 ASN B N 1
ATOM 5821 C CA . ASN B 1 129 ? -14.727 5.125 -2.029 1 94.12 129 ASN B CA 1
ATOM 5822 C C . ASN B 1 129 ? -15.07 3.762 -2.615 1 94.12 129 ASN B C 1
ATOM 5824 O O . ASN B 1 129 ? -14.945 3.551 -3.824 1 94.12 129 ASN B O 1
ATOM 5828 N N . VAL B 1 130 ? -15.492 2.828 -1.771 1 93.94 130 VAL B N 1
ATOM 5829 C CA . VAL B 1 130 ? -15.883 1.491 -2.207 1 93.94 130 VAL B CA 1
ATOM 5830 C C . VAL B 1 130 ? -17.266 1.542 -2.855 1 93.94 130 VAL B C 1
ATOM 5832 O O . VAL B 1 130 ? -18.281 1.578 -2.16 1 93.94 130 VAL B O 1
ATOM 5835 N N . GLU B 1 131 ? -17.328 1.494 -4.113 1 91.06 131 GLU B N 1
ATOM 5836 C CA . GLU B 1 131 ? -18.547 1.638 -4.895 1 91.06 131 GLU B CA 1
ATOM 5837 C C . GLU B 1 131 ? -19.422 0.383 -4.801 1 91.06 131 GLU B C 1
ATOM 5839 O O . GLU B 1 131 ? -20.641 0.473 -4.699 1 91.06 131 GLU B O 1
ATOM 5844 N N . PHE B 1 132 ? -18.859 -0.766 -4.871 1 93.94 132 PHE B N 1
ATOM 5845 C CA . PHE B 1 132 ? -19.516 -2.061 -4.805 1 93.94 132 PHE B CA 1
ATOM 5846 C C . PHE B 1 132 ? -18.844 -2.967 -3.785 1 93.94 132 PHE B C 1
ATOM 5848 O O . PHE B 1 132 ? -17.625 -3.121 -3.797 1 93.94 132 PHE B O 1
ATOM 5855 N N . GLU B 1 133 ? -19.562 -3.527 -3.064 1 95.12 133 GLU B N 1
ATOM 5856 C CA . GLU B 1 133 ? -19.031 -4.383 -2.008 1 95.12 133 GLU B CA 1
ATOM 5857 C C . GLU B 1 133 ? -19.156 -5.859 -2.371 1 95.12 133 GLU B C 1
ATOM 5859 O O . GLU B 1 133 ? -18.75 -6.73 -1.605 1 95.12 133 GLU B O 1
ATOM 5864 N N . SER B 1 134 ? -19.766 -6.141 -3.496 1 96.38 134 SER B N 1
ATOM 5865 C CA . SER B 1 134 ? -19.969 -7.52 -3.926 1 96.38 134 SER B CA 1
ATOM 5866 C C . SER B 1 134 ? -18.984 -7.906 -5.023 1 96.38 134 SER B C 1
ATOM 5868 O O . SER B 1 134 ? -18.297 -7.047 -5.582 1 96.38 134 SER B O 1
ATOM 5870 N N . PHE B 1 135 ? -18.891 -9.156 -5.215 1 97.25 135 PHE B N 1
ATOM 5871 C CA . PHE B 1 135 ? -18.188 -9.633 -6.398 1 97.25 135 PHE B CA 1
ATOM 5872 C C . PHE B 1 135 ? -18.828 -9.102 -7.672 1 97.25 135 PHE B C 1
ATOM 5874 O O . PHE B 1 135 ? -20 -8.703 -7.66 1 97.25 135 PHE B O 1
ATOM 5881 N N . THR B 1 136 ? -18.156 -8.984 -8.805 1 95.44 136 THR B N 1
ATOM 5882 C CA . THR B 1 136 ? -18.703 -8.5 -10.07 1 95.44 136 THR B CA 1
ATOM 5883 C C . THR B 1 136 ? -19.766 -9.461 -10.602 1 95.44 136 THR B C 1
ATOM 5885 O O . THR B 1 136 ? -19.812 -10.625 -10.195 1 95.44 136 THR B O 1
ATOM 5888 N N . ALA B 1 137 ? -20.547 -9.023 -11.453 1 93.38 137 ALA B N 1
ATOM 5889 C CA . ALA B 1 137 ? -21.594 -9.844 -12.078 1 93.38 137 ALA B CA 1
ATOM 5890 C C . ALA B 1 137 ? -20.984 -11.016 -12.836 1 93.38 137 ALA B C 1
ATOM 5892 O O . ALA B 1 137 ? -21.547 -12.117 -12.836 1 93.38 137 ALA B O 1
ATOM 5893 N N . LEU B 1 138 ? -19.875 -10.797 -13.438 1 91.19 138 LEU B N 1
ATOM 5894 C CA . LEU B 1 138 ? -19.203 -11.852 -14.188 1 91.19 138 LEU B CA 1
ATOM 5895 C C . LEU B 1 138 ? -18.766 -12.984 -13.258 1 91.19 138 LEU B C 1
ATOM 5897 O O . LEU B 1 138 ? -18.891 -14.156 -13.594 1 91.19 138 LEU B O 1
ATOM 5901 N N . THR B 1 139 ? -18.312 -12.602 -12.086 1 93.62 139 THR B N 1
ATOM 5902 C CA . THR B 1 139 ? -17.844 -13.594 -11.117 1 93.62 139 THR B CA 1
ATOM 5903 C C . THR B 1 139 ? -19.016 -14.359 -10.523 1 93.62 139 THR B C 1
ATOM 5905 O O . THR B 1 139 ? -18.922 -15.562 -10.273 1 93.62 139 THR B O 1
ATOM 5908 N N . ARG B 1 140 ? -20.109 -13.758 -10.398 1 96.06 140 ARG B N 1
ATOM 5909 C CA . ARG B 1 140 ? -21.281 -14.344 -9.75 1 96.06 140 ARG B CA 1
ATOM 5910 C C . ARG B 1 140 ? -22.109 -15.133 -10.75 1 96.06 140 ARG B C 1
ATOM 5912 O O . ARG B 1 140 ? -22.953 -15.953 -10.352 1 96.06 140 ARG B O 1
ATOM 5919 N N . GLY B 1 141 ? -21.953 -14.867 -12.055 1 95.88 141 GLY B N 1
ATOM 5920 C CA . GLY B 1 141 ? -22.797 -15.469 -13.07 1 95.88 141 GLY B CA 1
ATOM 5921 C C . GLY B 1 141 ? -22.656 -16.984 -13.156 1 95.88 141 GLY B C 1
ATOM 5922 O O . GLY B 1 141 ? -21.672 -17.547 -12.656 1 95.88 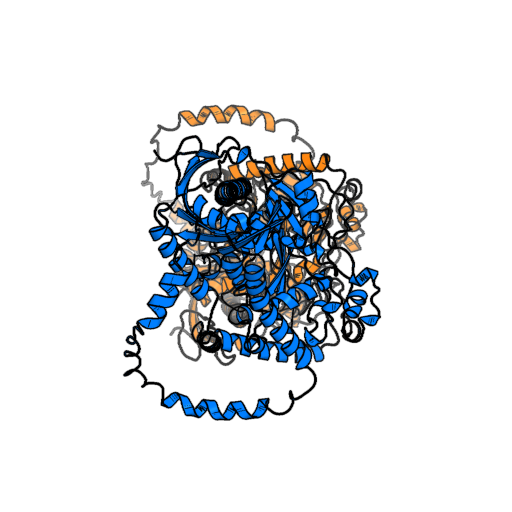141 GLY B O 1
ATOM 5923 N N . PRO B 1 142 ? -23.625 -17.594 -13.852 1 97.12 142 PRO B N 1
ATOM 5924 C CA . PRO B 1 142 ? -23.594 -19.062 -13.984 1 97.12 142 PRO B CA 1
ATOM 5925 C C . PRO B 1 142 ? -22.375 -19.547 -14.758 1 97.12 142 PRO B C 1
ATOM 5927 O O . PRO B 1 142 ? -21.844 -18.828 -15.609 1 97.12 142 PRO B O 1
ATOM 5930 N N . ALA B 1 143 ? -21.984 -20.75 -14.383 1 96.56 143 ALA B N 1
ATOM 5931 C CA . ALA B 1 143 ? -20.844 -21.375 -15.047 1 96.56 143 ALA B CA 1
ATOM 5932 C C . ALA B 1 143 ? -21.281 -22.609 -15.812 1 96.56 143 ALA B C 1
ATOM 5934 O O . ALA B 1 143 ? -22.266 -23.25 -15.469 1 96.56 143 ALA B O 1
ATOM 5935 N N . ALA B 1 144 ? -20.594 -22.891 -16.922 1 96 144 ALA B N 1
ATOM 5936 C CA . ALA B 1 144 ? -20.828 -24.094 -17.719 1 96 144 ALA B CA 1
ATOM 5937 C C . ALA B 1 144 ? -19.516 -24.781 -18.094 1 96 144 ALA B C 1
ATOM 5939 O O . ALA B 1 144 ? -18.484 -24.125 -18.203 1 96 144 ALA B O 1
ATOM 5940 N N . ALA B 1 145 ? -19.578 -26.094 -18.188 1 96.75 145 ALA B N 1
ATOM 5941 C CA . ALA B 1 145 ? -18.438 -26.922 -18.578 1 96.75 145 ALA B CA 1
ATOM 5942 C C . ALA B 1 145 ? -18.891 -28.219 -19.25 1 96.75 145 ALA B C 1
ATOM 5944 O O . ALA B 1 145 ? -20.094 -28.516 -19.281 1 96.75 145 ALA B O 1
ATOM 5945 N N . PHE B 1 146 ? -18 -28.875 -19.906 1 96.25 146 PHE B N 1
ATOM 5946 C CA . PHE B 1 146 ? -18.25 -30.203 -20.469 1 96.25 146 PHE B CA 1
ATOM 5947 C C . PHE B 1 146 ? -17.453 -31.266 -19.703 1 96.25 146 PHE B C 1
ATOM 5949 O O . PHE B 1 146 ? -16.312 -31.047 -19.328 1 96.25 146 PHE B O 1
ATOM 5956 N N . ALA B 1 147 ? -18.078 -32.281 -19.359 1 97.38 147 ALA B N 1
ATOM 5957 C CA . ALA B 1 147 ? -17.406 -33.531 -18.953 1 97.38 147 ALA B CA 1
ATOM 5958 C C . ALA B 1 147 ? -17.312 -34.531 -20.094 1 97.38 147 ALA B C 1
ATOM 5960 O O . ALA B 1 147 ? -18.281 -35.219 -20.375 1 97.38 147 ALA B O 1
ATOM 5961 N N . ARG B 1 148 ? -16.203 -34.594 -20.734 1 95.44 148 ARG B N 1
ATOM 5962 C CA . ARG B 1 148 ? -16.031 -35.406 -21.922 1 95.44 148 ARG B CA 1
ATOM 5963 C C . ARG B 1 148 ? -15.523 -36.812 -21.547 1 95.44 148 ARG B C 1
ATOM 5965 O O . ARG B 1 148 ? -14.453 -36.938 -20.953 1 95.44 148 ARG B O 1
ATOM 5972 N N . TYR B 1 149 ? -16.312 -37.75 -22 1 95.56 149 TYR B N 1
ATOM 5973 C CA . TYR B 1 149 ? -15.977 -39.125 -21.625 1 95.56 149 TYR B CA 1
ATOM 5974 C C . TYR B 1 149 ? -15.094 -39.75 -22.688 1 95.56 149 TYR B C 1
ATOM 5976 O O . TYR B 1 149 ? -15.414 -39.719 -23.875 1 95.56 149 TYR B O 1
ATOM 5984 N N . LYS B 1 150 ? -14.023 -40.281 -22.266 1 92.5 150 LYS B N 1
ATOM 5985 C CA . LYS B 1 150 ? -13.125 -41.094 -23.094 1 92.5 150 LYS B CA 1
ATOM 5986 C C . LYS B 1 150 ? -12.352 -42.094 -22.266 1 92.5 150 LYS B C 1
ATOM 5988 O O . LYS B 1 150 ? -11.672 -41.719 -21.312 1 92.5 150 LYS B O 1
ATOM 5993 N N . ASP B 1 151 ? -12.57 -43.375 -22.531 1 90.25 151 ASP B N 1
ATOM 5994 C CA . ASP B 1 151 ? -11.812 -44.5 -21.953 1 90.25 151 ASP B CA 1
ATOM 5995 C C . ASP B 1 151 ? -11.938 -44.5 -20.438 1 90.25 151 ASP B C 1
ATOM 5997 O O . ASP B 1 151 ? -10.938 -44.625 -19.719 1 90.25 151 ASP B O 1
ATOM 6001 N N . GLY B 1 152 ? -13 -44.219 -20.047 1 91.44 152 GLY B N 1
ATOM 6002 C CA . GLY B 1 152 ? -13.281 -44.406 -18.625 1 91.44 152 GLY B CA 1
ATOM 6003 C C . GLY B 1 152 ? -13.062 -43.156 -17.797 1 91.44 152 GLY B C 1
ATOM 6004 O O . GLY B 1 152 ? -13.289 -43.188 -16.594 1 91.44 152 GLY B O 1
ATOM 6005 N N . VAL B 1 153 ? -12.688 -42.125 -18.422 1 95.69 153 VAL B N 1
ATOM 6006 C CA . VAL B 1 153 ? -12.391 -40.906 -17.688 1 95.69 153 VAL B CA 1
ATOM 6007 C C . VAL B 1 153 ? -13.195 -39.719 -18.266 1 95.69 153 VAL B C 1
ATOM 6009 O O . VAL B 1 153 ? -13.32 -39.594 -19.484 1 95.69 153 VAL B O 1
ATOM 6012 N N . TYR B 1 154 ? -13.742 -38.875 -17.391 1 97.31 154 TYR B N 1
ATOM 6013 C CA . TYR B 1 154 ? -14.414 -37.656 -17.797 1 97.31 154 TYR B CA 1
ATOM 6014 C C . TYR B 1 154 ? -13.484 -36.469 -17.656 1 97.31 154 TYR B C 1
ATOM 6016 O O . TYR B 1 154 ? -13.094 -36.094 -16.531 1 97.31 154 TYR B O 1
ATOM 6024 N N . ALA B 1 155 ? -13.141 -35.875 -18.703 1 96.25 155 ALA B N 1
ATOM 6025 C CA . ALA B 1 155 ? -12.305 -34.656 -18.688 1 96.25 155 ALA B CA 1
ATOM 6026 C C . ALA B 1 155 ? -13.164 -33.406 -18.703 1 96.25 155 ALA B C 1
ATOM 6028 O O . ALA B 1 155 ? -14.008 -33.219 -19.578 1 96.25 155 ALA B O 1
ATOM 6029 N N . ILE B 1 156 ? -12.852 -32.562 -17.766 1 96.12 156 ILE B N 1
ATOM 6030 C CA . ILE B 1 156 ? -13.641 -31.344 -17.641 1 96.12 156 ILE B CA 1
ATOM 6031 C C . ILE B 1 156 ? -13.008 -30.234 -18.484 1 96.12 156 ILE B C 1
ATOM 6033 O O . ILE B 1 156 ? -11.859 -29.859 -18.25 1 96.12 156 ILE B O 1
ATOM 6037 N N . ASP B 1 157 ? -13.805 -29.75 -19.422 1 93.75 157 ASP B N 1
ATOM 6038 C CA . ASP B 1 157 ? -13.398 -28.641 -20.281 1 93.75 157 ASP B CA 1
ATOM 6039 C C . ASP B 1 157 ? -14.289 -27.422 -20.062 1 93.75 157 ASP B C 1
ATOM 6041 O O . ASP B 1 157 ? -15.5 -27.562 -19.875 1 93.75 157 ASP B O 1
ATOM 6045 N N . ALA B 1 158 ? -13.664 -26.312 -20.125 1 90.12 158 ALA B N 1
ATOM 6046 C CA . ALA B 1 158 ? -14.445 -25.078 -20.031 1 90.12 158 ALA B CA 1
ATOM 6047 C C . ALA B 1 158 ? -15.367 -24.938 -21.25 1 90.12 158 ALA B C 1
ATOM 6049 O O . ALA B 1 158 ? -14.992 -25.281 -22.359 1 90.12 158 ALA B O 1
ATOM 6050 N N . ASP B 1 159 ? -16.578 -24.516 -21.031 1 91.62 159 ASP B N 1
ATOM 6051 C CA . ASP B 1 159 ? -17.531 -24.203 -22.094 1 91.62 159 ASP B CA 1
ATOM 6052 C C . ASP B 1 159 ? -17.203 -22.859 -22.734 1 91.62 159 ASP B C 1
ATOM 6054 O O . ASP B 1 159 ? -17.359 -21.797 -22.109 1 91.62 159 ASP B O 1
ATOM 6058 N N . LYS B 1 160 ? -16.812 -22.828 -23.938 1 86.19 160 LYS B N 1
ATOM 6059 C CA . LYS B 1 160 ? -16.312 -21.641 -24.625 1 86.19 160 LYS B CA 1
ATOM 6060 C C . LYS B 1 160 ? -17.375 -21.031 -25.531 1 86.19 160 LYS B C 1
ATOM 6062 O O . LYS B 1 160 ? -17.047 -20.344 -26.5 1 86.19 160 LYS B O 1
ATOM 6067 N N . GLU B 1 161 ? -18.594 -21.312 -25.312 1 85.5 161 GLU B N 1
ATOM 6068 C CA . GLU B 1 161 ? -19.703 -20.844 -26.141 1 85.5 161 GLU B CA 1
ATOM 6069 C C . GLU B 1 161 ? -19.672 -19.328 -26.297 1 85.5 161 GLU B C 1
ATOM 6071 O O . GLU B 1 161 ? -19.906 -18.812 -27.391 1 85.5 161 GLU B O 1
ATOM 6076 N N . TYR B 1 162 ? -19.312 -18.703 -25.234 1 83.62 162 TYR B N 1
ATOM 6077 C CA . TYR B 1 162 ? -19.391 -17.25 -25.266 1 83.62 162 TYR B CA 1
ATOM 6078 C C . TYR B 1 162 ? -18 -16.625 -25.188 1 83.62 162 TYR B C 1
ATOM 6080 O O . TYR B 1 162 ? -17.875 -15.43 -24.906 1 83.62 162 TYR B O 1
ATOM 6088 N N . ASP B 1 163 ? -17 -17.406 -25.375 1 77.69 163 ASP B N 1
ATOM 6089 C CA . ASP B 1 163 ? -15.625 -16.906 -25.297 1 77.69 163 ASP B CA 1
ATOM 6090 C C . ASP B 1 163 ? -15.312 -15.984 -26.469 1 77.69 163 ASP B C 1
ATOM 6092 O O . ASP B 1 163 ? -15.75 -16.234 -27.594 1 77.69 163 ASP B O 1
ATOM 6096 N N . THR B 1 164 ? -14.828 -14.898 -26.141 1 70.44 164 THR B N 1
ATOM 6097 C CA . THR B 1 164 ? -14.344 -14 -27.172 1 70.44 164 THR B CA 1
ATOM 6098 C C . THR B 1 164 ? -12.859 -13.719 -27 1 70.44 164 THR B C 1
ATOM 6100 O O . THR B 1 164 ? -12.352 -13.695 -25.875 1 70.44 164 THR B O 1
ATOM 6103 N N . ALA B 1 165 ? -12.086 -13.992 -28.141 1 64.75 165 ALA B N 1
ATOM 6104 C CA . ALA B 1 165 ? -10.672 -13.648 -28.062 1 64.75 165 ALA B CA 1
ATOM 6105 C C . ALA B 1 165 ? -10.484 -12.188 -27.656 1 64.75 165 ALA B C 1
ATOM 6107 O O . ALA B 1 165 ? -11.273 -11.32 -28.047 1 64.75 165 ALA B O 1
ATOM 6108 N N . ASN B 1 166 ? -9.625 -12.008 -26.594 1 78.62 166 ASN B N 1
ATOM 6109 C CA . ASN B 1 166 ? -9.375 -10.609 -26.266 1 78.62 166 ASN B CA 1
ATOM 6110 C C . ASN B 1 166 ? -7.887 -10.328 -26.094 1 78.62 166 ASN B C 1
ATOM 6112 O O . ASN B 1 166 ? -7.086 -11.258 -26 1 78.62 166 ASN B O 1
ATOM 6116 N N . ILE B 1 167 ? -7.5 -9.219 -26.406 1 84.75 167 ILE B N 1
ATOM 6117 C CA . ILE B 1 167 ? -6.137 -8.695 -26.422 1 84.75 167 ILE B CA 1
ATOM 6118 C C . ILE B 1 167 ? -5.434 -9.039 -25.109 1 84.75 167 ILE B C 1
ATOM 6120 O O . ILE B 1 167 ? -4.223 -9.258 -25.094 1 84.75 167 ILE B O 1
ATOM 6124 N N . LEU B 1 168 ? -6.121 -9.211 -24.031 1 88.88 168 LEU B N 1
ATOM 6125 C CA . LEU B 1 168 ? -5.535 -9.43 -22.719 1 88.88 168 LEU B CA 1
ATOM 6126 C C . LEU B 1 168 ? -5.004 -10.852 -22.578 1 88.88 168 LEU B C 1
ATOM 6128 O O . LEU B 1 168 ? -3.977 -11.086 -21.938 1 88.88 168 LEU B O 1
ATOM 6132 N N . SER B 1 169 ? -5.711 -11.828 -23.203 1 87.44 169 SER B N 1
ATOM 6133 C CA . SER B 1 169 ? -5.211 -13.195 -23.203 1 87.44 169 SER B CA 1
ATOM 6134 C C . SER B 1 169 ? -3.896 -13.312 -23.969 1 87.44 169 SER B C 1
ATOM 6136 O O . SER B 1 169 ? -2.977 -14 -23.516 1 87.44 169 SER B O 1
ATOM 6138 N N . MET B 1 170 ? -3.77 -12.602 -25.078 1 88.38 170 MET B N 1
ATOM 6139 C CA . MET B 1 170 ? -2.549 -12.602 -25.891 1 88.38 170 MET B CA 1
ATOM 6140 C C . MET B 1 170 ? -1.404 -11.93 -25.141 1 88.38 170 MET B C 1
ATOM 6142 O O . MET B 1 170 ? -0.318 -12.5 -25.016 1 88.38 170 MET B O 1
ATOM 6146 N N . LEU B 1 171 ? -1.744 -10.883 -24.594 1 92.25 171 LEU B N 1
ATOM 6147 C CA . LEU B 1 171 ? -0.717 -10.141 -23.875 1 92.25 171 LEU B CA 1
ATOM 6148 C C . LEU B 1 171 ? -0.277 -10.898 -22.625 1 92.25 171 LEU B C 1
ATOM 6150 O O . LEU B 1 171 ? 0.89 -10.828 -22.234 1 92.25 171 LEU B O 1
ATOM 6154 N N . GLY B 1 172 ? -1.193 -11.562 -22 1 92.81 172 GLY B N 1
ATOM 6155 C CA . GLY B 1 172 ? -0.839 -12.383 -20.859 1 92.81 172 GLY B CA 1
ATOM 6156 C C . GLY B 1 172 ? 0.239 -13.406 -21.172 1 92.81 172 GLY B C 1
ATOM 6157 O O . GLY B 1 172 ? 1.188 -13.57 -20.391 1 92.81 172 GLY B O 1
ATOM 6158 N N . LYS B 1 173 ? 0.109 -14.055 -22.344 1 90.81 173 LYS B N 1
ATOM 6159 C CA . LYS B 1 173 ? 1.095 -15.055 -22.75 1 90.81 173 LYS B CA 1
ATOM 6160 C C . LYS B 1 173 ? 2.445 -14.398 -23.047 1 90.81 173 LYS B C 1
ATOM 6162 O O . LYS B 1 173 ? 3.484 -14.891 -22.594 1 90.81 173 LYS B O 1
ATOM 6167 N N . SER B 1 174 ? 2.41 -13.312 -23.781 1 93.81 174 SER B N 1
ATOM 6168 C CA . SER B 1 174 ? 3.648 -12.625 -24.141 1 93.81 174 SER B CA 1
ATOM 6169 C C . SER B 1 174 ? 4.344 -12.055 -22.922 1 93.81 174 SER B C 1
ATOM 6171 O O . SER B 1 174 ? 5.562 -12.18 -22.766 1 93.81 174 SER B O 1
ATOM 6173 N N . MET B 1 175 ? 3.576 -11.547 -21.984 1 96.25 175 MET B N 1
ATOM 6174 C CA . MET B 1 175 ? 4.176 -10.922 -20.797 1 96.25 175 MET B CA 1
ATOM 6175 C C . MET B 1 175 ? 4.668 -11.977 -19.812 1 96.25 175 MET B C 1
ATOM 6177 O O . MET B 1 175 ? 5.641 -11.75 -19.094 1 96.25 175 MET B O 1
ATOM 6181 N N . GLU B 1 176 ? 4 -13.039 -19.766 1 94.12 176 GLU B N 1
ATOM 6182 C CA . GLU B 1 176 ? 4.512 -14.141 -18.969 1 94.12 176 GLU B CA 1
ATOM 6183 C C . GLU B 1 176 ? 5.906 -14.555 -19.406 1 94.12 176 GLU B C 1
ATOM 6185 O O . GLU B 1 176 ? 6.785 -14.805 -18.578 1 94.12 176 GLU B O 1
ATOM 6190 N N . LYS B 1 177 ? 6.098 -14.688 -20.703 1 93.75 177 LYS B N 1
ATOM 6191 C CA . LYS B 1 177 ? 7.41 -15.008 -21.266 1 93.75 177 LYS B CA 1
ATOM 6192 C C . LYS B 1 177 ? 8.406 -13.891 -20.984 1 93.75 177 LYS B C 1
ATOM 6194 O O . LYS B 1 177 ? 9.555 -14.156 -20.594 1 93.75 177 LYS B O 1
ATOM 6199 N N . LEU B 1 178 ? 7.977 -12.664 -21.094 1 96.5 178 LEU B N 1
ATOM 6200 C CA . LEU B 1 178 ? 8.82 -11.5 -20.844 1 96.5 178 LEU B CA 1
ATOM 6201 C C . LEU B 1 178 ? 9.391 -11.539 -19.438 1 96.5 178 LEU B C 1
ATOM 6203 O O . LEU B 1 178 ? 10.586 -11.312 -19.234 1 96.5 178 LEU B O 1
ATOM 6207 N N . LEU B 1 179 ? 8.578 -11.906 -18.438 1 97.75 179 LEU B N 1
ATOM 6208 C CA . LEU B 1 179 ? 8.938 -11.805 -17.031 1 97.75 179 LEU B CA 1
ATOM 6209 C C . LEU B 1 179 ? 9.875 -12.938 -16.625 1 97.75 179 LEU B C 1
ATOM 6211 O O . LEU B 1 179 ? 10.5 -12.883 -15.562 1 97.75 179 LEU B O 1
ATOM 6215 N N . THR B 1 180 ? 10.047 -13.969 -17.5 1 96.31 180 THR B N 1
ATOM 6216 C CA . THR B 1 180 ? 10.742 -15.172 -17.031 1 96.31 180 THR B CA 1
ATOM 6217 C C . THR B 1 180 ? 11.914 -15.508 -17.953 1 96.31 180 THR B C 1
ATOM 6219 O O . THR B 1 180 ? 12.562 -16.547 -17.766 1 96.31 180 THR B O 1
ATOM 6222 N N . ILE B 1 181 ? 12.227 -14.742 -19.016 1 93.88 181 ILE B N 1
ATOM 6223 C CA . ILE B 1 181 ? 13.406 -14.992 -19.828 1 93.88 181 ILE B CA 1
ATOM 6224 C C . ILE B 1 181 ? 14.203 -13.703 -20.016 1 93.88 181 ILE B C 1
ATOM 6226 O O . ILE B 1 181 ? 13.633 -12.609 -19.969 1 93.88 181 ILE B O 1
ATOM 6230 N N . PRO B 1 182 ? 15.391 -13.789 -20.188 1 94.75 182 PRO B N 1
ATOM 6231 C CA . PRO B 1 182 ? 16.203 -12.586 -20.375 1 94.75 182 PRO B CA 1
ATOM 6232 C C . PRO B 1 182 ? 15.82 -11.805 -21.625 1 94.75 182 PRO B C 1
ATOM 6234 O O . PRO B 1 182 ? 15.258 -12.367 -22.562 1 94.75 182 PRO B O 1
ATOM 6237 N N . LYS B 1 183 ? 16.188 -10.641 -21.656 1 93.38 183 LYS B N 1
ATOM 6238 C CA . LYS B 1 183 ? 15.852 -9.695 -22.719 1 93.38 183 LYS B CA 1
ATOM 6239 C C . LYS B 1 183 ? 16.266 -10.227 -24.078 1 93.38 183 LYS B C 1
ATOM 6241 O O . LYS B 1 183 ? 15.461 -10.227 -25.016 1 93.38 183 LYS B O 1
ATOM 6246 N N . LYS B 1 184 ? 17.484 -10.711 -24.156 1 92.94 184 LYS B N 1
ATOM 6247 C CA . LYS B 1 184 ? 18.016 -11.18 -25.438 1 92.94 184 LYS B CA 1
ATOM 6248 C C . LYS B 1 184 ? 17.188 -12.352 -25.969 1 92.94 184 LYS B C 1
ATOM 6250 O O . LYS B 1 184 ? 16.891 -12.414 -27.172 1 92.94 184 LYS B O 1
ATOM 6255 N N . GLU B 1 185 ? 16.844 -13.172 -25.109 1 93.44 185 GLU B N 1
ATOM 6256 C CA . GLU B 1 185 ? 16.047 -14.328 -25.516 1 93.44 185 GLU B CA 1
ATOM 6257 C C . GLU B 1 185 ? 14.609 -13.93 -25.844 1 93.44 185 GLU B C 1
ATOM 6259 O O . GLU B 1 185 ? 14.008 -14.453 -26.781 1 93.44 185 GLU B O 1
ATOM 6264 N N . PHE B 1 186 ? 14.055 -13 -25.172 1 94.38 186 PHE B N 1
ATOM 6265 C CA . PHE B 1 186 ? 12.688 -12.547 -25.406 1 94.38 186 PHE B CA 1
ATOM 6266 C C . PHE B 1 186 ? 12.57 -11.875 -26.766 1 94.38 186 PHE B C 1
ATOM 6268 O O . PHE B 1 186 ? 11.57 -12.047 -27.469 1 94.38 186 PHE B O 1
ATOM 6275 N N . GLU B 1 187 ? 13.562 -11.133 -27.109 1 93.81 187 GLU B N 1
ATOM 6276 C CA . GLU B 1 187 ? 13.539 -10.414 -28.375 1 93.81 187 GLU B CA 1
ATOM 6277 C C . GLU B 1 187 ? 13.5 -11.375 -29.562 1 93.81 187 GLU B C 1
ATOM 6279 O O . GLU B 1 187 ? 13.102 -10.992 -30.656 1 93.81 187 GLU B O 1
ATOM 6284 N N . LYS B 1 188 ? 13.898 -12.617 -29.312 1 94.12 188 LYS B N 1
ATOM 6285 C CA . LYS B 1 188 ? 13.836 -13.617 -30.375 1 94.12 188 LYS B CA 1
ATOM 6286 C C . LYS B 1 188 ? 12.391 -13.984 -30.688 1 94.12 188 LYS B C 1
ATOM 6288 O O . LYS B 1 188 ? 12.109 -14.57 -31.734 1 94.12 188 LYS B O 1
ATOM 6293 N N . TYR B 1 189 ? 11.5 -13.648 -29.859 1 93.75 189 TYR B N 1
ATOM 6294 C CA . TYR B 1 189 ? 10.102 -13.977 -30.094 1 93.75 189 TYR B CA 1
ATOM 6295 C C . TYR B 1 189 ? 9.422 -12.922 -30.953 1 93.75 189 TYR B C 1
ATOM 6297 O O . TYR B 1 189 ? 8.234 -13.031 -31.266 1 93.75 189 TYR B O 1
ATOM 6305 N N . ARG B 1 190 ? 10.125 -11.961 -31.344 1 93.31 190 ARG B N 1
ATOM 6306 C CA . ARG B 1 190 ? 9.617 -11.047 -32.375 1 93.31 190 ARG B CA 1
ATOM 6307 C C . ARG B 1 190 ? 9.383 -11.781 -33.688 1 93.31 190 ARG B C 1
ATOM 6309 O O . ARG B 1 190 ? 10.156 -12.664 -34.062 1 93.31 190 ARG B O 1
ATOM 6316 N N . ARG B 1 191 ? 8.375 -11.328 -34.375 1 91.62 191 ARG B N 1
ATOM 6317 C CA . ARG B 1 191 ? 8.047 -11.969 -35.625 1 91.62 191 ARG B CA 1
ATOM 6318 C C . ARG B 1 191 ? 9.234 -11.922 -36.594 1 91.62 191 ARG B C 1
ATOM 6320 O O . ARG B 1 191 ? 9.469 -12.867 -37.344 1 91.62 191 ARG B O 1
ATOM 6327 N N . THR B 1 192 ? 10.023 -10.898 -36.469 1 91.44 192 THR B N 1
ATOM 6328 C CA . THR B 1 192 ? 11.148 -10.711 -37.375 1 91.44 192 THR B CA 1
ATOM 6329 C C . THR B 1 192 ? 12.336 -11.57 -36.938 1 91.44 192 THR B C 1
ATOM 6331 O O . THR B 1 192 ? 13.258 -11.797 -37.719 1 91.44 192 THR B O 1
ATOM 6334 N N . LYS B 1 193 ? 12.242 -12.133 -35.75 1 91.75 193 LYS B N 1
ATOM 6335 C CA . LYS B 1 193 ? 13.414 -12.844 -35.25 1 91.75 193 LYS B CA 1
ATOM 6336 C C . LYS B 1 193 ? 13.055 -14.258 -34.781 1 91.75 193 LYS B C 1
ATOM 6338 O O . LYS B 1 193 ? 13.93 -15.016 -34.375 1 91.75 193 LYS B O 1
ATOM 6343 N N . SER B 1 194 ? 11.875 -14.602 -34.875 1 88.62 194 SER B N 1
ATOM 6344 C CA . SER B 1 194 ? 11.391 -15.852 -34.312 1 88.62 194 SER B CA 1
ATOM 6345 C C . SER B 1 194 ? 12.031 -17.062 -35 1 88.62 194 SER B C 1
ATOM 6347 O O . SER B 1 194 ? 12.016 -18.172 -34.469 1 88.62 194 SER B O 1
ATOM 6349 N N . HIS B 1 195 ? 12.625 -16.859 -36.125 1 87.5 195 HIS B N 1
ATOM 6350 C CA . HIS B 1 195 ? 13.344 -17.938 -36.781 1 87.5 195 HIS B CA 1
ATOM 6351 C C . HIS B 1 195 ? 14.602 -18.344 -36.031 1 87.5 195 HIS B C 1
ATOM 6353 O O . HIS B 1 195 ? 15.133 -19.438 -36.219 1 87.5 195 HIS B O 1
ATOM 6359 N N . GLU B 1 196 ? 14.984 -17.5 -35.125 1 87.12 196 GLU B N 1
ATOM 6360 C CA . GLU B 1 196 ? 16.188 -17.781 -34.344 1 87.12 196 GLU B CA 1
ATOM 6361 C C . GLU B 1 196 ? 15.883 -18.703 -33.156 1 87.12 196 GLU B C 1
ATOM 6363 O O . GLU B 1 196 ? 16.797 -19.234 -32.531 1 87.12 196 GLU B O 1
ATOM 6368 N N . LEU B 1 197 ? 14.664 -18.984 -32.969 1 90.19 197 LEU B N 1
ATOM 6369 C CA . LEU B 1 197 ? 14.266 -19.875 -31.906 1 90.19 197 LEU B CA 1
ATOM 6370 C C . LEU B 1 197 ? 14.391 -21.344 -32.344 1 90.19 197 LEU B C 1
ATOM 6372 O O . LEU B 1 197 ? 13.961 -21.703 -33.438 1 90.19 197 LEU B O 1
ATOM 6376 N N . SER B 1 198 ? 15.008 -22 -31.531 1 86.12 198 SER B N 1
ATOM 6377 C CA . SER B 1 198 ? 15.117 -23.438 -31.828 1 86.12 198 SER B CA 1
ATOM 6378 C C . SER B 1 198 ? 13.789 -24.141 -31.609 1 86.12 198 SER B C 1
ATOM 6380 O O . SER B 1 198 ? 12.914 -23.625 -30.906 1 86.12 198 SER B O 1
ATOM 6382 N N . GLU B 1 199 ? 13.703 -25.266 -32.094 1 83.81 199 GLU B N 1
ATOM 6383 C CA . GLU B 1 199 ? 12.5 -26.078 -31.938 1 83.81 199 GLU B CA 1
ATOM 6384 C C . GLU B 1 199 ? 12.312 -26.5 -30.484 1 83.81 199 GLU B C 1
ATOM 6386 O O . GLU B 1 199 ? 11.188 -26.609 -30 1 83.81 199 GLU B O 1
ATOM 6391 N N . GLU B 1 200 ? 13.391 -26.594 -29.969 1 81.12 200 GLU B N 1
ATOM 6392 C CA . GLU B 1 200 ? 13.336 -26.984 -28.562 1 81.12 200 GLU B CA 1
ATOM 6393 C C . GLU B 1 200 ? 12.766 -25.859 -27.688 1 81.12 200 GLU B C 1
ATOM 6395 O O . GLU B 1 200 ? 11.969 -26.125 -26.781 1 81.12 200 GLU B O 1
ATOM 6400 N N . GLU B 1 201 ? 13.117 -24.734 -28.141 1 81.12 201 GLU B N 1
ATOM 6401 C CA . GLU B 1 201 ? 12.625 -23.578 -27.406 1 81.12 201 GLU B CA 1
ATOM 6402 C C . GLU B 1 201 ? 11.141 -23.344 -27.656 1 81.12 201 GLU B C 1
ATOM 6404 O O . GLU B 1 201 ? 10.391 -23.016 -26.734 1 81.12 201 GLU B O 1
ATOM 6409 N N . LYS B 1 202 ? 10.742 -23.594 -28.797 1 80.81 202 LYS B N 1
ATOM 6410 C CA . LYS B 1 202 ? 9.352 -23.375 -29.188 1 80.81 202 LYS B CA 1
ATOM 6411 C C . LYS B 1 202 ? 8.445 -24.453 -28.594 1 80.81 202 LYS B C 1
ATOM 6413 O O . LYS B 1 202 ? 7.297 -24.172 -28.234 1 80.81 202 LYS B O 1
ATOM 6418 N N . ASN B 1 203 ? 9.109 -25.656 -28.438 1 76.25 203 ASN B N 1
ATOM 6419 C CA . ASN B 1 203 ? 8.297 -26.797 -28 1 76.25 203 ASN B CA 1
ATOM 6420 C C . ASN B 1 203 ? 8.57 -27.156 -26.547 1 76.25 203 ASN B C 1
ATOM 6422 O O . ASN B 1 203 ? 8.258 -28.266 -26.125 1 76.25 203 ASN B O 1
ATOM 6426 N N . ALA B 1 204 ? 9.211 -26.25 -26 1 72.69 204 ALA B N 1
ATOM 6427 C CA . ALA B 1 204 ? 9.547 -26.562 -24.609 1 72.69 204 ALA B CA 1
ATOM 6428 C C . ALA B 1 204 ? 8.281 -26.828 -23.781 1 72.69 204 ALA B C 1
ATOM 6430 O O . ALA B 1 204 ? 7.297 -26.109 -23.891 1 72.69 204 ALA B O 1
ATOM 6431 N N . ASP B 1 205 ? 8.414 -28.016 -23.172 1 71.75 205 ASP B N 1
ATOM 6432 C CA . ASP B 1 205 ? 7.246 -28.469 -22.438 1 71.75 205 ASP B CA 1
ATOM 6433 C C . ASP B 1 205 ? 6.973 -27.578 -21.234 1 71.75 205 ASP B C 1
ATOM 6435 O O . ASP B 1 205 ? 7.906 -27.062 -20.609 1 71.75 205 ASP B O 1
ATOM 6439 N N . GLU B 1 206 ? 5.723 -27.375 -21.031 1 79.12 206 GLU B N 1
ATOM 6440 C CA . GLU B 1 206 ? 5.277 -26.656 -19.828 1 79.12 206 GLU B CA 1
ATOM 6441 C C . GLU B 1 206 ? 5.227 -27.594 -18.625 1 79.12 206 GLU B C 1
ATOM 6443 O O . GLU B 1 206 ? 4.965 -28.781 -18.766 1 79.12 206 GLU B O 1
ATOM 6448 N N . ALA B 1 207 ? 5.668 -27.031 -17.547 1 85.06 207 ALA B N 1
ATOM 6449 C CA . ALA B 1 207 ? 5.66 -27.812 -16.312 1 85.06 207 ALA B CA 1
ATOM 6450 C C . ALA B 1 207 ? 4.297 -27.75 -15.633 1 85.06 207 ALA B C 1
ATOM 6452 O O . ALA B 1 207 ? 3.664 -26.688 -15.594 1 85.06 207 ALA B O 1
ATOM 6453 N N . PHE B 1 208 ? 3.852 -29.016 -15.172 1 88.75 208 PHE B N 1
ATOM 6454 C CA . PHE B 1 208 ? 2.553 -29.125 -14.516 1 88.75 208 PHE B CA 1
ATOM 6455 C C . PHE B 1 208 ? 2.688 -29.781 -13.148 1 88.75 208 PHE B C 1
ATOM 6457 O O . PHE B 1 208 ? 3.545 -30.641 -12.953 1 88.75 208 PHE B O 1
ATOM 6464 N N . HIS B 1 209 ? 1.893 -29.344 -12.25 1 90.19 209 HIS B N 1
ATOM 6465 C CA . HIS B 1 209 ? 1.591 -30.094 -11.047 1 90.19 209 HIS B CA 1
ATOM 6466 C C . HIS B 1 209 ? 0.311 -30.906 -11.211 1 90.19 209 HIS B C 1
ATOM 6468 O O . HIS B 1 209 ? -0.664 -30.422 -11.797 1 90.19 209 HIS B O 1
ATOM 6474 N N . TYR B 1 210 ? 0.401 -32.156 -10.773 1 93.12 210 TYR B N 1
ATOM 6475 C CA . TYR B 1 210 ? -0.778 -33 -10.703 1 93.12 210 TYR B CA 1
ATOM 6476 C C . TYR B 1 210 ? -1.132 -33.312 -9.25 1 93.12 210 TYR B C 1
ATOM 6478 O O . TYR B 1 210 ? -0.252 -33.656 -8.445 1 93.12 210 TYR B O 1
ATOM 6486 N N . SER B 1 211 ? -2.379 -33.125 -8.945 1 95.44 211 SER B N 1
ATOM 6487 C CA . SER B 1 211 ? -2.881 -33.438 -7.613 1 95.44 211 SER B CA 1
ATOM 6488 C C . SER B 1 211 ? -4.207 -34.188 -7.688 1 95.44 211 SER B C 1
ATOM 6490 O O . SER B 1 211 ? -4.941 -34.062 -8.672 1 95.44 211 SER B O 1
ATOM 6492 N N . THR B 1 212 ? -4.422 -35 -6.68 1 96 212 THR B N 1
ATOM 6493 C CA . THR B 1 212 ? -5.68 -35.75 -6.66 1 96 212 THR B CA 1
ATOM 6494 C C . THR B 1 212 ? -6.441 -35.469 -5.363 1 96 212 THR B C 1
ATOM 6496 O O . THR B 1 212 ? -5.836 -35.281 -4.312 1 96 212 THR B O 1
ATOM 6499 N N . LEU B 1 213 ? -7.699 -35.469 -5.473 1 97.25 213 LEU B N 1
ATOM 6500 C CA . LEU B 1 213 ? -8.656 -35.406 -4.375 1 97.25 213 LEU B CA 1
ATOM 6501 C C . LEU B 1 213 ? -9.969 -36.094 -4.77 1 97.25 213 LEU B C 1
ATOM 6503 O O . LEU B 1 213 ? -10.547 -35.75 -5.809 1 97.25 213 LEU B O 1
ATOM 6507 N N . GLY B 1 214 ? -10.414 -37.062 -3.91 1 96.12 214 GLY B N 1
ATOM 6508 C CA . GLY B 1 214 ? -11.555 -37.844 -4.34 1 96.12 214 GLY B CA 1
ATOM 6509 C C . GLY B 1 214 ? -11.328 -38.531 -5.672 1 96.12 214 GLY B C 1
ATOM 6510 O O . GLY B 1 214 ? -10.328 -39.25 -5.852 1 96.12 214 GLY B O 1
ATOM 6511 N N . ASP B 1 215 ? -12.234 -38.281 -6.551 1 97.31 215 ASP B N 1
ATOM 6512 C CA . ASP B 1 215 ? -12.125 -38.938 -7.852 1 97.31 215 ASP B CA 1
ATOM 6513 C C . ASP B 1 215 ? -11.539 -38 -8.891 1 97.31 215 ASP B C 1
ATOM 6515 O O . ASP B 1 215 ? -11.586 -38.25 -10.094 1 97.31 215 ASP B O 1
ATOM 6519 N N . PHE B 1 216 ? -10.961 -36.938 -8.352 1 96.88 216 PHE B N 1
ATOM 6520 C CA . PHE B 1 216 ? -10.453 -35.938 -9.281 1 96.88 216 PHE B CA 1
ATOM 6521 C C . PHE B 1 216 ? -8.945 -36.062 -9.453 1 96.88 216 PHE B C 1
ATOM 6523 O O . PHE B 1 216 ? -8.219 -36.281 -8.484 1 96.88 216 PHE B O 1
ATOM 6530 N N . MET B 1 217 ? -8.445 -35.938 -10.711 1 95.94 217 MET B N 1
ATOM 6531 C CA . MET B 1 217 ? -7.066 -35.625 -11.062 1 95.94 217 MET B CA 1
ATOM 6532 C C . MET B 1 217 ? -6.965 -34.188 -11.578 1 95.94 217 MET B C 1
ATOM 6534 O O . MET B 1 217 ? -7.559 -33.844 -12.602 1 95.94 217 MET B O 1
ATOM 6538 N N . LEU B 1 218 ? -6.227 -33.375 -10.766 1 95.19 218 LEU B N 1
ATOM 6539 C CA . LEU B 1 218 ? -6.125 -31.969 -11.094 1 95.19 218 LEU B CA 1
ATOM 6540 C C . LEU B 1 218 ? -4.758 -31.641 -11.688 1 95.19 218 LEU B C 1
ATOM 6542 O O . LEU B 1 218 ? -3.736 -32.125 -11.203 1 95.19 218 LEU B O 1
ATOM 6546 N N . ARG B 1 219 ? -4.777 -30.891 -12.758 1 93.81 219 ARG B N 1
ATOM 6547 C CA . ARG B 1 219 ? -3.547 -30.422 -13.383 1 93.81 219 ARG B CA 1
ATOM 6548 C C . ARG B 1 219 ? -3.422 -28.906 -13.289 1 93.81 219 ARG B C 1
ATOM 6550 O O . ARG B 1 219 ? -4.387 -28.188 -13.547 1 93.81 219 ARG B O 1
ATOM 6557 N N . SER B 1 220 ? -2.275 -28.406 -12.844 1 92 220 SER B N 1
ATOM 6558 C CA . SER B 1 220 ? -2.021 -26.969 -12.758 1 92 220 SER B CA 1
ATOM 6559 C C . SER B 1 220 ? -0.713 -26.594 -13.453 1 92 220 SER B C 1
ATOM 6561 O O . SER B 1 220 ? 0.336 -27.172 -13.156 1 92 220 SER B O 1
ATOM 6563 N N . GLN B 1 221 ? -0.889 -25.641 -14.43 1 89.12 221 GLN B N 1
ATOM 6564 C CA . GLN B 1 221 ? 0.298 -25.125 -15.109 1 89.12 221 GLN B CA 1
ATOM 6565 C C . GLN B 1 221 ? 1.151 -24.281 -14.164 1 89.12 221 GLN B C 1
ATOM 6567 O O . GLN B 1 221 ? 0.621 -23.516 -13.359 1 89.12 221 GLN B O 1
ATOM 6572 N N . LEU B 1 222 ? 2.463 -24.484 -14.219 1 90.94 222 LEU B N 1
ATOM 6573 C CA . LEU B 1 222 ? 3.391 -23.766 -13.352 1 90.94 222 LEU B CA 1
ATOM 6574 C C . LEU B 1 222 ? 4.098 -22.641 -14.117 1 90.94 222 LEU B C 1
ATOM 6576 O O . LEU B 1 222 ? 4.844 -22.922 -15.062 1 90.94 222 LEU B O 1
ATOM 6580 N N . ASP B 1 223 ? 3.889 -21.406 -13.695 1 93.44 223 ASP B N 1
ATOM 6581 C CA . ASP B 1 223 ? 4.441 -20.266 -14.406 1 93.44 223 ASP B CA 1
ATOM 6582 C C . ASP B 1 223 ? 5.828 -19.906 -13.875 1 93.44 223 ASP B C 1
ATOM 6584 O O . ASP B 1 223 ? 6.723 -19.547 -14.648 1 93.44 223 ASP B O 1
ATOM 6588 N N . ALA B 1 224 ? 5.996 -19.969 -12.492 1 96.62 224 ALA B N 1
ATOM 6589 C CA . ALA B 1 224 ? 7.273 -19.531 -11.938 1 96.62 224 ALA B CA 1
ATOM 6590 C C . ALA B 1 224 ? 7.543 -20.188 -10.586 1 96.62 224 ALA B C 1
ATOM 6592 O O . ALA B 1 224 ? 6.621 -20.688 -9.945 1 96.62 224 ALA B O 1
ATOM 6593 N N . TYR B 1 225 ? 8.859 -20.172 -10.266 1 95.44 225 TYR B N 1
ATOM 6594 C CA . TYR B 1 225 ? 9.344 -20.875 -9.07 1 95.44 225 TYR B CA 1
ATOM 6595 C C . TYR B 1 225 ? 10.438 -20.062 -8.383 1 95.44 225 TYR B C 1
ATOM 6597 O O . TYR B 1 225 ? 11.266 -19.438 -9.039 1 95.44 225 TYR B O 1
ATOM 6605 N N . ASP B 1 226 ? 10.391 -19.984 -7.074 1 96.88 226 ASP B N 1
ATOM 6606 C CA . ASP B 1 226 ? 11.445 -19.438 -6.23 1 96.88 226 ASP B CA 1
ATOM 6607 C C . ASP B 1 226 ? 11.57 -20.219 -4.922 1 96.88 226 ASP B C 1
ATOM 6609 O O . ASP B 1 226 ? 10.633 -20.234 -4.117 1 96.88 226 ASP B O 1
ATOM 6613 N N . PRO B 1 227 ? 12.695 -20.828 -4.707 1 94.19 227 PRO B N 1
ATOM 6614 C CA . PRO B 1 227 ? 12.836 -21.734 -3.553 1 94.19 227 PRO B CA 1
ATOM 6615 C C . PRO B 1 227 ? 12.75 -20.984 -2.221 1 94.19 227 PRO B C 1
ATOM 6617 O O . PRO B 1 227 ? 12.586 -21.609 -1.171 1 94.19 227 PRO B O 1
ATOM 6620 N N . ARG B 1 228 ? 12.805 -19.703 -2.238 1 95.69 228 ARG B N 1
ATOM 6621 C CA . ARG B 1 228 ? 12.797 -18.938 -0.996 1 95.69 228 ARG B CA 1
ATOM 6622 C C . ARG B 1 228 ? 11.367 -18.703 -0.511 1 95.69 228 ARG B C 1
ATOM 6624 O O . ARG B 1 228 ? 11.156 -18.297 0.637 1 95.69 228 ARG B O 1
ATOM 6631 N N . LEU B 1 229 ? 10.391 -18.891 -1.318 1 96.62 229 LEU B N 1
ATOM 6632 C CA . LEU B 1 229 ? 8.984 -18.75 -0.936 1 96.62 229 LEU B CA 1
ATOM 6633 C C . LEU B 1 229 ? 8.531 -19.938 -0.099 1 96.62 229 LEU B C 1
ATOM 6635 O O . LEU B 1 229 ? 9.078 -21.031 -0.225 1 96.62 229 LEU B O 1
ATOM 6639 N N . PRO B 1 230 ? 7.59 -19.781 0.732 1 94.38 230 PRO B N 1
ATOM 6640 C CA . PRO B 1 230 ? 7.062 -20.891 1.526 1 94.38 230 PRO B CA 1
ATOM 6641 C C . PRO B 1 230 ? 6.418 -21.984 0.667 1 94.38 230 PRO B C 1
ATOM 6643 O O . PRO B 1 230 ? 6.008 -21.703 -0.466 1 94.38 230 PRO B O 1
ATOM 6646 N N . GLY B 1 231 ? 6.309 -23.141 1.239 1 93.44 231 GLY B N 1
ATOM 6647 C CA . GLY B 1 231 ? 5.66 -24.25 0.554 1 93.44 231 GLY B CA 1
ATOM 6648 C C . GLY B 1 231 ? 6.469 -24.781 -0.61 1 93.44 231 GLY B C 1
ATOM 6649 O O . GLY 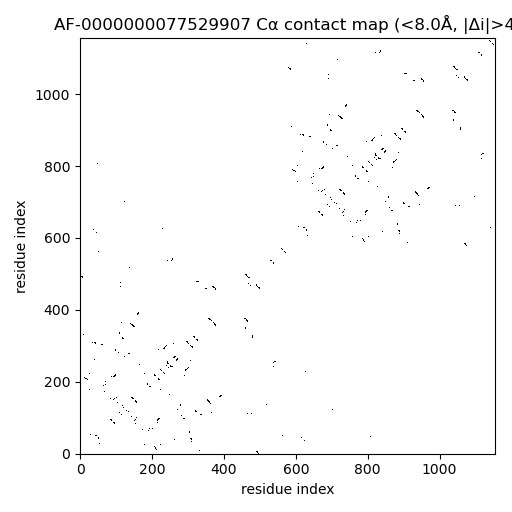B 1 231 ? 7.66 -25.062 -0.466 1 93.44 231 GLY B O 1
ATOM 6650 N N . THR B 1 232 ? 5.836 -24.906 -1.814 1 94.06 232 THR B N 1
ATOM 6651 C CA . THR B 1 232 ? 6.473 -25.516 -2.98 1 94.06 232 THR B CA 1
ATOM 6652 C C . THR B 1 232 ? 7.363 -24.5 -3.693 1 94.06 232 THR B C 1
ATOM 6654 O O . THR B 1 232 ? 8.164 -24.859 -4.559 1 94.06 232 THR B O 1
ATOM 6657 N N . GLY B 1 233 ? 7.188 -23.266 -3.312 1 96 233 GLY B N 1
ATOM 6658 C CA . GLY B 1 233 ? 7.941 -22.219 -3.979 1 96 233 GLY B CA 1
ATOM 6659 C C . GLY B 1 233 ? 7.332 -21.781 -5.301 1 96 233 GLY B C 1
ATOM 6660 O O . GLY B 1 233 ? 7.836 -20.875 -5.957 1 96 233 GLY B O 1
ATOM 6661 N N . MET B 1 234 ? 6.242 -22.484 -5.707 1 96.81 234 MET B N 1
ATOM 6662 C CA . MET B 1 234 ? 5.574 -22.188 -6.969 1 96.81 234 MET B CA 1
ATOM 6663 C C . MET B 1 234 ? 4.633 -21 -6.812 1 96.81 234 MET B C 1
ATOM 6665 O O . MET B 1 234 ? 4.012 -20.828 -5.762 1 96.81 234 MET B O 1
ATOM 6669 N N . PHE B 1 235 ? 4.602 -20.125 -7.77 1 97.62 235 PHE B N 1
ATOM 6670 C CA . PHE B 1 235 ? 3.627 -19.047 -7.805 1 97.62 235 PHE B CA 1
ATOM 6671 C C . PHE B 1 235 ? 3.201 -18.75 -9.234 1 97.62 235 PHE B C 1
ATOM 6673 O O . PHE B 1 235 ? 3.865 -19.156 -10.188 1 97.62 235 PHE B O 1
ATOM 6680 N N . ASP B 1 236 ? 2.016 -18.125 -9.406 1 97.38 236 ASP B N 1
ATOM 6681 C CA . ASP B 1 236 ? 1.444 -17.812 -10.711 1 97.38 236 ASP B CA 1
ATOM 6682 C C . ASP B 1 236 ? 1.801 -16.406 -11.148 1 97.38 236 ASP B C 1
ATOM 6684 O O . ASP B 1 236 ? 2.037 -15.523 -10.312 1 97.38 236 ASP B O 1
ATOM 6688 N N . LEU B 1 237 ? 1.964 -16.172 -12.453 1 97.81 237 LEU B N 1
ATOM 6689 C CA . LEU B 1 237 ? 2.176 -14.867 -13.055 1 97.81 237 LEU B CA 1
ATOM 6690 C C . LEU B 1 237 ? 0.898 -14.359 -13.711 1 97.81 237 LEU B C 1
ATOM 6692 O O . LEU B 1 237 ? 0.306 -15.055 -14.539 1 97.81 237 LEU B O 1
ATOM 6696 N N . LYS B 1 238 ? 0.459 -13.273 -13.211 1 97.25 238 LYS B N 1
ATOM 6697 C CA . LYS B 1 238 ? -0.726 -12.641 -13.781 1 97.25 238 LYS B CA 1
ATOM 6698 C C . LYS B 1 238 ? -0.414 -11.227 -14.258 1 97.25 238 LYS B C 1
ATOM 6700 O O . LYS B 1 238 ? 0.464 -10.555 -13.711 1 97.25 238 LYS B O 1
ATOM 6705 N N . THR B 1 239 ? -1.015 -10.773 -15.281 1 96.81 239 THR B N 1
ATOM 6706 C CA . THR B 1 239 ? -0.99 -9.391 -15.75 1 96.81 239 THR B CA 1
ATOM 6707 C C . THR B 1 239 ? -2.352 -8.727 -15.562 1 96.81 239 THR B C 1
ATOM 6709 O O . THR B 1 239 ? -3.389 -9.359 -15.773 1 96.81 239 THR B O 1
ATOM 6712 N N . ARG B 1 240 ? -2.318 -7.602 -15.016 1 96.94 240 ARG B N 1
ATOM 6713 C CA . ARG B 1 240 ? -3.545 -6.871 -14.719 1 96.94 240 ARG B CA 1
ATOM 6714 C C . ARG B 1 240 ? -3.619 -5.574 -15.523 1 96.94 240 ARG B C 1
ATOM 6716 O O . ARG B 1 240 ? -2.883 -4.625 -15.242 1 96.94 240 ARG B O 1
ATOM 6723 N N . ALA B 1 241 ? -4.578 -5.559 -16.562 1 97.12 241 ALA B N 1
ATOM 6724 C CA . ALA B 1 241 ? -4.816 -4.332 -17.312 1 97.12 241 ALA B CA 1
ATOM 6725 C C . ALA B 1 241 ? -5.559 -3.301 -16.469 1 97.12 241 ALA B C 1
ATOM 6727 O O . ALA B 1 241 ? -6.332 -3.66 -15.586 1 97.12 241 ALA B O 1
ATOM 6728 N N . VAL B 1 242 ? -5.344 -2.123 -16.688 1 97.5 242 VAL B N 1
ATOM 6729 C CA . VAL B 1 242 ? -5.992 -1.023 -15.984 1 97.5 242 VAL B CA 1
ATOM 6730 C C . VAL B 1 242 ? -7.488 -1.016 -16.297 1 97.5 242 VAL B C 1
ATOM 6732 O O . VAL B 1 242 ? -7.926 -1.63 -17.281 1 97.5 242 VAL B O 1
ATOM 6735 N N . VAL B 1 243 ? -8.227 -0.301 -15.539 1 95.31 243 VAL B N 1
ATOM 6736 C CA . VAL B 1 243 ? -9.68 -0.302 -15.555 1 95.31 243 VAL B CA 1
ATOM 6737 C C . VAL B 1 243 ? -10.188 0.205 -16.906 1 95.31 243 VAL B C 1
ATOM 6739 O O . VAL B 1 243 ? -11.203 -0.278 -17.406 1 95.31 243 VAL B O 1
ATOM 6742 N N . SER B 1 244 ? -9.484 1.145 -17.547 1 95.62 244 SER B N 1
ATOM 6743 C CA . SER B 1 244 ? -9.945 1.703 -18.828 1 95.62 244 SER B CA 1
ATOM 6744 C C . SER B 1 244 ? -9.969 0.643 -19.922 1 95.62 244 SER B C 1
ATOM 6746 O O . SER B 1 244 ? -10.805 0.696 -20.828 1 95.62 244 SER B O 1
ATOM 6748 N N . ILE B 1 245 ? -9.094 -0.385 -19.812 1 94.88 245 ILE B N 1
ATOM 6749 C CA . ILE B 1 245 ? -9.016 -1.464 -20.797 1 94.88 245 ILE B CA 1
ATOM 6750 C C . ILE B 1 245 ? -10.016 -2.562 -20.438 1 94.88 245 ILE B C 1
ATOM 6752 O O . ILE B 1 245 ? -10.742 -3.055 -21.297 1 94.88 245 ILE B O 1
ATOM 6756 N N . ARG B 1 246 ? -10.148 -2.857 -19.156 1 92.38 246 ARG B N 1
ATOM 6757 C CA . ARG B 1 246 ? -10.984 -3.963 -18.703 1 92.38 246 ARG B CA 1
ATOM 6758 C C . ARG B 1 246 ? -12.461 -3.662 -18.938 1 92.38 246 ARG B C 1
ATOM 6760 O O . ARG B 1 246 ? -13.258 -4.574 -19.172 1 92.38 246 ARG B O 1
ATOM 6767 N N . MET B 1 247 ? -12.805 -2.414 -18.953 1 90.75 247 MET B N 1
ATOM 6768 C CA . MET B 1 247 ? -14.211 -2.031 -19.109 1 90.75 247 MET B CA 1
ATOM 6769 C C . MET B 1 247 ? -14.672 -2.264 -20.547 1 90.75 247 MET B C 1
ATOM 6771 O O . MET B 1 247 ? -15.875 -2.412 -20.797 1 90.75 247 MET B O 1
ATOM 6775 N N . ASP B 1 248 ? -13.742 -2.18 -21.453 1 88.31 248 ASP B N 1
ATOM 6776 C CA . ASP B 1 248 ? -14.047 -2.521 -22.844 1 88.31 248 ASP B CA 1
ATOM 6777 C C . ASP B 1 248 ? -12.828 -3.119 -23.547 1 88.31 248 ASP B C 1
ATOM 6779 O O . ASP B 1 248 ? -12.117 -2.422 -24.266 1 88.31 248 ASP B O 1
ATOM 6783 N N . VAL B 1 249 ? -12.688 -4.465 -23.422 1 87.19 249 VAL B N 1
ATOM 6784 C CA . VAL B 1 249 ? -11.5 -5.176 -23.891 1 87.19 249 VAL B CA 1
ATOM 6785 C C . VAL B 1 249 ? -11.508 -5.23 -25.422 1 87.19 249 VAL B C 1
ATOM 6787 O O . VAL B 1 249 ? -10.453 -5.199 -26.062 1 87.19 249 VAL B O 1
ATOM 6790 N N . GLU B 1 250 ? -12.711 -5.309 -26.062 1 83.75 250 GLU B N 1
ATOM 6791 C CA . GLU B 1 250 ? -12.805 -5.363 -27.516 1 83.75 250 GLU B CA 1
ATOM 6792 C C . GLU B 1 250 ? -12.406 -4.031 -28.141 1 83.75 250 GLU B C 1
ATOM 6794 O O . GLU B 1 250 ? -11.75 -4.004 -29.188 1 83.75 250 GLU B O 1
ATOM 6799 N N . GLY B 1 251 ? -12.82 -2.951 -27.484 1 86.38 251 GLY B N 1
ATOM 6800 C CA . GLY B 1 251 ? -12.422 -1.621 -27.922 1 86.38 251 GLY B CA 1
ATOM 6801 C C . GLY B 1 251 ? -11.344 -1.006 -27.047 1 86.38 251 GLY B C 1
ATOM 6802 O O . GLY B 1 251 ? -11.469 0.142 -26.609 1 86.38 251 GLY B O 1
ATOM 6803 N N . TYR B 1 252 ? -10.328 -1.855 -26.781 1 88.06 252 TYR B N 1
ATOM 6804 C CA . TYR B 1 252 ? -9.344 -1.497 -25.766 1 88.06 252 TYR B CA 1
ATOM 6805 C C . TYR B 1 252 ? -8.547 -0.265 -26.188 1 88.06 252 TYR B C 1
ATOM 6807 O O . TYR B 1 252 ? -7.969 0.425 -25.344 1 88.06 252 TYR B O 1
ATOM 6815 N N . GLU B 1 253 ? -8.547 0.146 -27.438 1 89.5 253 GLU B N 1
ATOM 6816 C CA . GLU B 1 253 ? -7.695 1.213 -27.969 1 89.5 253 GLU B CA 1
ATOM 6817 C C . GLU B 1 253 ? -8.078 2.564 -27.359 1 89.5 253 GLU B C 1
ATOM 6819 O O . GLU B 1 253 ? -7.211 3.42 -27.156 1 89.5 253 GLU B O 1
ATOM 6824 N N . LYS B 1 254 ? -9.367 2.688 -27.062 1 90.62 254 LYS B N 1
ATOM 6825 C CA . LYS B 1 254 ? -9.82 3.971 -26.531 1 90.62 254 LYS B CA 1
ATOM 6826 C C . LYS B 1 254 ? -9.305 4.191 -25.109 1 90.62 254 LYS B C 1
ATOM 6828 O O . LYS B 1 254 ? -9.336 5.316 -24.609 1 90.62 254 LYS B O 1
ATOM 6833 N N . GLY B 1 255 ? -8.812 3.096 -24.484 1 93.88 255 GLY B N 1
ATOM 6834 C CA . GLY B 1 255 ? -8.406 3.203 -23.094 1 93.88 255 GLY B CA 1
ATOM 6835 C C . GLY B 1 255 ? -6.898 3.174 -22.906 1 93.88 255 GLY B C 1
ATOM 6836 O O . GLY B 1 255 ? -6.406 3.178 -21.781 1 93.88 255 GLY B O 1
ATOM 6837 N N . LEU B 1 256 ? -6.129 3.289 -23.953 1 93.44 256 LEU B N 1
ATOM 6838 C CA . LEU B 1 256 ? -4.684 3.082 -23.922 1 93.44 256 LEU B CA 1
ATOM 6839 C C . LEU B 1 256 ? -3.988 4.219 -23.188 1 93.44 256 LEU B C 1
ATOM 6841 O O . LEU B 1 256 ? -2.918 4.023 -22.609 1 93.44 256 LEU B O 1
ATOM 6845 N N . GLY B 1 257 ? -4.531 5.316 -23.141 1 95.06 257 GLY B N 1
ATOM 6846 C CA . GLY B 1 257 ? -3.895 6.492 -22.562 1 95.06 257 GLY B CA 1
ATOM 6847 C C . GLY B 1 257 ? -3.932 6.504 -21.047 1 95.06 257 GLY B C 1
ATOM 6848 O O . GLY B 1 257 ? -3.164 7.227 -20.406 1 95.06 257 GLY B O 1
ATOM 6849 N N . TYR B 1 258 ? -4.789 5.691 -20.469 1 96.94 258 TYR B N 1
ATOM 6850 C CA . TYR B 1 258 ? -4.938 5.656 -19.016 1 96.94 258 TYR B CA 1
ATOM 6851 C C . TYR B 1 258 ? -3.672 5.133 -18.359 1 96.94 258 TYR B C 1
ATOM 6853 O O . TYR B 1 258 ? -3.139 4.094 -18.75 1 96.94 258 TYR B O 1
ATOM 6861 N N . GLU B 1 259 ? -3.125 5.883 -17.328 1 96.5 259 GLU B N 1
ATOM 6862 C CA . GLU B 1 259 ? -1.915 5.469 -16.625 1 96.5 259 GLU B CA 1
ATOM 6863 C C . GLU B 1 259 ? -2.139 5.438 -15.117 1 96.5 259 GLU B C 1
ATOM 6865 O O . GLU B 1 259 ? -2.947 6.203 -14.586 1 96.5 259 GLU B O 1
ATOM 6870 N N . ILE B 1 260 ? -1.421 4.484 -14.5 1 97.19 260 ILE B N 1
ATOM 6871 C CA . ILE B 1 260 ? -1.367 4.504 -13.039 1 97.19 260 ILE B CA 1
ATOM 6872 C C . ILE B 1 260 ? -0.291 5.48 -12.578 1 97.19 260 ILE B C 1
ATOM 6874 O O . ILE B 1 260 ? 0.896 5.285 -12.852 1 97.19 260 ILE B O 1
ATOM 6878 N N . ARG B 1 261 ? -0.711 6.445 -11.859 1 93.62 261 ARG B N 1
ATOM 6879 C CA . ARG B 1 261 ? 0.239 7.484 -11.469 1 93.62 261 ARG B CA 1
ATOM 6880 C C . ARG B 1 261 ? 0.324 7.609 -9.953 1 93.62 261 ARG B C 1
ATOM 6882 O O . ARG B 1 261 ? 1.25 8.227 -9.43 1 93.62 261 ARG B O 1
ATOM 6889 N N . ASN B 1 262 ? -0.64 6.969 -9.211 1 93.62 262 ASN B N 1
ATOM 6890 C CA . ASN B 1 262 ? -0.714 7.141 -7.77 1 93.62 262 ASN B CA 1
ATOM 6891 C C . ASN B 1 262 ? -0.821 5.801 -7.047 1 93.62 262 ASN B C 1
ATOM 6893 O O . ASN B 1 262 ? -1.323 4.824 -7.613 1 93.62 262 ASN B O 1
ATOM 6897 N N . ARG B 1 263 ? -0.37 5.773 -5.812 1 94.62 263 ARG B N 1
ATOM 6898 C CA . ARG B 1 263 ? -0.532 4.578 -4.988 1 94.62 263 ARG B CA 1
ATOM 6899 C C . ARG B 1 263 ? -1.971 4.441 -4.504 1 94.62 263 ARG B C 1
ATOM 6901 O O . ARG B 1 263 ? -2.537 3.346 -4.535 1 94.62 263 ARG B O 1
ATOM 6908 N N . PHE B 1 264 ? -2.51 5.617 -4.098 1 95.19 264 PHE B N 1
ATOM 6909 C CA . PHE B 1 264 ? -3.85 5.645 -3.525 1 95.19 264 PHE B CA 1
ATOM 6910 C C . PHE B 1 264 ? -4.797 6.457 -4.398 1 95.19 264 PHE B C 1
ATOM 6912 O O . PHE B 1 264 ? -4.359 7.344 -5.137 1 95.19 264 PHE B O 1
ATOM 6919 N N . GLY B 1 265 ? -6.074 6.105 -4.32 1 92.94 265 GLY B N 1
ATOM 6920 C CA . GLY B 1 265 ? -7.102 6.879 -5 1 92.94 265 GLY B CA 1
ATOM 6921 C C . GLY B 1 265 ? -8.062 6.023 -5.801 1 92.94 265 GLY B C 1
ATOM 6922 O O . GLY B 1 265 ? -7.746 4.883 -6.145 1 92.94 265 GLY B O 1
ATOM 6923 N N . GLU B 1 266 ? -9.102 6.617 -6.203 1 91.56 266 GLU B N 1
ATOM 6924 C CA . GLU B 1 266 ? -10.164 5.902 -6.906 1 91.56 266 GLU B CA 1
ATOM 6925 C C . GLU B 1 266 ? -9.844 5.762 -8.391 1 91.56 266 GLU B C 1
ATOM 6927 O O . GLU B 1 266 ? -10.453 4.949 -9.094 1 91.56 266 GLU B O 1
ATOM 6932 N N . TRP B 1 267 ? -8.867 6.559 -8.82 1 91.12 267 TRP B N 1
ATOM 6933 C CA . TRP B 1 267 ? -8.492 6.52 -10.227 1 91.12 267 TRP B CA 1
ATOM 6934 C C . TRP B 1 267 ? -6.977 6.637 -10.383 1 91.12 267 TRP B C 1
ATOM 6936 O O . TRP B 1 267 ? -6.293 7.156 -9.5 1 91.12 267 TRP B O 1
ATOM 6946 N N . GLU B 1 268 ? -6.531 6.086 -11.508 1 95.56 268 GLU B N 1
ATOM 6947 C CA . GLU B 1 268 ? -5.121 6.195 -11.875 1 95.56 268 GLU B CA 1
ATOM 6948 C C . GLU B 1 268 ? -4.215 5.766 -10.719 1 95.56 268 GLU B C 1
ATOM 6950 O O . GLU B 1 268 ? -3.227 6.438 -10.422 1 95.56 268 GLU B O 1
ATOM 6955 N N . SER B 1 269 ? -4.715 4.754 -10.016 1 96.69 269 SER B N 1
ATOM 6956 C CA . SER B 1 269 ? -3.979 4.316 -8.828 1 96.69 269 SER B CA 1
ATOM 6957 C C . SER B 1 269 ? -3.875 2.797 -8.773 1 96.69 269 SER B C 1
ATOM 6959 O O . SER B 1 269 ? -4.711 2.092 -9.344 1 96.69 269 SER B O 1
ATOM 6961 N N . PHE B 1 270 ? -2.807 2.291 -8.141 1 97.88 270 PHE B N 1
ATOM 6962 C CA . PHE B 1 270 ? -2.678 0.865 -7.867 1 97.88 270 PHE B CA 1
ATOM 6963 C C . PHE B 1 270 ? -3.811 0.382 -6.969 1 97.88 270 PHE B C 1
ATOM 6965 O O . PHE B 1 270 ? -4.273 -0.753 -7.102 1 97.88 270 PHE B O 1
ATOM 6972 N N . GLU B 1 271 ? -4.301 1.28 -6.102 1 97.62 271 GLU B N 1
ATOM 6973 C CA . GLU B 1 271 ? -5.379 0.954 -5.172 1 97.62 271 GLU B CA 1
ATOM 6974 C C . GLU B 1 271 ? -6.672 0.638 -5.918 1 97.62 271 GLU B C 1
ATOM 6976 O O . GLU B 1 271 ? -7.406 -0.277 -5.535 1 97.62 271 GLU B O 1
ATOM 6981 N N . ARG B 1 272 ? -6.941 1.386 -6.98 1 97.19 272 ARG B N 1
ATOM 6982 C CA . ARG B 1 272 ? -8.109 1.11 -7.816 1 97.19 272 ARG B CA 1
ATOM 6983 C C . ARG B 1 272 ? -8.031 -0.29 -8.414 1 97.19 272 ARG B C 1
ATOM 6985 O O . ARG B 1 272 ? -9.008 -1.044 -8.367 1 97.19 272 ARG B O 1
ATOM 6992 N N . GLU B 1 273 ? -6.91 -0.618 -8.961 1 98.12 273 GLU B N 1
ATOM 6993 C CA . GLU B 1 273 ? -6.738 -1.936 -9.562 1 98.12 273 GLU B CA 1
ATOM 6994 C C . GLU B 1 273 ? -6.828 -3.041 -8.516 1 98.12 273 GLU B C 1
ATOM 6996 O O . GLU B 1 273 ? -7.383 -4.109 -8.781 1 98.12 273 GLU B O 1
ATOM 7001 N N . TYR B 1 274 ? -6.281 -2.756 -7.352 1 98.19 274 TYR B N 1
ATOM 7002 C CA . TYR B 1 274 ? -6.348 -3.713 -6.254 1 98.19 274 TYR B CA 1
ATOM 7003 C C . TYR B 1 274 ? -7.789 -3.951 -5.82 1 98.19 274 TYR B C 1
ATOM 7005 O O . TYR B 1 274 ? -8.195 -5.094 -5.605 1 98.19 274 TYR B O 1
ATOM 7013 N N . TYR B 1 275 ? -8.578 -2.844 -5.668 1 98.25 275 TYR B N 1
ATOM 7014 C CA . TYR B 1 275 ? -10 -2.916 -5.363 1 98.25 275 TYR B CA 1
ATOM 7015 C C . TYR B 1 275 ? -10.727 -3.791 -6.375 1 98.25 275 TYR B C 1
ATOM 7017 O O . TYR B 1 275 ? -11.5 -4.68 -5.996 1 98.25 275 TYR B O 1
ATOM 7025 N N . ASP B 1 276 ? -10.453 -3.543 -7.605 1 97.62 276 ASP B N 1
ATOM 7026 C CA . ASP B 1 276 ? -11.102 -4.309 -8.664 1 97.62 276 ASP B CA 1
ATOM 7027 C C . ASP B 1 276 ? -10.68 -5.777 -8.625 1 97.62 276 ASP B C 1
ATOM 7029 O O . ASP B 1 276 ? -11.477 -6.664 -8.93 1 97.62 276 ASP B O 1
ATOM 7033 N N . MET B 1 277 ? -9.445 -6.066 -8.234 1 98.25 277 MET B N 1
ATOM 7034 C CA . MET B 1 277 ? -8.984 -7.449 -8.156 1 98.25 277 MET B CA 1
ATOM 7035 C C . MET B 1 277 ? -9.68 -8.195 -7.023 1 98.25 277 MET B C 1
ATOM 7037 O O . MET B 1 277 ? -10 -9.375 -7.164 1 98.25 277 MET B O 1
ATOM 7041 N N . ILE B 1 278 ? -9.906 -7.508 -5.945 1 98.5 278 ILE B N 1
ATOM 7042 C CA . ILE B 1 278 ? -10.633 -8.133 -4.844 1 98.5 278 ILE B CA 1
ATOM 7043 C C . ILE B 1 278 ? -12.008 -8.602 -5.328 1 98.5 278 ILE B C 1
ATOM 7045 O O . ILE B 1 278 ? -12.43 -9.719 -5.023 1 98.5 278 ILE B O 1
ATOM 7049 N N . ARG B 1 279 ? -12.664 -7.801 -6.164 1 97.81 279 ARG B N 1
ATOM 7050 C CA . ARG B 1 279 ? -14.047 -8.078 -6.566 1 97.81 279 ARG B CA 1
ATOM 7051 C C . ARG B 1 279 ? -14.086 -9.086 -7.711 1 97.81 279 ARG B C 1
ATOM 7053 O O . ARG B 1 279 ? -15 -9.914 -7.781 1 97.81 279 ARG B O 1
ATOM 7060 N N . ALA B 1 280 ? -13.023 -9.062 -8.516 1 96.81 280 ALA B N 1
ATOM 7061 C CA . ALA B 1 280 ? -13.203 -9.727 -9.805 1 96.81 280 ALA B CA 1
ATOM 7062 C C . ALA B 1 280 ? -12.18 -10.844 -10 1 96.81 280 ALA B C 1
ATOM 7064 O O . ALA B 1 280 ? -12.391 -11.758 -10.797 1 96.81 280 ALA B O 1
ATOM 7065 N N . ALA B 1 281 ? -11.047 -10.789 -9.258 1 97.12 281 ALA B N 1
ATOM 7066 C CA . ALA B 1 281 ? -9.969 -11.688 -9.656 1 97.12 281 ALA B CA 1
ATOM 7067 C C . ALA B 1 281 ? -9.531 -12.57 -8.492 1 97.12 281 ALA B C 1
ATOM 7069 O O . ALA B 1 281 ? -9.188 -13.742 -8.688 1 97.12 281 ALA B O 1
ATOM 7070 N N . PHE B 1 282 ? -9.586 -12.148 -7.27 1 98.5 282 PHE B N 1
ATOM 7071 C CA . PHE B 1 282 ? -8.961 -12.82 -6.133 1 98.5 282 PHE B CA 1
ATOM 7072 C C . PHE B 1 282 ? -9.578 -14.195 -5.918 1 98.5 282 PHE B C 1
ATOM 7074 O O . PHE B 1 282 ? -8.875 -15.148 -5.559 1 98.5 282 PHE B O 1
ATOM 7081 N N . LEU B 1 283 ? -10.914 -14.305 -6.082 1 98.38 283 LEU B N 1
ATOM 7082 C CA . LEU B 1 283 ? -11.531 -15.609 -5.883 1 98.38 283 LEU B CA 1
ATOM 7083 C C . LEU B 1 283 ? -10.977 -16.625 -6.871 1 98.38 283 LEU B C 1
ATOM 7085 O O . LEU B 1 283 ? -10.555 -17.719 -6.477 1 98.38 283 LEU B O 1
ATOM 7089 N N . LYS B 1 284 ? -10.945 -16.234 -8.109 1 97.06 284 LYS B N 1
ATOM 7090 C CA . LYS B 1 284 ? -10.367 -17.094 -9.133 1 97.06 284 LYS B CA 1
ATOM 7091 C C . LYS B 1 284 ? -8.906 -17.406 -8.836 1 97.06 284 LYS B C 1
ATOM 7093 O O . LYS B 1 284 ? -8.484 -18.562 -8.883 1 97.06 284 LYS B O 1
ATOM 7098 N N . TYR B 1 285 ? -8.125 -16.406 -8.531 1 98.12 285 TYR B N 1
ATOM 7099 C CA . TYR B 1 285 ? -6.699 -16.562 -8.266 1 98.12 285 TYR B CA 1
ATOM 7100 C C . TYR B 1 285 ? -6.465 -17.5 -7.082 1 98.12 285 TYR B C 1
ATOM 7102 O O . TYR B 1 285 ? -5.598 -18.375 -7.133 1 98.12 285 TYR B O 1
ATOM 7110 N N . SER B 1 286 ? -7.238 -17.328 -6.039 1 98.5 286 SER B N 1
ATOM 7111 C CA . SER B 1 286 ? -7.039 -18.141 -4.832 1 98.5 286 SER B CA 1
ATOM 7112 C C . SER B 1 286 ? -7.316 -19.609 -5.094 1 98.5 286 SER B C 1
ATOM 7114 O O . SER B 1 286 ? -6.621 -20.484 -4.57 1 98.5 286 SER B O 1
ATOM 7116 N N . LEU B 1 287 ? -8.336 -19.922 -5.922 1 98.31 287 LEU B N 1
ATOM 7117 C CA . LEU B 1 287 ? -8.656 -21.297 -6.262 1 98.31 287 LEU B CA 1
ATOM 7118 C C . LEU B 1 287 ? -7.57 -21.922 -7.141 1 98.31 287 LEU B C 1
ATOM 7120 O O . LEU B 1 287 ? -7.199 -23.078 -6.961 1 98.31 287 LEU B O 1
ATOM 7124 N N . GLN B 1 288 ? -7.055 -21.094 -8.039 1 97.12 288 GLN B N 1
ATOM 7125 C CA . GLN B 1 288 ? -5.973 -21.578 -8.898 1 97.12 288 GLN B CA 1
ATOM 7126 C C . GLN B 1 288 ? -4.711 -21.844 -8.086 1 97.12 288 GLN B C 1
ATOM 7128 O O . GLN B 1 288 ? -4.035 -22.859 -8.297 1 97.12 288 GLN B O 1
ATOM 7133 N N . VAL B 1 289 ? -4.438 -21.031 -7.168 1 97.81 289 VAL B N 1
ATOM 7134 C CA . VAL B 1 289 ? -3.264 -21.172 -6.316 1 97.81 289 VAL B CA 1
ATOM 7135 C C . VAL B 1 289 ? -3.391 -22.453 -5.473 1 97.81 289 VAL B C 1
ATOM 7137 O O . VAL B 1 289 ? -2.426 -23.203 -5.324 1 97.81 289 VAL B O 1
ATOM 7140 N N . ARG B 1 290 ? -4.578 -22.75 -4.988 1 97.75 290 ARG B N 1
ATOM 7141 C CA . ARG B 1 290 ? -4.785 -23.922 -4.16 1 97.75 290 ARG B CA 1
ATOM 7142 C C . ARG B 1 290 ? -4.699 -25.203 -4.992 1 97.75 290 ARG B C 1
ATOM 7144 O O . ARG B 1 290 ? -4.059 -26.172 -4.586 1 97.75 290 ARG B O 1
ATOM 7151 N N . MET B 1 291 ? -5.301 -25.203 -6.184 1 96.69 291 MET B N 1
ATOM 7152 C CA . MET B 1 291 ? -5.242 -26.375 -7.055 1 96.69 291 MET B CA 1
ATOM 7153 C C . MET B 1 291 ? -3.805 -26.672 -7.461 1 96.69 291 MET B C 1
ATOM 7155 O O . MET B 1 291 ? -3.42 -27.844 -7.574 1 96.69 291 MET B O 1
ATOM 7159 N N . GLY B 1 292 ? -3.031 -25.578 -7.59 1 94.88 292 GLY B N 1
ATOM 7160 C CA . GLY B 1 292 ? -1.659 -25.75 -8.039 1 94.88 292 GLY B CA 1
ATOM 7161 C C . GLY B 1 292 ? -0.667 -25.859 -6.895 1 94.88 292 GLY B C 1
ATOM 7162 O O . GLY B 1 292 ? 0.542 -25.938 -7.121 1 94.88 292 GLY B O 1
ATOM 7163 N N . ARG B 1 293 ? -1.136 -25.859 -5.68 1 96.19 293 ARG B N 1
ATOM 7164 C CA . ARG B 1 293 ? -0.28 -25.875 -4.5 1 96.19 293 ARG B CA 1
ATOM 7165 C C . ARG B 1 293 ? 0.79 -24.797 -4.578 1 96.19 293 ARG B C 1
ATOM 7167 O O . ARG B 1 293 ? 1.975 -25.062 -4.371 1 96.19 293 ARG B O 1
ATOM 7174 N N . MET B 1 294 ? 0.323 -23.609 -4.91 1 97.06 294 MET B N 1
ATOM 7175 C CA . MET B 1 294 ? 1.205 -22.469 -5.078 1 97.06 294 MET B CA 1
ATOM 7176 C C . MET B 1 294 ? 1.144 -21.547 -3.857 1 97.06 294 MET B C 1
ATOM 7178 O O . MET B 1 294 ? 0.276 -21.719 -2.998 1 97.06 294 MET B O 1
ATOM 7182 N N . ASP B 1 295 ? 2.102 -20.594 -3.828 1 97.94 295 ASP B N 1
ATOM 7183 C CA . ASP B 1 295 ? 2.199 -19.688 -2.691 1 97.94 295 ASP B CA 1
ATOM 7184 C C . ASP B 1 295 ? 1.353 -18.438 -2.916 1 97.94 295 ASP B C 1
ATOM 7186 O O . ASP B 1 295 ? 0.791 -17.875 -1.969 1 97.94 295 ASP B O 1
ATOM 7190 N N . GLY B 1 296 ? 1.382 -17.922 -3.996 1 97.94 296 GLY B N 1
ATOM 7191 C CA . GLY B 1 296 ? 0.663 -16.703 -4.324 1 97.94 296 GLY B CA 1
ATOM 7192 C C . GLY B 1 296 ? 0.773 -16.312 -5.785 1 97.94 296 GLY B C 1
ATOM 7193 O O . GLY B 1 296 ? 1.002 -17.172 -6.641 1 97.94 296 GLY B O 1
ATOM 7194 N N . ILE B 1 297 ? 0.462 -15.047 -6.105 1 98.5 297 ILE B N 1
ATOM 7195 C CA . ILE B 1 297 ? 0.429 -14.562 -7.48 1 98.5 297 ILE B CA 1
ATOM 7196 C C . ILE B 1 297 ? 1.299 -13.312 -7.609 1 98.5 297 ILE B C 1
ATOM 7198 O O . ILE B 1 297 ? 1.286 -12.445 -6.734 1 98.5 297 ILE B O 1
ATOM 7202 N N . PHE B 1 298 ? 2.16 -13.312 -8.609 1 98.69 298 PHE B N 1
ATOM 7203 C CA . PHE B 1 298 ? 2.898 -12.133 -9.031 1 98.69 298 PHE B CA 1
ATOM 7204 C C . PHE B 1 298 ? 2.125 -11.367 -10.102 1 98.69 298 PHE B C 1
ATOM 7206 O O . PHE B 1 298 ? 1.802 -11.914 -11.156 1 98.69 298 PHE B O 1
ATOM 7213 N N . VAL B 1 299 ? 1.844 -10.086 -9.859 1 98.62 299 VAL B N 1
ATOM 7214 C CA . VAL B 1 299 ? 0.986 -9.312 -10.75 1 98.62 299 VAL B CA 1
ATOM 7215 C C . VAL B 1 299 ? 1.787 -8.18 -11.383 1 98.62 299 VAL B C 1
ATOM 7217 O O . VAL B 1 299 ? 2.502 -7.453 -10.68 1 98.62 299 VAL B O 1
ATOM 7220 N N . ALA B 1 300 ? 1.698 -8.016 -12.664 1 98.69 300 ALA B N 1
ATOM 7221 C CA . ALA B 1 300 ? 2.211 -6.863 -13.406 1 98.69 300 ALA B CA 1
ATOM 7222 C C . ALA B 1 300 ? 1.071 -5.969 -13.891 1 98.69 300 ALA B C 1
ATOM 7224 O O . ALA B 1 300 ? 0.181 -6.422 -14.609 1 98.69 300 ALA B O 1
ATOM 7225 N N . PHE B 1 301 ? 1.062 -4.703 -13.539 1 98.5 301 PHE B N 1
ATOM 7226 C CA . PHE B 1 301 ? 0.023 -3.752 -13.914 1 98.5 301 PHE B CA 1
ATOM 7227 C C . PHE B 1 301 ? 0.387 -3.033 -15.211 1 98.5 301 PHE B C 1
ATOM 7229 O O . PHE B 1 301 ? 1.493 -2.504 -15.344 1 98.5 301 PHE B O 1
ATOM 7236 N N . HIS B 1 302 ? -0.591 -2.992 -16.156 1 98.12 302 HIS B N 1
ATOM 7237 C CA . HIS B 1 302 ? -0.227 -2.422 -17.453 1 98.12 302 HIS B CA 1
ATOM 7238 C C . HIS B 1 302 ? -1.445 -1.841 -18.156 1 98.12 302 HIS B C 1
ATOM 7240 O O . HIS B 1 302 ? -2.584 -2.102 -17.766 1 98.12 302 HIS B O 1
ATOM 7246 N N . ASN B 1 303 ? -1.227 -1.015 -19.141 1 96.81 303 ASN B N 1
ATOM 7247 C CA . ASN B 1 303 ? -2.285 -0.5 -20 1 96.81 303 ASN B CA 1
ATOM 7248 C C . ASN B 1 303 ? -2.133 -1.002 -21.438 1 96.81 303 ASN B C 1
ATOM 7250 O O . ASN B 1 303 ? -2.451 -0.284 -22.391 1 96.81 303 ASN B O 1
ATOM 7254 N N . THR B 1 304 ? -1.503 -2.223 -21.594 1 95.25 304 THR B N 1
ATOM 7255 C CA . THR B 1 304 ? -1.265 -2.936 -22.844 1 95.25 304 THR B CA 1
ATOM 7256 C C . THR B 1 304 ? -0.035 -2.381 -23.562 1 95.25 304 THR B C 1
ATOM 7258 O O . THR B 1 304 ? 0.57 -3.064 -24.391 1 95.25 304 THR B O 1
ATOM 7261 N N . GLN B 1 305 ? 0.388 -1.177 -23.172 1 94.88 305 GLN B N 1
ATOM 7262 C CA . GLN B 1 305 ? 1.554 -0.575 -23.812 1 94.88 305 GLN B CA 1
ATOM 7263 C C . GLN B 1 305 ? 2.723 -0.469 -22.828 1 94.88 305 GLN B C 1
ATOM 7265 O O . GLN B 1 305 ? 3.883 -0.586 -23.234 1 94.88 305 GLN B O 1
ATOM 7270 N N . ARG B 1 306 ? 2.271 -0.244 -21.641 1 96.12 306 ARG B N 1
ATOM 7271 C CA . ARG B 1 306 ? 3.301 0.015 -20.641 1 96.12 306 ARG B CA 1
ATOM 7272 C C . ARG B 1 306 ? 2.988 -0.711 -19.328 1 96.12 306 ARG B C 1
ATOM 7274 O O . ARG B 1 306 ? 1.825 -0.831 -18.953 1 96.12 306 ARG B O 1
ATOM 7281 N N . ILE B 1 307 ? 4.105 -1.156 -18.688 1 97.88 307 ILE B N 1
ATOM 7282 C CA . ILE B 1 307 ? 3.98 -1.696 -17.328 1 97.88 307 ILE B CA 1
ATOM 7283 C C . ILE B 1 307 ? 4.223 -0.59 -16.312 1 97.88 307 ILE B C 1
ATOM 7285 O O . ILE B 1 307 ? 5.156 0.202 -16.453 1 97.88 307 ILE B O 1
ATOM 7289 N N . PHE B 1 308 ? 3.402 -0.531 -15.289 1 98.06 308 PHE B N 1
ATOM 7290 C CA . PHE B 1 308 ? 3.486 0.544 -14.305 1 98.06 308 PHE B CA 1
ATOM 7291 C C . PHE B 1 308 ? 4.152 0.056 -13.023 1 98.06 308 PHE B C 1
ATOM 7293 O O . PHE B 1 308 ? 4.789 0.836 -12.312 1 98.06 308 PHE B O 1
ATOM 7300 N N . GLY B 1 309 ? 3.941 -1.185 -12.703 1 98.31 309 GLY B N 1
ATOM 7301 C CA . GLY B 1 309 ? 4.477 -1.704 -11.453 1 98.31 309 GLY B CA 1
ATOM 7302 C C . GLY B 1 309 ? 4.117 -3.158 -11.211 1 98.31 309 GLY B C 1
ATOM 7303 O O . GLY B 1 309 ? 3.447 -3.783 -12.031 1 98.31 309 GLY B O 1
ATOM 7304 N N . PHE B 1 310 ? 4.625 -3.732 -10.109 1 98.5 310 PHE B N 1
ATOM 7305 C CA . PHE B 1 310 ? 4.504 -5.145 -9.773 1 98.5 310 PHE B CA 1
ATOM 7306 C C . PHE B 1 310 ? 4.086 -5.316 -8.312 1 98.5 310 PHE B C 1
ATOM 7308 O O . PHE B 1 310 ? 4.352 -4.453 -7.48 1 98.5 310 PHE B O 1
ATOM 7315 N N . GLN B 1 311 ? 3.451 -6.34 -8.055 1 98.5 311 GLN B N 1
ATOM 7316 C CA . GLN B 1 311 ? 3.047 -6.672 -6.691 1 98.5 311 GLN B CA 1
ATOM 7317 C C . GLN B 1 311 ? 2.945 -8.18 -6.5 1 98.5 311 GLN B C 1
ATOM 7319 O O . GLN B 1 311 ? 2.488 -8.898 -7.395 1 98.5 311 GLN B O 1
ATOM 7324 N N . TYR B 1 312 ? 3.516 -8.688 -5.422 1 98.31 312 TYR B N 1
ATOM 7325 C CA . TYR B 1 312 ? 3.287 -10.07 -5.035 1 98.31 312 TYR B CA 1
ATOM 7326 C C . TYR B 1 312 ? 2.164 -10.18 -4.012 1 98.31 312 TYR B C 1
ATOM 7328 O O . TYR B 1 312 ? 2.201 -9.508 -2.973 1 98.31 312 TYR B O 1
ATOM 7336 N N . ILE B 1 313 ? 1.176 -10.922 -4.297 1 98.56 313 ILE B N 1
ATOM 7337 C CA . ILE B 1 313 ? -0.002 -11.117 -3.457 1 98.56 313 ILE B CA 1
ATOM 7338 C C . ILE B 1 313 ? -0.073 -12.562 -2.99 1 98.56 313 ILE B C 1
ATOM 7340 O O . ILE B 1 313 ? -0.384 -13.461 -3.779 1 98.56 313 ILE B O 1
ATOM 7344 N N . SER B 1 314 ? 0.148 -12.766 -1.74 1 98.06 314 SER B N 1
ATOM 7345 C CA . SER B 1 314 ? 0.162 -14.117 -1.182 1 98.06 314 SER B CA 1
ATOM 7346 C C . SER B 1 314 ? -1.253 -14.664 -1.026 1 98.06 314 SER B C 1
ATOM 7348 O O . SER B 1 314 ? -2.227 -13.914 -1.103 1 98.06 314 SER B O 1
ATOM 7350 N N . LEU B 1 315 ? -1.321 -15.969 -0.912 1 98.5 315 LEU B N 1
ATOM 7351 C CA . LEU B 1 315 ? -2.617 -16.594 -0.673 1 98.5 315 LEU B CA 1
ATOM 7352 C C . LEU B 1 315 ? -3.242 -16.078 0.617 1 98.5 315 LEU B C 1
ATOM 7354 O O . LEU B 1 315 ? -4.453 -15.867 0.683 1 98.5 315 LEU B O 1
ATOM 7358 N N . GLU B 1 316 ? -2.445 -15.812 1.612 1 97.06 316 GLU B N 1
ATOM 7359 C CA . GLU B 1 316 ? -2.928 -15.266 2.877 1 97.06 316 GLU B CA 1
ATOM 7360 C C . GLU B 1 316 ? -3.578 -13.898 2.676 1 97.06 316 GLU B C 1
ATOM 7362 O O . GLU B 1 316 ? -4.613 -13.602 3.273 1 97.06 316 GLU B O 1
ATOM 7367 N N . GLU B 1 317 ? -2.955 -13.172 1.867 1 97.25 317 GLU B N 1
ATOM 7368 C CA . GLU B 1 317 ? -3.5 -11.844 1.589 1 97.25 317 GLU B CA 1
ATOM 7369 C C . GLU B 1 317 ? -4.824 -11.938 0.836 1 97.25 317 GLU B C 1
ATOM 7371 O O . GLU B 1 317 ? -5.762 -11.195 1.125 1 97.25 317 GLU B O 1
ATOM 7376 N N . MET B 1 318 ? -4.945 -12.797 -0.089 1 98.44 318 MET B N 1
ATOM 7377 C CA . MET B 1 318 ? -6.211 -13.008 -0.784 1 98.44 318 MET B CA 1
ATOM 7378 C C . MET B 1 318 ? -7.277 -13.539 0.169 1 98.44 318 MET B C 1
ATOM 7380 O O . MET B 1 318 ? -8.438 -13.125 0.107 1 98.44 318 MET B O 1
ATOM 7384 N N . ASP B 1 319 ? -6.902 -14.43 1.002 1 97.75 319 ASP B N 1
ATOM 7385 C CA . ASP B 1 319 ? -7.844 -14.992 1.961 1 97.75 319 ASP B CA 1
ATOM 7386 C C . ASP B 1 319 ? -8.398 -13.914 2.891 1 97.75 319 ASP B C 1
ATOM 7388 O O . ASP B 1 319 ? -9.562 -13.977 3.295 1 97.75 319 ASP B O 1
ATOM 7392 N N . ARG B 1 320 ? -7.547 -13.023 3.217 1 95.94 320 ARG B N 1
ATOM 7393 C CA . ARG B 1 320 ? -8.031 -11.922 4.047 1 95.94 320 ARG B CA 1
ATOM 7394 C C . ARG B 1 320 ? -9.188 -11.195 3.369 1 95.94 320 ARG B C 1
ATOM 7396 O O . ARG B 1 320 ? -10.172 -10.836 4.023 1 95.94 320 ARG B O 1
ATOM 7403 N N . ALA B 1 321 ? -9.102 -10.969 2.188 1 97.5 321 ALA B N 1
ATOM 7404 C CA . ALA B 1 321 ? -10.148 -10.281 1.438 1 97.5 321 ALA B CA 1
ATOM 7405 C C . ALA B 1 321 ? -11.367 -11.18 1.241 1 97.5 321 ALA B C 1
ATOM 7407 O O . ALA B 1 321 ? -12.508 -10.711 1.306 1 97.5 321 ALA B O 1
ATOM 7408 N N . LEU B 1 322 ? -11.164 -12.5 1.021 1 98 322 LEU B N 1
ATOM 7409 C CA . LEU B 1 322 ? -12.234 -13.398 0.612 1 98 322 LEU B CA 1
ATOM 7410 C C . LEU B 1 322 ? -12.922 -14.016 1.828 1 98 322 LEU B C 1
ATOM 7412 O O . LEU B 1 322 ? -14.133 -14.234 1.814 1 98 322 LEU B O 1
ATOM 7416 N N . HIS B 1 323 ? -12.07 -14.289 2.91 1 96.56 323 HIS B N 1
ATOM 7417 C CA . HIS B 1 323 ? -12.594 -15.078 4.02 1 96.56 323 HIS B CA 1
ATOM 7418 C C . HIS B 1 323 ? -12.555 -14.281 5.324 1 96.56 323 HIS B C 1
ATOM 7420 O O . HIS B 1 323 ? -12.984 -14.773 6.367 1 96.56 323 HIS B O 1
ATOM 7426 N N . GLY B 1 324 ? -12.023 -13.094 5.289 1 92.75 324 GLY B N 1
ATOM 7427 C CA . GLY B 1 324 ? -11.969 -12.25 6.469 1 92.75 324 GLY B CA 1
ATOM 7428 C C . GLY B 1 324 ? -10.828 -12.594 7.402 1 92.75 324 GLY B C 1
ATOM 7429 O O . GLY B 1 324 ? -10.742 -12.07 8.516 1 92.75 324 GLY B O 1
ATOM 7430 N N . THR B 1 325 ? -9.938 -13.492 6.957 1 93.38 325 THR B N 1
ATOM 7431 C CA . THR B 1 325 ? -8.797 -13.898 7.77 1 93.38 325 THR B CA 1
ATOM 7432 C C . THR B 1 325 ? -7.625 -14.32 6.887 1 93.38 325 THR B C 1
ATOM 7434 O O . THR B 1 325 ? -7.82 -14.852 5.793 1 93.38 325 THR B O 1
ATOM 7437 N N . SER B 1 326 ? -6.445 -14.062 7.418 1 92.31 326 SER B N 1
ATOM 7438 C CA . SER B 1 326 ? -5.242 -14.484 6.707 1 92.31 326 SER B CA 1
ATOM 7439 C C . SER B 1 326 ? -4.883 -15.93 7.035 1 92.31 326 SER B C 1
ATOM 7441 O O . SER B 1 326 ? -3.961 -16.5 6.441 1 92.31 326 SER B O 1
ATOM 7443 N N . ASP B 1 327 ? -5.578 -16.484 7.961 1 92.56 327 ASP B N 1
ATOM 7444 C CA . ASP B 1 327 ? -5.402 -17.906 8.25 1 92.56 327 ASP B CA 1
ATOM 7445 C C . ASP B 1 327 ? -5.922 -18.766 7.105 1 92.56 327 ASP B C 1
ATOM 7447 O O . ASP B 1 327 ? -7.121 -18.781 6.82 1 92.56 327 ASP B O 1
ATOM 7451 N N . ARG B 1 328 ? -5.125 -19.562 6.508 1 94.56 328 ARG B N 1
ATOM 7452 C CA . ARG B 1 328 ? -5.434 -20.297 5.289 1 94.56 328 ARG B CA 1
ATOM 7453 C C . ARG B 1 328 ? -6.375 -21.453 5.578 1 94.56 328 ARG B C 1
ATOM 7455 O O . ARG B 1 328 ? -6.941 -22.047 4.66 1 94.56 328 ARG B O 1
ATOM 7462 N N . SER B 1 329 ? -6.582 -21.797 6.805 1 93.12 329 SER B N 1
ATOM 7463 C CA . SER B 1 329 ? -7.359 -22.984 7.156 1 93.12 329 SER B CA 1
ATOM 7464 C C . SER B 1 329 ? -8.781 -22.906 6.609 1 93.12 329 SER B C 1
ATOM 7466 O O . SER B 1 329 ? -9.312 -23.875 6.086 1 93.12 329 SER B O 1
ATOM 7468 N N . VAL B 1 330 ? -9.336 -21.688 6.715 1 94.31 330 VAL B N 1
ATOM 7469 C CA . VAL B 1 330 ? -10.703 -21.531 6.242 1 94.31 330 VAL B CA 1
ATOM 7470 C C . VAL B 1 330 ? -10.758 -21.719 4.73 1 94.31 330 VAL B C 1
ATOM 7472 O O . VAL B 1 330 ? -11.539 -22.516 4.223 1 94.31 330 VAL B O 1
ATOM 7475 N N . GLY B 1 331 ? -9.883 -21 4.031 1 96.81 331 GLY B N 1
ATOM 7476 C CA . GLY B 1 331 ? -9.859 -21.094 2.582 1 96.81 331 GLY B CA 1
ATOM 7477 C C . GLY B 1 331 ? -9.469 -22.484 2.088 1 96.81 331 GLY B C 1
ATOM 7478 O O . GLY B 1 331 ? -10.055 -23 1.136 1 96.81 331 GLY B O 1
ATOM 7479 N N . ASP B 1 332 ? -8.531 -23.172 2.73 1 96.75 332 ASP B N 1
ATOM 7480 C CA . ASP B 1 332 ? -8.078 -24.5 2.326 1 96.75 332 ASP B CA 1
ATOM 7481 C C . ASP B 1 332 ? -9.172 -25.531 2.523 1 96.75 332 ASP B C 1
ATOM 7483 O O . ASP B 1 332 ? -9.414 -26.375 1.646 1 96.75 332 ASP B O 1
ATOM 7487 N N . GLN B 1 333 ? -9.828 -25.484 3.594 1 96.31 333 GLN B N 1
ATOM 7488 C CA . GLN B 1 333 ? -10.891 -26.438 3.879 1 96.31 333 GLN B CA 1
ATOM 7489 C C . GLN B 1 333 ? -12.094 -26.219 2.971 1 96.31 333 GLN B C 1
ATOM 7491 O O . GLN B 1 333 ? -12.711 -27.172 2.492 1 96.31 333 GLN B O 1
ATOM 7496 N N . GLU B 1 334 ? -12.383 -24.938 2.801 1 97.56 334 GLU B N 1
ATOM 7497 C CA . GLU B 1 334 ? -13.484 -24.641 1.89 1 97.56 334 GLU B CA 1
ATOM 7498 C C . GLU B 1 334 ? -13.188 -25.156 0.484 1 97.56 334 GLU B C 1
ATOM 7500 O O . GLU B 1 334 ? -14.078 -25.688 -0.185 1 97.56 334 GLU B O 1
ATOM 7505 N N . PHE B 1 335 ? -12.023 -25.031 0.015 1 97.94 335 PHE B N 1
ATOM 7506 C CA . PHE B 1 335 ? -11.602 -25.516 -1.293 1 97.94 335 PHE B CA 1
ATOM 7507 C C . PHE B 1 335 ? -11.789 -27.031 -1.391 1 97.94 335 PHE B C 1
ATOM 7509 O O . PHE B 1 335 ? -12.367 -27.531 -2.355 1 97.94 335 PHE B O 1
ATOM 7516 N N . LYS B 1 336 ? -11.383 -27.734 -0.427 1 98.31 336 LYS B N 1
ATOM 7517 C CA . LYS B 1 336 ? -11.5 -29.203 -0.419 1 98.31 336 LYS B CA 1
ATOM 7518 C C . LYS B 1 336 ? -12.961 -29.625 -0.344 1 98.31 336 LYS B C 1
ATOM 7520 O O . LYS B 1 336 ? -13.367 -30.562 -1.028 1 98.31 336 LYS B O 1
ATOM 7525 N N . ALA B 1 337 ? -13.68 -28.953 0.461 1 98.12 337 ALA B N 1
ATOM 7526 C CA . ALA B 1 337 ? -15.109 -29.25 0.529 1 98.12 337 ALA B CA 1
ATOM 7527 C C . ALA B 1 337 ? -15.789 -28.984 -0.811 1 98.12 337 ALA B C 1
ATOM 7529 O O . ALA B 1 337 ? -16.688 -29.719 -1.214 1 98.12 337 ALA B O 1
ATOM 7530 N N . SER B 1 338 ? -15.375 -27.922 -1.475 1 98.38 338 SER B N 1
ATOM 7531 C CA . SER B 1 338 ? -15.914 -27.594 -2.789 1 98.38 338 SER B CA 1
ATOM 7532 C C . SER B 1 338 ? -15.648 -28.703 -3.795 1 98.38 338 SER B C 1
ATOM 7534 O O . SER B 1 338 ? -16.547 -29.094 -4.547 1 98.38 338 SER B O 1
ATOM 7536 N N . LEU B 1 339 ? -14.516 -29.25 -3.82 1 97.94 339 LEU B N 1
ATOM 7537 C CA . LEU B 1 339 ? -14.164 -30.344 -4.73 1 97.94 339 LEU B CA 1
ATOM 7538 C C . LEU B 1 339 ? -14.961 -31.594 -4.414 1 97.94 339 LEU B C 1
ATOM 7540 O O . LEU B 1 339 ? -15.398 -32.312 -5.32 1 97.94 339 LEU B O 1
ATOM 7544 N N . LYS B 1 340 ? -15.172 -31.828 -3.17 1 98.12 340 LYS B N 1
ATOM 7545 C CA . LYS B 1 340 ? -15.953 -33 -2.766 1 98.12 340 LYS B CA 1
ATOM 7546 C C . LYS B 1 340 ? -17.406 -32.875 -3.221 1 98.12 340 LYS B C 1
ATOM 7548 O O . LYS B 1 340 ? -18 -33.844 -3.707 1 98.12 340 LYS B O 1
ATOM 7553 N N . LEU B 1 341 ? -17.922 -31.719 -3.043 1 98.19 341 LEU B N 1
ATOM 7554 C CA . LEU B 1 341 ? -19.297 -31.5 -3.479 1 98.19 341 LEU B CA 1
ATOM 7555 C C . LEU B 1 341 ? -19.406 -31.625 -4.992 1 98.19 341 LEU B C 1
ATOM 7557 O O . LEU B 1 341 ? -20.375 -32.219 -5.5 1 98.19 341 LEU B O 1
ATOM 7561 N N . LEU B 1 342 ? -18.469 -31.062 -5.684 1 98.31 342 LEU B N 1
ATOM 7562 C CA . LEU B 1 342 ? -18.453 -31.219 -7.137 1 98.31 342 LEU B CA 1
ATOM 7563 C C . LEU B 1 342 ? -18.344 -32.688 -7.531 1 98.31 342 LEU B C 1
ATOM 7565 O O . LEU B 1 342 ? -19.016 -33.125 -8.461 1 98.31 342 LEU B O 1
ATOM 7569 N N . ASN B 1 343 ? -17.547 -33.438 -6.836 1 97.88 343 ASN B N 1
ATOM 7570 C CA . ASN B 1 343 ? -17.406 -34.875 -7.059 1 97.88 343 ASN B CA 1
ATOM 7571 C C . ASN B 1 343 ? -18.75 -35.594 -6.887 1 97.88 343 ASN B C 1
ATOM 7573 O O . ASN B 1 343 ? -19.109 -36.438 -7.707 1 97.88 343 ASN B O 1
ATOM 7577 N N . GLU B 1 344 ? -19.5 -35.219 -5.918 1 97.31 344 GLU B N 1
ATOM 7578 C CA . GLU B 1 344 ? -20.781 -35.875 -5.625 1 97.31 344 GLU B CA 1
ATOM 7579 C C . GLU B 1 344 ? -21.781 -35.656 -6.762 1 97.31 344 GLU B C 1
ATOM 7581 O O . GLU B 1 344 ? -22.453 -36.594 -7.184 1 97.31 344 GLU B O 1
ATOM 7586 N N . VAL B 1 345 ? -21.812 -34.531 -7.227 1 97.69 345 VAL B N 1
ATOM 7587 C CA . VAL B 1 345 ? -22.797 -34.25 -8.258 1 97.69 345 VAL B CA 1
ATOM 7588 C C . VAL B 1 345 ? -22.344 -34.875 -9.586 1 97.69 345 VAL B C 1
ATOM 7590 O O . VAL B 1 345 ? -23.172 -35.312 -10.383 1 97.69 345 VAL B O 1
ATOM 7593 N N . LEU B 1 346 ? -21.109 -34.875 -9.859 1 98 346 LEU B N 1
ATOM 7594 C CA . LEU B 1 346 ? -20.609 -35.5 -11.078 1 98 346 LEU B CA 1
ATOM 7595 C C . LEU B 1 346 ? -20.828 -37.031 -11.031 1 98 346 LEU B C 1
ATOM 7597 O O . LEU B 1 346 ? -21.125 -37.625 -12.055 1 98 346 LEU B O 1
ATOM 7601 N N . ASP B 1 347 ? -20.688 -37.594 -9.891 1 97.75 347 ASP B N 1
ATOM 7602 C CA . ASP B 1 347 ? -20.969 -39 -9.734 1 97.75 347 ASP B CA 1
ATOM 7603 C C . ASP B 1 347 ? -22.422 -39.312 -10.055 1 97.75 347 ASP B C 1
ATOM 7605 O O . ASP B 1 347 ? -22.719 -40.312 -10.727 1 97.75 347 ASP B O 1
ATOM 7609 N N . ARG B 1 348 ? -23.25 -38.531 -9.586 1 97.19 348 ARG B N 1
ATOM 7610 C CA . ARG B 1 348 ? -24.672 -38.75 -9.875 1 97.19 348 ARG B CA 1
ATOM 7611 C C . ARG B 1 348 ? -24.953 -38.562 -11.367 1 97.19 348 ARG B C 1
ATOM 7613 O O . ARG B 1 348 ? -25.719 -39.344 -11.945 1 97.19 348 ARG B O 1
ATOM 7620 N N . ALA B 1 349 ? -24.359 -37.625 -11.898 1 97.44 349 ALA B N 1
ATOM 7621 C CA . ALA B 1 349 ? -24.547 -37.375 -13.328 1 97.44 349 ALA B CA 1
ATOM 7622 C C . ALA B 1 349 ? -24 -38.562 -14.148 1 97.44 349 ALA B C 1
ATOM 7624 O O . ALA B 1 349 ? -24.641 -39.031 -15.086 1 97.44 349 ALA B O 1
ATOM 7625 N N . SER B 1 350 ? -22.828 -39.031 -13.812 1 96.5 350 SER B N 1
ATOM 7626 C CA . SER B 1 350 ? -22.219 -40.125 -14.57 1 96.5 350 SER B CA 1
ATOM 7627 C C . SER B 1 350 ? -22.953 -41.438 -14.32 1 96.5 350 SER B C 1
ATOM 7629 O O . SER B 1 350 ? -22.891 -42.344 -15.156 1 96.5 350 SER B O 1
ATOM 7631 N N . LYS B 1 351 ? -23.578 -41.562 -13.242 1 96.62 351 LYS B N 1
ATOM 7632 C CA . LYS B 1 351 ? -24.422 -42.719 -12.992 1 96.62 351 LYS B CA 1
ATOM 7633 C C . LYS B 1 351 ? -25.703 -42.656 -13.812 1 96.62 351 LYS B C 1
ATOM 7635 O O . LYS B 1 351 ? -26.156 -43.688 -14.336 1 96.62 351 LYS B O 1
ATOM 7640 N N . ARG B 1 352 ? -26.203 -41.531 -13.883 1 96.31 352 ARG B N 1
ATOM 7641 C CA . ARG B 1 352 ? -27.438 -41.344 -14.656 1 96.31 352 ARG B CA 1
ATOM 7642 C C . ARG B 1 352 ? -27.172 -41.562 -16.141 1 96.31 352 ARG B C 1
ATOM 7644 O O . ARG B 1 352 ? -28 -42.125 -16.859 1 96.31 352 ARG B O 1
ATOM 7651 N N . PHE B 1 353 ? -26.109 -41.031 -16.562 1 96.38 353 PHE B N 1
ATOM 7652 C CA . PHE B 1 353 ? -25.75 -41.125 -17.969 1 96.38 353 PHE B CA 1
ATOM 7653 C C . PHE B 1 353 ? -24.375 -41.75 -18.141 1 96.38 353 PHE B C 1
ATOM 7655 O O . PHE B 1 353 ? -23.406 -41.062 -18.516 1 96.38 353 PHE B O 1
ATOM 7662 N N . PRO B 1 354 ? -24.297 -43.062 -18.016 1 95.5 354 PRO B N 1
ATOM 7663 C CA . PRO B 1 354 ? -22.984 -43.719 -18 1 95.5 354 PRO B CA 1
ATOM 7664 C C . PRO B 1 354 ? -22.297 -43.656 -19.359 1 95.5 354 PRO B C 1
ATOM 7666 O O . PRO B 1 354 ? -22.938 -43.875 -20.406 1 95.5 354 PRO B O 1
ATOM 7669 N N . LYS B 1 355 ? -21.094 -43.281 -19.359 1 94.56 355 LYS B N 1
ATOM 7670 C CA . LYS B 1 355 ? -20.188 -43.312 -20.5 1 94.56 355 LYS B CA 1
ATOM 7671 C C . LYS B 1 355 ? -20.641 -42.344 -21.594 1 94.56 355 LYS B C 1
ATOM 7673 O O . LYS B 1 355 ? -20.453 -42.625 -22.781 1 94.56 355 LYS B O 1
ATOM 7678 N N . ARG B 1 356 ? -21.188 -41.312 -21.219 1 96 356 ARG B N 1
ATOM 7679 C CA . ARG B 1 356 ? -21.562 -40.25 -22.156 1 96 356 ARG B CA 1
ATOM 7680 C C . ARG B 1 356 ? -20.969 -38.906 -21.75 1 96 356 ARG B C 1
ATOM 7682 O O . ARG B 1 356 ? -20.844 -38.625 -20.562 1 96 356 ARG B O 1
ATOM 7689 N N . SER B 1 357 ? -20.656 -38.281 -22.688 1 96.62 357 SER B N 1
ATOM 7690 C CA . SER B 1 357 ? -20.219 -36.906 -22.438 1 96.62 357 SER B CA 1
ATOM 7691 C C . SER B 1 357 ? -21.391 -36.031 -21.984 1 96.62 357 SER B C 1
ATOM 7693 O O . SER B 1 357 ? -22.531 -36.25 -22.406 1 96.62 357 SER B O 1
ATOM 7695 N N . LEU B 1 358 ? -21.031 -35.125 -21.156 1 97.31 358 LEU B N 1
ATOM 7696 C CA . LEU B 1 358 ? -22.078 -34.312 -20.531 1 97.31 358 LEU B CA 1
ATOM 7697 C C . LEU B 1 358 ? -21.781 -32.844 -20.641 1 97.31 358 LEU B C 1
ATOM 7699 O O . LEU B 1 358 ? -20.625 -32.406 -20.547 1 97.31 358 LEU B O 1
ATOM 7703 N N . ARG B 1 359 ? -22.797 -32 -20.875 1 97.19 359 ARG B N 1
ATOM 7704 C CA . ARG B 1 359 ? -22.75 -30.562 -20.719 1 97.19 359 ARG B CA 1
ATOM 7705 C C . ARG B 1 359 ? -23.297 -30.141 -19.359 1 97.19 359 ARG B C 1
ATOM 7707 O O . ARG B 1 359 ? -24.422 -30.484 -19.016 1 97.19 359 ARG B O 1
ATOM 7714 N N . LEU B 1 360 ? -22.531 -29.438 -18.625 1 97.81 360 LEU B N 1
ATOM 7715 C CA . LEU B 1 360 ? -22.828 -29.109 -17.234 1 97.81 360 LEU B CA 1
ATOM 7716 C C . LEU B 1 360 ? -23.125 -27.625 -17.078 1 97.81 360 LEU B C 1
ATOM 7718 O O . LEU B 1 360 ? -22.5 -26.797 -17.734 1 97.81 360 LEU B O 1
ATOM 7722 N N . HIS B 1 361 ? -24.062 -27.281 -16.234 1 97.94 361 HIS B N 1
ATOM 7723 C CA . HIS B 1 361 ? -24.359 -25.922 -15.805 1 97.94 361 HIS B CA 1
ATOM 7724 C C . HIS B 1 361 ? -24.469 -25.844 -14.289 1 97.94 361 HIS B C 1
ATOM 7726 O O . HIS B 1 361 ? -25.031 -26.75 -13.656 1 97.94 361 HIS B O 1
ATOM 7732 N N . ILE B 1 362 ? -23.953 -24.781 -13.758 1 98.12 362 ILE B N 1
ATOM 7733 C CA . ILE B 1 362 ? -24 -24.625 -12.305 1 98.12 362 ILE B CA 1
ATOM 7734 C C . ILE B 1 362 ? -24.234 -23.156 -11.953 1 98.12 362 ILE B C 1
ATOM 7736 O O . ILE B 1 362 ? -23.688 -22.266 -12.602 1 98.12 362 ILE B O 1
ATOM 7740 N N . GLU B 1 363 ? -25.016 -22.906 -10.93 1 98.44 363 GLU B N 1
ATOM 7741 C CA . GLU B 1 363 ? -25.297 -21.562 -10.422 1 98.44 363 GLU B CA 1
ATOM 7742 C C . GLU B 1 363 ? -25.75 -21.625 -8.961 1 98.44 363 GLU B C 1
ATOM 7744 O O . GLU B 1 363 ? -26.578 -22.453 -8.594 1 98.44 363 GLU B O 1
ATOM 7749 N N . THR B 1 364 ? -25.156 -20.719 -8.227 1 98.31 364 THR B N 1
ATOM 7750 C CA . THR B 1 364 ? -25.625 -20.578 -6.852 1 98.31 364 THR B CA 1
ATOM 7751 C C . THR B 1 364 ? -26.516 -19.344 -6.707 1 98.31 364 THR B C 1
ATOM 7753 O O . THR B 1 364 ? -26.109 -18.234 -7.055 1 98.31 364 THR B O 1
ATOM 7756 N N . ARG B 1 365 ? -27.656 -19.594 -6.207 1 97.12 365 ARG B N 1
ATOM 7757 C CA . ARG B 1 365 ? -28.625 -18.516 -6.02 1 97.12 365 ARG B CA 1
ATOM 7758 C C . ARG B 1 365 ? -28.594 -18 -4.59 1 97.12 365 ARG B C 1
ATOM 7760 O O . ARG B 1 365 ? -28.469 -18.766 -3.641 1 97.12 365 ARG B O 1
ATOM 7767 N N . PRO B 1 366 ? -28.734 -16.703 -4.523 1 94.94 366 PRO B N 1
ATOM 7768 C CA . PRO B 1 366 ? -28.688 -16.109 -3.184 1 94.94 366 PRO B CA 1
ATOM 7769 C C . PRO B 1 366 ? -30.016 -16.25 -2.438 1 94.94 366 PRO B C 1
ATOM 7771 O O . PRO B 1 366 ? -30.547 -15.258 -1.942 1 94.94 366 PRO B O 1
ATOM 7774 N N . THR B 1 367 ? -30.516 -17.391 -2.375 1 93.5 367 THR B N 1
ATOM 7775 C CA . THR B 1 367 ? -31.641 -17.688 -1.495 1 93.5 367 THR B CA 1
ATOM 7776 C C . THR B 1 367 ? -31.188 -17.797 -0.044 1 93.5 367 THR B C 1
ATOM 7778 O O . THR B 1 367 ? -29.984 -17.719 0.241 1 93.5 367 THR B O 1
ATOM 7781 N N . ASN B 1 368 ? -32.156 -17.906 0.833 1 89.44 368 ASN B N 1
ATOM 7782 C CA . ASN B 1 368 ? -31.844 -18.078 2.244 1 89.44 368 ASN B CA 1
ATOM 7783 C C . ASN B 1 368 ? -32.438 -19.359 2.812 1 89.44 368 ASN B C 1
ATOM 7785 O O . ASN B 1 368 ? -33.625 -19.438 3.094 1 89.44 368 ASN B O 1
ATOM 7789 N N . PRO B 1 369 ? -31.531 -20.281 3.074 1 91.88 369 PRO B N 1
ATOM 7790 C CA . PRO B 1 369 ? -30.109 -20.391 2.76 1 91.88 369 PRO B CA 1
ATOM 7791 C C . PRO B 1 369 ? -29.844 -20.531 1.261 1 91.88 369 PRO B C 1
ATOM 7793 O O . PRO B 1 369 ? -30.75 -20.891 0.501 1 91.88 369 PRO B O 1
ATOM 7796 N N . PRO B 1 370 ? -28.641 -20.344 0.946 1 97.06 370 PRO B N 1
ATOM 7797 C CA . PRO B 1 370 ? -28.328 -20.453 -0.479 1 97.06 370 PRO B CA 1
ATOM 7798 C C . PRO B 1 370 ? -28.422 -21.891 -0.999 1 97.06 370 PRO B C 1
ATOM 7800 O O . PRO B 1 370 ? -28.344 -22.844 -0.217 1 97.06 370 PRO B O 1
ATOM 7803 N N . LEU B 1 371 ? -28.688 -21.984 -2.307 1 97.31 371 LEU B N 1
ATOM 7804 C CA . LEU B 1 371 ? -28.703 -23.281 -2.955 1 97.31 371 LEU B CA 1
ATOM 7805 C C . LEU B 1 371 ? -27.969 -23.234 -4.289 1 97.31 371 LEU B C 1
ATOM 7807 O O . LEU B 1 371 ? -27.984 -22.219 -4.977 1 97.31 371 LEU B O 1
ATOM 7811 N N . THR B 1 372 ? -27.297 -24.266 -4.57 1 98.56 372 THR B N 1
ATOM 7812 C CA . THR B 1 372 ? -26.594 -24.406 -5.836 1 98.56 372 THR B CA 1
ATOM 7813 C C . THR B 1 372 ? -27.328 -25.359 -6.773 1 98.56 372 THR B C 1
ATOM 7815 O O . THR B 1 372 ? -27.578 -26.516 -6.422 1 98.56 372 THR B O 1
ATOM 7818 N N . TYR B 1 373 ? -27.719 -24.828 -7.992 1 98.56 373 TYR B N 1
ATOM 7819 C CA . TYR B 1 373 ? -28.266 -25.672 -9.047 1 98.56 373 TYR B CA 1
ATOM 7820 C C . TYR B 1 373 ? -27.141 -26.312 -9.875 1 98.56 373 TYR B C 1
ATOM 7822 O O . TYR B 1 373 ? -26.141 -25.656 -10.164 1 98.56 373 TYR B O 1
ATOM 7830 N N . PHE B 1 374 ? -27.312 -27.547 -10.164 1 98.69 374 PHE B N 1
ATOM 7831 C CA . PHE B 1 374 ? -26.391 -28.297 -11.016 1 98.69 374 PHE B CA 1
ATOM 7832 C C . PHE B 1 374 ? -27.156 -29.109 -12.055 1 98.69 374 PHE B C 1
ATOM 7834 O O . PHE B 1 374 ? -28.078 -29.844 -11.711 1 98.69 374 PHE B O 1
ATOM 7841 N N . PHE B 1 375 ? -26.828 -28.969 -13.336 1 98.38 375 PHE B N 1
ATOM 7842 C CA . PHE B 1 375 ? -27.5 -29.641 -14.438 1 98.38 375 PHE B CA 1
ATOM 7843 C C . PHE B 1 375 ? -26.5 -30.406 -15.305 1 98.38 375 PHE B C 1
ATOM 7845 O O . PHE B 1 375 ? -25.391 -29.922 -15.547 1 98.38 375 PHE B O 1
ATOM 7852 N N . ALA B 1 376 ? -26.859 -31.578 -15.719 1 98.38 376 ALA B N 1
ATOM 7853 C CA . ALA B 1 376 ? -26.078 -32.375 -16.656 1 98.38 376 ALA B CA 1
ATOM 7854 C C . ALA B 1 376 ? -26.953 -32.875 -17.812 1 98.38 376 ALA B C 1
ATOM 7856 O O . ALA B 1 376 ? -28 -33.469 -17.594 1 98.38 376 ALA B O 1
ATOM 7857 N N . GLU B 1 377 ? -26.516 -32.594 -19.031 1 96.19 377 GLU B N 1
ATOM 7858 C CA . GLU B 1 377 ? -27.156 -33.031 -20.266 1 96.19 377 GLU B CA 1
ATOM 7859 C C . GLU B 1 377 ? -26.203 -33.844 -21.141 1 96.19 377 GLU B C 1
ATOM 7861 O O . GLU B 1 377 ? -25.109 -33.375 -21.469 1 96.19 377 GLU B O 1
ATOM 7866 N N . PRO B 1 378 ? -26.656 -35.094 -21.391 1 97 378 PRO B N 1
ATOM 7867 C CA . PRO B 1 378 ? -25.812 -35.812 -22.328 1 97 378 PRO B CA 1
ATOM 7868 C C . PRO B 1 378 ? -25.719 -35.156 -23.703 1 97 378 PRO B C 1
ATOM 7870 O O . PRO B 1 378 ? -26.734 -34.656 -24.219 1 97 378 PRO B O 1
ATOM 7873 N N . VAL B 1 379 ? -24.484 -35.125 -24.141 1 94.94 379 VAL B N 1
ATOM 7874 C CA . VAL B 1 379 ? -24.25 -34.5 -25.438 1 94.94 379 VAL B CA 1
ATOM 7875 C C . VAL B 1 379 ? -23.25 -35.344 -26.25 1 94.94 379 VAL B C 1
ATOM 7877 O O . VAL B 1 379 ? -22.406 -36.031 -25.672 1 94.94 379 VAL B O 1
ATOM 7880 N N . ASP B 1 380 ? -23.422 -35.281 -27.5 1 92.88 380 ASP B N 1
ATOM 7881 C CA . ASP B 1 380 ? -22.484 -36 -28.344 1 92.88 380 ASP B CA 1
ATOM 7882 C C . ASP B 1 380 ? -21.25 -35.156 -28.656 1 92.88 380 ASP B C 1
ATOM 7884 O O . ASP B 1 380 ? -21.266 -33.938 -28.453 1 92.88 380 ASP B O 1
ATOM 7888 N N . GLU B 1 381 ? -20.328 -35.719 -29.094 1 90.19 381 GLU B N 1
ATOM 7889 C CA . GLU B 1 381 ? -19.047 -35.062 -29.344 1 90.19 381 GLU B CA 1
ATOM 7890 C C . GLU B 1 381 ? -19.172 -34 -30.438 1 90.19 381 GLU B C 1
ATOM 7892 O O . GLU B 1 381 ? -18.484 -33 -30.391 1 90.19 381 GLU B O 1
ATOM 7897 N N . GLU B 1 382 ? -19.984 -34.25 -31.375 1 90.81 382 GLU B N 1
ATOM 7898 C CA . GLU B 1 382 ? -20.188 -33.25 -32.438 1 90.81 382 GLU B CA 1
ATOM 7899 C C . GLU B 1 382 ? -20.75 -31.953 -31.906 1 90.81 382 GLU B C 1
ATOM 7901 O O . GLU B 1 382 ? -20.312 -30.875 -32.281 1 90.81 382 GLU B O 1
ATOM 7906 N N . THR B 1 383 ? -21.641 -32.156 -31.031 1 89.5 383 THR B N 1
ATOM 7907 C CA . THR B 1 383 ? -22.25 -30.984 -30.422 1 89.5 383 THR B CA 1
ATOM 7908 C C . THR B 1 383 ? -21.234 -30.234 -29.578 1 89.5 383 THR B C 1
ATOM 7910 O O . THR B 1 383 ? -21.203 -29 -29.594 1 89.5 383 THR B O 1
ATOM 7913 N N . ILE B 1 384 ? -20.453 -30.859 -28.891 1 91.88 384 ILE B N 1
ATOM 7914 C CA . ILE B 1 384 ? -19.406 -30.266 -28.078 1 91.88 384 ILE B CA 1
ATOM 7915 C C . ILE B 1 384 ? -18.438 -29.5 -28.984 1 91.88 384 ILE B C 1
ATOM 7917 O O . ILE B 1 384 ? -18.109 -28.344 -28.719 1 91.88 384 ILE B O 1
ATOM 7921 N N . ASN B 1 385 ? -18.031 -30.141 -29.969 1 89.81 385 ASN B N 1
ATOM 7922 C CA . ASN B 1 385 ? -17.078 -29.531 -30.875 1 89.81 385 ASN B CA 1
ATOM 7923 C C . ASN B 1 385 ? -17.656 -28.281 -31.547 1 89.81 385 ASN B C 1
ATOM 7925 O O . ASN B 1 385 ? -16.938 -27.297 -31.734 1 89.81 385 ASN B O 1
ATOM 7929 N N . ARG B 1 386 ? -18.859 -28.359 -31.859 1 88.56 386 ARG B N 1
ATOM 7930 C CA . ARG B 1 386 ? -19.516 -27.219 -32.469 1 88.56 386 ARG B CA 1
ATOM 7931 C C . ARG B 1 386 ? -19.531 -26.031 -31.5 1 88.56 386 ARG B C 1
ATOM 7933 O O . ARG B 1 386 ? -19.266 -24.891 -31.906 1 88.56 386 ARG B O 1
ATOM 7940 N N . THR B 1 387 ? -19.812 -26.375 -30.328 1 86.88 387 THR B N 1
ATOM 7941 C CA . THR B 1 387 ? -19.859 -25.312 -29.328 1 86.88 387 THR B CA 1
ATOM 7942 C C . THR B 1 387 ? -18.469 -24.719 -29.094 1 86.88 387 THR B C 1
ATOM 7944 O O . THR B 1 387 ? -18.312 -23.5 -29.031 1 86.88 387 THR B O 1
ATOM 7947 N N . GLN B 1 388 ? -17.516 -25.578 -29 1 85.44 388 GLN B N 1
ATOM 7948 C CA . GLN B 1 388 ? -16.141 -25.156 -28.75 1 85.44 388 GLN B CA 1
ATOM 7949 C C . GLN B 1 388 ? -15.578 -24.391 -29.938 1 85.44 388 GLN B C 1
ATOM 7951 O O . GLN B 1 388 ? -14.797 -23.453 -29.766 1 85.44 388 GLN B O 1
ATOM 7956 N N . GLU B 1 389 ? -15.938 -24.828 -31.141 1 80.81 389 GLU B N 1
ATOM 7957 C CA . GLU B 1 389 ? -15.422 -24.219 -32.375 1 80.81 389 GLU B CA 1
ATOM 7958 C C . GLU B 1 389 ? -16.016 -22.828 -32.562 1 80.81 389 GLU B C 1
ATOM 7960 O O . GLU B 1 389 ? -15.359 -21.938 -33.125 1 80.81 389 GLU B O 1
ATOM 7965 N N . THR B 1 390 ? -17.312 -22.688 -32.25 1 76.94 390 THR B N 1
ATOM 7966 C CA . THR B 1 390 ? -17.922 -21.375 -32.375 1 76.94 390 THR B CA 1
ATOM 7967 C C . THR B 1 390 ? -17.125 -20.328 -31.594 1 76.94 390 THR B C 1
ATOM 7969 O O . THR B 1 390 ? -16.844 -19.234 -32.094 1 76.94 390 THR B O 1
ATOM 7972 N N . GLY B 1 391 ? -16.688 -20.688 -30.484 1 69 391 GLY B N 1
ATOM 7973 C CA . GLY B 1 391 ? -15.867 -19.797 -29.688 1 69 391 GLY B CA 1
ATOM 7974 C C . GLY B 1 391 ? -14.484 -19.578 -30.266 1 69 391 GLY B C 1
ATOM 7975 O O . GLY B 1 391 ? -13.969 -18.453 -30.281 1 69 391 GLY B O 1
ATOM 7976 N N . ARG B 1 392 ? -13.922 -20.609 -30.797 1 72.44 392 ARG B N 1
ATOM 7977 C CA . ARG B 1 392 ? -12.57 -20.562 -31.359 1 72.44 392 ARG B CA 1
ATOM 7978 C C . ARG B 1 392 ? -12.531 -19.688 -32.625 1 72.44 392 ARG B C 1
ATOM 7980 O O . ARG B 1 392 ? -11.57 -18.938 -32.812 1 72.44 392 ARG B O 1
ATOM 7987 N N . THR B 1 393 ? -13.531 -19.766 -33.469 1 72.56 393 THR B N 1
ATOM 7988 C CA . THR B 1 393 ? -13.586 -18.984 -34.688 1 72.56 393 THR B CA 1
ATOM 7989 C C . THR B 1 393 ? -13.609 -17.484 -34.375 1 72.56 393 THR B C 1
ATOM 7991 O O . THR B 1 393 ? -12.969 -16.688 -35.062 1 72.56 393 THR B O 1
ATOM 7994 N N . LYS B 1 394 ? -14.281 -17.203 -33.312 1 71.69 394 LYS B N 1
ATOM 7995 C CA . LYS B 1 394 ? -14.32 -15.797 -32.938 1 71.69 394 LYS B CA 1
ATOM 7996 C C . LYS B 1 394 ? -12.969 -15.32 -32.406 1 71.69 394 LYS B C 1
ATOM 7998 O O . LYS B 1 394 ? -12.523 -14.219 -32.719 1 71.69 394 LYS B O 1
ATOM 8003 N N . VAL B 1 395 ? -12.352 -16.172 -31.75 1 71.25 395 VAL B N 1
ATOM 8004 C CA . VAL B 1 395 ? -11.031 -15.875 -31.219 1 71.25 395 VAL B CA 1
ATOM 8005 C C . VAL B 1 395 ? -10.023 -15.758 -32.344 1 71.25 395 VAL B C 1
ATOM 8007 O O . VAL B 1 395 ? -9.234 -14.82 -32.406 1 71.25 395 VAL B O 1
ATOM 8010 N N . GLU B 1 396 ? -10.102 -16.75 -33.25 1 71.31 396 GLU B N 1
ATOM 8011 C CA . GLU B 1 396 ? -9.188 -16.734 -34.375 1 71.31 396 GLU B CA 1
ATOM 8012 C C . GLU B 1 396 ? -9.414 -15.516 -35.281 1 71.31 396 GLU B C 1
ATOM 8014 O O . GLU B 1 396 ? -8.461 -14.93 -35.781 1 71.31 396 GLU B O 1
ATOM 8019 N N . ALA B 1 397 ? -10.664 -15.156 -35.438 1 71.62 397 ALA B N 1
ATOM 8020 C CA . ALA B 1 397 ? -10.969 -13.969 -36.25 1 71.62 397 ALA B CA 1
ATOM 8021 C C . ALA B 1 397 ? -10.367 -12.711 -35.625 1 71.62 397 ALA B C 1
ATOM 8023 O O . ALA B 1 397 ? -9.812 -11.867 -36.312 1 71.62 397 ALA B O 1
ATOM 8024 N N . PHE B 1 398 ? -10.43 -12.68 -34.375 1 71.56 398 PHE B N 1
ATOM 8025 C CA . PHE B 1 398 ? -9.852 -11.547 -33.688 1 71.56 398 PHE B CA 1
ATOM 8026 C C . PHE B 1 398 ? -8.336 -11.547 -33.812 1 71.56 398 PHE B C 1
ATOM 8028 O O . PHE B 1 398 ? -7.73 -10.5 -34.094 1 71.56 398 PHE B O 1
ATOM 8035 N N . GLU B 1 399 ? -7.793 -12.648 -33.625 1 73.12 399 GLU B N 1
ATOM 8036 C CA . GLU B 1 399 ? -6.34 -12.758 -33.719 1 73.12 399 GLU B CA 1
ATOM 8037 C C . GLU B 1 399 ? -5.867 -12.383 -35.125 1 73.12 399 GLU B C 1
ATOM 8039 O O . GLU B 1 399 ? -4.855 -11.695 -35.281 1 73.12 399 GLU B O 1
ATOM 8044 N N . ARG B 1 400 ? -6.555 -12.859 -36.125 1 71.75 400 ARG B N 1
ATOM 8045 C CA . ARG B 1 400 ? -6.219 -12.531 -37.5 1 71.75 400 ARG B CA 1
ATOM 8046 C C . ARG B 1 400 ? -6.359 -11.031 -37.75 1 71.75 400 ARG B C 1
ATOM 8048 O O . ARG B 1 400 ? -5.535 -10.438 -38.438 1 71.75 400 ARG B O 1
ATOM 8055 N N . GLU B 1 401 ? -7.457 -10.492 -37.219 1 69.88 401 GLU B N 1
ATOM 8056 C CA . GLU B 1 401 ? -7.676 -9.055 -37.406 1 69.88 401 GLU B CA 1
ATOM 8057 C C . GLU B 1 401 ? -6.551 -8.25 -36.75 1 69.88 401 GLU B C 1
ATOM 8059 O O . GLU B 1 401 ? -6.043 -7.297 -37.375 1 69.88 401 GLU B O 1
ATOM 8064 N N . ILE B 1 402 ? -6.191 -8.703 -35.562 1 66.56 402 ILE B N 1
ATOM 8065 C CA . ILE B 1 402 ? -5.168 -7.957 -34.812 1 66.56 402 ILE B CA 1
ATOM 8066 C C . ILE B 1 402 ? -3.805 -8.195 -35.469 1 66.56 402 ILE B C 1
ATOM 8068 O O . ILE B 1 402 ? -3.012 -7.262 -35.625 1 66.56 402 ILE B O 1
ATOM 8072 N N . LEU B 1 403 ? -3.613 -9.477 -35.875 1 65.56 403 LEU B N 1
ATOM 8073 C CA . LEU B 1 403 ? -2.324 -9.82 -36.469 1 65.56 403 LEU B CA 1
ATOM 8074 C C . LEU B 1 403 ? -2.254 -9.344 -37.938 1 65.56 403 LEU B C 1
ATOM 8076 O O . LEU B 1 403 ? -1.166 -9.086 -38.438 1 65.56 403 LEU B O 1
ATOM 8080 N N . GLY B 1 404 ? -3.359 -9.383 -38.844 1 52.66 404 GLY B N 1
ATOM 8081 C CA . GLY B 1 404 ? -3.438 -8.922 -40.219 1 52.66 404 GLY B CA 1
ATOM 8082 C C . GLY B 1 404 ? -3.473 -7.414 -40.344 1 52.66 404 GLY B C 1
ATOM 8083 O O . GLY B 1 404 ? -3.176 -6.867 -41.406 1 52.66 404 GLY B O 1
ATOM 8084 N N . LEU B 1 405 ? -4.312 -6.688 -39.562 1 44.94 405 LEU B N 1
ATOM 8085 C CA . LEU B 1 405 ? -4.422 -5.234 -39.625 1 44.94 405 LEU B CA 1
ATOM 8086 C C . LEU B 1 405 ? -3.039 -4.59 -39.625 1 44.94 405 LEU B C 1
ATOM 8088 O O . LEU B 1 405 ? -2.916 -3.377 -39.812 1 44.94 405 LEU B O 1
ATOM 8092 N N . SER B 1 406 ? -2.031 -5.195 -39.25 1 39.78 406 SER B N 1
ATOM 8093 C CA . SER B 1 406 ? -0.768 -4.465 -39.281 1 39.78 406 SER B CA 1
ATOM 8094 C C . SER B 1 406 ? -0.41 -4.082 -40.719 1 39.78 406 SER B C 1
ATOM 8096 O O . SER B 1 406 ? 0.619 -3.447 -40.969 1 39.78 406 SER B O 1
ATOM 8098 N N . ARG B 1 407 ? -0.726 -4.805 -41.844 1 34.25 407 ARG B N 1
ATOM 8099 C CA . ARG B 1 407 ? -0.195 -4.32 -43.094 1 34.25 407 ARG B CA 1
ATOM 8100 C C . ARG B 1 407 ? -0.833 -2.992 -43.5 1 34.25 407 ARG B C 1
ATOM 8102 O O . ARG B 1 407 ? -0.153 -2.094 -44 1 34.25 407 ARG B O 1
ATOM 8109 N N . LYS B 1 408 ? -2.33 -2.828 -43.812 1 31.64 408 LYS B N 1
ATOM 8110 C CA . LYS B 1 408 ? -2.896 -1.804 -44.688 1 31.64 408 LYS B CA 1
ATOM 8111 C C . LYS B 1 408 ? -3.006 -0.465 -43.969 1 31.64 408 LYS B C 1
ATOM 8113 O O . LYS B 1 408 ? -2.543 0.56 -44.469 1 31.64 408 LYS B O 1
ATOM 8118 N N . GLU B 1 409 ? -4.285 0.021 -43.312 1 30.52 409 GLU B N 1
ATOM 8119 C CA . GLU B 1 409 ? -4.996 1.296 -43.375 1 30.52 409 GLU B CA 1
ATOM 8120 C C . GLU B 1 409 ? -4.578 2.193 -42.188 1 30.52 409 GLU B C 1
ATOM 8122 O O . GLU B 1 409 ? -5.254 3.18 -41.906 1 30.52 409 GLU B O 1
ATOM 8127 N N . LYS B 1 410 ? -3.664 1.977 -41.406 1 31.5 410 LYS B N 1
ATOM 8128 C CA . LYS B 1 410 ? -3.445 2.998 -40.375 1 31.5 410 LYS B CA 1
ATOM 8129 C C . LYS B 1 410 ? -3.148 4.355 -41.031 1 31.5 410 LYS B C 1
ATOM 8131 O O . LYS B 1 410 ? -2.777 5.301 -40.312 1 31.5 410 LYS B O 1
ATOM 8136 N N . GLU B 1 411 ? -3.055 4.629 -42.312 1 28.06 411 GLU B N 1
ATOM 8137 C CA . GLU B 1 411 ? -2.889 6.008 -42.781 1 28.06 411 GLU B CA 1
ATOM 8138 C C . GLU B 1 411 ? -4.152 6.824 -42.531 1 28.06 411 GLU B C 1
ATOM 8140 O O . GLU B 1 411 ? -4.078 7.988 -42.125 1 28.06 411 GLU B O 1
ATOM 8145 N N . GLU B 1 412 ? -5.508 6.539 -43.125 1 28.08 412 GLU B N 1
ATOM 8146 C CA . GLU B 1 412 ? -6.516 7.504 -43.562 1 28.08 412 GLU B CA 1
ATOM 8147 C C . GLU B 1 412 ? -7.375 7.957 -42.375 1 28.08 412 GLU B C 1
ATOM 8149 O O . GLU B 1 412 ? -7.707 9.141 -42.281 1 28.08 412 GLU B O 1
ATOM 8154 N N . GLU B 1 413 ? -8.219 7.098 -41.625 1 28.31 413 GLU B N 1
ATOM 8155 C CA . GLU B 1 413 ? -9.492 7.508 -41.031 1 28.31 413 GLU B CA 1
ATOM 8156 C C . GLU B 1 413 ? -9.297 8.25 -39.719 1 28.31 413 GLU B C 1
ATOM 8158 O O . GLU B 1 413 ? -10.203 8.922 -39.25 1 28.31 413 GLU B O 1
ATOM 8163 N N . SER B 1 414 ? -8.266 8.203 -39.031 1 26 414 SER B N 1
ATOM 8164 C CA . SER B 1 414 ? -8.391 8.852 -37.75 1 26 414 SER B CA 1
ATOM 8165 C C . SER B 1 414 ? -8.5 10.367 -37.875 1 26 414 SER B C 1
ATOM 8167 O O . SER B 1 414 ? -8.555 11.086 -36.875 1 26 414 SER B O 1
ATOM 8169 N N . ARG B 1 415 ? -8.414 11 -39.125 1 28.16 415 ARG B N 1
ATOM 8170 C CA . ARG B 1 415 ? -8.664 12.43 -39.281 1 28.16 415 ARG B CA 1
ATOM 8171 C C . ARG B 1 415 ? -10.148 12.742 -39.125 1 28.16 415 ARG B C 1
ATOM 8173 O O . ARG B 1 415 ? -10.508 13.789 -38.594 1 28.16 415 ARG B O 1
ATOM 8180 N N . GLN B 1 416 ? -11.117 12.047 -39.75 1 26.42 416 GLN B N 1
ATOM 8181 C CA . GLN B 1 416 ? -12.453 12.531 -40.062 1 26.42 416 GLN B CA 1
ATOM 8182 C C . GLN B 1 416 ? -13.328 12.609 -38.812 1 26.42 416 GLN B C 1
ATOM 8184 O O . GLN B 1 416 ? -14.219 13.461 -38.719 1 26.42 416 GLN B O 1
ATOM 8189 N N . LEU B 1 417 ? -13.234 11.727 -37.781 1 25.31 417 LEU B N 1
ATOM 8190 C CA . LEU B 1 417 ? -14.344 11.719 -36.844 1 25.31 417 LEU B CA 1
ATOM 8191 C C . LEU B 1 417 ? -14.242 12.883 -35.875 1 25.31 417 LEU B C 1
ATOM 8193 O O . LEU B 1 417 ? -15.141 13.109 -35.062 1 25.31 417 LEU B O 1
ATOM 8197 N N . LYS B 1 418 ? -13.102 13.773 -35.875 1 28.58 418 LYS B N 1
ATOM 8198 C CA . LYS B 1 418 ? -13.141 14.906 -34.938 1 28.58 418 LYS B CA 1
ATOM 8199 C C . LYS B 1 418 ? -14.289 15.852 -35.281 1 28.58 418 LYS B C 1
ATOM 8201 O O . LYS B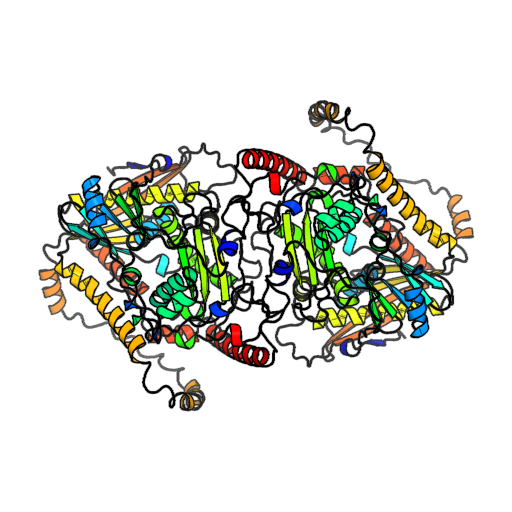 1 418 ? -14.719 16.641 -34.438 1 28.58 418 LYS B O 1
ATOM 8206 N N . GLU B 1 419 ? -14.484 16.078 -36.594 1 25.34 419 GLU B N 1
ATOM 8207 C CA . GLU B 1 419 ? -15.344 17.188 -37.031 1 25.34 419 GLU B CA 1
ATOM 8208 C C . GLU B 1 419 ? -16.781 16.969 -36.562 1 25.34 419 GLU B C 1
ATOM 8210 O O . GLU B 1 419 ? -17.469 17.922 -36.188 1 25.34 419 GLU B O 1
ATOM 8215 N N . GLU B 1 420 ? -17.297 15.711 -36.656 1 27.83 420 GLU B N 1
ATOM 8216 C CA . GLU B 1 420 ? -18.75 15.617 -36.688 1 27.83 420 GLU B CA 1
ATOM 8217 C C . GLU B 1 420 ? -19.344 15.695 -35.281 1 27.83 420 GLU B C 1
ATOM 8219 O O . GLU B 1 420 ? -20.453 16.203 -35.094 1 27.83 420 GLU B O 1
ATOM 8224 N N . LEU B 1 421 ? -18.562 15.25 -34.188 1 27.05 421 LEU B N 1
ATOM 8225 C CA . LEU B 1 421 ? -19.344 15.062 -32.969 1 27.05 421 LEU B CA 1
ATOM 8226 C C . LEU B 1 421 ? -19.594 16.406 -32.281 1 27.05 421 LEU B C 1
ATOM 8228 O O . LEU B 1 421 ? -20.281 16.453 -31.25 1 27.05 421 LEU B O 1
ATOM 8232 N N . SER B 1 422 ? -18.828 17.531 -32.688 1 24.94 422 SER B N 1
ATOM 8233 C CA . SER B 1 422 ? -19.219 18.75 -31.984 1 24.94 422 SER B CA 1
ATOM 8234 C C . SER B 1 422 ? -20.703 19.031 -32.188 1 24.94 422 SER B C 1
ATOM 8236 O O . SER B 1 422 ? -21.312 19.766 -31.391 1 24.94 422 SER B O 1
ATOM 8238 N N . ALA B 1 423 ? -21.156 18.828 -33.438 1 25.2 423 ALA B N 1
ATOM 8239 C CA . ALA B 1 423 ? -22.422 19.453 -33.812 1 25.2 423 ALA B CA 1
ATOM 8240 C C . ALA B 1 423 ? -23.594 18.875 -33 1 25.2 423 ALA B C 1
ATOM 8242 O O . ALA B 1 423 ? -24.531 19.609 -32.656 1 25.2 423 ALA B O 1
ATOM 8243 N N . ARG B 1 424 ? -23.609 17.438 -32.844 1 26.48 424 ARG B N 1
ATOM 8244 C CA . ARG B 1 424 ? -24.969 16.922 -32.625 1 26.48 424 ARG B CA 1
ATOM 8245 C C . ARG B 1 424 ? -25.359 17.062 -31.156 1 26.48 424 ARG B C 1
ATOM 8247 O O . ARG B 1 424 ? -26.406 16.562 -30.734 1 26.48 424 ARG B O 1
ATOM 8254 N N . VAL B 1 425 ? -24.469 17.578 -30.234 1 25.27 425 VAL B N 1
ATOM 8255 C CA . VAL B 1 425 ? -24.953 17.438 -28.859 1 25.27 425 VAL B CA 1
ATOM 8256 C C . VAL B 1 425 ? -26.188 18.312 -28.656 1 25.27 425 VAL B C 1
ATOM 8258 O O . VAL B 1 425 ? -26.734 18.391 -27.562 1 25.27 425 VAL B O 1
ATOM 8261 N N . GLN B 1 426 ? -26.344 19.391 -29.594 1 22.67 426 GLN B N 1
ATOM 8262 C CA . GLN B 1 426 ? -27.375 20.328 -29.203 1 22.67 426 GLN B CA 1
ATOM 8263 C C . GLN B 1 426 ? -28.734 19.641 -29.094 1 22.67 426 GLN B C 1
ATOM 8265 O O . GLN B 1 426 ? -29.5 19.922 -28.172 1 22.67 426 GLN B O 1
ATOM 8270 N N . GLU B 1 427 ? -29.266 19.078 -30.266 1 23.3 427 GLU B N 1
ATOM 8271 C CA . GLU B 1 427 ? -30.703 19 -30.5 1 23.3 427 GLU B CA 1
ATOM 8272 C C . GLU B 1 427 ? -31.344 17.875 -29.703 1 23.3 427 GLU B C 1
ATOM 8274 O O . GLU B 1 427 ? -32.562 17.891 -29.438 1 23.3 427 GLU B O 1
ATOM 8279 N N . ASP B 1 428 ? -30.594 16.672 -29.547 1 23.11 428 ASP B N 1
ATOM 8280 C CA . ASP B 1 428 ? -31.516 15.547 -29.391 1 23.11 428 ASP B CA 1
ATOM 8281 C C . ASP B 1 428 ? -32.156 15.539 -28 1 23.11 428 ASP B C 1
ATOM 8283 O O . ASP B 1 428 ? -31.922 14.617 -27.219 1 23.11 428 ASP B O 1
ATOM 8287 N N . GLN B 1 429 ? -32.312 16.797 -27.328 1 22.52 429 GLN B N 1
ATOM 8288 C CA . GLN B 1 429 ? -33.156 16.922 -26.141 1 22.52 429 GLN B CA 1
ATOM 8289 C C . GLN B 1 429 ? -34.562 16.328 -26.375 1 22.52 429 GLN B C 1
ATOM 8291 O O . GLN B 1 429 ? -35.25 15.992 -25.438 1 22.52 429 GLN B O 1
ATOM 8296 N N . LEU B 1 430 ? -35.219 16.656 -27.562 1 18.91 430 LEU B N 1
ATOM 8297 C CA . LEU B 1 430 ? -36.688 16.703 -27.531 1 18.91 430 LEU B CA 1
ATOM 8298 C C . LEU B 1 430 ? -37.25 15.297 -27.438 1 18.91 430 LEU B C 1
ATOM 8300 O O . LEU B 1 430 ? -38.219 15.07 -26.719 1 18.91 430 LEU B O 1
ATOM 8304 N N . ASP B 1 431 ? -37.094 14.43 -28.578 1 18.47 431 ASP B N 1
ATOM 8305 C CA . ASP B 1 431 ? -38.188 13.539 -29 1 18.47 431 ASP B CA 1
ATOM 8306 C C . ASP B 1 431 ? -38.25 12.305 -28.094 1 18.47 431 ASP B C 1
ATOM 8308 O O . ASP B 1 431 ? -37.25 11.602 -27.922 1 18.47 431 ASP B O 1
ATOM 8312 N N . LYS B 1 432 ? -39.406 12.164 -27.141 1 22.67 432 LYS B N 1
ATOM 8313 C CA . LYS B 1 432 ? -40.281 11.328 -26.328 1 22.67 432 LYS B CA 1
ATOM 8314 C C . LYS B 1 432 ? -40.688 10.055 -27.062 1 22.67 432 LYS B C 1
ATOM 8316 O O . LYS B 1 432 ? -41.656 9.398 -26.719 1 22.67 432 LYS B O 1
ATOM 8321 N N . GLU B 1 433 ? -40 9.633 -28.297 1 19.53 433 GLU B N 1
ATOM 8322 C CA . GLU B 1 433 ? -40.781 8.828 -29.234 1 19.53 433 GLU B CA 1
ATOM 8323 C C . GLU B 1 433 ? -41.281 7.547 -28.562 1 19.53 433 GLU B C 1
ATOM 8325 O O . GLU B 1 433 ? -40.844 7.203 -27.469 1 19.53 433 GLU B O 1
ATOM 8330 N N . ALA B 1 434 ? -41.094 6.188 -29.422 1 20.75 434 ALA B N 1
ATOM 8331 C CA . ALA B 1 434 ? -41.812 4.949 -29.75 1 20.75 434 ALA B CA 1
ATOM 8332 C C . ALA B 1 434 ? -41.594 3.9 -28.656 1 20.75 434 ALA B C 1
ATOM 8334 O O . ALA B 1 434 ? -40.625 3.15 -28.688 1 20.75 434 ALA B O 1
ATOM 8335 N N . LEU B 1 435 ? -41.656 4.223 -27.469 1 20.06 435 LEU B N 1
ATOM 8336 C CA . LEU B 1 435 ? -41.594 3.354 -26.297 1 20.06 435 LEU B CA 1
ATOM 8337 C C . LEU B 1 435 ? -42.625 2.23 -26.406 1 20.06 435 LEU B C 1
ATOM 8339 O O . LEU B 1 435 ? -42.562 1.238 -25.672 1 20.06 435 LEU B O 1
ATOM 8343 N N . GLN B 1 436 ? -43.875 2.484 -27.031 1 18.39 436 GLN B N 1
ATOM 8344 C CA . GLN B 1 436 ? -45.031 1.972 -26.281 1 18.39 436 GLN B CA 1
ATOM 8345 C C . GLN B 1 436 ? -45.25 0.497 -26.594 1 18.39 436 GLN B C 1
ATOM 8347 O O . GLN B 1 436 ? -45.719 -0.256 -25.719 1 18.39 436 GLN B O 1
ATOM 8352 N N . GLU B 1 437 ? -45.469 0.007 -27.938 1 18.89 437 GLU B N 1
ATOM 8353 C CA . GLU B 1 437 ? -46.625 -0.866 -28.188 1 18.89 437 GLU B CA 1
ATOM 8354 C C . GLU B 1 437 ? -46.281 -2.324 -27.906 1 18.89 437 GLU B C 1
ATOM 8356 O O . GLU B 1 437 ? -45.406 -2.896 -28.562 1 18.89 437 GLU B O 1
ATOM 8361 N N . SER B 1 438 ? -46.594 -3.016 -26.672 1 20.81 438 SER B N 1
ATOM 8362 C CA . SER B 1 438 ? -46.531 -4.176 -25.781 1 20.81 438 SER B CA 1
ATOM 8363 C C . SER B 1 438 ? -47.062 -5.43 -26.484 1 20.81 438 SER B C 1
ATOM 8365 O O . SER B 1 438 ? -46.625 -6.543 -26.172 1 20.81 438 SER B O 1
ATOM 8367 N N . THR B 1 439 ? -48.188 -5.527 -27.188 1 20.42 439 THR B N 1
ATOM 8368 C CA . THR B 1 439 ? -49.25 -6.449 -26.781 1 20.42 439 THR B CA 1
ATOM 8369 C C . THR B 1 439 ? -49 -7.848 -27.344 1 20.42 439 THR B C 1
ATOM 8371 O O . THR B 1 439 ? -48.969 -8.828 -26.594 1 20.42 439 THR B O 1
ATOM 8374 N N . SER B 1 440 ? -49.75 -8.398 -28.359 1 22.09 440 SER B N 1
ATOM 8375 C CA . SER B 1 440 ? -50.781 -9.453 -28.375 1 22.09 440 SER B CA 1
ATOM 8376 C C . SER B 1 440 ? -50.219 -10.727 -29.016 1 22.09 440 SER B C 1
ATOM 8378 O O . SER B 1 440 ? -50.688 -11.828 -28.688 1 22.09 440 SER B O 1
ATOM 8380 N N . ALA B 1 441 ? -49.594 -10.844 -30.266 1 26.8 441 ALA B N 1
ATOM 8381 C CA . ALA B 1 441 ? -50.281 -11.742 -31.203 1 26.8 441 ALA B CA 1
ATOM 8382 C C . ALA B 1 441 ? -49.75 -13.164 -31.078 1 26.8 441 ALA B C 1
ATOM 8384 O O . ALA B 1 441 ? -48.531 -13.398 -31.25 1 26.8 441 ALA B O 1
ATOM 8385 N N . GLU B 1 442 ? -50.375 -14.133 -30.188 1 29.09 442 GLU B N 1
ATOM 8386 C CA . GLU B 1 442 ? -50.469 -15.539 -29.797 1 29.09 442 GLU B CA 1
ATOM 8387 C C . GLU B 1 442 ? -50.344 -16.453 -31.016 1 29.09 442 GLU B C 1
ATOM 8389 O O . GLU B 1 442 ? -51.312 -16.703 -31.719 1 29.09 442 GLU B O 1
ATOM 8394 N N . ASP B 1 443 ? -49.25 -16.25 -31.938 1 28.16 443 ASP B N 1
ATOM 8395 C CA . ASP B 1 443 ? -49.625 -17.031 -33.125 1 28.16 443 ASP B CA 1
ATOM 8396 C C . ASP B 1 443 ? -49.594 -18.531 -32.781 1 28.16 443 ASP B C 1
ATOM 8398 O O . ASP B 1 443 ? -48.656 -19.031 -32.219 1 28.16 443 ASP B O 1
ATOM 8402 N N . PRO B 1 444 ? -50.594 -19.312 -32.625 1 33.59 444 PRO B N 1
ATOM 8403 C CA . PRO B 1 444 ? -51 -20.672 -32.25 1 33.59 444 PRO B CA 1
ATOM 8404 C C . PRO B 1 444 ? -50.062 -21.734 -32.812 1 33.59 444 PRO B C 1
ATOM 8406 O O . PRO B 1 444 ? -49.906 -22.797 -32.219 1 33.59 444 PRO B O 1
ATOM 8409 N N . GLN B 1 445 ? -49.5 -21.578 -34.062 1 32.41 445 GLN B N 1
ATOM 8410 C CA . GLN B 1 445 ? -49 -22.703 -34.875 1 32.41 445 GLN B CA 1
ATOM 8411 C C . GLN B 1 445 ? -47.625 -23.141 -34.406 1 32.41 445 GLN B C 1
ATOM 8413 O O . GLN B 1 445 ? -47.25 -24.297 -34.531 1 32.41 445 GLN B O 1
ATOM 8418 N N . ARG B 1 446 ? -46.625 -22.172 -33.969 1 34.06 446 ARG B N 1
ATOM 8419 C CA . ARG B 1 446 ? -45.219 -22.422 -33.656 1 34.06 446 ARG B CA 1
ATOM 8420 C C . ARG B 1 446 ? -45.031 -23.188 -32.344 1 34.06 446 ARG B C 1
ATOM 8422 O O . ARG B 1 446 ? -43.938 -23.641 -32.031 1 34.06 446 ARG B O 1
ATOM 8429 N N . GLN B 1 447 ? -46.031 -23.109 -31.359 1 34.84 447 GLN B N 1
ATOM 8430 C CA . GLN B 1 447 ? -46.062 -23.859 -30.109 1 34.84 447 GLN B CA 1
ATOM 8431 C C . GLN B 1 447 ? -46.094 -25.375 -30.375 1 34.84 447 GLN B C 1
ATOM 8433 O O . GLN B 1 447 ? -45.438 -26.141 -29.641 1 34.84 447 GLN B O 1
ATOM 8438 N N . LYS B 1 448 ? -46.719 -25.844 -31.469 1 40.28 448 LYS B N 1
ATOM 8439 C CA . LYS B 1 448 ? -47.031 -27.25 -31.703 1 40.28 448 LYS B CA 1
ATOM 8440 C C . LYS B 1 448 ? -45.75 -28.031 -32.031 1 40.28 448 LYS B C 1
ATOM 8442 O O . LYS B 1 448 ? -45.531 -29.125 -31.531 1 40.28 448 LYS B O 1
ATOM 8447 N N . ALA B 1 449 ? -44.781 -27.438 -32.969 1 38.34 449 ALA B N 1
ATOM 8448 C CA . ALA B 1 449 ? -43.625 -28.141 -33.5 1 38.34 449 ALA B CA 1
ATOM 8449 C C . ALA B 1 449 ? -42.562 -28.297 -32.438 1 38.34 449 ALA B C 1
ATOM 8451 O O . ALA B 1 449 ? -41.844 -29.297 -32.438 1 38.34 449 ALA B O 1
ATOM 8452 N N . TRP B 1 450 ? -42.312 -27.172 -31.5 1 34.72 450 TRP B N 1
ATOM 8453 C CA . TRP B 1 450 ? -41.406 -27.172 -30.359 1 34.72 450 TRP B CA 1
ATOM 8454 C C . TRP B 1 450 ? -41.75 -28.297 -29.375 1 34.72 450 TRP B C 1
ATOM 8456 O O . TRP B 1 450 ? -40.875 -28.984 -28.891 1 34.72 450 TRP B O 1
ATOM 8466 N N . ASP B 1 451 ? -43.062 -28.375 -29.125 1 40.06 451 ASP B N 1
ATOM 8467 C CA . ASP B 1 451 ? -43.562 -29.375 -28.188 1 40.06 451 ASP B CA 1
ATOM 8468 C C . ASP B 1 451 ? -43.188 -30.781 -28.641 1 40.06 451 ASP B C 1
ATOM 8470 O O . ASP B 1 451 ? -42.844 -31.625 -27.812 1 40.06 451 ASP B O 1
ATOM 8474 N N . GLU B 1 452 ? -43.219 -31 -30.031 1 39.44 452 GLU B N 1
ATOM 8475 C CA . GLU B 1 452 ? -42.969 -32.344 -30.562 1 39.44 452 GLU B CA 1
ATOM 8476 C C . GLU B 1 452 ? -41.5 -32.719 -30.469 1 39.44 452 GLU B C 1
ATOM 8478 O O . GLU B 1 452 ? -41.156 -33.875 -30.203 1 39.44 452 GLU B O 1
ATOM 8483 N N . MET B 1 453 ? -40.438 -31.766 -30.875 1 35.88 453 MET B N 1
ATOM 8484 C CA . MET B 1 453 ? -39 -31.969 -30.859 1 35.88 453 MET B CA 1
ATOM 8485 C C . MET B 1 453 ? -38.469 -32.062 -29.422 1 35.88 453 MET B C 1
ATOM 8487 O O . MET B 1 453 ? -37.438 -32.688 -29.172 1 35.88 453 MET B O 1
ATOM 8491 N N . MET B 1 454 ? -38.938 -31.078 -28.438 1 41.06 454 MET B N 1
ATOM 8492 C CA . MET B 1 454 ? -38.562 -31.094 -27.031 1 41.06 454 MET B CA 1
ATOM 8493 C C . MET B 1 454 ? -39 -32.406 -26.359 1 41.06 454 MET B C 1
ATOM 8495 O O . MET B 1 454 ? -38.938 -32.531 -25.141 1 41.06 454 MET B O 1
ATOM 8499 N N . ALA B 1 455 ? -39.719 -33.062 -26.922 1 42.19 455 ALA B N 1
ATOM 8500 C CA . ALA B 1 455 ? -40.219 -34.281 -26.281 1 42.19 455 ALA B CA 1
ATOM 8501 C C . ALA B 1 455 ? -39.094 -34.969 -25.453 1 42.19 455 ALA B C 1
ATOM 8503 O O . ALA B 1 455 ? -39.281 -35.188 -24.266 1 42.19 455 ALA B O 1
ATOM 8504 N N . LYS B 1 456 ? -38.344 -36.031 -25.938 1 50.12 456 LYS B N 1
ATOM 8505 C CA . LYS B 1 456 ? -37.719 -37.125 -25.203 1 50.12 456 LYS B CA 1
ATOM 8506 C C . LYS B 1 456 ? -36.344 -36.75 -24.703 1 50.12 456 LYS B C 1
ATOM 8508 O O . LYS B 1 456 ? -35.438 -37.625 -24.656 1 50.12 456 LYS B O 1
ATOM 8513 N N . ARG B 1 457 ? -35.906 -35.219 -24.406 1 66.06 457 ARG B N 1
ATOM 8514 C CA . ARG B 1 457 ? -34.5 -34.938 -24.109 1 66.06 457 ARG B CA 1
ATOM 8515 C C . ARG B 1 457 ? -34.156 -35.438 -22.703 1 66.06 457 ARG B C 1
ATOM 8517 O O . ARG B 1 457 ? -34.875 -35.188 -21.75 1 66.06 457 ARG B O 1
ATOM 8524 N N . GLU B 1 458 ? -33.031 -36.094 -22.547 1 88.88 458 GLU B N 1
ATOM 8525 C CA . GLU B 1 458 ? -32.469 -36.656 -21.312 1 88.88 458 GLU B CA 1
ATOM 8526 C C . GLU B 1 458 ? -31.719 -35.562 -20.516 1 88.88 458 GLU B C 1
ATOM 8528 O O . GLU B 1 458 ? -30.781 -34.969 -21.031 1 88.88 458 GLU B O 1
ATOM 8533 N N . LEU B 1 459 ? -32.219 -35.094 -19.359 1 95.81 459 LEU B N 1
ATOM 8534 C CA . LEU B 1 459 ? -31.703 -34.062 -18.516 1 95.81 459 LEU B CA 1
ATOM 8535 C C . LEU B 1 459 ? -31.766 -34.469 -17.047 1 95.81 459 LEU B C 1
ATOM 8537 O O . LEU B 1 459 ? -32.781 -34.969 -16.578 1 95.81 459 LEU B O 1
ATOM 8541 N N . LEU B 1 460 ? -30.594 -34.219 -16.469 1 97.62 460 LEU B N 1
ATOM 8542 C CA . LEU B 1 460 ? -30.547 -34.344 -15.023 1 97.62 460 LEU B CA 1
ATOM 8543 C C . LEU B 1 460 ? -30.406 -33 -14.344 1 97.62 460 LEU B C 1
ATOM 8545 O O . LEU B 1 460 ? -29.453 -32.25 -14.641 1 97.62 460 LEU B O 1
ATOM 8549 N N . GLY B 1 461 ? -31.312 -32.625 -13.5 1 97.69 461 GLY B N 1
ATOM 8550 C CA . GLY B 1 461 ? -31.266 -31.422 -12.703 1 97.69 461 GLY B CA 1
ATOM 8551 C C . GLY B 1 461 ? -31.297 -31.703 -11.211 1 97.69 461 GLY B C 1
ATOM 8552 O O . GLY B 1 461 ? -32.094 -32.5 -10.734 1 97.69 461 GLY B O 1
ATOM 8553 N N . MET B 1 462 ? -30.422 -30.969 -10.539 1 97.75 462 MET B N 1
ATOM 8554 C CA . MET B 1 462 ? -30.359 -31.125 -9.094 1 97.75 462 MET B CA 1
ATOM 8555 C C . MET B 1 462 ? -30.078 -29.797 -8.406 1 97.75 462 MET B C 1
ATOM 8557 O O . MET B 1 462 ? -29.609 -28.844 -9.055 1 97.75 462 MET B O 1
ATOM 8561 N N . TYR B 1 463 ? -30.406 -29.703 -7.172 1 97.12 463 TYR B N 1
ATOM 8562 C CA . TYR B 1 463 ? -29.922 -28.594 -6.363 1 97.12 463 TYR B CA 1
ATOM 8563 C C . TYR B 1 463 ? -29.312 -29.078 -5.062 1 97.12 463 TYR B C 1
ATOM 8565 O O . TYR B 1 463 ? -29.688 -30.125 -4.543 1 97.12 463 TYR B O 1
ATOM 8573 N N . ILE B 1 464 ? -28.281 -28.391 -4.594 1 97.81 464 ILE B N 1
ATOM 8574 C CA . ILE B 1 464 ? -27.5 -28.734 -3.414 1 97.81 464 ILE B CA 1
ATOM 8575 C C . ILE B 1 464 ? -27.75 -27.688 -2.318 1 97.81 464 ILE B C 1
ATOM 8577 O O . ILE B 1 464 ? -27.734 -26.484 -2.576 1 97.81 464 ILE B O 1
ATOM 8581 N N . THR B 1 465 ? -28 -28.141 -1.161 1 97.19 465 THR B N 1
ATOM 8582 C CA . THR B 1 465 ? -28.094 -27.312 0.03 1 97.19 465 THR B CA 1
ATOM 8583 C C . THR B 1 465 ? -27.062 -27.75 1.075 1 97.19 465 THR B C 1
ATOM 8585 O O . THR B 1 465 ? -26.75 -28.938 1.179 1 97.19 465 THR B O 1
ATOM 8588 N N . VAL B 1 466 ? -26.625 -26.734 1.829 1 96.94 466 VAL B N 1
ATOM 8589 C CA . VAL B 1 466 ? -25.609 -27.062 2.828 1 96.94 466 VAL B CA 1
ATOM 8590 C C . VAL B 1 466 ? -25.969 -26.406 4.156 1 96.94 466 VAL B C 1
ATOM 8592 O O . VAL B 1 466 ? -26.656 -25.375 4.188 1 96.94 466 VAL B O 1
ATOM 8595 N N . ARG B 1 467 ? -25.516 -27.016 5.191 1 96 467 ARG B N 1
ATOM 8596 C CA . ARG B 1 467 ? -25.531 -26.484 6.555 1 96 467 ARG B CA 1
ATOM 8597 C C . ARG B 1 467 ? -24.156 -26.625 7.207 1 96 467 ARG B C 1
ATOM 8599 O O . ARG B 1 467 ? -23.641 -27.734 7.363 1 96 467 ARG B O 1
ATOM 8606 N N . ASN B 1 468 ? -23.609 -25.531 7.543 1 94.88 468 ASN B N 1
ATOM 8607 C CA . ASN B 1 468 ? -22.297 -25.516 8.18 1 94.88 468 ASN B CA 1
ATOM 8608 C C . ASN B 1 468 ? -22.406 -25.688 9.695 1 94.88 468 ASN B C 1
ATOM 8610 O O . ASN B 1 468 ? -23.266 -25.078 10.328 1 94.88 468 ASN B O 1
ATOM 8614 N N . LYS B 1 469 ? -21.531 -26.484 10.172 1 94.44 469 LYS B N 1
ATOM 8615 C CA . LYS B 1 469 ? -21.484 -26.688 11.617 1 94.44 469 LYS B CA 1
ATOM 8616 C C . LYS B 1 469 ? -20.062 -26.5 12.141 1 94.44 469 LYS B C 1
ATOM 8618 O O . LYS B 1 469 ? -19.109 -27.062 11.594 1 94.44 469 LYS B O 1
ATOM 8623 N N . MET B 1 470 ? -19.969 -25.688 13.133 1 90.12 470 MET B N 1
ATOM 8624 C CA . MET B 1 470 ? -18.719 -25.562 13.891 1 90.12 470 MET B CA 1
ATOM 8625 C C . MET B 1 470 ? -18.859 -26.172 15.281 1 90.12 470 MET B C 1
ATOM 8627 O O . MET B 1 470 ? -19.625 -25.672 16.109 1 90.12 470 MET B O 1
ATOM 8631 N N . ASP B 1 471 ? -18.047 -27.156 15.594 1 85.88 471 ASP B N 1
ATOM 8632 C CA . ASP B 1 471 ? -18.172 -27.906 16.844 1 85.88 471 ASP B CA 1
ATOM 8633 C C . ASP B 1 471 ? -19.641 -28.188 17.156 1 85.88 471 ASP B C 1
ATOM 8635 O O . ASP B 1 471 ? -20.094 -27.922 18.266 1 85.88 471 ASP B O 1
ATOM 8639 N N . ASP B 1 472 ? -20.469 -28.562 16.359 1 85.69 472 ASP B N 1
ATOM 8640 C CA . ASP B 1 472 ? -21.844 -29.047 16.438 1 85.69 472 ASP B CA 1
ATOM 8641 C C . ASP B 1 472 ? -22.844 -27.891 16.469 1 85.69 472 ASP B C 1
ATOM 8643 O O . ASP B 1 472 ? -24.031 -28.094 16.672 1 85.69 472 ASP B O 1
ATOM 8647 N N . GLN B 1 473 ? -22.297 -26.719 16.328 1 91.06 473 GLN B N 1
ATOM 8648 C CA . GLN B 1 473 ? -23.188 -25.578 16.219 1 91.06 473 GLN B CA 1
ATOM 8649 C C . GLN B 1 473 ? -23.344 -25.141 14.758 1 91.06 473 GLN B C 1
ATOM 8651 O O . GLN B 1 473 ? -22.359 -24.969 14.047 1 91.06 473 GLN B O 1
ATOM 8656 N N . VAL B 1 474 ? -24.594 -24.984 14.461 1 93.12 474 VAL B N 1
ATOM 8657 C CA . VAL B 1 474 ? -24.891 -24.562 13.102 1 93.12 474 VAL B CA 1
ATOM 8658 C C . VAL B 1 474 ? -24.547 -23.094 12.922 1 93.12 474 VAL B C 1
ATOM 8660 O O . VAL B 1 474 ? -24.891 -22.266 13.75 1 93.12 474 VAL B O 1
ATOM 8663 N N . VAL B 1 475 ? -23.781 -22.844 11.945 1 93.38 475 VAL B N 1
ATOM 8664 C CA . VAL B 1 475 ? -23.406 -21.469 11.633 1 93.38 475 VAL B CA 1
ATOM 8665 C C . VAL B 1 475 ? -23.703 -21.172 10.164 1 93.38 475 VAL B C 1
ATOM 8667 O O . VAL B 1 475 ? -23.766 -22.094 9.336 1 93.38 475 VAL B O 1
ATOM 8670 N N . GLU B 1 476 ? -23.938 -19.922 9.891 1 92.06 476 GLU B N 1
ATOM 8671 C CA . GLU B 1 476 ? -24.203 -19.5 8.516 1 92.06 476 GLU B CA 1
ATOM 8672 C C . GLU B 1 476 ? -23 -19.75 7.613 1 92.06 476 GLU B C 1
ATOM 8674 O O . GLU B 1 476 ? -23.156 -20.188 6.473 1 92.06 476 GLU B O 1
ATOM 8679 N N . ARG B 1 477 ? -21.906 -19.422 8.203 1 92.88 477 ARG B N 1
ATOM 8680 C CA . ARG B 1 477 ? -20.625 -19.625 7.539 1 92.88 477 ARG B CA 1
ATOM 8681 C C . ARG B 1 477 ? -19.5 -19.719 8.555 1 92.88 477 ARG B C 1
ATOM 8683 O O . ARG B 1 477 ? -19.641 -19.297 9.695 1 92.88 477 ARG B O 1
ATOM 8690 N N . VAL B 1 478 ? -18.422 -20.25 8.094 1 91.88 478 VAL B N 1
ATOM 8691 C CA . VAL B 1 478 ? -17.266 -20.375 8.969 1 91.88 478 VAL B CA 1
ATOM 8692 C C . VAL B 1 478 ? -16.531 -19.031 9.055 1 91.88 478 VAL B C 1
ATOM 8694 O O . VAL B 1 478 ? -16.203 -18.438 8.031 1 91.88 478 VAL B O 1
ATOM 8697 N N . GLU B 1 479 ? -16.328 -18.547 10.266 1 88 479 GLU B N 1
ATOM 8698 C CA . GLU B 1 479 ? -15.57 -17.328 10.531 1 88 479 GLU B CA 1
ATOM 8699 C C . GLU B 1 479 ? -14.523 -17.562 11.625 1 88 479 GLU B C 1
ATOM 8701 O O . GLU B 1 479 ? -14.805 -18.219 12.625 1 88 479 GLU B O 1
ATOM 8706 N N . LEU B 1 480 ? -13.289 -17.375 11.18 1 79.56 480 LEU B N 1
ATOM 8707 C CA . LEU B 1 480 ? -12.25 -17.531 12.188 1 79.56 480 LEU B CA 1
ATOM 8708 C C . LEU B 1 480 ? -12.016 -16.234 12.945 1 79.56 480 LEU B C 1
ATOM 8710 O O . LEU B 1 480 ? -11.703 -15.203 12.336 1 79.56 480 LEU B O 1
ATOM 8714 N N . ARG B 1 481 ? -12.625 -16.219 14.016 1 64.5 481 ARG B N 1
ATOM 8715 C CA . ARG B 1 481 ? -12.227 -15.156 14.93 1 64.5 481 ARG B CA 1
ATOM 8716 C C . ARG B 1 481 ? -10.922 -15.5 15.633 1 64.5 481 ARG B C 1
ATOM 8718 O O . ARG B 1 481 ? -10.492 -16.656 15.633 1 64.5 481 ARG B O 1
ATOM 8725 N N . GLU B 1 482 ? -10.039 -14.695 16.016 1 56.62 482 GLU B N 1
ATOM 8726 C CA . GLU B 1 482 ? -8.688 -14.75 16.578 1 56.62 482 GLU B CA 1
ATOM 8727 C C . GLU B 1 482 ? -8.461 -16.047 17.344 1 56.62 482 GLU B C 1
ATOM 8729 O O . GLU B 1 482 ? -7.352 -16.594 17.344 1 56.62 482 GLU B O 1
ATOM 8734 N N . ASP B 1 483 ? -9.484 -16.516 18.047 1 52.5 483 ASP B N 1
ATOM 8735 C CA . ASP B 1 483 ? -9.102 -17.578 18.969 1 52.5 483 ASP B CA 1
ATOM 8736 C C . ASP B 1 483 ? -9.25 -18.953 18.312 1 52.5 483 ASP B C 1
ATOM 8738 O O . ASP B 1 483 ? -9.633 -19.922 18.953 1 52.5 483 ASP B O 1
ATOM 8742 N N . TRP B 1 484 ? -9.211 -18.969 17.031 1 54.31 484 TRP B N 1
ATOM 8743 C CA . TRP B 1 484 ? -9.406 -20.297 16.438 1 54.31 484 TRP B CA 1
ATOM 8744 C C . TRP B 1 484 ? -8.297 -21.25 16.859 1 54.31 484 TRP B C 1
ATOM 8746 O O . TRP B 1 484 ? -7.117 -21 16.594 1 54.31 484 TRP B O 1
ATOM 8756 N N . ASN B 1 485 ? -8.539 -21.859 17.953 1 57.16 485 ASN B N 1
ATOM 8757 C CA . ASN B 1 485 ? -7.703 -23 18.312 1 57.16 485 ASN B CA 1
ATOM 8758 C C . ASN B 1 485 ? -7.852 -24.141 17.312 1 57.16 485 ASN B C 1
ATOM 8760 O O . ASN B 1 485 ? -8.945 -24.391 16.812 1 57.16 485 ASN B O 1
ATOM 8764 N N . GLU B 1 486 ? -6.863 -24.562 16.625 1 57.84 486 GLU B N 1
ATOM 8765 C CA . GLU B 1 486 ? -6.727 -25.703 15.727 1 57.84 486 GLU B CA 1
ATOM 8766 C C . GLU B 1 486 ? -7.691 -26.812 16.109 1 57.84 486 GLU B C 1
ATOM 8768 O O . GLU B 1 486 ? -7.969 -27.703 15.305 1 57.84 486 GLU B O 1
ATOM 8773 N N . LYS B 1 487 ? -8.438 -26.406 17.219 1 64.06 487 LYS B N 1
ATOM 8774 C CA . LYS B 1 487 ? -9.195 -27.531 17.75 1 64.06 487 LYS B CA 1
ATOM 8775 C C . LYS B 1 487 ? -10.641 -27.516 17.25 1 64.06 487 LYS B C 1
ATOM 8777 O O . LYS B 1 487 ? -11.359 -28.5 17.375 1 64.06 487 LYS B O 1
ATOM 8782 N N . ARG B 1 488 ? -11.031 -26.406 16.625 1 77.88 488 ARG B N 1
ATOM 8783 C CA . ARG B 1 488 ? -12.43 -26.406 16.203 1 77.88 488 ARG B CA 1
ATOM 8784 C C . ARG B 1 488 ? -12.602 -27.141 14.883 1 77.88 488 ARG B C 1
ATOM 8786 O O . ARG B 1 488 ? -11.727 -27.109 14.023 1 77.88 488 ARG B O 1
ATOM 8793 N N . ARG B 1 489 ? -13.766 -27.938 15.031 1 87.56 489 ARG B N 1
ATOM 8794 C CA . ARG B 1 489 ? -14.016 -28.844 13.914 1 87.56 489 ARG B CA 1
ATOM 8795 C C . ARG B 1 489 ? -15.141 -28.312 13.023 1 87.56 489 ARG B C 1
ATOM 8797 O O . ARG B 1 489 ? -16.25 -28.062 13.5 1 87.56 489 ARG B O 1
ATOM 8804 N N . TRP B 1 490 ? -14.828 -28.062 11.734 1 94 490 TRP B N 1
ATOM 8805 C CA . TRP B 1 490 ? -15.789 -27.656 10.703 1 94 490 TRP B CA 1
ATOM 8806 C C . TRP B 1 490 ? -16.344 -28.875 9.977 1 94 490 TRP B C 1
ATOM 8808 O O . TRP B 1 490 ? -15.594 -29.734 9.508 1 94 490 TRP B O 1
ATOM 8818 N N . MET B 1 491 ? -17.703 -29 10.031 1 96.25 491 MET B N 1
ATOM 8819 C CA . MET B 1 491 ? -18.422 -30.016 9.281 1 96.25 491 MET B CA 1
ATOM 8820 C C . MET B 1 491 ? -19.453 -29.391 8.352 1 96.25 491 MET B C 1
ATOM 8822 O O . MET B 1 491 ? -20.062 -28.375 8.695 1 96.25 491 MET B O 1
ATOM 8826 N N . VAL B 1 492 ? -19.609 -30.016 7.223 1 97.31 492 VAL B N 1
ATOM 8827 C CA . VAL B 1 492 ? -20.594 -29.562 6.254 1 97.31 492 VAL B CA 1
ATOM 8828 C C . VAL B 1 492 ? -21.656 -30.656 6.059 1 97.31 492 VAL B C 1
ATOM 8830 O O . VAL B 1 492 ? -21.344 -31.75 5.562 1 97.31 492 VAL B O 1
ATOM 8833 N N . GLU B 1 493 ? -22.844 -30.359 6.457 1 96.75 493 GLU B N 1
ATOM 8834 C CA . GLU B 1 493 ? -23.984 -31.188 6.086 1 96.75 493 GLU B CA 1
ATOM 8835 C C . GLU B 1 493 ? -24.578 -30.75 4.762 1 96.75 493 GLU B C 1
ATOM 8837 O O . GLU B 1 493 ? -24.828 -29.547 4.555 1 96.75 493 GLU B O 1
ATOM 8842 N N . TYR B 1 494 ? -24.734 -31.781 3.895 1 97.88 494 TYR B N 1
ATOM 8843 C CA . TYR B 1 494 ? -25.266 -31.375 2.598 1 97.88 494 TYR B CA 1
ATOM 8844 C C . TYR B 1 494 ? -26.297 -32.375 2.102 1 97.88 494 TYR B C 1
ATOM 8846 O O . TYR B 1 494 ? -26.328 -33.531 2.555 1 97.88 494 TYR B O 1
ATOM 8854 N N . SER B 1 495 ? -27.219 -31.875 1.318 1 97.19 495 SER B N 1
ATOM 8855 C CA . SER B 1 495 ? -28.234 -32.656 0.643 1 97.19 495 SER B CA 1
ATOM 8856 C C . SER B 1 495 ? -28.312 -32.344 -0.842 1 97.19 495 SER B C 1
ATOM 8858 O O . SER B 1 495 ? -28.141 -31.172 -1.229 1 97.19 495 SER B O 1
ATOM 8860 N N . ILE B 1 496 ? -28.422 -33.312 -1.619 1 97.31 496 ILE B N 1
ATOM 8861 C CA . ILE B 1 496 ? -28.594 -33.188 -3.061 1 97.31 496 ILE B CA 1
ATOM 8862 C C . ILE B 1 496 ? -29.969 -33.719 -3.459 1 97.31 496 ILE B C 1
ATOM 8864 O O . ILE B 1 496 ? -30.297 -34.875 -3.197 1 97.31 496 ILE B O 1
ATOM 8868 N N . THR B 1 497 ? -30.734 -32.844 -4.121 1 95.88 497 THR B N 1
ATOM 8869 C CA . THR B 1 497 ? -32.094 -33.188 -4.504 1 95.88 497 THR B CA 1
ATOM 8870 C C . THR B 1 497 ? -32.281 -33.094 -6.016 1 95.88 497 THR B C 1
ATOM 8872 O O . THR B 1 497 ? -31.906 -32.094 -6.629 1 95.88 497 THR B O 1
ATOM 8875 N N . GLU B 1 498 ? -32.812 -34.125 -6.531 1 96.19 498 GLU B N 1
ATOM 8876 C CA . GLU B 1 498 ? -33.094 -34.125 -7.961 1 96.19 498 GLU B CA 1
ATOM 8877 C C . GLU B 1 498 ? -34.406 -33.406 -8.273 1 96.19 498 GLU B C 1
ATOM 8879 O O . GLU B 1 498 ? -35.375 -33.531 -7.539 1 96.19 498 GLU B O 1
ATOM 8884 N N . LEU B 1 499 ? -34.375 -32.781 -9.398 1 96.56 499 LEU B N 1
ATOM 8885 C CA . LEU B 1 499 ? -35.562 -32.031 -9.844 1 96.56 499 LEU B CA 1
ATOM 8886 C C . LEU B 1 499 ? -36.375 -32.844 -10.836 1 96.56 499 LEU B C 1
ATOM 8888 O O . LEU B 1 499 ? -35.844 -33.625 -11.633 1 96.56 499 LEU B O 1
ATOM 8892 N N . PRO B 1 500 ? -37.719 -32.531 -10.688 1 94.25 500 PRO B N 1
ATOM 8893 C CA . PRO B 1 500 ? -38.531 -33.094 -11.773 1 94.25 500 PRO B CA 1
ATOM 8894 C C . PRO B 1 500 ? -38.156 -32.531 -13.141 1 94.25 500 PRO B C 1
ATOM 8896 O O . PRO B 1 500 ? -37.719 -31.375 -13.242 1 94.25 500 PRO B O 1
ATOM 8899 N N . GLN B 1 501 ? -38.375 -33.312 -14.102 1 93 501 GLN B N 1
ATOM 8900 C CA . GLN B 1 501 ? -37.906 -33.031 -15.453 1 93 501 GLN B CA 1
ATOM 8901 C C . GLN B 1 501 ? -38.375 -31.672 -15.953 1 93 501 GLN B C 1
ATOM 8903 O O . GLN B 1 501 ? -37.625 -30.875 -16.484 1 93 501 GLN B O 1
ATOM 8908 N N . GLU B 1 502 ? -39.656 -31.391 -15.82 1 88.81 502 GLU B N 1
ATOM 8909 C CA . GLU B 1 502 ? -40.219 -30.141 -16.312 1 88.81 502 GLU B CA 1
ATOM 8910 C C . GLU B 1 502 ? -39.594 -28.938 -15.594 1 88.81 502 GLU B C 1
ATOM 8912 O O . GLU B 1 502 ? -39.25 -27.938 -16.234 1 88.81 502 GLU B O 1
ATOM 8917 N N . ARG B 1 503 ? -39.438 -29.125 -14.398 1 94.75 503 ARG B N 1
ATOM 8918 C CA . ARG B 1 503 ? -38.844 -28.062 -13.609 1 94.75 503 ARG B CA 1
ATOM 8919 C C . ARG B 1 503 ? -37.375 -27.875 -13.953 1 94.75 503 ARG B C 1
ATOM 8921 O O . ARG B 1 503 ? -36.875 -26.75 -14.016 1 94.75 503 ARG B O 1
ATOM 8928 N N . ALA B 1 504 ? -36.75 -28.922 -14.062 1 96.31 504 ALA B N 1
ATOM 8929 C CA . ALA B 1 504 ? -35.312 -28.875 -14.453 1 96.31 504 ALA B CA 1
ATOM 8930 C C . ALA B 1 504 ? -35.125 -28.125 -15.766 1 96.31 504 ALA B C 1
ATOM 8932 O O . ALA B 1 504 ? -34.219 -27.312 -15.898 1 96.31 504 ALA B O 1
ATOM 8933 N N . GLU B 1 505 ? -36 -28.406 -16.703 1 96.12 505 GLU B N 1
ATOM 8934 C CA . GLU B 1 505 ? -35.906 -27.75 -18 1 96.12 505 GLU B CA 1
ATOM 8935 C C . GLU B 1 505 ? -36.125 -26.25 -17.891 1 96.12 505 GLU B C 1
ATOM 8937 O O . GLU B 1 505 ? -35.438 -25.453 -18.547 1 96.12 505 GLU B O 1
ATOM 8942 N N . ARG B 1 506 ? -37.031 -25.875 -17.062 1 95.12 506 ARG B N 1
ATOM 8943 C CA . ARG B 1 506 ? -37.344 -24.469 -16.875 1 95.12 506 ARG B CA 1
ATOM 8944 C C . ARG B 1 506 ? -36.188 -23.734 -16.219 1 95.12 506 ARG B C 1
ATOM 8946 O O . ARG B 1 506 ? -35.781 -22.672 -16.672 1 95.12 506 ARG B O 1
ATOM 8953 N N . ILE B 1 507 ? -35.688 -24.312 -15.219 1 96.81 507 ILE B N 1
ATOM 8954 C CA . ILE B 1 507 ? -34.625 -23.672 -14.469 1 96.81 507 ILE B CA 1
ATOM 8955 C C . ILE B 1 507 ? -33.344 -23.594 -15.328 1 96.81 507 ILE B C 1
ATOM 8957 O O . ILE B 1 507 ? -32.656 -22.594 -15.305 1 96.81 507 ILE B O 1
ATOM 8961 N N . LEU B 1 508 ? -33.062 -24.656 -16.016 1 97.56 508 LEU B N 1
ATOM 8962 C CA . LEU B 1 508 ? -31.891 -24.656 -16.891 1 97.56 508 LEU B CA 1
ATOM 8963 C C . LEU B 1 508 ? -32.031 -23.547 -17.953 1 97.56 508 LEU B C 1
ATOM 8965 O O . LEU B 1 508 ? -31.031 -22.875 -18.266 1 97.56 508 LEU B O 1
ATOM 8969 N N . ALA B 1 509 ? -33.188 -23.406 -18.5 1 96.19 509 ALA B N 1
ATOM 8970 C CA . ALA B 1 509 ? -33.438 -22.344 -19.469 1 96.19 509 ALA B CA 1
ATOM 8971 C C . ALA B 1 509 ? -33.156 -20.969 -18.859 1 96.19 509 ALA B C 1
ATOM 8973 O O . ALA B 1 509 ? -32.594 -20.094 -19.531 1 96.19 509 ALA B O 1
ATOM 8974 N N . GLN B 1 510 ? -33.562 -20.844 -17.641 1 96.75 510 GLN B N 1
ATOM 8975 C CA . GLN B 1 510 ? -33.312 -19.578 -16.953 1 96.75 510 GLN B CA 1
ATOM 8976 C C . GLN B 1 510 ? -31.828 -19.344 -16.719 1 96.75 510 GLN B C 1
ATOM 8978 O O . GLN B 1 510 ? -31.328 -18.234 -16.875 1 96.75 510 GLN B O 1
ATOM 8983 N N . ILE B 1 511 ? -31.141 -20.328 -16.359 1 96.88 511 ILE B N 1
ATOM 8984 C CA . ILE B 1 511 ? -29.703 -20.266 -16.125 1 96.88 511 ILE B CA 1
ATOM 8985 C C . ILE B 1 511 ? -28.984 -19.906 -17.406 1 96.88 511 ILE B C 1
ATOM 8987 O O . ILE B 1 511 ? -28.078 -19.062 -17.406 1 96.88 511 ILE B O 1
ATOM 8991 N N . ARG B 1 512 ? -29.359 -20.594 -18.5 1 96 512 ARG B N 1
ATOM 8992 C CA . ARG B 1 512 ? -28.75 -20.312 -19.797 1 96 512 ARG B CA 1
ATOM 8993 C C . ARG B 1 512 ? -29 -18.859 -20.203 1 96 512 ARG B C 1
ATOM 8995 O O . ARG B 1 512 ? -28.109 -18.203 -20.766 1 96 512 ARG B O 1
ATOM 9002 N N . SER B 1 513 ? -30.156 -18.328 -19.859 1 94.88 513 SER B N 1
ATOM 9003 C CA . SER B 1 513 ? -30.5 -16.938 -20.188 1 94.88 513 SER B CA 1
ATOM 9004 C C . SER B 1 513 ? -29.656 -15.969 -19.375 1 94.88 513 SER B C 1
ATOM 9006 O O . SER B 1 513 ? -29.141 -14.977 -19.906 1 94.88 513 SER B O 1
ATOM 9008 N N . ARG B 1 514 ? -29.453 -16.25 -18.141 1 95.12 514 ARG B N 1
ATOM 9009 C CA . ARG B 1 514 ? -28.641 -15.383 -17.281 1 95.12 514 ARG B CA 1
ATOM 9010 C C . ARG B 1 514 ? -27.172 -15.43 -17.703 1 95.12 514 ARG B C 1
ATOM 9012 O O . ARG B 1 514 ? -26.484 -14.414 -17.656 1 95.12 514 ARG B O 1
ATOM 9019 N N . ARG B 1 515 ? -26.75 -16.594 -18.031 1 94.81 515 ARG B N 1
ATOM 9020 C CA . ARG B 1 515 ? -25.375 -16.719 -18.5 1 94.81 515 ARG B CA 1
ATOM 9021 C C . ARG B 1 515 ? -25.156 -15.914 -19.766 1 94.81 515 ARG B C 1
ATOM 9023 O O . ARG B 1 515 ? -24.156 -15.211 -19.891 1 94.81 515 ARG B O 1
ATOM 9030 N N . LYS B 1 516 ? -26.062 -16.047 -20.703 1 91.88 516 LYS B N 1
ATOM 9031 C CA . LYS B 1 516 ? -25.984 -15.281 -21.953 1 91.88 516 LYS B CA 1
ATOM 9032 C C . LYS B 1 516 ? -25.969 -13.781 -21.672 1 91.88 516 LYS B C 1
ATOM 9034 O O . LYS B 1 516 ? -25.172 -13.047 -22.234 1 91.88 516 LYS B O 1
ATOM 9039 N N . LYS B 1 517 ? -26.797 -13.352 -20.75 1 89.44 517 LYS B N 1
ATOM 9040 C CA . LYS B 1 517 ? -26.906 -11.93 -20.422 1 89.44 517 LYS B CA 1
ATOM 9041 C C . LYS B 1 517 ? -25.609 -11.422 -19.781 1 89.44 517 LYS B C 1
ATOM 9043 O O . LYS B 1 517 ? -25.188 -10.289 -20.031 1 89.44 517 LYS B O 1
ATOM 9048 N N . THR B 1 518 ? -25.047 -12.266 -19.031 1 89.38 518 THR B N 1
ATOM 9049 C CA . THR B 1 518 ? -23.844 -11.883 -18.297 1 89.38 518 THR B CA 1
ATOM 9050 C C . THR B 1 518 ? -22.641 -11.844 -19.234 1 89.38 518 THR B C 1
ATOM 9052 O O . THR B 1 518 ? -21.781 -10.969 -19.094 1 89.38 518 THR B O 1
ATOM 9055 N N . LEU B 1 519 ? -22.547 -12.758 -20.172 1 87.25 519 LEU B N 1
ATOM 9056 C CA . LEU B 1 519 ? -21.328 -12.938 -20.953 1 87.25 519 LEU B CA 1
ATOM 9057 C C . LEU B 1 519 ? -21.438 -12.242 -22.297 1 87.25 519 LEU B C 1
ATOM 9059 O O . LEU B 1 519 ? -20.422 -11.945 -22.938 1 87.25 519 LEU B O 1
ATOM 9063 N N . GLN B 1 520 ? -22.672 -12.039 -22.766 1 83 520 GLN B N 1
ATOM 9064 C CA . GLN B 1 520 ? -22.859 -11.438 -24.094 1 83 520 GLN B CA 1
ATOM 9065 C C . GLN B 1 520 ? -23.297 -9.984 -23.969 1 83 520 GLN B C 1
ATOM 9067 O O . GLN B 1 520 ? -24.234 -9.672 -23.219 1 83 520 GLN B O 1
ATOM 9072 N N . SER B 1 521 ? -22.422 -9.148 -24.438 1 78.75 521 SER B N 1
ATOM 9073 C CA . SER B 1 521 ? -22.797 -7.738 -24.469 1 78.75 521 SER B CA 1
ATOM 9074 C C . SER B 1 521 ? -22.625 -7.16 -25.875 1 78.75 521 SER B C 1
ATOM 9076 O O . SER B 1 521 ? -21.781 -7.613 -26.641 1 78.75 521 SER B O 1
ATOM 9078 N N . ASP B 1 522 ? -23.5 -6.34 -26.188 1 81.56 522 ASP B N 1
ATOM 9079 C CA . ASP B 1 522 ? -23.422 -5.621 -27.453 1 81.56 522 ASP B CA 1
ATOM 9080 C C . ASP B 1 522 ? -22.234 -4.664 -27.469 1 81.56 522 ASP B C 1
ATOM 9082 O O . ASP B 1 522 ? -22.109 -3.809 -26.594 1 81.56 522 ASP B O 1
ATOM 9086 N N . PRO B 1 523 ? -21.406 -4.852 -28.422 1 81.44 523 PRO B N 1
ATOM 9087 C CA . PRO B 1 523 ? -20.219 -4.012 -28.484 1 81.44 523 PRO B CA 1
ATOM 9088 C C . PRO B 1 523 ? -20.531 -2.52 -28.5 1 81.44 523 PRO B C 1
ATOM 9090 O O . PRO B 1 523 ? -19.828 -1.721 -27.891 1 81.44 523 PRO B O 1
ATOM 9093 N N . GLU B 1 524 ? -21.578 -2.129 -29.203 1 81.75 524 GLU B N 1
ATOM 9094 C CA . GLU B 1 524 ? -21.953 -0.72 -29.266 1 81.75 524 GLU B CA 1
ATOM 9095 C C . GLU B 1 524 ? -22.422 -0.221 -27.906 1 81.75 524 GLU B C 1
ATOM 9097 O O . GLU B 1 524 ? -22.062 0.882 -27.484 1 81.75 524 GLU B O 1
ATOM 9102 N N . GLU B 1 525 ? -23.078 -1.045 -27.312 1 84.88 525 GLU B N 1
ATOM 9103 C CA . GLU B 1 525 ? -23.562 -0.674 -25.984 1 84.88 525 GLU B CA 1
ATOM 9104 C C . GLU B 1 525 ? -22.406 -0.599 -24.984 1 84.88 525 GLU B C 1
ATOM 9106 O O . GLU B 1 525 ? -22.344 0.304 -24.141 1 84.88 525 GLU B O 1
ATOM 9111 N N . ARG B 1 526 ? -21.562 -1.439 -25.094 1 85.75 526 ARG B N 1
ATOM 9112 C CA . ARG B 1 526 ? -20.406 -1.441 -24.219 1 85.75 526 ARG B CA 1
ATOM 9113 C C . ARG B 1 526 ? -19.562 -0.177 -24.406 1 85.75 526 ARG B C 1
ATOM 9115 O O . ARG B 1 526 ? -19.094 0.417 -23.438 1 85.75 526 ARG B O 1
ATOM 9122 N N . SER B 1 527 ? -19.391 0.163 -25.641 1 85.12 527 SER B N 1
ATOM 9123 C CA . SER B 1 527 ? -18.656 1.385 -25.938 1 85.12 527 SER B CA 1
ATOM 9124 C C . SER B 1 527 ? -19.359 2.611 -25.375 1 85.12 527 SER B C 1
ATOM 9126 O O . SER B 1 527 ? -18.719 3.486 -24.781 1 85.12 527 SER B O 1
ATOM 9128 N N . ARG B 1 528 ? -20.672 2.645 -25.453 1 83.81 528 ARG B N 1
ATOM 9129 C CA . ARG B 1 528 ? -21.453 3.754 -24.906 1 83.81 528 ARG B CA 1
ATOM 9130 C C . ARG B 1 528 ? -21.328 3.807 -23.375 1 83.81 528 ARG B C 1
ATOM 9132 O O . ARG B 1 528 ? -21.125 4.879 -22.797 1 83.81 528 ARG B O 1
ATOM 9139 N N . LEU B 1 529 ? -21.297 2.697 -22.891 1 85.94 529 LEU B N 1
ATOM 9140 C CA . LEU B 1 529 ? -21.219 2.617 -21.438 1 85.94 529 LEU B CA 1
ATOM 9141 C C . LEU B 1 529 ? -19.828 3.016 -20.969 1 85.94 529 LEU B C 1
ATOM 9143 O O . LEU B 1 529 ? -19.672 3.639 -19.906 1 85.94 529 LEU B O 1
ATOM 9147 N N . TRP B 1 530 ? -18.891 2.725 -21.703 1 89.06 530 TRP B N 1
ATOM 9148 C CA . TRP B 1 530 ? -17.516 3.09 -21.375 1 89.06 530 TRP B CA 1
ATOM 9149 C C . TRP B 1 530 ? -17.344 4.605 -21.312 1 89.06 530 TRP B C 1
ATOM 9151 O O . TRP B 1 530 ? -16.766 5.137 -20.375 1 89.06 530 TRP B O 1
ATOM 9161 N N . TYR B 1 531 ? -17.938 5.355 -22.25 1 84.44 531 TYR B N 1
ATOM 9162 C CA . TYR B 1 531 ? -17.797 6.809 -22.297 1 84.44 531 TYR B CA 1
ATOM 9163 C C . TYR B 1 531 ? -18.656 7.484 -21.234 1 84.44 531 TYR B C 1
ATOM 9165 O O . TYR B 1 531 ? -18.312 8.57 -20.766 1 84.44 531 TYR B O 1
ATOM 9173 N N . ARG B 1 532 ? -19.625 6.711 -20.75 1 84.88 532 ARG B N 1
ATOM 9174 C CA . ARG B 1 532 ? -20.531 7.297 -19.781 1 84.88 532 ARG B CA 1
ATOM 9175 C C . ARG B 1 532 ? -20.156 6.883 -18.359 1 84.88 532 ARG B C 1
ATOM 9177 O O . ARG B 1 532 ? -20.609 7.48 -17.391 1 84.88 532 ARG B O 1
ATOM 9184 N N . ALA B 1 533 ? -19.328 5.98 -18.375 1 86 533 ALA B N 1
ATOM 9185 C CA . ALA B 1 533 ? -18.969 5.438 -17.062 1 86 533 ALA B CA 1
ATOM 9186 C C . ALA B 1 533 ? -18.391 6.52 -16.156 1 86 533 ALA B C 1
ATOM 9188 O O . ALA B 1 533 ? -17.547 7.312 -16.594 1 86 533 ALA B O 1
ATOM 9189 N N . TRP B 1 534 ? -18.953 6.586 -14.969 1 86.44 534 TRP B N 1
ATOM 9190 C CA . TRP B 1 534 ? -18.547 7.539 -13.945 1 86.44 534 TRP B CA 1
ATOM 9191 C C . TRP B 1 534 ? -18.562 8.969 -14.492 1 86.44 534 TRP B C 1
ATOM 9193 O O . TRP B 1 534 ? -17.609 9.719 -14.297 1 86.44 534 TRP B O 1
ATOM 9203 N N . SER B 1 535 ? -19.5 9.219 -15.164 1 87.25 535 SER B N 1
ATOM 9204 C CA . SER B 1 535 ? -19.766 10.539 -15.719 1 87.25 535 SER B CA 1
ATOM 9205 C C . SER B 1 535 ? -18.625 10.992 -16.625 1 87.25 535 SER B C 1
ATOM 9207 O O . SER B 1 535 ? -18.141 12.125 -16.516 1 87.25 535 SER B O 1
ATOM 9209 N N . GLY B 1 536 ? -18.172 10.031 -17.438 1 89.44 536 GLY B N 1
ATOM 9210 C CA . GLY B 1 536 ? -17.125 10.336 -18.391 1 89.44 536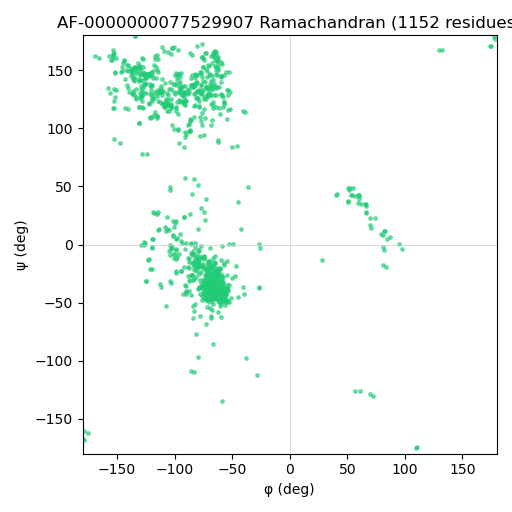 GLY B CA 1
ATOM 9211 C C . GLY B 1 536 ? -15.734 10.297 -17.781 1 89.44 536 GLY B C 1
ATOM 9212 O O . GLY B 1 536 ? -14.766 10.734 -18.406 1 89.44 536 GLY B O 1
ATOM 9213 N N . GLY B 1 537 ? -15.641 9.805 -16.641 1 90.19 537 GLY B N 1
ATOM 9214 C CA . GLY B 1 537 ? -14.391 9.805 -15.906 1 90.19 537 GLY B CA 1
ATOM 9215 C C . GLY B 1 537 ? -13.305 8.977 -16.562 1 90.19 537 GLY B C 1
ATOM 9216 O O . GLY B 1 537 ? -12.133 9.352 -16.547 1 90.19 537 GLY B O 1
ATOM 9217 N N . LEU B 1 538 ? -13.703 7.988 -17.219 1 92.75 538 LEU B N 1
ATOM 9218 C CA . LEU B 1 538 ? -12.727 7.125 -17.875 1 92.75 538 LEU B CA 1
ATOM 9219 C C . LEU B 1 538 ? -12.07 7.84 -19.047 1 92.75 538 LEU B C 1
ATOM 9221 O O . LEU B 1 538 ? -10.844 7.812 -19.203 1 92.75 538 LEU B O 1
ATOM 9225 N N . ALA B 1 539 ? -12.883 8.453 -19.828 1 92.94 539 ALA B N 1
ATOM 9226 C CA . ALA B 1 539 ? -12.367 9.18 -20.984 1 92.94 539 ALA B CA 1
ATOM 9227 C C . ALA B 1 539 ? -11.469 10.328 -20.562 1 92.94 539 ALA B C 1
ATOM 9229 O O . ALA B 1 539 ? -10.406 10.547 -21.141 1 92.94 539 ALA B O 1
ATOM 9230 N N . LYS B 1 540 ? -11.906 10.992 -19.531 1 93.19 540 LYS B N 1
ATOM 9231 C CA . LYS B 1 540 ? -11.125 12.117 -19.031 1 93.19 540 LYS B CA 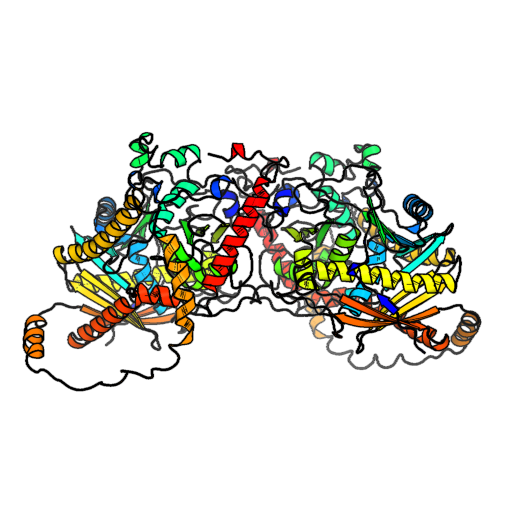1
ATOM 9232 C C . LYS B 1 540 ? -9.781 11.656 -18.484 1 93.19 540 LYS B C 1
ATOM 9234 O O . LYS B 1 540 ? -8.742 12.25 -18.797 1 93.19 540 LYS B O 1
ATOM 9239 N N . SER B 1 541 ? -9.758 10.609 -17.734 1 94.62 541 SER B N 1
ATOM 9240 C CA . SER B 1 541 ? -8.523 10.086 -17.141 1 94.62 541 SER B CA 1
ATOM 9241 C C . SER B 1 541 ? -7.594 9.531 -18.219 1 94.62 541 SER B C 1
ATOM 9243 O O . SER B 1 541 ? -6.371 9.641 -18.109 1 94.62 541 SER B O 1
ATOM 9245 N N . THR B 1 542 ? -8.18 8.969 -19.203 1 95.69 542 THR B N 1
ATOM 9246 C CA . THR B 1 542 ? -7.387 8.445 -20.312 1 95.69 542 THR B CA 1
ATOM 9247 C C . THR B 1 542 ? -6.703 9.578 -21.078 1 95.69 542 THR B C 1
ATOM 9249 O O . THR B 1 542 ? -5.516 9.492 -21.391 1 95.69 542 THR B O 1
ATOM 9252 N N . ALA B 1 543 ? -7.434 10.609 -21.312 1 94.38 543 ALA B N 1
ATOM 9253 C CA . ALA B 1 543 ? -6.863 11.773 -22 1 94.38 543 ALA B CA 1
ATOM 9254 C C . ALA B 1 543 ? -5.766 12.414 -21.156 1 94.38 543 ALA B C 1
ATOM 9256 O O . ALA B 1 543 ? -4.715 12.789 -21.672 1 94.38 543 ALA B O 1
ATOM 9257 N N . ALA B 1 544 ? -6.055 12.453 -19.906 1 93.44 544 ALA B N 1
ATOM 9258 C CA . ALA B 1 544 ? -5.066 13.031 -19 1 93.44 544 ALA B CA 1
ATOM 9259 C C . ALA B 1 544 ? -3.793 12.188 -18.969 1 93.44 544 ALA B C 1
ATOM 9261 O O . ALA B 1 544 ? -2.686 12.727 -18.922 1 93.44 544 ALA B O 1
ATOM 9262 N N . GLY B 1 545 ? -3.969 10.914 -19 1 94.31 545 GLY B N 1
ATOM 9263 C CA . GLY B 1 545 ? -2.82 10.023 -19.047 1 94.31 545 GLY B CA 1
ATOM 9264 C C . GLY B 1 545 ? -1.993 10.172 -20.312 1 94.31 545 GLY B C 1
ATOM 9265 O O . GLY B 1 545 ? -0.763 10.117 -20.266 1 94.31 545 GLY B O 1
ATOM 9266 N N . GLN B 1 546 ? -2.68 10.414 -21.391 1 93.94 546 GLN B N 1
ATOM 9267 C CA . GLN B 1 546 ? -1.979 10.609 -22.656 1 93.94 546 GLN B CA 1
ATOM 9268 C C . GLN B 1 546 ? -1.144 11.891 -22.641 1 93.94 546 GLN B C 1
ATOM 9270 O O . GLN B 1 546 ? 0.016 11.883 -23.062 1 93.94 546 GLN B O 1
ATOM 9275 N N . LEU B 1 547 ? -1.745 12.891 -22.109 1 94 547 LEU B N 1
ATOM 9276 C CA . LEU B 1 547 ? -1.035 14.164 -22.016 1 94 547 LEU B CA 1
ATOM 9277 C C . LEU B 1 547 ? 0.149 14.055 -21.062 1 94 547 LEU B C 1
ATOM 9279 O O . LEU B 1 547 ? 1.235 14.555 -21.344 1 94 547 LEU B O 1
ATOM 9283 N N . TYR B 1 548 ? -0.092 13.406 -20.047 1 92.94 548 TYR B N 1
ATOM 9284 C CA . TYR B 1 548 ? 0.974 13.203 -19.078 1 92.94 548 TYR B CA 1
ATOM 9285 C C . TYR B 1 548 ? 2.146 12.453 -19.703 1 92.94 548 TYR B C 1
ATOM 9287 O O . TYR B 1 548 ? 3.303 12.844 -19.516 1 92.94 548 TYR B O 1
ATOM 9295 N N . ARG B 1 549 ? 1.868 11.438 -20.375 1 92.62 549 ARG B N 1
ATOM 9296 C CA . ARG B 1 549 ? 2.908 10.641 -21.016 1 92.62 549 ARG B CA 1
ATOM 9297 C C . ARG B 1 549 ? 3.691 11.461 -22.031 1 92.62 549 ARG B C 1
ATOM 9299 O O . ARG B 1 549 ? 4.918 11.352 -22.125 1 92.62 549 ARG B O 1
ATOM 9306 N N . GLU B 1 550 ? 3.008 12.273 -22.766 1 92.81 550 GLU B N 1
ATOM 9307 C CA . GLU B 1 550 ? 3.676 13.133 -23.734 1 92.81 550 GLU B CA 1
ATOM 9308 C C . GLU B 1 550 ? 4.621 14.109 -23.047 1 92.81 550 GLU B C 1
ATOM 9310 O O . GLU B 1 550 ? 5.746 14.328 -23.5 1 92.81 550 GLU B O 1
ATOM 9315 N N . THR B 1 551 ? 4.156 14.602 -21.984 1 91.31 551 THR B N 1
ATOM 9316 C CA . THR B 1 551 ? 4.984 15.539 -21.219 1 91.31 551 THR B CA 1
ATOM 9317 C C . THR B 1 551 ? 6.207 14.828 -20.641 1 91.31 551 THR B C 1
ATOM 9319 O O . THR B 1 551 ? 7.32 15.352 -20.703 1 91.31 551 THR B O 1
ATOM 9322 N N . MET B 1 552 ? 6.004 13.641 -20.141 1 89.31 552 MET B N 1
ATOM 9323 C CA . MET B 1 552 ? 7.102 12.867 -19.562 1 89.31 552 MET B CA 1
ATOM 9324 C C . MET B 1 552 ? 8.133 12.508 -20.625 1 89.31 552 MET B C 1
ATOM 9326 O O . MET B 1 552 ? 9.336 12.578 -20.375 1 89.31 552 MET B O 1
ATOM 9330 N N . LYS B 1 553 ? 7.656 12.164 -21.766 1 87.19 553 LYS B N 1
ATOM 9331 C CA . LYS B 1 553 ? 8.562 11.812 -22.859 1 87.19 553 LYS B CA 1
ATOM 9332 C C . LYS B 1 553 ? 9.391 13.023 -23.281 1 87.19 553 LYS B C 1
ATOM 9334 O O . LYS B 1 553 ? 10.578 12.891 -23.578 1 87.19 553 LYS B O 1
ATOM 9339 N N . ARG B 1 554 ? 8.789 14.148 -23.25 1 89.75 554 ARG B N 1
ATOM 9340 C CA . ARG B 1 554 ? 9.492 15.375 -23.609 1 89.75 554 ARG B CA 1
ATOM 9341 C C . ARG B 1 554 ? 10.57 15.703 -22.578 1 89.75 554 ARG B C 1
ATOM 9343 O O . ARG B 1 554 ? 11.688 16.094 -22.938 1 89.75 554 ARG B O 1
ATOM 9350 N N . GLU B 1 555 ? 10.203 15.469 -21.391 1 86.88 555 GLU B N 1
ATOM 9351 C CA . GLU B 1 555 ? 11.156 15.75 -20.328 1 86.88 555 GLU B CA 1
ATOM 9352 C C . GLU B 1 555 ? 12.312 14.75 -20.328 1 86.88 555 GLU B C 1
ATOM 9354 O O . GLU B 1 555 ? 13.461 15.125 -20.125 1 86.88 555 GLU B O 1
ATOM 9359 N N . GLU B 1 556 ? 11.992 13.539 -20.547 1 84.12 556 GLU B N 1
ATOM 9360 C CA . GLU B 1 556 ? 13.008 12.484 -20.562 1 84.12 556 GLU B CA 1
ATOM 9361 C C . GLU B 1 556 ? 13.977 12.672 -21.719 1 84.12 556 GLU B C 1
ATOM 9363 O O . GLU B 1 556 ? 15.156 12.32 -21.625 1 84.12 556 GLU B O 1
ATOM 9368 N N . ARG B 1 557 ? 13.484 13.188 -22.797 1 83.44 557 ARG B N 1
ATOM 9369 C CA . ARG B 1 557 ? 14.336 13.438 -23.969 1 83.44 557 ARG B CA 1
ATOM 9370 C C . ARG B 1 557 ? 15.352 14.531 -23.672 1 83.44 557 ARG B C 1
ATOM 9372 O O . ARG B 1 557 ? 16.453 14.539 -24.234 1 83.44 557 ARG B O 1
ATOM 9379 N N . LYS B 1 558 ? 14.938 15.422 -22.75 1 85.88 558 LYS B N 1
ATOM 9380 C CA . LYS B 1 558 ? 15.836 16.516 -22.391 1 85.88 558 LYS B CA 1
ATOM 9381 C C . LYS B 1 558 ? 16.891 16.062 -21.391 1 85.88 558 LYS B C 1
ATOM 9383 O O . LYS B 1 558 ? 17.953 16.688 -21.266 1 85.88 558 LYS B O 1
ATOM 9388 N N . ASP B 1 559 ? 16.609 14.914 -20.844 1 85.12 559 ASP B N 1
ATOM 9389 C CA . ASP B 1 559 ? 17.531 14.422 -19.828 1 85.12 559 ASP B CA 1
ATOM 9390 C C . ASP B 1 559 ? 18.734 13.742 -20.469 1 85.12 559 ASP B C 1
ATOM 9392 O O . ASP B 1 559 ? 18.641 13.18 -21.562 1 85.12 559 ASP B O 1
ATOM 9396 N N . LYS B 1 560 ? 19.844 13.867 -19.844 1 81 560 LYS B N 1
ATOM 9397 C CA . LYS B 1 560 ? 21.094 13.32 -20.359 1 81 560 LYS B CA 1
ATOM 9398 C C . LYS B 1 560 ? 21.062 11.789 -20.359 1 81 560 LYS B C 1
ATOM 9400 O O . LYS B 1 560 ? 21.828 11.148 -21.078 1 81 560 LYS B O 1
ATOM 9405 N N . GLY B 1 561 ? 20.156 11.273 -19.578 1 89.25 561 GLY B N 1
ATOM 9406 C CA . GLY B 1 561 ? 20.078 9.828 -19.484 1 89.25 561 GLY B CA 1
ATOM 9407 C C . GLY B 1 561 ? 18.953 9.359 -18.562 1 89.25 561 GLY B C 1
ATOM 9408 O O . GLY B 1 561 ? 18.047 10.133 -18.234 1 89.25 561 GLY B O 1
ATOM 9409 N N . VAL B 1 562 ? 19.078 8.062 -18.312 1 91.19 562 VAL B N 1
ATOM 9410 C CA . VAL B 1 562 ? 18.047 7.434 -17.5 1 91.19 562 VAL B CA 1
ATOM 9411 C C . VAL B 1 562 ? 18.594 7.148 -16.094 1 91.19 562 VAL B C 1
ATOM 9413 O O . VAL B 1 562 ? 19.703 6.633 -15.953 1 91.19 562 VAL B O 1
ATOM 9416 N N . LYS B 1 563 ? 17.859 7.586 -15.078 1 93.12 563 LYS B N 1
ATOM 9417 C CA . LYS B 1 563 ? 18.234 7.297 -13.695 1 93.12 563 LYS B CA 1
ATOM 9418 C C . LYS B 1 563 ? 17.656 5.953 -13.25 1 93.12 563 LYS B C 1
ATOM 9420 O O . LYS B 1 563 ? 16.5 5.641 -13.516 1 93.12 563 LYS B O 1
ATOM 9425 N N . VAL B 1 564 ? 18.547 5.133 -12.586 1 93.19 564 VAL B N 1
ATOM 9426 C CA . VAL B 1 564 ? 18.125 3.822 -12.117 1 93.19 564 VAL B CA 1
ATOM 9427 C C . VAL B 1 564 ? 18.469 3.654 -10.641 1 93.19 564 VAL B C 1
ATOM 9429 O O . VAL B 1 564 ? 19.375 4.328 -10.133 1 93.19 564 VAL B O 1
ATOM 9432 N N . ALA B 1 565 ? 17.875 2.75 -9.898 1 92.88 565 ALA B N 1
ATOM 9433 C CA . ALA B 1 565 ? 17.953 2.627 -8.445 1 92.88 565 ALA B CA 1
ATOM 9434 C C . ALA B 1 565 ? 19.234 1.928 -8.016 1 92.88 565 ALA B C 1
ATOM 9436 O O . ALA B 1 565 ? 19.625 1.991 -6.848 1 92.88 565 ALA B O 1
ATOM 9437 N N . TRP B 1 566 ? 19.922 1.207 -8.906 1 90.56 566 TRP B N 1
ATOM 9438 C CA . TRP B 1 566 ? 21.016 0.358 -8.469 1 90.56 566 TRP B CA 1
ATOM 9439 C C . TRP B 1 566 ? 22.359 1.003 -8.789 1 90.56 566 TRP B C 1
ATOM 9441 O O . TRP B 1 566 ? 23.422 0.425 -8.516 1 90.56 566 TRP B O 1
ATOM 9451 N N . THR B 1 567 ? 22.344 2.203 -9.469 1 89.62 567 THR B N 1
ATOM 9452 C CA . THR B 1 567 ? 23.562 2.977 -9.648 1 89.62 567 THR B CA 1
ATOM 9453 C C . THR B 1 567 ? 23.266 4.473 -9.617 1 89.62 567 THR B C 1
ATOM 9455 O O . THR B 1 567 ? 22.188 4.91 -10.031 1 89.62 567 THR B O 1
ATOM 9458 N N . GLU B 1 568 ? 24.203 5.195 -9.156 1 87.31 568 GLU B N 1
ATOM 9459 C CA . GLU B 1 568 ? 24.047 6.641 -9.031 1 87.31 568 GLU B CA 1
ATOM 9460 C C . GLU B 1 568 ? 24.281 7.34 -10.367 1 87.31 568 GLU B C 1
ATOM 9462 O O . GLU B 1 568 ? 23.859 8.484 -10.562 1 87.31 568 GLU B O 1
ATOM 9467 N N . ARG B 1 569 ? 24.859 6.672 -11.18 1 86.12 569 ARG B N 1
ATOM 9468 C CA . ARG B 1 569 ? 25.172 7.266 -12.469 1 86.12 569 ARG B CA 1
ATOM 9469 C C . ARG B 1 569 ? 23.984 7.195 -13.422 1 86.12 569 ARG B C 1
ATOM 9471 O O . ARG B 1 569 ? 23.25 6.203 -13.43 1 86.12 569 ARG B O 1
ATOM 9478 N N . THR B 1 570 ? 23.766 8.258 -14.125 1 86.75 570 THR B N 1
ATOM 9479 C CA . THR B 1 570 ? 22.766 8.297 -15.172 1 86.75 570 THR B CA 1
ATOM 9480 C C . THR B 1 570 ? 23.203 7.469 -16.375 1 86.75 570 THR B C 1
ATOM 9482 O O . THR B 1 570 ? 24.312 7.621 -16.859 1 86.75 570 THR B O 1
ATOM 9485 N N . ILE B 1 571 ? 22.312 6.656 -16.766 1 88.44 571 ILE B N 1
ATOM 9486 C CA . ILE B 1 571 ? 22.641 5.762 -17.875 1 88.44 571 ILE B CA 1
ATOM 9487 C C . ILE B 1 571 ? 22.141 6.359 -19.188 1 88.44 571 ILE B C 1
ATOM 9489 O O . ILE B 1 571 ? 20.984 6.762 -19.297 1 88.44 571 ILE B O 1
ATOM 9493 N N . PRO B 1 572 ? 23.031 6.387 -20.188 1 86.5 572 PRO B N 1
ATOM 9494 C CA . PRO B 1 572 ? 22.609 6.938 -21.484 1 86.5 572 PRO B CA 1
ATOM 9495 C C . PRO B 1 572 ? 21.438 6.18 -22.078 1 86.5 572 PRO B C 1
ATOM 9497 O O . PRO B 1 572 ? 21.312 4.965 -21.906 1 86.5 572 PRO B O 1
ATOM 9500 N N . HIS B 1 573 ? 20.656 6.812 -22.672 1 80.56 573 HIS B N 1
ATOM 9501 C CA . HIS B 1 573 ? 19.438 6.273 -23.266 1 80.56 573 HIS B CA 1
ATOM 9502 C C . HIS B 1 573 ? 19.75 5.109 -24.203 1 80.56 573 HIS B C 1
ATOM 9504 O O . HIS B 1 573 ? 18.953 4.18 -24.344 1 80.56 573 HIS B O 1
ATOM 9510 N N . ARG B 1 574 ? 20.875 5.164 -24.906 1 74.88 574 ARG B N 1
ATOM 9511 C CA . ARG B 1 574 ? 21.266 4.215 -25.953 1 74.88 574 ARG B CA 1
ATOM 9512 C C . ARG B 1 574 ? 21.375 2.803 -25.391 1 74.88 574 ARG B C 1
ATOM 9514 O O . ARG B 1 574 ? 21.219 1.82 -26.109 1 74.88 574 ARG B O 1
ATOM 9521 N N . ILE B 1 575 ? 21.516 2.754 -24.078 1 71.62 575 ILE B N 1
ATOM 9522 C CA . ILE B 1 575 ? 21.75 1.448 -23.469 1 71.62 575 ILE B CA 1
ATOM 9523 C C . ILE B 1 575 ? 20.438 0.689 -23.359 1 71.62 575 ILE B C 1
ATOM 9525 O O . ILE B 1 575 ? 20.406 -0.543 -23.406 1 71.62 575 ILE B O 1
ATOM 9529 N N . PHE B 1 576 ? 19.422 1.425 -23.312 1 71.5 576 PHE B N 1
ATOM 9530 C CA . PHE B 1 576 ? 18.141 0.743 -23.109 1 71.5 576 PHE B CA 1
ATOM 9531 C C . PHE B 1 576 ? 17.359 0.671 -24.422 1 71.5 576 PHE B C 1
ATOM 9533 O O . PHE B 1 576 ? 16.312 0.044 -24.5 1 71.5 576 PHE B O 1
ATOM 9540 N N . ARG B 1 577 ? 17.906 1.426 -25.5 1 57.31 577 ARG B N 1
ATOM 9541 C CA . ARG B 1 577 ? 17.266 1.365 -26.812 1 57.31 577 ARG B CA 1
ATOM 9542 C C . ARG B 1 577 ? 17.562 0.047 -27.516 1 57.31 577 ARG B C 1
ATOM 9544 O O . ARG B 1 577 ? 18.703 -0.422 -27.5 1 57.31 577 ARG B O 1
ATOM 9551 N N . SER B 1 578 ? 16.594 -0.916 -27.312 1 49.38 578 SER B N 1
ATOM 9552 C CA . SER B 1 578 ? 16.812 -2.078 -28.172 1 49.38 578 SER B CA 1
ATOM 9553 C C . SER B 1 578 ? 17.031 -1.66 -29.625 1 49.38 578 SER B C 1
ATOM 9555 O O . SER B 1 578 ? 16.531 -0.619 -30.062 1 49.38 578 SER B O 1
#

InterPro domains:
  IPR013943 Mitochondrial protein Pet127 [PF08634] (75-347)
  IPR013943 Mitochondrial protein Pet127 [PTHR31014] (4-564)

Organism: Fusarium solani (NCBI:txid169388)

Nearest PDB structures (foldseek):
  2z9z-assembly1_A  TM=2.637E-01  e=4.299E+00  Homo sapiens
  4bc9-assembly2_B  TM=2.705E-01  e=6.329E+00  Cavia porcellus
  8gm8-assembly2_C  TM=1.811E-01  e=3.446E+00  Ginglymostoma cirratum
  4q6y-assembly2_C  TM=2.964E-01  e=3.726E+00  Homo sapiens
  2z9z-assembly1_A  TM=2.749E-01  e=7.683E+00  Homo sapiens

pLDDT: mean 85.56, std 19.77, range [18.12, 98.69]